Protein AF-0000000084740159 (afdb_homodimer)

Organism: Rhizopus delemar (strain RA 99-880 / ATCC MYA-4621 / FGSC 9543 / NRRL 43880) (NCBI:txid246409)

Secondary structure (DSSP, 8-state):
-----HHHHHHHHHHHHHHHHHHHHHHHHHHHHHHHHHHHHHHHHHHHHHHHHHHHHHHHHHHHHTTEEE-S--STTSGGGGS-HHHHHHH-------GGG----HHHHHHHTT--SHHHHHHHHHHHHH----HHHHHHHHHHHHHHHHHHHH-GGGGSHHHHHH--HHHHIIIIIHHHHHHHGGGSTTEEEEEEEE--HHHHTTT----EEEEEEEEETTEEEEEEEEEEEESS--HHHHHHHHHHHHHHHHHHHHHHHHT-TT--GGGGGG-EEEEEEEETTEEEEEEEEEEETTEEEEEEEEEEE---SHHHHHTTHHHHHHHHHHHHHHHHHHHHHHHHHTT--SGGGHHHHHHTTPPPPPPP-GGGT-------HHHHHHHHHHHHHTTGGGGSGGGGGGGGGG-/-----HHHHHHHHHHHHHHHHHHHHHHHHHHHHHHHHHHHHHHHHHHHHHHHHHHHHHHHHHHHHTTEEE-S--STTSGGGGS-HHHHHHH-------GGG----HHHHHHHTT--SHHHHHHHHHHHHH----HHHHHHHHHHHHHHHHHHHH-GGGGSHHHHHH--HHHHIIIIIHHHHHHHGGGSTTEEEEEEEE--HHHHTTT----EEEEEEEEETTEEEEEEEEEEEESS--HHHHHHHHHHHHHHHHHHHHHHHHT-TT--GGGGGG-EEEEEEEETTEEEEEEEEEEETTEEEEEEEEEEE---SHHHHHTTHHHHHHHHHHHHHHHHHHHHHHHHHTT--TTTTHHHHHHTTPPPPPPP-GGGT-------HHHHTTHHHHHHHTTGGGGSGGGGGGGGG--

pLDDT: mean 80.76, std 21.11, range [24.92, 98.69]

Sequence (822 aa):
MTRPKRTRGKVLEELQAVSDEKIILQAAVDRHRLQQLQREERATKKAKKSNGKAMKLKYFKYLADNNIVDISNSSADLHMQGFNNATKTRMSNPVLLSDEFDRNIEKIVKGFKKIKSIPNLKLTLNICEMHKARGEDEKVVHRIYLHILRLHAEKPWVFSGENLSRYSEFDLQIKFWGYVFETYLGRRKEVVLQWGDTMSNTCKKISLRFKLDLRLLILKDNDMIADGGTGEFARKVTKAKLYADTLKSVVTTKCHLNGFLMSTPYLSEKEVPNVKFPVIQIMGLQGRLSALRIKKKKVYVLESICSFRFPNTLPQIKSGDIEQLVNALTITENMIIELERLYNDGQSSNDENAMTRVLNELPRRKKLKLENWVTDVVWDKADEEDEGGEDAEDENDEDTDDESQKSEENDMTRPKRTRGKVLEELQAVSDEKIILQAAVDRHRLQQLQREERATKKAKKSNGKAMKLKYFKYLADNNIVDISNSSADLHMQGFNNATKTRMSNPVLLSDEFDRNIEKIVKGFKKIKSIPNLKLTLNICEMHKARGEDEKVVHRIYLHILRLHAEKPWVFSGENLSRYSEFDLQIKFWGYVFETYLGRRKEVVLQWGDTMSNTCKKISLRFKLDLRLLILKDNDMIADGGTGEFARKVTKAKLYADTLKSVVTTKCHLNGFLMSTPYLSEKEVPNVKFPVIQIMGLQGRLSALRIKKKKVYVLESICSFRFPNTLPQIKSGDIEQLVNALTITENMIIELERLYNDGQSSNDENAMTRVLNELPRRKKLKLENWVTDVVWDKADEEDEGGEDAEDENDEDTDDESQKSEEND

Foldseek 3Di:
DDDPPPPVVVVVVVVVVVVVVVVVVVVVVVVVVVVVLVVVVVVVVVVQVVLLVVLQVVLVVQCVVFQEQELADPPCDDRCVVPDPVVSVVQPPQPPPPPVQQLDDVVLLVLLLVQPDLVSLVVSLVVLVPDDADDLSRVLLSVLVNLLSCCCNPPLCCLDPVNLLVDAQVNLCVNFNVSNLCSQQVPDPQKDKDADQDDDPLCVVVPNRGTARIWIFGHDPNHTLFRQEGEHIASADGSNCVSNNVSSRQLSVLSRLLSLLVLQFLQDPVCQQVQWGWYWYYYNFKIWIWIWGFNDAAHIYIYTNDIAGSDSDSVCSSVCRSSRVSSSSSVNNVSSVVSVVSSVVRNDQVCVPVVVCVVVVPDGRDTDPSNRHHDDRDDDPVVVVVVVVVVVVVVPPSPSPPPPPPPPPPD/DDDPPPVVVVVVVVVVVVVVVVVVVVVVVVVVVVVVLVVCVVVVVVVQVVLLVVLQVVLVVQCVVFQEAELADPDCPDRCVVPDPVVSVVQPPQPPPPPVQQLDDVVLLVLLLVQPDLVSLVVSLVVLVPDDADDLSRVLLSVLVNLLSCCCNPPLCCLDPVNLLVDAQVNLCVNFNVSNLCSQQVPDPQKDKDADFDDDPLCVVVPNRGTARIWIFGHDPNHTLFRQEGEHTASADGSNCVSNNVSSRQLSVLSRLLSLLVLQFLQDPVCQQVQWGWYWYYYNFKIWIWIWGFNDFAHIYIYTNDIAGSDSDSVCSSVCRSSRVSSSSSVNNVSSVVSVVSSVVRNDFVCVPVVVCVVVVPDTRHTDPSNRHHDDRDDDPVVVVVVVVVVVVVVPPSPSDPPPPPPPPPD

Radius of gyration: 32.04 Å; Cα contacts (8 Å, |Δi|>4): 1121; chains: 2; bounding box: 56×90×140 Å

Structure (mmCIF, N/CA/C/O backbone):
data_AF-0000000084740159-model_v1
#
loop_
_entity.id
_entity.type
_entity.pdbx_description
1 polymer 'Uncharacterized protein'
#
loop_
_atom_site.group_PDB
_atom_site.id
_atom_site.type_symbol
_atom_site.label_atom_id
_atom_site.label_alt_id
_atom_site.label_comp_id
_atom_site.label_asym_id
_atom_site.label_entity_id
_atom_site.label_seq_id
_atom_site.pdbx_PDB_ins_code
_atom_site.Cartn_x
_atom_site.Cartn_y
_atom_site.Cartn_z
_atom_site.occupancy
_atom_site.B_iso_or_equiv
_atom_site.auth_seq_id
_atom_site.auth_comp_id
_atom_site.auth_asym_id
_atom_site.auth_atom_id
_atom_site.pdbx_PDB_model_num
ATOM 1 N N . MET A 1 1 ? -22.328 -43.219 -71.25 1 28.69 1 MET A N 1
ATOM 2 C CA . MET A 1 1 ? -22.562 -42.938 -69.812 1 28.69 1 MET A CA 1
ATOM 3 C C . MET A 1 1 ? -21.828 -41.656 -69.375 1 28.69 1 MET A C 1
ATOM 5 O O . MET A 1 1 ? -20.609 -41.562 -69.562 1 28.69 1 MET A O 1
ATOM 9 N N . THR A 1 2 ? -22.562 -40.469 -69.5 1 36.03 2 THR A N 1
ATOM 10 C CA . THR A 1 2 ? -22.266 -39.031 -69.312 1 36.03 2 THR A CA 1
ATOM 11 C C . THR A 1 2 ? -21.938 -38.719 -67.875 1 36.03 2 THR A C 1
ATOM 13 O O . THR A 1 2 ? -22.672 -39.125 -66.938 1 36.03 2 THR A O 1
ATOM 16 N N . ARG A 1 3 ? -20.656 -38.469 -67.562 1 40.81 3 ARG A N 1
ATOM 17 C CA . ARG A 1 3 ? -19.984 -38.25 -66.25 1 40.81 3 ARG A CA 1
ATOM 18 C C . ARG A 1 3 ? -20.531 -37 -65.562 1 40.81 3 ARG A C 1
ATOM 20 O O . ARG A 1 3 ? -20.625 -35.938 -66.188 1 40.81 3 ARG A O 1
ATOM 27 N N . PRO A 1 4 ? -21.359 -37.094 -64.375 1 43.78 4 PRO A N 1
ATOM 28 C CA . PRO A 1 4 ? -22.031 -36.062 -63.562 1 43.78 4 PRO A CA 1
ATOM 29 C C . PRO A 1 4 ? -21.047 -35.094 -62.938 1 43.78 4 PRO A C 1
ATOM 31 O O . PRO A 1 4 ? -20.5 -35.375 -61.875 1 43.78 4 PRO A O 1
ATOM 34 N N . LYS A 1 5 ? -20.203 -34.375 -63.625 1 42.09 5 LYS A N 1
ATOM 35 C CA . LYS A 1 5 ? -19.188 -33.406 -63.156 1 42.09 5 LYS A CA 1
ATOM 36 C C . LYS A 1 5 ? -19.844 -32.156 -62.594 1 42.09 5 LYS A C 1
ATOM 38 O O . LYS A 1 5 ? -19.172 -31.281 -62.062 1 42.09 5 LYS A O 1
ATOM 43 N N . ARG A 1 6 ? -21.172 -31.781 -62.875 1 49.84 6 ARG A N 1
ATOM 44 C CA . ARG A 1 6 ? -21.656 -30.422 -62.656 1 49.84 6 ARG A CA 1
ATOM 45 C C . ARG A 1 6 ? -22.016 -30.188 -61.219 1 49.84 6 ARG A C 1
ATOM 47 O O . ARG A 1 6 ? -22.188 -29.031 -60.781 1 49.84 6 ARG A O 1
ATOM 54 N N . THR A 1 7 ? -22.172 -31.297 -60.469 1 51.31 7 THR A N 1
ATOM 55 C CA . THR A 1 7 ? -22.766 -31.078 -59.156 1 51.31 7 THR A CA 1
ATOM 56 C C . THR A 1 7 ? -21.719 -30.562 -58.188 1 51.31 7 THR A C 1
ATOM 58 O O . THR A 1 7 ? -22.047 -29.797 -57.25 1 51.31 7 THR A O 1
ATOM 61 N N . ARG A 1 8 ? -20.406 -30.812 -58.5 1 53.31 8 ARG A N 1
ATOM 62 C CA . ARG A 1 8 ? -19.406 -30.406 -57.5 1 53.31 8 ARG A CA 1
ATOM 63 C C . ARG A 1 8 ? -19.141 -28.906 -57.594 1 53.31 8 ARG A C 1
ATOM 65 O O . ARG A 1 8 ? -18.938 -28.234 -56.562 1 53.31 8 ARG A O 1
ATOM 72 N N . GLY A 1 9 ? -19.266 -28.375 -58.844 1 54.06 9 GLY A N 1
ATOM 73 C CA . GLY A 1 9 ? -18.984 -26.953 -59 1 54.06 9 GLY A CA 1
ATOM 74 C C . GLY A 1 9 ? -20.016 -26.062 -58.375 1 54.06 9 GLY A C 1
ATOM 75 O O . GLY A 1 9 ? -19.688 -25.062 -57.719 1 54.06 9 GLY A O 1
ATOM 76 N N . LYS A 1 10 ? -21.297 -26.453 -58.438 1 58.56 10 LYS A N 1
ATOM 77 C CA . LYS A 1 10 ? -22.375 -25.656 -57.844 1 58.56 10 LYS A CA 1
ATOM 78 C C . LYS A 1 10 ? -22.312 -25.703 -56.344 1 58.56 10 LYS A C 1
ATOM 80 O O . LYS A 1 10 ? -22.547 -24.688 -55.688 1 58.56 10 LYS A O 1
ATOM 85 N N . VAL A 1 11 ? -21.906 -26.906 -55.812 1 57.34 11 VAL A N 1
ATOM 86 C CA . VAL A 1 11 ? -21.797 -27.031 -54.375 1 57.34 11 VAL A CA 1
ATOM 87 C C . VAL A 1 11 ? -20.656 -26.156 -53.844 1 57.34 11 VAL A C 1
ATOM 89 O O . VAL A 1 11 ? -20.781 -25.484 -52.844 1 57.34 11 VAL A O 1
ATOM 92 N N . LEU A 1 12 ? -19.562 -26.094 -54.688 1 57.97 12 LEU A N 1
ATOM 93 C CA . LEU A 1 12 ? -18.422 -25.266 -54.25 1 57.97 12 LEU A CA 1
ATOM 94 C C . LEU A 1 12 ? -18.781 -23.781 -54.375 1 57.97 12 LEU A C 1
ATOM 96 O O . LEU A 1 12 ? -18.391 -22.984 -53.5 1 57.97 12 LEU A O 1
ATOM 100 N N . GLU A 1 13 ? -19.547 -23.422 -55.344 1 58 13 GLU A N 1
ATOM 101 C CA . GLU A 1 13 ? -20 -22.031 -55.531 1 58 13 GLU A CA 1
ATOM 102 C C . GLU A 1 13 ? -20.969 -21.641 -54.438 1 58 13 GLU A C 1
ATOM 104 O O . GLU A 1 13 ? -20.906 -20.531 -53.875 1 58 13 GLU A O 1
ATOM 109 N N . GLU A 1 14 ? -21.828 -22.594 -54.031 1 55.94 14 GLU A N 1
ATOM 110 C CA . GLU A 1 14 ? -22.766 -22.328 -52.938 1 55.94 14 GLU A CA 1
ATOM 111 C C . GLU A 1 14 ? -22.047 -22.25 -51.594 1 55.94 14 GLU A C 1
ATOM 113 O O . GLU A 1 14 ? -22.375 -21.406 -50.75 1 55.94 14 GLU A O 1
ATOM 118 N N . LEU A 1 15 ? -21.016 -23.062 -51.438 1 55.41 15 LEU A N 1
ATOM 119 C CA . LEU A 1 15 ? -20.219 -23.016 -50.219 1 55.41 15 LEU A CA 1
ATOM 120 C C . LEU A 1 15 ? -19.406 -21.719 -50.156 1 55.41 15 LEU A C 1
ATOM 122 O O . LEU A 1 15 ? -19.266 -21.125 -49.062 1 55.41 15 LEU A O 1
ATOM 126 N N . GLN A 1 16 ? -18.953 -21.297 -51.344 1 55.59 16 GLN A N 1
ATOM 127 C CA . GLN A 1 16 ? -18.25 -20.016 -51.406 1 55.59 16 GLN A CA 1
ATOM 128 C C . GLN A 1 16 ? -19.188 -18.844 -51.125 1 55.59 16 GLN A C 1
ATOM 130 O O . GLN A 1 16 ? -18.844 -17.906 -50.406 1 55.59 16 GLN A O 1
ATOM 135 N N . ALA A 1 17 ? -20.359 -18.938 -51.656 1 57.56 17 ALA A N 1
ATOM 136 C CA . ALA A 1 17 ? -21.344 -17.875 -51.438 1 57.56 17 ALA A CA 1
ATOM 137 C C . ALA A 1 17 ? -21.766 -17.812 -49.969 1 57.56 17 ALA A C 1
ATOM 139 O O . ALA A 1 17 ? -21.875 -16.719 -49.406 1 57.56 17 ALA A O 1
ATOM 140 N N . VAL A 1 18 ? -21.922 -18.984 -49.375 1 56.97 18 VAL A N 1
ATOM 141 C CA . VAL A 1 18 ? -22.266 -19.016 -47.938 1 56.97 18 VAL A CA 1
ATOM 142 C C . VAL A 1 18 ? -21.078 -18.516 -47.125 1 56.97 18 VAL A C 1
ATOM 144 O O . VAL A 1 18 ? -21.25 -17.797 -46.156 1 56.97 18 VAL A O 1
ATOM 147 N N . SER A 1 19 ? -19.875 -18.891 -47.625 1 58.38 19 SER A N 1
ATOM 148 C CA . SER A 1 19 ? -18.688 -18.406 -46.938 1 58.38 19 SER A CA 1
ATOM 149 C C . SER A 1 19 ? -18.547 -16.891 -47.062 1 58.38 19 SER A C 1
ATOM 151 O O . SER A 1 19 ? -18.25 -16.203 -46.094 1 58.38 19 SER A O 1
ATOM 153 N N . ASP A 1 20 ? -18.844 -16.422 -48.25 1 56.06 20 ASP A N 1
ATOM 154 C CA . ASP A 1 20 ? -18.766 -14.992 -48.5 1 56.06 20 ASP A CA 1
ATOM 155 C C . ASP A 1 20 ? -19.875 -14.258 -47.719 1 56.06 20 ASP A C 1
ATOM 157 O O . ASP A 1 20 ? -19.625 -13.195 -47.156 1 56.06 20 ASP A O 1
ATOM 161 N N . GLU A 1 21 ? -21.016 -14.836 -47.75 1 53.19 21 GLU A N 1
ATOM 162 C CA . GLU A 1 21 ? -22.109 -14.242 -47 1 53.19 21 GLU A CA 1
ATOM 163 C C . GLU A 1 21 ? -21.812 -14.25 -45.5 1 53.19 21 GLU A C 1
ATOM 165 O O . GLU A 1 21 ? -22.109 -13.281 -44.781 1 53.19 21 GLU A O 1
ATOM 170 N N . LYS A 1 22 ? -21.203 -15.328 -45.062 1 51.94 22 LYS A N 1
ATOM 171 C CA . LYS A 1 22 ? -20.797 -15.391 -43.656 1 51.94 22 LYS A CA 1
ATOM 172 C C . LYS A 1 22 ? -19.734 -14.352 -43.344 1 51.94 22 LYS A C 1
ATOM 174 O O . LYS A 1 22 ? -19.766 -13.711 -42.281 1 51.94 22 LYS A O 1
ATOM 179 N N . ILE A 1 23 ? -18.828 -14.203 -44.281 1 57.34 23 ILE A N 1
ATOM 180 C CA . ILE A 1 23 ? -17.797 -13.18 -44.094 1 57.34 23 ILE A CA 1
ATOM 181 C C . ILE A 1 23 ? -18.438 -11.797 -44.125 1 57.34 23 ILE A C 1
ATOM 183 O O . ILE A 1 23 ? -18.094 -10.938 -43.312 1 57.34 23 ILE A O 1
ATOM 187 N N . ILE A 1 24 ? -19.391 -11.625 -45.031 1 55.22 24 ILE A N 1
ATOM 188 C CA . ILE A 1 24 ? -20.078 -10.344 -45.125 1 55.22 24 ILE A CA 1
ATOM 189 C C . ILE A 1 24 ? -20.922 -10.117 -43.875 1 55.22 24 ILE A C 1
ATOM 191 O O . ILE A 1 24 ? -20.938 -9.016 -43.312 1 55.22 24 ILE A O 1
ATOM 195 N N . LEU A 1 25 ? -21.594 -11.125 -43.438 1 52.72 25 LEU A N 1
ATOM 196 C CA . LEU A 1 25 ? -22.391 -11.008 -42.219 1 52.72 25 LEU A CA 1
ATOM 197 C C . LEU A 1 25 ? -21.5 -10.789 -41 1 52.72 25 LEU A C 1
ATOM 199 O O . LEU A 1 25 ? -21.812 -9.977 -40.125 1 52.72 25 LEU A O 1
ATOM 203 N N . GLN A 1 26 ? -20.422 -11.555 -40.938 1 56.66 26 GLN A N 1
ATOM 204 C CA . GLN A 1 26 ? -19.469 -11.328 -39.844 1 56.66 26 GLN A CA 1
ATOM 205 C C . GLN A 1 26 ? -18.875 -9.922 -39.906 1 56.66 26 GLN A C 1
ATOM 207 O O . GLN A 1 26 ? -18.766 -9.25 -38.875 1 56.66 26 GLN A O 1
ATOM 212 N N . ALA A 1 27 ? -18.594 -9.469 -41.062 1 55.84 27 ALA A N 1
ATOM 213 C CA . ALA A 1 27 ? -18.094 -8.102 -41.25 1 55.84 27 ALA A CA 1
ATOM 214 C C . ALA A 1 27 ? -19.156 -7.086 -40.844 1 55.84 27 ALA A C 1
ATOM 216 O O . ALA A 1 27 ? -18.844 -6.059 -40.219 1 55.84 27 ALA A O 1
ATOM 217 N N . ALA A 1 28 ? -20.391 -7.383 -41.219 1 56.06 28 ALA A N 1
ATOM 218 C CA . ALA A 1 28 ? -21.484 -6.5 -40.844 1 56.06 28 ALA A CA 1
ATOM 219 C C . ALA A 1 28 ? -21.703 -6.508 -39.312 1 56.06 28 ALA A C 1
ATOM 221 O O . ALA A 1 28 ? -21.938 -5.461 -38.719 1 56.06 28 ALA A O 1
ATOM 222 N N . VAL A 1 29 ? -21.641 -7.68 -38.719 1 54.38 29 VAL A N 1
ATOM 223 C CA . VAL A 1 29 ? -21.766 -7.816 -37.25 1 54.38 29 VAL A CA 1
ATOM 224 C C . VAL A 1 29 ? -20.578 -7.129 -36.562 1 54.38 29 VAL A C 1
ATOM 226 O O . VAL A 1 29 ? -20.766 -6.418 -35.594 1 54.38 29 VAL A O 1
ATOM 229 N N . ASP A 1 30 ? -19.469 -7.324 -37.188 1 56.66 30 ASP A N 1
ATOM 230 C CA . ASP A 1 30 ? -18.281 -6.668 -36.656 1 56.66 30 ASP A CA 1
ATOM 231 C C . ASP A 1 30 ? -18.375 -5.152 -36.781 1 56.66 30 ASP A C 1
ATOM 233 O O . ASP A 1 30 ? -18.031 -4.41 -35.875 1 56.66 30 ASP A O 1
ATOM 237 N N . ARG A 1 31 ? -18.906 -4.746 -38 1 54.97 31 ARG A N 1
ATOM 238 C CA . ARG A 1 31 ? -19.109 -3.318 -38.219 1 54.97 31 ARG A CA 1
ATOM 239 C C . ARG A 1 31 ? -20.141 -2.758 -37.25 1 54.97 31 ARG A C 1
ATOM 241 O O . ARG A 1 31 ? -19.969 -1.666 -36.688 1 54.97 31 ARG A O 1
ATOM 248 N N . HIS A 1 32 ? -21.188 -3.438 -37.094 1 57.88 32 HIS A N 1
ATOM 249 C CA . HIS A 1 32 ? -22.203 -3.004 -36.156 1 57.88 32 HIS A CA 1
ATOM 250 C C . HIS A 1 32 ? -21.688 -3 -34.719 1 57.88 32 HIS A C 1
ATOM 252 O O . HIS A 1 32 ? -21.969 -2.078 -33.938 1 57.88 32 HIS A O 1
ATOM 258 N N . ARG A 1 33 ? -20.984 -4.004 -34.344 1 57.16 33 ARG A N 1
ATOM 259 C CA . ARG A 1 33 ? -20.359 -4.062 -33.031 1 57.16 33 ARG A CA 1
ATOM 260 C C . ARG A 1 33 ? -19.344 -2.934 -32.844 1 57.16 33 ARG A C 1
ATOM 262 O O . ARG A 1 33 ? -19.281 -2.316 -31.797 1 57.16 33 ARG A O 1
ATOM 269 N N . LEU A 1 34 ? -18.656 -2.674 -33.969 1 58.5 34 LEU A N 1
ATOM 270 C CA . LEU A 1 34 ? -17.719 -1.56 -33.938 1 58.5 34 LEU A CA 1
ATOM 271 C C . LEU A 1 34 ? -18.453 -0.229 -33.812 1 58.5 34 LEU A C 1
ATOM 273 O O . LEU A 1 34 ? -18.031 0.659 -33.094 1 58.5 34 LEU A O 1
ATOM 277 N N . GLN A 1 35 ? -19.516 -0.145 -34.625 1 60.09 35 GLN A N 1
ATOM 278 C CA . GLN A 1 35 ? -20.328 1.068 -34.562 1 60.09 35 GLN A CA 1
ATOM 279 C C . GLN A 1 35 ? -20.953 1.225 -33.188 1 60.09 35 GLN A C 1
ATOM 281 O O . GLN A 1 35 ? -21 2.328 -32.625 1 60.09 35 GLN A O 1
ATOM 286 N N . GLN A 1 36 ? -21.438 0.153 -32.625 1 59.88 36 GLN A N 1
ATOM 287 C CA . GLN A 1 36 ? -21.984 0.175 -31.266 1 59.88 36 GLN A CA 1
ATOM 288 C C . GLN A 1 36 ? -20.906 0.519 -30.25 1 59.88 36 GLN A C 1
ATOM 290 O O . GLN A 1 36 ? -21.141 1.324 -29.344 1 59.88 36 GLN A O 1
ATOM 295 N N . LEU A 1 37 ? -19.781 -0.056 -30.484 1 57.91 37 LEU A N 1
ATOM 296 C CA . LEU A 1 37 ? -18.656 0.251 -29.609 1 57.91 37 LEU A CA 1
ATOM 297 C C . LEU A 1 37 ? -18.25 1.717 -29.734 1 57.91 37 LEU A C 1
ATOM 299 O O . LEU A 1 37 ? -17.953 2.371 -28.719 1 57.91 37 LEU A O 1
ATOM 303 N N . GLN A 1 38 ? -18.312 2.145 -30.984 1 58.78 38 GLN A N 1
ATOM 304 C CA . GLN A 1 38 ? -18 3.551 -31.219 1 58.78 38 GLN A CA 1
ATOM 305 C C . GLN A 1 38 ? -19.062 4.457 -30.594 1 58.78 38 GLN A C 1
ATOM 307 O O . GLN A 1 38 ? -18.734 5.512 -30.047 1 58.78 38 GLN A O 1
ATOM 312 N N . ARG A 1 39 ? -20.297 4.055 -30.797 1 56.81 39 ARG A N 1
ATOM 313 C CA . ARG A 1 39 ? -21.375 4.812 -30.188 1 56.81 39 ARG A CA 1
ATOM 314 C C . ARG A 1 39 ? -21.281 4.758 -28.656 1 56.81 39 ARG A C 1
ATOM 316 O O . ARG A 1 39 ? -21.484 5.77 -27.984 1 56.81 39 ARG A O 1
ATOM 323 N N . GLU A 1 40 ? -21.078 3.623 -28.125 1 55.44 40 GLU A N 1
ATOM 324 C CA . GLU A 1 40 ? -20.906 3.451 -26.688 1 55.44 40 GLU A CA 1
ATOM 325 C C . GLU A 1 40 ? -19.688 4.215 -26.172 1 55.44 40 GLU A C 1
ATOM 327 O O . GLU A 1 40 ? -19.75 4.852 -25.125 1 55.44 40 GLU A O 1
ATOM 332 N N . GLU A 1 41 ? -18.688 4.16 -27.031 1 55.16 41 GLU A N 1
ATOM 333 C CA . GLU A 1 41 ? -17.5 4.957 -26.719 1 55.16 41 GLU A CA 1
ATOM 334 C C . GLU A 1 41 ? -17.812 6.449 -26.734 1 55.16 41 GLU A C 1
ATOM 336 O O . GLU A 1 41 ? -17.375 7.191 -25.844 1 55.16 41 GLU A O 1
ATOM 341 N N . ARG A 1 42 ? -18.562 6.801 -27.906 1 53.22 42 ARG A N 1
ATOM 342 C CA . ARG A 1 42 ? -18.953 8.203 -28 1 53.22 42 ARG A CA 1
ATOM 343 C C . ARG A 1 42 ? -19.891 8.594 -26.859 1 53.22 42 ARG A C 1
ATOM 345 O O . ARG A 1 42 ? -19.781 9.695 -26.312 1 53.22 42 ARG A O 1
ATOM 352 N N . ALA A 1 43 ? -20.812 7.719 -26.609 1 55.12 43 ALA A N 1
ATOM 353 C CA . ALA A 1 43 ? -21.734 7.957 -25.5 1 55.12 43 ALA A CA 1
ATOM 354 C C . ALA A 1 43 ? -21 7.992 -24.172 1 55.12 43 ALA A C 1
ATOM 356 O O . ALA A 1 43 ? -21.266 8.844 -23.312 1 55.12 43 ALA A O 1
ATOM 357 N N . THR A 1 44 ? -20.172 7.074 -24.016 1 53.88 44 THR A N 1
ATOM 358 C CA . THR A 1 44 ? -19.344 7.035 -22.812 1 53.88 44 THR A CA 1
ATOM 359 C C . THR A 1 44 ? -18.453 8.273 -22.719 1 53.88 44 THR A C 1
ATOM 361 O O . THR A 1 44 ? -18.281 8.844 -21.625 1 53.88 44 THR A O 1
ATOM 364 N N . LYS A 1 45 ? -18 8.617 -23.953 1 52.06 45 LYS A N 1
ATOM 365 C CA . LYS A 1 45 ? -17.172 9.828 -24 1 52.06 45 LYS A CA 1
ATOM 366 C C . LYS A 1 45 ? -18.016 11.07 -23.719 1 52.06 45 LYS A C 1
ATOM 368 O O . LYS A 1 45 ? -17.562 11.984 -23.031 1 52.06 45 LYS A O 1
ATOM 373 N N . LYS A 1 46 ? -19.141 11.07 -24.469 1 52.56 46 LYS A N 1
ATOM 374 C CA . LYS A 1 46 ? -20.062 12.18 -24.188 1 52.56 46 LYS A CA 1
ATOM 375 C C . LYS A 1 46 ? -20.469 12.203 -22.734 1 52.56 46 LYS A C 1
ATOM 377 O O . LYS A 1 46 ? -20.531 13.266 -22.109 1 52.56 46 LYS A O 1
ATOM 382 N N . ALA A 1 47 ? -20.859 11.102 -22.266 1 55.94 47 ALA A N 1
ATOM 383 C CA . ALA A 1 47 ? -21.234 10.984 -20.859 1 55.94 47 ALA A CA 1
ATOM 384 C C . ALA A 1 47 ? -20.078 11.359 -19.953 1 55.94 47 ALA A C 1
ATOM 386 O O . ALA A 1 47 ? -20.266 12.062 -18.953 1 55.94 47 ALA A O 1
ATOM 387 N N . LYS A 1 48 ? -18.984 10.953 -20.375 1 57.22 48 LYS A N 1
ATOM 388 C CA . LYS A 1 48 ? -17.781 11.305 -19.609 1 57.22 48 LYS A CA 1
ATOM 389 C C . LYS A 1 48 ? -17.5 12.797 -19.703 1 57.22 48 LYS A C 1
ATOM 391 O O . LYS A 1 48 ? -17.109 13.43 -18.719 1 57.22 48 LYS A O 1
ATOM 396 N N . LYS A 1 49 ? -17.641 13.305 -20.984 1 57.62 49 LYS A N 1
ATOM 397 C CA . LYS A 1 49 ? -17.453 14.742 -21.156 1 57.62 49 LYS A CA 1
ATOM 398 C C . LYS A 1 49 ? -18.453 15.539 -20.344 1 57.62 49 LYS A C 1
ATOM 400 O O . LYS A 1 49 ? -18.109 16.562 -19.75 1 57.62 49 LYS A O 1
ATOM 405 N N . SER A 1 50 ? -19.578 14.992 -20.406 1 69.88 50 SER A N 1
ATOM 406 C CA . SER A 1 50 ? -20.641 15.656 -19.641 1 69.88 50 SER A CA 1
ATOM 407 C C . SER A 1 50 ? -20.375 15.547 -18.141 1 69.88 50 SER A C 1
ATOM 409 O O . SER A 1 50 ? -20.562 16.516 -17.406 1 69.88 50 SER A O 1
ATOM 411 N N . A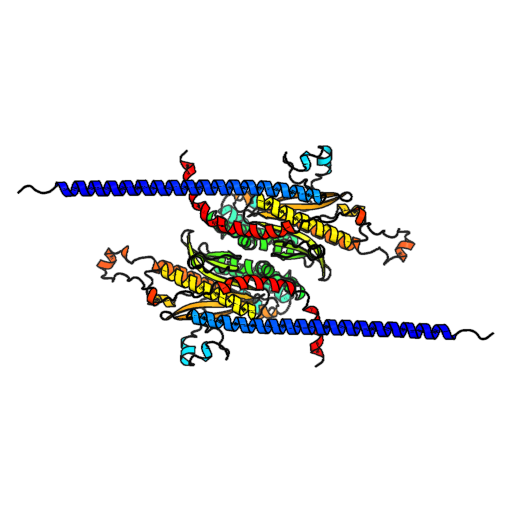SN A 1 51 ? -19.703 14.438 -17.812 1 75.38 51 ASN A N 1
ATOM 412 C CA . ASN A 1 51 ? -19.438 14.25 -16.391 1 75.38 51 ASN A CA 1
ATOM 413 C C . ASN A 1 51 ? -18.281 15.125 -15.922 1 75.38 51 ASN A C 1
ATOM 415 O O . ASN A 1 51 ? -18.328 15.68 -14.828 1 75.38 51 ASN A O 1
ATOM 419 N N . GLY A 1 52 ? -17.406 15.438 -16.844 1 79.44 52 GLY A N 1
ATOM 420 C CA . GLY A 1 52 ? -16.281 16.297 -16.516 1 79.44 52 GLY A CA 1
ATOM 421 C C . GLY A 1 52 ? -16.672 17.75 -16.328 1 79.44 52 GLY A C 1
ATOM 422 O O . GLY A 1 52 ? -16.219 18.406 -15.398 1 79.44 52 GLY A O 1
ATOM 423 N N . LYS A 1 53 ? -17.469 18.172 -17.219 1 80.69 53 LYS A N 1
ATOM 424 C CA . LYS A 1 53 ? -17.953 19.547 -17.141 1 80.69 53 LYS A CA 1
ATOM 425 C C . LYS A 1 53 ? -18.828 19.75 -15.898 1 80.69 53 LYS A C 1
ATOM 427 O O . LYS A 1 53 ? -18.719 20.766 -15.211 1 80.69 53 LYS A O 1
ATOM 432 N N . ALA A 1 54 ? -19.625 18.828 -15.672 1 83.44 54 ALA A N 1
ATOM 433 C CA . ALA A 1 54 ? -20.5 18.906 -14.508 1 83.44 54 ALA A CA 1
ATOM 434 C C . ALA A 1 54 ? -19.703 18.953 -13.211 1 83.44 54 ALA A C 1
ATOM 436 O O . ALA A 1 54 ? -20.016 19.734 -12.312 1 83.44 54 ALA A O 1
ATOM 437 N N . MET A 1 55 ? -18.688 18.188 -13.195 1 87.31 55 MET A N 1
ATOM 438 C CA . MET A 1 55 ? -17.875 18.141 -11.984 1 87.31 55 MET A CA 1
ATOM 439 C C . MET A 1 55 ? -17.062 19.438 -11.836 1 87.31 55 MET A C 1
ATOM 441 O O . MET A 1 55 ? -16.844 19.906 -10.719 1 87.31 55 MET A O 1
ATOM 445 N N . LYS A 1 56 ? -16.656 19.953 -12.914 1 86.88 56 LYS A N 1
ATOM 446 C CA . LYS A 1 56 ? -15.945 21.234 -12.883 1 86.88 56 LYS A CA 1
ATOM 447 C C . LYS A 1 56 ? -16.828 22.344 -12.336 1 86.88 56 LYS A C 1
ATOM 449 O O . LYS A 1 56 ? -16.406 23.141 -11.5 1 86.88 56 LYS A O 1
ATOM 454 N N . LEU A 1 57 ? -18.016 22.391 -12.758 1 87.06 57 LEU A N 1
ATOM 455 C CA . LEU A 1 57 ? -18.953 23.406 -12.289 1 87.06 57 LEU A CA 1
ATOM 456 C C . LEU A 1 57 ? -19.234 23.25 -10.805 1 87.06 57 LEU A C 1
ATOM 458 O O . LEU A 1 57 ? -19.281 24.234 -10.062 1 87.06 57 LEU A O 1
ATOM 462 N N . LYS A 1 58 ? -19.391 22.016 -10.453 1 88.69 58 LYS A N 1
ATOM 463 C CA . LYS A 1 58 ? -19.609 21.719 -9.039 1 88.69 58 LYS A CA 1
ATOM 464 C C . LYS A 1 58 ? -18.422 22.156 -8.195 1 88.69 58 LYS A C 1
ATOM 466 O O . LYS A 1 58 ? -18.594 22.688 -7.098 1 88.69 58 LYS A O 1
ATOM 471 N N . TYR A 1 59 ? -17.312 21.938 -8.742 1 91.44 59 TYR A N 1
ATOM 472 C CA . TYR A 1 59 ? -16.062 22.312 -8.086 1 91.44 59 TYR A CA 1
ATOM 473 C C . TYR A 1 59 ? -16.016 23.812 -7.809 1 91.44 59 TYR A C 1
ATOM 475 O O . TYR A 1 59 ? -15.836 24.234 -6.664 1 91.44 59 TYR A O 1
ATOM 483 N N . PHE A 1 60 ? -16.281 24.562 -8.766 1 89.38 60 PHE A N 1
ATOM 484 C CA . PHE A 1 60 ? -16.172 26.016 -8.617 1 89.38 60 PHE A CA 1
ATOM 485 C C . PHE A 1 60 ? -17.312 26.562 -7.781 1 89.38 60 PHE A C 1
ATOM 487 O O . PHE A 1 60 ? -17.141 27.531 -7.027 1 89.38 60 PHE A O 1
ATOM 494 N N . LYS A 1 61 ? -18.406 26 -7.883 1 88.94 61 LYS A N 1
ATOM 495 C CA . LYS A 1 61 ? -19.547 26.406 -7.051 1 88.94 61 LYS A CA 1
ATOM 496 C C . LYS A 1 61 ? -19.234 26.234 -5.57 1 88.94 61 LYS A C 1
ATOM 498 O O . LYS A 1 61 ? -19.391 27.172 -4.785 1 88.94 61 LYS A O 1
ATOM 503 N N . TYR A 1 62 ? -18.734 25.031 -5.289 1 92.5 62 TYR A N 1
ATOM 504 C CA . TYR A 1 62 ? -18.484 24.75 -3.881 1 92.5 62 TYR A CA 1
ATOM 505 C C . TYR A 1 62 ? -17.281 25.531 -3.373 1 92.5 62 TYR A C 1
ATOM 507 O O . TYR A 1 62 ? -17.219 25.906 -2.197 1 92.5 62 TYR A O 1
ATOM 515 N N . LEU A 1 63 ? -16.312 25.812 -4.215 1 92.62 63 LEU A N 1
ATOM 516 C CA . LEU A 1 63 ? -15.203 26.672 -3.789 1 92.62 63 LEU A CA 1
ATOM 517 C C . LEU A 1 63 ? -15.711 28.078 -3.449 1 92.62 63 LEU A C 1
ATOM 519 O O . LEU A 1 63 ? -15.336 28.641 -2.42 1 92.62 63 LEU A O 1
ATOM 523 N N . ALA A 1 64 ? -16.562 28.547 -4.25 1 90.81 64 ALA A N 1
ATOM 524 C CA . ALA A 1 64 ? -17.141 29.859 -4.016 1 90.81 64 ALA A CA 1
ATOM 525 C C . ALA A 1 64 ? -17.953 29.891 -2.73 1 90.81 64 ALA A C 1
ATOM 527 O O . ALA A 1 64 ? -17.828 30.797 -1.915 1 90.81 64 ALA A O 1
ATOM 528 N N . ASP A 1 65 ? -18.781 28.891 -2.594 1 91.75 65 ASP A N 1
ATOM 529 C CA . ASP A 1 65 ? -19.609 28.781 -1.401 1 91.75 65 ASP A CA 1
ATOM 530 C C . ASP A 1 65 ? -18.766 28.719 -0.136 1 91.75 65 ASP A C 1
ATOM 532 O O . ASP A 1 65 ? -19.203 29.109 0.943 1 91.75 65 ASP A O 1
ATOM 536 N N . ASN A 1 66 ? -17.547 28.203 -0.301 1 94.88 66 ASN A N 1
ATOM 537 C CA . ASN A 1 66 ? -16.656 28.016 0.839 1 94.88 66 ASN A CA 1
ATOM 538 C C . ASN A 1 66 ? -15.609 29.125 0.922 1 94.88 66 ASN A C 1
ATOM 540 O O . ASN A 1 66 ? -14.648 29.016 1.682 1 94.88 66 ASN A O 1
ATOM 544 N N . ASN A 1 67 ? -15.766 30.188 0.14 1 92.94 67 ASN A N 1
ATOM 545 C CA . ASN A 1 67 ? -14.875 31.328 0.122 1 92.94 67 ASN A CA 1
ATOM 546 C C . ASN A 1 67 ? -13.438 30.922 -0.201 1 92.94 67 ASN A C 1
ATOM 548 O O . ASN A 1 67 ? -12.492 31.406 0.426 1 92.94 67 ASN A O 1
ATOM 552 N N . ILE A 1 68 ? -13.289 29.953 -1.033 1 93.38 68 ILE A N 1
ATOM 553 C CA . ILE A 1 68 ? -11.969 29.5 -1.454 1 93.38 68 ILE A CA 1
ATOM 554 C C . ILE A 1 68 ? -11.68 29.984 -2.871 1 93.38 68 ILE A C 1
ATOM 556 O O . ILE A 1 68 ? -12.461 29.75 -3.793 1 93.38 68 ILE A O 1
ATOM 560 N N . VAL A 1 69 ? -10.586 30.656 -3.029 1 89.75 69 VAL A N 1
ATOM 561 C CA . VAL A 1 69 ? -10.125 31.094 -4.34 1 89.75 69 VAL A CA 1
ATOM 562 C C . VAL A 1 69 ? -9.023 30.172 -4.84 1 89.75 69 VAL A C 1
ATOM 564 O O . VAL A 1 69 ? -7.992 30.016 -4.18 1 89.75 69 VAL A O 1
ATOM 567 N N . ASP A 1 70 ? -9.266 29.516 -5.934 1 88.88 70 ASP A N 1
ATOM 568 C CA . ASP A 1 70 ? -8.266 28.656 -6.555 1 88.88 70 ASP A CA 1
ATOM 569 C C . ASP A 1 70 ? -7.352 29.453 -7.48 1 88.88 70 ASP A C 1
ATOM 571 O O . ASP A 1 70 ? -7.754 29.844 -8.578 1 88.88 70 ASP A O 1
ATOM 575 N N . ILE A 1 71 ? -6.141 29.672 -7.082 1 78.12 71 ILE A N 1
ATOM 576 C CA . ILE A 1 71 ? -5.215 30.453 -7.895 1 78.12 71 ILE A CA 1
ATOM 577 C C . ILE A 1 71 ? -4.188 29.531 -8.547 1 78.12 71 ILE A C 1
ATOM 579 O O . ILE A 1 71 ? -3.096 29.969 -8.914 1 78.12 71 ILE A O 1
ATOM 583 N N . SER A 1 72 ? -4.434 28.203 -8.508 1 65.38 72 SER A N 1
ATOM 584 C CA . SER A 1 72 ? -3.494 27.219 -9.039 1 65.38 72 SER A CA 1
ATOM 585 C C . SER A 1 72 ? -3.363 27.344 -10.555 1 65.38 72 SER A C 1
ATOM 587 O O . SER A 1 72 ? -2.311 27.031 -11.117 1 65.38 72 SER A O 1
ATOM 589 N N . ASN A 1 73 ? -4.434 27.312 -11.453 1 55.41 73 ASN A N 1
ATOM 590 C CA . ASN A 1 73 ? -4.395 27.25 -12.914 1 55.41 73 ASN A CA 1
ATOM 591 C C . ASN A 1 73 ? -4.359 28.641 -13.531 1 55.41 73 ASN A C 1
ATOM 593 O O . ASN A 1 73 ? -5.297 29.422 -13.367 1 55.41 73 ASN A O 1
ATOM 597 N N . SER A 1 74 ? -3.096 29.125 -13.875 1 45.47 74 SER A N 1
ATOM 598 C CA . SER A 1 74 ? -3.023 30.328 -14.688 1 45.47 74 SER A CA 1
ATOM 599 C C . SER A 1 74 ? -3.756 30.156 -16.016 1 45.47 74 SER A C 1
ATOM 601 O O . SER A 1 74 ? -3.666 31 -16.891 1 45.47 74 SER A O 1
ATOM 603 N N . SER A 1 75 ? -4.129 29.016 -16.344 1 43.16 75 SER A N 1
ATOM 604 C CA . SER A 1 75 ? -4.699 29.016 -17.688 1 43.16 75 SER A CA 1
ATOM 605 C C . SER A 1 75 ? -5.91 29.938 -17.781 1 43.16 75 SER A C 1
ATOM 607 O O . SER A 1 75 ? -6.543 30.234 -16.766 1 43.16 75 SER A O 1
ATOM 609 N N . ALA A 1 76 ? -6.176 30.516 -18.859 1 38.94 76 ALA A N 1
ATOM 610 C CA . ALA A 1 76 ? -7.164 31.516 -19.266 1 38.94 76 ALA A CA 1
ATOM 611 C C . ALA A 1 76 ? -8.492 31.281 -18.531 1 38.94 76 ALA A C 1
ATOM 613 O O . ALA A 1 76 ? -9.25 32.219 -18.312 1 38.94 76 ALA A O 1
ATOM 614 N N . ASP A 1 77 ? -9 30.219 -18.5 1 37.5 77 ASP A N 1
ATOM 615 C CA . ASP A 1 77 ? -10.43 30.078 -18.25 1 37.5 77 ASP A CA 1
ATOM 616 C C . ASP A 1 77 ? -10.734 30.188 -16.75 1 37.5 77 ASP A C 1
ATOM 618 O O . ASP A 1 77 ? -11.898 30.188 -16.344 1 37.5 77 ASP A O 1
ATOM 622 N N . LEU A 1 78 ? -9.891 29.906 -15.781 1 44.56 78 LEU A N 1
ATOM 623 C CA . LEU A 1 78 ? -10.602 29.547 -14.562 1 44.56 78 LEU A CA 1
ATOM 624 C C . LEU A 1 78 ? -10.758 30.75 -13.648 1 44.56 78 LEU A C 1
ATOM 626 O O . LEU A 1 78 ? -10.422 31.875 -14.031 1 44.56 78 LEU A O 1
ATOM 630 N N . HIS A 1 79 ? -10.555 30.547 -12.117 1 45.22 79 HIS A N 1
ATOM 631 C CA . HIS A 1 79 ? -11.07 31.469 -11.117 1 45.22 79 HIS A CA 1
ATOM 632 C C . HIS A 1 79 ? -10.375 32.812 -11.203 1 45.22 79 HIS A C 1
ATOM 634 O O . HIS A 1 79 ? -10.992 33.844 -10.961 1 45.22 79 HIS A O 1
ATOM 640 N N . MET A 1 80 ? -9.195 32.781 -11.648 1 44.28 80 MET A N 1
ATOM 641 C CA . MET A 1 80 ? -8.391 34 -11.617 1 44.28 80 MET A CA 1
ATOM 642 C C . MET A 1 80 ? -8.781 34.938 -12.758 1 44.28 80 MET A C 1
ATOM 644 O O . MET A 1 80 ? -8.367 36.094 -12.773 1 44.28 80 MET A O 1
ATOM 648 N N . GLN A 1 81 ? -9.289 34.406 -13.812 1 44.69 81 GLN A N 1
ATOM 649 C CA . GLN A 1 81 ? -9.633 35.312 -14.883 1 44.69 81 GLN A CA 1
ATOM 650 C C . GLN A 1 81 ? -10.531 36.438 -14.367 1 44.69 81 GLN A C 1
ATOM 652 O O . GLN A 1 81 ? -10.617 37.5 -14.977 1 44.69 81 GLN A O 1
ATOM 657 N N . GLY A 1 82 ? -11.211 36.062 -13.398 1 43.97 82 GLY A N 1
ATOM 658 C CA . GLY A 1 82 ? -12.094 37.125 -12.945 1 43.97 82 GLY A CA 1
ATOM 659 C C . GLY A 1 82 ? -11.375 38.188 -12.117 1 43.97 82 GLY A C 1
ATOM 660 O O . GLY A 1 82 ? -11.961 39.219 -11.781 1 43.97 82 GLY A O 1
ATOM 661 N N . PHE A 1 83 ? -10.164 37.781 -11.75 1 46.62 83 PHE A N 1
ATOM 662 C CA . PHE A 1 83 ? -9.477 38.781 -10.938 1 46.62 83 PHE A CA 1
ATOM 663 C C . PHE A 1 83 ? -8.555 39.656 -11.797 1 46.62 83 PHE A C 1
ATOM 665 O O . PHE A 1 83 ? -8.102 39.219 -12.852 1 46.62 83 PHE A O 1
ATOM 672 N N . ASN A 1 84 ? -8.461 40.875 -11.508 1 46.84 84 ASN A N 1
ATOM 673 C CA . ASN A 1 84 ? -7.535 41.781 -12.195 1 46.84 84 ASN A CA 1
ATOM 674 C C . ASN A 1 84 ? -6.086 41.344 -12 1 46.84 84 ASN A C 1
ATOM 676 O O . ASN A 1 84 ? -5.781 40.594 -11.07 1 46.84 84 ASN A O 1
ATOM 680 N N . ASN A 1 85 ? -5.199 41.5 -12.969 1 49.09 85 ASN A N 1
ATOM 681 C CA . ASN A 1 85 ? -3.797 41.094 -13.016 1 49.09 85 ASN A CA 1
ATOM 682 C C . ASN A 1 85 ? -3.08 41.406 -11.703 1 49.09 85 ASN A C 1
ATOM 684 O O . ASN A 1 85 ? -2.246 40.625 -11.25 1 49.09 85 ASN A O 1
ATOM 688 N N . ALA A 1 86 ? -3.381 42.531 -11.148 1 49.03 86 ALA A N 1
ATOM 689 C CA . ALA A 1 86 ? -2.738 42.938 -9.898 1 49.03 86 ALA A CA 1
ATOM 690 C C . ALA A 1 86 ? -3.066 41.969 -8.766 1 49.03 86 ALA A C 1
ATOM 692 O O . ALA A 1 86 ? -2.191 41.594 -7.977 1 49.03 86 ALA A O 1
ATOM 693 N N . THR A 1 87 ? -4.223 41.594 -8.727 1 50.16 87 THR A N 1
ATOM 694 C CA . THR A 1 87 ? -4.684 40.656 -7.703 1 50.16 87 THR A CA 1
ATOM 695 C C . THR A 1 87 ? -4.074 39.281 -7.902 1 50.16 87 THR A C 1
ATOM 697 O O . THR A 1 87 ? -3.703 38.594 -6.938 1 50.16 87 THR A O 1
ATOM 700 N N . LYS A 1 88 ? -3.967 39.031 -9.133 1 51.41 88 LYS A N 1
ATOM 701 C CA . LYS A 1 88 ? -3.342 37.781 -9.469 1 51.41 88 LYS A CA 1
ATOM 702 C C . LYS A 1 88 ? -1.904 37.719 -8.953 1 51.41 88 LYS A C 1
ATOM 704 O O . LYS A 1 88 ? -1.484 36.688 -8.383 1 51.41 88 LYS A O 1
ATOM 709 N N . THR A 1 89 ? -1.229 38.688 -9.242 1 49.38 89 THR A N 1
ATOM 710 C CA . THR A 1 89 ? 0.167 38.781 -8.828 1 49.38 89 THR A CA 1
ATOM 711 C C . THR A 1 89 ? 0.281 38.75 -7.305 1 49.38 89 THR A C 1
ATOM 713 O O . THR A 1 89 ? 1.192 38.125 -6.758 1 49.38 89 THR A O 1
ATOM 716 N N . ARG A 1 90 ? -0.539 39.438 -6.711 1 46.97 90 ARG A N 1
ATOM 717 C CA . ARG A 1 90 ? -0.517 39.531 -5.25 1 46.97 90 ARG A CA 1
ATOM 718 C C . ARG A 1 90 ? -0.819 38.156 -4.637 1 46.97 90 ARG A C 1
ATOM 720 O O . ARG A 1 90 ? -0.331 37.844 -3.551 1 46.97 90 ARG A O 1
ATOM 727 N N . MET A 1 91 ? -1.612 37.562 -5.355 1 47.88 91 MET A N 1
ATOM 728 C CA . MET A 1 91 ? -2.098 36.281 -4.816 1 47.88 91 MET A CA 1
ATOM 729 C C . MET A 1 91 ? -1.131 35.156 -5.137 1 47.88 91 MET A C 1
ATOM 731 O O . MET A 1 91 ? -1.047 34.188 -4.391 1 47.88 91 MET A O 1
ATOM 735 N N . SER A 1 92 ? -0.517 35.312 -6.273 1 47.97 92 SER A N 1
ATOM 736 C CA . SER A 1 92 ? 0.348 34.219 -6.746 1 47.97 92 SER A CA 1
ATOM 737 C C . SER A 1 92 ? 1.725 34.312 -6.094 1 47.97 92 SER A C 1
ATOM 739 O O . SER A 1 92 ? 2.668 34.844 -6.68 1 47.97 92 SER A O 1
ATOM 741 N N . ASN A 1 93 ? 1.936 34.875 -5.023 1 43.38 93 ASN A N 1
ATOM 742 C CA . ASN A 1 93 ? 3.309 34.688 -4.57 1 43.38 93 ASN A CA 1
ATOM 743 C C . ASN A 1 93 ? 3.678 33.219 -4.52 1 43.38 93 ASN A C 1
ATOM 745 O O . ASN A 1 93 ? 3.182 32.469 -3.672 1 43.38 93 ASN A O 1
ATOM 749 N N . PRO A 1 94 ? 4.094 32.781 -5.66 1 43.16 94 PRO A N 1
ATOM 750 C CA . PRO A 1 94 ? 4.5 31.375 -5.59 1 43.16 94 PRO A CA 1
ATOM 751 C C . PRO A 1 94 ? 5.305 31.047 -4.336 1 43.16 94 PRO A C 1
ATOM 753 O O . PRO A 1 94 ? 6.098 31.875 -3.875 1 43.16 94 PRO A O 1
ATOM 756 N N . VAL A 1 95 ? 4.812 30.391 -3.451 1 42.66 95 VAL A N 1
ATOM 757 C CA . VAL A 1 95 ? 5.734 29.859 -2.457 1 42.66 95 VAL A CA 1
ATOM 758 C C . VAL A 1 95 ? 7.062 29.5 -3.121 1 42.66 95 VAL A C 1
ATOM 760 O O . VAL A 1 95 ? 7.125 28.594 -3.951 1 42.66 95 VAL A O 1
ATOM 763 N N . LEU A 1 96 ? 7.793 30.516 -3.471 1 40.25 96 LEU A N 1
ATOM 764 C CA . LEU A 1 96 ? 9.148 30.25 -3.939 1 40.25 96 LEU A CA 1
ATOM 765 C C . LEU A 1 96 ? 9.797 29.141 -3.111 1 40.25 96 LEU A C 1
ATOM 767 O O . LEU A 1 96 ? 9.859 29.234 -1.884 1 40.25 96 LEU A O 1
ATOM 771 N N . LEU A 1 97 ? 9.734 27.938 -3.615 1 45.12 97 LEU A N 1
ATOM 772 C CA . LEU A 1 97 ? 10.656 26.922 -3.133 1 45.12 97 LEU A CA 1
ATOM 773 C C . LEU A 1 97 ? 12.047 27.516 -2.895 1 45.12 97 LEU A C 1
ATOM 775 O O . LEU A 1 97 ? 12.75 27.844 -3.846 1 45.12 97 LEU A O 1
ATOM 779 N N . SER A 1 98 ? 12.195 28.344 -2.031 1 43.53 98 SER A N 1
ATOM 780 C CA . SER A 1 98 ? 13.57 28.766 -1.788 1 43.53 98 SER A CA 1
ATOM 781 C C . SER A 1 98 ? 14.531 27.578 -1.858 1 43.53 98 SER A C 1
ATOM 783 O O . SER A 1 98 ? 14.133 26.438 -1.603 1 43.53 98 SER A O 1
ATOM 785 N N . ASP A 1 99 ? 15.617 27.672 -2.719 1 48.69 99 ASP A N 1
ATOM 786 C CA . ASP A 1 99 ? 16.766 26.781 -2.791 1 48.69 99 ASP A CA 1
ATOM 787 C C . ASP A 1 99 ? 17.031 26.109 -1.445 1 48.69 99 ASP A C 1
ATOM 789 O O . ASP A 1 99 ? 17.719 25.094 -1.377 1 48.69 99 ASP A O 1
ATOM 793 N N . GLU A 1 100 ? 16.375 26.578 -0.403 1 56.59 100 GLU A N 1
ATOM 794 C CA . GLU A 1 100 ? 16.641 26.141 0.962 1 56.59 100 GLU A CA 1
ATOM 795 C C . GLU A 1 100 ? 16.047 24.766 1.231 1 56.59 100 GLU A C 1
ATOM 797 O O . GLU A 1 100 ? 16.453 24.078 2.172 1 56.59 100 GLU A O 1
ATOM 802 N N . PHE A 1 101 ? 15.297 24.188 0.2 1 66.38 101 PHE A N 1
ATOM 803 C CA . PHE A 1 101 ? 14.617 22.953 0.584 1 66.38 101 PHE A CA 1
ATOM 804 C C . PHE A 1 101 ? 15.039 21.797 -0.309 1 66.38 101 PHE A C 1
ATOM 806 O O . PHE A 1 101 ? 14.367 20.766 -0.361 1 66.38 101 PHE A O 1
ATOM 813 N N . ASP A 1 102 ? 16.156 22.078 -0.934 1 83.94 102 ASP A N 1
ATOM 814 C CA . ASP A 1 102 ? 16.578 20.969 -1.795 1 83.94 102 ASP A CA 1
ATOM 815 C C . ASP A 1 102 ? 17.359 19.922 -1.003 1 83.94 102 ASP A C 1
ATOM 817 O O . ASP A 1 102 ? 18.469 20.188 -0.529 1 83.94 102 ASP A O 1
ATOM 821 N N . ARG A 1 103 ? 16.812 18.781 -0.881 1 92.81 103 ARG A N 1
ATOM 822 C CA . ARG A 1 103 ? 17.438 17.703 -0.122 1 92.81 103 ARG A CA 1
ATOM 823 C C . ARG A 1 103 ? 18.016 16.641 -1.053 1 92.81 103 ARG A C 1
ATOM 825 O O . ARG A 1 103 ? 18.438 15.57 -0.601 1 92.81 103 ARG A O 1
ATOM 832 N N . ASN A 1 104 ? 18.062 16.984 -2.314 1 95.94 104 ASN A N 1
ATOM 833 C CA . ASN A 1 104 ? 18.609 16.031 -3.275 1 95.94 104 ASN A CA 1
ATOM 834 C C . ASN A 1 104 ? 20.125 15.875 -3.104 1 95.94 104 ASN A C 1
ATOM 836 O O . ASN A 1 104 ? 20.812 16.812 -2.689 1 95.94 104 ASN A O 1
ATOM 840 N N . ILE A 1 105 ? 20.578 14.633 -3.363 1 96.56 105 ILE A N 1
ATOM 841 C CA . ILE A 1 105 ? 22 14.32 -3.271 1 96.56 105 ILE A CA 1
ATOM 842 C C . ILE A 1 105 ? 22.672 14.641 -4.602 1 96.56 105 ILE A C 1
ATOM 844 O O . ILE A 1 105 ? 22.641 13.836 -5.535 1 96.56 105 ILE A O 1
ATOM 848 N N . GLU A 1 106 ? 23.422 15.703 -4.629 1 94 106 GLU A N 1
ATOM 849 C CA . GLU A 1 106 ? 23.953 16.281 -5.859 1 94 106 GLU A CA 1
ATOM 850 C C . GLU A 1 106 ? 24.781 15.258 -6.629 1 94 106 GLU A C 1
ATOM 852 O O . GLU A 1 106 ? 24.656 15.141 -7.852 1 94 106 GLU A O 1
ATOM 857 N N . LYS A 1 107 ? 25.594 14.539 -5.945 1 93.5 107 LYS A N 1
ATOM 858 C CA . LYS A 1 107 ? 26.484 13.57 -6.582 1 93.5 107 LYS A CA 1
ATOM 859 C C . LYS A 1 107 ? 25.688 12.531 -7.367 1 93.5 107 LYS A C 1
ATOM 861 O O . LYS A 1 107 ? 26.109 12.117 -8.453 1 93.5 107 LYS A O 1
ATOM 866 N N . ILE A 1 108 ? 24.625 12.094 -6.844 1 96.38 108 ILE A N 1
ATOM 867 C CA . ILE A 1 108 ? 23.828 11.062 -7.488 1 96.38 108 ILE A CA 1
ATOM 868 C C . ILE A 1 108 ? 22.969 11.68 -8.594 1 96.38 108 ILE A C 1
ATOM 870 O O . ILE A 1 108 ? 22.797 11.086 -9.664 1 96.38 108 ILE A O 1
ATOM 874 N N . VAL A 1 109 ? 22.531 12.906 -8.375 1 96.75 109 VAL A N 1
ATOM 875 C CA . VAL A 1 109 ? 21.703 13.625 -9.352 1 96.75 109 VAL A CA 1
ATOM 876 C C . VAL A 1 109 ? 22.5 13.805 -10.648 1 96.75 109 VAL A C 1
ATOM 878 O O . VAL A 1 109 ? 21.922 13.711 -11.742 1 96.75 109 VAL A O 1
ATOM 881 N N . LYS A 1 110 ? 23.75 14.047 -10.523 1 95.75 110 LYS A N 1
ATOM 882 C CA . LYS A 1 110 ? 24.594 14.164 -11.711 1 95.75 110 LYS A CA 1
ATOM 883 C C . LYS A 1 110 ? 24.562 12.875 -12.531 1 95.75 110 LYS A C 1
ATOM 885 O O . LYS A 1 110 ? 24.609 12.914 -13.758 1 95.75 110 LYS A O 1
ATOM 890 N N . GLY A 1 111 ? 24.484 11.758 -11.812 1 96.44 111 GLY A N 1
ATOM 891 C CA . GLY A 1 111 ? 24.359 10.484 -12.492 1 96.44 111 GLY A CA 1
ATOM 892 C C . GLY A 1 111 ? 23.047 10.32 -13.219 1 96.44 111 GLY A C 1
ATOM 893 O O . GLY A 1 111 ? 23 9.75 -14.312 1 96.44 111 GLY A O 1
ATOM 894 N N . PHE A 1 112 ? 21.969 10.844 -12.656 1 97.62 112 PHE A N 1
ATOM 895 C CA . PHE A 1 112 ? 20.672 10.773 -13.289 1 97.62 112 PHE A CA 1
ATOM 896 C C . PHE A 1 112 ? 20.703 11.438 -14.664 1 97.62 112 PHE A C 1
ATOM 898 O O . PHE A 1 112 ? 20.141 10.906 -15.625 1 97.62 112 PHE A O 1
ATOM 905 N N . LYS A 1 113 ? 21.391 12.531 -14.75 1 96.38 113 LYS A N 1
ATOM 906 C CA . LYS A 1 113 ? 21.438 13.336 -15.961 1 96.38 113 LYS A CA 1
ATOM 907 C C . LYS A 1 113 ? 22.141 12.602 -17.094 1 96.38 113 LYS A C 1
ATOM 909 O O . LYS A 1 113 ? 22 12.961 -18.266 1 96.38 113 LYS A O 1
ATOM 914 N N . LYS A 1 114 ? 22.797 11.562 -16.781 1 96.19 114 LYS A N 1
ATOM 915 C CA . LYS A 1 114 ? 23.562 10.812 -17.766 1 96.19 114 LYS A CA 1
ATOM 916 C C . LYS A 1 114 ? 22.828 9.555 -18.219 1 96.19 114 LYS A C 1
ATOM 918 O O . LYS A 1 114 ? 23.281 8.828 -19.094 1 96.19 114 LYS A O 1
ATOM 923 N N . ILE A 1 115 ? 21.688 9.273 -17.641 1 97.31 115 ILE A N 1
ATOM 924 C CA . ILE A 1 115 ? 20.953 8.047 -17.938 1 97.31 115 ILE A CA 1
ATOM 925 C C . ILE A 1 115 ? 20.25 8.172 -19.281 1 97.31 115 ILE A C 1
ATOM 927 O O . ILE A 1 115 ? 19.234 8.859 -19.391 1 97.31 115 ILE A O 1
ATOM 931 N N . LYS A 1 116 ? 20.812 7.48 -20.266 1 94.5 116 LYS A N 1
ATOM 932 C CA . LYS A 1 116 ? 20.234 7.461 -21.609 1 94.5 116 LYS A CA 1
ATOM 933 C C . LYS A 1 116 ? 19.891 6.035 -22.047 1 94.5 116 LYS A C 1
ATOM 935 O O . LYS A 1 116 ? 19.125 5.832 -22.984 1 94.5 116 LYS A O 1
ATOM 940 N N . SER A 1 117 ? 20.531 5.152 -21.344 1 95.06 117 SER A N 1
ATOM 941 C CA . SER A 1 117 ? 20.391 3.738 -21.672 1 95.06 117 SER A CA 1
ATOM 942 C C . SER A 1 117 ? 20.469 2.861 -20.438 1 95.06 117 SER A C 1
ATOM 944 O O . SER A 1 117 ? 20.766 3.348 -19.344 1 95.06 117 SER A O 1
ATOM 946 N N . ILE A 1 118 ? 20.141 1.613 -20.609 1 93.75 118 ILE A N 1
ATOM 947 C CA . ILE A 1 118 ? 20.109 0.656 -19.516 1 93.75 118 ILE A CA 1
ATOM 948 C C . ILE A 1 118 ? 21.5 0.542 -18.891 1 93.75 118 ILE A C 1
ATOM 950 O O . ILE A 1 118 ? 21.641 0.524 -17.656 1 93.75 118 ILE A O 1
ATOM 954 N N . PRO A 1 119 ? 22.531 0.526 -19.734 1 95.25 119 PRO A N 1
ATOM 955 C CA . PRO A 1 119 ? 23.859 0.475 -19.125 1 95.25 119 PRO A CA 1
ATOM 956 C C . PRO A 1 119 ? 24.156 1.689 -18.25 1 95.25 119 PRO A C 1
ATOM 958 O O . PRO A 1 119 ? 24.719 1.546 -17.156 1 95.25 119 PRO A O 1
ATOM 961 N N . ASN A 1 120 ? 23.766 2.857 -18.688 1 96.38 120 ASN A N 1
ATOM 962 C CA . ASN A 1 120 ? 23.938 4.059 -17.875 1 96.38 120 ASN A CA 1
ATOM 963 C C . ASN A 1 120 ? 23.141 3.979 -16.578 1 96.38 120 ASN A C 1
ATOM 965 O O . ASN A 1 120 ? 23.609 4.441 -15.531 1 96.38 120 ASN A O 1
ATOM 969 N N . LEU A 1 121 ? 21.953 3.434 -16.719 1 97.88 121 LEU A N 1
ATOM 970 C CA . LEU A 1 121 ? 21.109 3.244 -15.555 1 97.88 121 LEU A CA 1
ATOM 971 C C . LEU A 1 121 ? 21.781 2.332 -14.531 1 97.88 121 LEU A C 1
ATOM 973 O O . LEU A 1 121 ? 21.812 2.646 -13.336 1 97.88 121 LEU A O 1
ATOM 977 N N . LYS A 1 122 ? 22.312 1.256 -14.992 1 96.19 122 LYS A N 1
ATOM 978 C CA . LYS A 1 122 ? 22.969 0.292 -14.109 1 96.19 122 LYS A CA 1
ATOM 979 C C . LYS A 1 122 ? 24.203 0.896 -13.461 1 96.19 122 LYS A C 1
ATOM 981 O O . LYS A 1 122 ? 24.5 0.627 -12.289 1 96.19 122 LYS A O 1
ATOM 986 N N . LEU A 1 123 ? 24.922 1.707 -14.242 1 96.38 123 LEU A N 1
ATOM 987 C CA . LEU A 1 123 ? 26.078 2.408 -13.688 1 96.38 123 LEU A CA 1
ATOM 988 C C . LEU A 1 123 ? 25.656 3.363 -12.578 1 96.38 123 LEU A C 1
ATOM 990 O O . LEU A 1 123 ? 26.281 3.41 -11.516 1 96.38 123 LEU A O 1
ATOM 994 N N . THR A 1 124 ? 24.656 4.086 -12.836 1 97.44 124 THR A N 1
ATOM 995 C CA . THR A 1 124 ? 24.141 5.027 -11.844 1 97.44 124 THR A CA 1
ATOM 996 C C . THR A 1 124 ? 23.641 4.285 -10.609 1 97.44 124 THR A C 1
ATOM 998 O O . THR A 1 124 ? 23.828 4.742 -9.477 1 97.44 124 THR A O 1
ATOM 1001 N N . LEU A 1 125 ? 22.938 3.176 -10.82 1 97.25 125 LEU A N 1
ATOM 1002 C CA . LEU A 1 125 ? 22.469 2.348 -9.711 1 97.25 125 LEU A CA 1
ATOM 1003 C C . LEU A 1 125 ? 23.656 1.874 -8.867 1 97.25 125 LEU A C 1
ATOM 1005 O O . LEU A 1 125 ? 23.578 1.903 -7.637 1 97.25 125 LEU A O 1
ATOM 1009 N N . ASN A 1 126 ? 24.719 1.504 -9.516 1 95 126 ASN A N 1
ATOM 1010 C CA . ASN A 1 126 ? 25.922 1.076 -8.805 1 95 126 ASN A CA 1
ATOM 1011 C C . ASN A 1 126 ? 26.516 2.213 -7.977 1 95 126 ASN A C 1
ATOM 1013 O O . ASN A 1 126 ? 26.922 2.008 -6.836 1 95 126 ASN A O 1
ATOM 1017 N N . ILE A 1 127 ? 26.562 3.336 -8.523 1 94.81 127 ILE A N 1
ATOM 1018 C CA . ILE A 1 127 ? 27.047 4.516 -7.824 1 94.81 127 ILE A CA 1
ATOM 1019 C C . ILE A 1 127 ? 26.172 4.797 -6.605 1 94.81 127 ILE A C 1
ATOM 1021 O O . ILE A 1 127 ? 26.688 5.09 -5.52 1 94.81 127 ILE A O 1
ATOM 1025 N N . CYS A 1 128 ? 24.891 4.711 -6.809 1 96.44 128 CYS A N 1
ATOM 1026 C CA . CYS A 1 128 ? 23.938 4.934 -5.723 1 96.44 128 CYS A CA 1
ATOM 1027 C C . CYS A 1 128 ? 24.125 3.891 -4.625 1 96.44 128 CYS A C 1
ATOM 1029 O O . CYS A 1 128 ? 24.094 4.223 -3.438 1 96.44 128 CYS A O 1
ATOM 1031 N N . GLU A 1 129 ? 24.312 2.631 -4.977 1 93.88 129 GLU A N 1
ATOM 1032 C CA . GLU A 1 129 ? 24.484 1.545 -4.02 1 93.88 129 GLU A CA 1
ATOM 1033 C C . GLU A 1 129 ? 25.75 1.737 -3.195 1 93.88 129 GLU A C 1
ATOM 1035 O O . GLU A 1 129 ? 25.797 1.385 -2.014 1 93.88 129 GLU A O 1
ATOM 1040 N N . MET A 1 130 ? 26.734 2.373 -3.773 1 92.94 130 MET A N 1
ATOM 1041 C CA . MET A 1 130 ? 28.016 2.545 -3.115 1 92.94 130 MET A CA 1
ATOM 1042 C C . MET A 1 130 ? 28.047 3.824 -2.287 1 92.94 130 MET A C 1
ATOM 1044 O O . MET A 1 130 ? 28.922 4.008 -1.447 1 92.94 130 MET A O 1
ATOM 1048 N N . HIS A 1 131 ? 27.062 4.645 -2.494 1 94.75 131 HIS A N 1
ATOM 1049 C CA . HIS A 1 131 ? 27.016 5.914 -1.777 1 94.75 131 HIS A CA 1
ATOM 1050 C C . HIS A 1 131 ? 26.719 5.699 -0.296 1 94.75 131 HIS A C 1
ATOM 1052 O O . HIS A 1 131 ? 25.797 4.977 0.059 1 94.75 131 HIS A O 1
ATOM 1058 N N . LYS A 1 132 ? 27.578 6.262 0.506 1 91.5 132 LYS A N 1
ATOM 1059 C CA . LYS A 1 132 ? 27.344 6.23 1.946 1 91.5 132 LYS A CA 1
ATOM 1060 C C . LYS A 1 132 ? 26.578 7.469 2.402 1 91.5 132 LYS A C 1
ATOM 1062 O O . LYS A 1 132 ? 27.172 8.508 2.689 1 91.5 132 LYS A O 1
ATOM 1067 N N . ALA A 1 133 ? 25.344 7.32 2.559 1 92.19 133 ALA A N 1
ATOM 1068 C CA . ALA A 1 133 ? 24.484 8.438 2.941 1 92.19 133 ALA A CA 1
ATOM 1069 C C . ALA A 1 133 ? 24.766 8.875 4.379 1 92.19 133 ALA A C 1
ATOM 1071 O O . ALA A 1 133 ? 24.891 8.039 5.273 1 92.19 133 ALA A O 1
ATOM 1072 N N . ARG A 1 134 ? 24.922 10.188 4.52 1 90 134 ARG A N 1
ATOM 1073 C CA . ARG A 1 134 ? 25.188 10.781 5.832 1 90 134 ARG A CA 1
ATOM 1074 C C . ARG A 1 134 ? 23.969 11.57 6.324 1 90 134 ARG A C 1
ATOM 1076 O O . ARG A 1 134 ? 23.359 12.32 5.562 1 90 134 ARG A O 1
ATOM 1083 N N . GLY A 1 135 ? 23.656 11.383 7.543 1 90.81 135 GLY A N 1
ATOM 1084 C CA . GLY A 1 135 ? 22.531 12.094 8.109 1 90.81 135 GLY A CA 1
ATOM 1085 C C . GLY A 1 135 ? 21.188 11.477 7.734 1 90.81 135 GLY A C 1
ATOM 1086 O O . GLY A 1 135 ? 21.109 10.719 6.77 1 90.81 135 GLY A O 1
ATOM 1087 N N . GLU A 1 136 ? 20.172 11.758 8.453 1 91.69 136 GLU A N 1
ATOM 1088 C CA . GLU A 1 136 ? 18.859 11.141 8.281 1 91.69 136 GLU A CA 1
ATOM 1089 C C . GLU A 1 136 ? 18.219 11.578 6.965 1 91.69 136 GLU A C 1
ATOM 1091 O O . GLU A 1 136 ? 17.625 10.766 6.25 1 91.69 136 GLU A O 1
ATOM 1096 N N . ASP A 1 137 ? 18.344 12.859 6.645 1 92.5 137 ASP A N 1
ATOM 1097 C CA . ASP A 1 137 ? 17.75 13.383 5.422 1 92.5 137 ASP A CA 1
ATOM 1098 C C . ASP A 1 137 ? 18.328 12.703 4.188 1 92.5 137 ASP A C 1
ATOM 1100 O O . ASP A 1 137 ? 17.578 12.266 3.305 1 92.5 137 ASP A O 1
ATOM 1104 N N . GLU A 1 138 ? 19.594 12.609 4.184 1 95.75 138 GLU A N 1
ATOM 1105 C CA . GLU A 1 138 ? 20.25 11.992 3.037 1 95.75 138 GLU A CA 1
ATOM 1106 C C . GLU A 1 138 ? 19.922 10.508 2.941 1 95.75 138 GLU A C 1
ATOM 1108 O O . GLU A 1 138 ? 19.75 9.969 1.844 1 95.75 138 GLU A O 1
ATOM 1113 N N . LYS A 1 139 ? 19.828 9.828 4.066 1 96 139 LYS A N 1
ATOM 1114 C CA . LYS A 1 139 ? 19.531 8.406 4.094 1 96 139 LYS A CA 1
ATOM 1115 C C . LYS A 1 139 ? 18.172 8.109 3.469 1 96 139 LYS A C 1
ATOM 1117 O O . LYS A 1 139 ? 18.031 7.176 2.676 1 96 139 LYS A O 1
ATOM 1122 N N . VAL A 1 140 ? 17.234 8.922 3.828 1 96.94 140 VAL A N 1
ATOM 1123 C CA . VAL A 1 140 ? 15.883 8.695 3.34 1 96.94 140 VAL A CA 1
ATOM 1124 C C . VAL A 1 140 ? 15.82 8.969 1.839 1 96.94 140 VAL A C 1
ATOM 1126 O O . VAL A 1 140 ? 15.203 8.203 1.089 1 96.94 140 VAL A O 1
ATOM 1129 N N . VAL A 1 141 ? 16.453 9.992 1.383 1 98 141 VAL A N 1
ATOM 1130 C CA . VAL A 1 141 ? 16.484 10.328 -0.037 1 98 141 VAL A CA 1
ATOM 1131 C C . VAL A 1 141 ? 17.219 9.242 -0.812 1 98 141 VAL A C 1
ATOM 1133 O O . VAL A 1 141 ? 16.766 8.812 -1.877 1 98 141 VAL A O 1
ATOM 1136 N N . HIS A 1 142 ? 18.297 8.789 -0.245 1 98.12 142 HIS A N 1
ATOM 1137 C CA . HIS A 1 142 ? 19.094 7.719 -0.832 1 98.12 142 HIS A CA 1
ATOM 1138 C C . HIS A 1 142 ? 18.266 6.457 -1.032 1 98.12 142 HIS A C 1
ATOM 1140 O O . HIS A 1 142 ? 18.359 5.805 -2.074 1 98.12 142 HIS A O 1
ATOM 1146 N N . ARG A 1 143 ? 17.469 6.09 -0.08 1 97.5 143 ARG A N 1
ATOM 1147 C CA . ARG A 1 143 ? 16.609 4.91 -0.163 1 97.5 143 ARG A CA 1
ATOM 1148 C C . ARG A 1 143 ? 15.578 5.062 -1.278 1 97.5 143 ARG A C 1
ATOM 1150 O O . ARG A 1 143 ? 15.258 4.094 -1.973 1 97.5 143 ARG A O 1
ATOM 1157 N N . ILE A 1 144 ? 15.023 6.254 -1.418 1 98.31 144 ILE A N 1
ATOM 1158 C CA . ILE A 1 144 ? 14.055 6.523 -2.469 1 98.31 144 ILE A CA 1
ATOM 1159 C C . ILE A 1 144 ? 14.719 6.387 -3.836 1 98.31 144 ILE A C 1
ATOM 1161 O O . ILE A 1 144 ? 14.164 5.762 -4.746 1 98.31 144 ILE A O 1
ATOM 1165 N N . TYR A 1 145 ? 15.969 6.949 -3.98 1 98.56 145 TYR A N 1
ATOM 1166 C CA . TYR A 1 145 ? 16.719 6.793 -5.223 1 98.56 145 TYR A CA 1
ATOM 1167 C C . TYR A 1 145 ? 16.891 5.32 -5.57 1 98.56 145 TYR A C 1
ATOM 1169 O O . TYR A 1 145 ? 16.578 4.898 -6.691 1 98.56 145 TYR A O 1
ATOM 1177 N N . LEU A 1 146 ? 17.328 4.543 -4.578 1 97.88 146 LEU A N 1
ATOM 1178 C CA . LEU A 1 146 ? 17.594 3.127 -4.793 1 97.88 146 LEU A CA 1
ATOM 1179 C C . LEU A 1 146 ? 16.328 2.391 -5.215 1 97.88 146 LEU A C 1
ATOM 1181 O O . LEU A 1 146 ? 16.359 1.561 -6.125 1 97.88 146 LEU A O 1
ATOM 1185 N N . HIS A 1 147 ? 15.266 2.711 -4.559 1 98.12 147 HIS A N 1
ATOM 1186 C CA . HIS A 1 147 ? 13.992 2.07 -4.859 1 98.12 147 HIS A CA 1
ATOM 1187 C C . HIS A 1 147 ? 13.594 2.307 -6.312 1 98.12 147 HIS A C 1
ATOM 1189 O O . HIS A 1 147 ? 13.289 1.357 -7.039 1 98.12 147 HIS A O 1
ATOM 1195 N N . ILE A 1 148 ? 13.664 3.557 -6.73 1 98.5 148 ILE A N 1
ATOM 1196 C CA . ILE A 1 148 ? 13.203 3.93 -8.062 1 98.5 148 ILE A CA 1
ATOM 1197 C C . ILE A 1 148 ? 14.164 3.369 -9.109 1 98.5 148 ILE A C 1
ATOM 1199 O O . ILE A 1 148 ? 13.734 2.777 -10.102 1 98.5 148 ILE A O 1
ATOM 1203 N N . LEU A 1 149 ? 15.445 3.488 -8.898 1 98.44 149 LEU A N 1
ATOM 1204 C CA . LEU A 1 149 ? 16.438 2.988 -9.852 1 98.44 149 LEU A CA 1
ATOM 1205 C C . LEU A 1 149 ? 16.344 1.474 -9.992 1 98.44 149 LEU A C 1
ATOM 1207 O O . LEU A 1 149 ? 16.438 0.942 -11.102 1 98.44 149 LEU A O 1
ATOM 1211 N N . ARG A 1 150 ? 16.125 0.793 -8.93 1 97.25 150 ARG A N 1
ATOM 1212 C CA . ARG A 1 150 ? 16.016 -0.662 -8.961 1 97.25 150 ARG A CA 1
ATOM 1213 C C . ARG A 1 150 ? 14.789 -1.101 -9.742 1 97.25 150 ARG A C 1
ATOM 1215 O O . ARG A 1 150 ? 14.828 -2.092 -10.477 1 97.25 150 ARG A O 1
ATOM 1222 N N . LEU A 1 151 ? 13.68 -0.419 -9.555 1 97.56 151 LEU A N 1
ATOM 1223 C CA . LEU A 1 151 ? 12.484 -0.755 -10.32 1 97.56 151 LEU A CA 1
ATOM 1224 C C . LEU A 1 151 ? 12.766 -0.695 -11.812 1 97.56 151 LEU A C 1
ATOM 1226 O O . LEU A 1 151 ? 12.367 -1.59 -12.562 1 97.56 151 LEU A O 1
ATOM 1230 N N . HIS A 1 152 ? 13.492 0.306 -12.234 1 97.94 152 HIS A N 1
ATOM 1231 C CA . HIS A 1 152 ? 13.797 0.491 -13.648 1 97.94 152 HIS A CA 1
ATOM 1232 C C . HIS A 1 152 ? 14.82 -0.533 -14.125 1 97.94 152 HIS A C 1
ATOM 1234 O O . HIS A 1 152 ? 14.75 -0.999 -15.266 1 97.94 152 HIS A O 1
ATOM 1240 N N . ALA A 1 153 ? 15.742 -0.876 -13.297 1 96.62 153 ALA A N 1
ATOM 1241 C CA . ALA A 1 153 ? 16.844 -1.74 -13.703 1 96.62 153 ALA A CA 1
ATOM 1242 C C . ALA A 1 153 ? 16.453 -3.211 -13.625 1 96.62 153 ALA A C 1
ATOM 1244 O O . ALA A 1 153 ? 16.859 -4.012 -14.469 1 96.62 153 ALA A O 1
ATOM 1245 N N . GLU A 1 154 ? 15.648 -3.531 -12.617 1 94.62 154 GLU A N 1
ATOM 1246 C CA . GLU A 1 154 ? 15.438 -4.941 -12.305 1 94.62 154 GLU A CA 1
ATOM 1247 C C . GLU A 1 154 ? 14.031 -5.391 -12.688 1 94.62 154 GLU A C 1
ATOM 1249 O O . GLU A 1 154 ? 13.797 -6.578 -12.914 1 94.62 154 GLU A O 1
ATOM 1254 N N . LYS A 1 155 ? 13.086 -4.48 -12.68 1 95.81 155 LYS A N 1
ATOM 1255 C CA . LYS A 1 155 ? 11.695 -4.809 -12.992 1 95.81 155 LYS A CA 1
ATOM 1256 C C . LYS A 1 155 ? 11.102 -3.807 -13.977 1 95.81 155 LYS A C 1
ATOM 1258 O O . LYS A 1 155 ? 10.039 -3.24 -13.727 1 95.81 155 LYS A O 1
ATOM 1263 N N . PRO A 1 156 ? 11.727 -3.641 -15.109 1 94.62 156 PRO A N 1
ATOM 1264 C CA . PRO A 1 156 ? 11.234 -2.604 -16.016 1 94.62 156 PRO A CA 1
ATOM 1265 C C . PRO A 1 156 ? 9.82 -2.883 -16.516 1 94.62 156 PRO A C 1
ATOM 1267 O O . PRO A 1 156 ? 9.094 -1.954 -16.891 1 94.62 156 PRO A O 1
ATOM 1270 N N . TRP A 1 157 ? 9.359 -4.109 -16.484 1 95.12 157 TRP A N 1
ATOM 1271 C CA . TRP A 1 157 ? 8.047 -4.496 -17 1 95.12 157 TRP A CA 1
ATOM 1272 C C . TRP A 1 157 ? 6.934 -3.879 -16.172 1 95.12 157 TRP A C 1
ATOM 1274 O O . TRP A 1 157 ? 5.793 -3.773 -16.625 1 95.12 157 TRP A O 1
ATOM 1284 N N . VAL A 1 158 ? 7.254 -3.486 -14.961 1 97 158 VAL A N 1
ATOM 1285 C CA . VAL A 1 158 ? 6.227 -2.906 -14.109 1 97 158 VAL A CA 1
ATOM 1286 C C . VAL A 1 158 ? 5.723 -1.6 -14.711 1 97 158 VAL A C 1
ATOM 1288 O O . VAL A 1 158 ? 4.629 -1.134 -14.375 1 97 158 VAL A O 1
ATOM 1291 N N . PHE A 1 159 ? 6.523 -1.036 -15.633 1 96.88 159 PHE A N 1
ATOM 1292 C CA . PHE A 1 159 ? 6.176 0.243 -16.234 1 96.88 159 PHE A CA 1
ATOM 1293 C C . PHE A 1 159 ? 5.625 0.044 -17.641 1 96.88 159 PHE A C 1
ATOM 1295 O O . PHE A 1 159 ? 5.324 1.015 -18.344 1 96.88 159 PHE A O 1
ATOM 1302 N N . SER A 1 160 ? 5.488 -1.181 -18.078 1 94.88 160 SER A N 1
ATOM 1303 C CA . SER A 1 160 ? 4.965 -1.422 -19.406 1 94.88 160 SER A CA 1
ATOM 1304 C C . SER A 1 160 ? 3.523 -0.935 -19.531 1 94.88 160 SER A C 1
ATOM 1306 O O . SER A 1 160 ? 2.77 -0.954 -18.562 1 94.88 160 SER A O 1
ATOM 1308 N N . GLY A 1 161 ? 3.205 -0.535 -20.766 1 92.31 161 GLY A N 1
ATOM 1309 C CA . GLY A 1 161 ? 1.84 -0.097 -21 1 92.31 161 GLY A CA 1
ATOM 1310 C C . GLY A 1 161 ? 0.802 -1.132 -20.609 1 92.31 161 GLY A C 1
ATOM 1311 O O . GLY A 1 161 ? -0.242 -0.792 -20.062 1 92.31 161 GLY A O 1
ATOM 1312 N N . GLU A 1 162 ? 1.072 -2.326 -20.828 1 91.44 162 GLU A N 1
ATOM 1313 C CA . GLU A 1 162 ? 0.172 -3.428 -20.5 1 91.44 162 GLU A CA 1
ATOM 1314 C C . GLU A 1 162 ? -0.056 -3.523 -19 1 91.44 162 GLU A C 1
ATOM 1316 O O . GLU A 1 162 ? -1.197 -3.631 -18.531 1 91.44 162 GLU A O 1
ATOM 1321 N N . ASN A 1 163 ? 1.013 -3.457 -18.281 1 93.5 163 ASN A N 1
ATOM 1322 C CA . ASN A 1 163 ? 0.885 -3.57 -16.828 1 93.5 163 ASN A CA 1
ATOM 1323 C C . ASN A 1 163 ? 0.234 -2.33 -16.234 1 93.5 163 ASN A C 1
ATOM 1325 O O . ASN A 1 163 ? -0.627 -2.439 -15.359 1 93.5 163 ASN A O 1
ATOM 1329 N N . LEU A 1 164 ? 0.586 -1.213 -16.672 1 94.44 164 LEU A N 1
ATOM 1330 C CA . LEU A 1 164 ? 0.002 0.019 -16.156 1 94.44 164 LEU A CA 1
ATOM 1331 C C . LEU A 1 164 ? -1.504 0.05 -16.391 1 94.44 164 LEU A C 1
ATOM 1333 O O . LEU A 1 164 ? -2.256 0.585 -15.578 1 94.44 164 LEU A O 1
ATOM 1337 N N . SER A 1 165 ? -1.876 -0.525 -17.484 1 91.38 165 SER A N 1
ATOM 1338 C CA . SER A 1 165 ? -3.303 -0.57 -17.781 1 91.38 165 SER A CA 1
ATOM 1339 C C . SER A 1 165 ? -4.031 -1.555 -16.875 1 91.38 165 SER A C 1
ATOM 1341 O O . SER A 1 165 ? -5.227 -1.396 -16.609 1 91.38 165 SER A O 1
ATOM 1343 N N . ARG A 1 166 ? -3.352 -2.492 -16.359 1 91 166 ARG A N 1
ATOM 1344 C CA . ARG A 1 166 ? -3.924 -3.537 -15.508 1 91 166 ARG A CA 1
ATOM 1345 C C . ARG A 1 166 ? -3.988 -3.088 -14.055 1 91 166 ARG A C 1
ATOM 1347 O O . ARG A 1 166 ? -4.828 -3.566 -13.289 1 91 166 ARG A O 1
ATOM 1354 N N . TYR A 1 167 ? -3.146 -2.197 -13.664 1 94.62 167 TYR A N 1
ATOM 1355 C CA . TYR A 1 167 ? -3.014 -1.814 -12.266 1 94.62 167 TYR A CA 1
ATOM 1356 C C . TYR A 1 167 ? -4.27 -1.111 -11.766 1 94.62 167 TYR A C 1
ATOM 1358 O O . TYR A 1 167 ? -4.832 -0.263 -12.461 1 94.62 167 TYR A O 1
ATOM 1366 N N . SER A 1 168 ? -4.738 -1.606 -10.609 1 93.88 168 SER A N 1
ATOM 1367 C CA . SER A 1 168 ? -5.77 -0.872 -9.883 1 93.88 168 SER A CA 1
ATOM 1368 C C . SER A 1 168 ? -5.195 0.376 -9.219 1 93.88 168 SER A C 1
ATOM 1370 O O . SER A 1 168 ? -3.982 0.591 -9.234 1 93.88 168 SER A O 1
ATOM 1372 N N . GLU A 1 169 ? -6.09 1.213 -8.688 1 94.81 169 GLU A N 1
ATOM 1373 C CA . GLU A 1 169 ? -5.668 2.354 -7.883 1 94.81 169 GLU A CA 1
ATOM 1374 C C . GLU A 1 169 ? -4.797 1.91 -6.711 1 94.81 169 GLU A C 1
ATOM 1376 O O . GLU A 1 169 ? -3.76 2.518 -6.438 1 94.81 169 GLU A O 1
ATOM 1381 N N . PHE A 1 170 ? -5.141 0.833 -6.129 1 95.12 170 PHE A N 1
ATOM 1382 C CA . PHE A 1 170 ? -4.41 0.319 -4.977 1 95.12 170 PHE A CA 1
ATOM 1383 C C . PHE A 1 170 ? -3.064 -0.257 -5.395 1 95.12 170 PHE A C 1
ATOM 1385 O O . PHE A 1 170 ? -2.092 -0.186 -4.645 1 95.12 170 PHE A O 1
ATOM 1392 N N . ASP A 1 171 ? -2.986 -0.792 -6.566 1 97.06 171 ASP A N 1
ATOM 1393 C CA . ASP A 1 171 ? -1.701 -1.218 -7.113 1 97.06 171 ASP A CA 1
ATOM 1394 C C . ASP A 1 171 ? -0.706 -0.06 -7.141 1 97.06 171 ASP A C 1
ATOM 1396 O O . ASP A 1 171 ? 0.447 -0.215 -6.73 1 97.06 171 ASP A O 1
ATOM 1400 N N . LEU A 1 172 ? -1.231 1.023 -7.598 1 97.38 172 LEU A N 1
ATOM 1401 C CA . LEU A 1 172 ? -0.354 2.18 -7.75 1 97.38 172 LEU A CA 1
ATOM 1402 C C . LEU A 1 172 ? 0.131 2.674 -6.391 1 97.38 172 LEU A C 1
ATOM 1404 O O . LEU A 1 172 ? 1.296 3.049 -6.242 1 97.38 172 LEU A O 1
ATOM 1408 N N . GLN A 1 173 ? -0.726 2.617 -5.438 1 97.88 173 GLN A N 1
ATOM 1409 C CA . GLN A 1 173 ? -0.36 3.035 -4.09 1 97.88 173 GLN A CA 1
ATOM 1410 C C . GLN A 1 173 ? 0.706 2.117 -3.5 1 97.88 173 GLN A C 1
ATOM 1412 O O . GLN A 1 173 ? 1.688 2.588 -2.922 1 97.88 173 GLN A O 1
ATOM 1417 N N . ILE A 1 174 ? 0.536 0.848 -3.713 1 97.75 174 ILE A N 1
ATOM 1418 C CA . ILE A 1 174 ? 1.42 -0.121 -3.074 1 97.75 174 ILE A CA 1
ATOM 1419 C C . ILE A 1 174 ? 2.715 -0.245 -3.875 1 97.75 174 ILE A C 1
ATOM 1421 O O . ILE A 1 174 ? 3.807 -0.265 -3.301 1 97.75 174 ILE A O 1
ATOM 1425 N N . LYS A 1 175 ? 2.648 -0.279 -5.133 1 97.69 175 LYS A N 1
ATOM 1426 C CA . LYS A 1 175 ? 3.791 -0.579 -5.992 1 97.69 175 LYS A CA 1
ATOM 1427 C C . LYS A 1 175 ? 4.723 0.625 -6.109 1 97.69 175 LYS A C 1
ATOM 1429 O O . LYS A 1 175 ? 5.938 0.467 -6.246 1 97.69 175 LYS A O 1
ATOM 1434 N N . PHE A 1 176 ? 4.125 1.817 -6.059 1 98.19 176 PHE A N 1
ATOM 1435 C CA . PHE A 1 176 ? 4.938 2.965 -6.445 1 98.19 176 PHE A CA 1
ATOM 1436 C C . PHE A 1 176 ? 4.961 4.008 -5.332 1 98.19 176 PHE A C 1
ATOM 1438 O O . PHE A 1 176 ? 6.035 4.422 -4.887 1 98.19 176 PHE A O 1
ATOM 1445 N N . TRP A 1 177 ? 3.869 4.332 -4.723 1 98.56 177 TRP A N 1
ATOM 1446 C CA . TRP A 1 177 ? 3.793 5.566 -3.943 1 98.56 177 TRP A CA 1
ATOM 1447 C C . TRP A 1 177 ? 3.979 5.281 -2.457 1 98.56 177 TRP A C 1
ATOM 1449 O O . TRP A 1 177 ? 4.664 6.027 -1.756 1 98.56 177 TRP A O 1
ATOM 1459 N N . GLY A 1 178 ? 3.381 4.203 -1.961 1 98.19 178 GLY A N 1
ATOM 1460 C CA . GLY A 1 178 ? 3.35 3.914 -0.536 1 98.19 178 GLY A CA 1
ATOM 1461 C C . GLY A 1 178 ? 4.727 3.908 0.102 1 98.19 178 GLY A C 1
ATOM 1462 O O . GLY A 1 178 ? 4.957 4.594 1.1 1 98.19 178 GLY A O 1
ATOM 1463 N N . TYR A 1 179 ? 5.648 3.195 -0.503 1 98 179 TYR A N 1
ATOM 1464 C CA . TYR A 1 179 ? 7.004 3.104 0.031 1 98 179 TYR A CA 1
ATOM 1465 C C . TYR A 1 179 ? 7.664 4.477 0.082 1 98 179 TYR A C 1
ATOM 1467 O O . TYR A 1 179 ? 8.328 4.812 1.063 1 98 179 TYR A O 1
ATOM 1475 N N . VAL A 1 180 ? 7.488 5.242 -0.953 1 98.62 180 VAL A N 1
ATOM 1476 C CA . VAL A 1 180 ? 8.141 6.543 -1.076 1 98.62 180 VAL A CA 1
ATOM 1477 C C . VAL A 1 180 ? 7.602 7.492 -0.011 1 98.62 180 VAL A C 1
ATOM 1479 O O . VAL A 1 180 ? 8.375 8.117 0.719 1 98.62 180 VAL A O 1
ATOM 1482 N N . PHE A 1 181 ? 6.305 7.574 0.133 1 98.69 181 PHE A N 1
ATOM 1483 C CA . PHE A 1 181 ? 5.676 8.477 1.09 1 98.69 181 PHE A CA 1
ATOM 1484 C C . PHE A 1 181 ? 6.02 8.078 2.52 1 98.69 181 PHE A C 1
ATOM 1486 O O . PHE A 1 181 ? 6.375 8.922 3.342 1 98.69 181 PHE A O 1
ATOM 1493 N N . GLU A 1 182 ? 5.957 6.77 2.805 1 98.5 182 GLU A N 1
ATOM 1494 C CA . GLU A 1 182 ? 6.25 6.289 4.148 1 98.5 182 GLU A CA 1
ATOM 1495 C C . GLU A 1 182 ? 7.719 6.504 4.504 1 98.5 182 GLU A C 1
ATOM 1497 O O . GLU A 1 182 ? 8.055 6.777 5.66 1 98.5 182 GLU A O 1
ATOM 1502 N N . THR A 1 183 ? 8.57 6.32 3.5 1 98.12 183 THR A N 1
ATOM 1503 C CA . THR A 1 183 ? 10 6.473 3.723 1 98.12 183 THR A CA 1
ATOM 1504 C C . THR A 1 183 ? 10.352 7.926 4.031 1 98.12 183 THR A C 1
ATOM 1506 O O . THR A 1 183 ? 11.156 8.203 4.922 1 98.12 183 THR A O 1
ATOM 1509 N N . TYR A 1 184 ? 9.719 8.844 3.383 1 98.06 184 TYR A N 1
ATOM 1510 C CA . TYR A 1 184 ? 10.102 10.242 3.52 1 98.06 184 TYR A CA 1
ATOM 1511 C C . TYR A 1 184 ? 9.281 10.938 4.598 1 98.06 184 TYR A C 1
ATOM 1513 O O . TYR A 1 184 ? 9.828 11.508 5.543 1 98.06 184 TYR A O 1
ATOM 1521 N N . LEU A 1 185 ? 7.977 10.844 4.469 1 97.56 185 LEU A N 1
ATOM 1522 C CA . LEU A 1 185 ? 7.09 11.617 5.332 1 97.56 185 LEU A CA 1
ATOM 1523 C C . LEU A 1 185 ? 6.852 10.891 6.652 1 97.56 185 LEU A C 1
ATOM 1525 O O . LEU A 1 185 ? 6.547 11.516 7.668 1 97.56 185 LEU A O 1
ATOM 1529 N N . GLY A 1 186 ? 6.938 9.586 6.629 1 96.31 186 GLY A N 1
ATOM 1530 C CA . GLY A 1 186 ? 6.699 8.797 7.828 1 96.31 186 GLY A CA 1
ATOM 1531 C C . GLY A 1 186 ? 7.941 8.602 8.672 1 96.31 186 GLY A C 1
ATOM 1532 O O . GLY A 1 186 ? 7.977 7.738 9.555 1 96.31 186 GLY A O 1
ATOM 1533 N N . ARG A 1 187 ? 8.961 9.391 8.461 1 95.25 187 ARG A N 1
ATOM 1534 C CA . ARG A 1 187 ? 10.242 9.172 9.125 1 95.25 187 ARG A CA 1
ATOM 1535 C C . ARG A 1 187 ? 10.242 9.789 10.523 1 95.25 187 ARG A C 1
ATOM 1537 O O . ARG A 1 187 ? 11.109 9.477 11.344 1 95.25 187 ARG A O 1
ATOM 1544 N N . ARG A 1 188 ? 9.25 10.648 10.758 1 94 188 ARG A N 1
ATOM 1545 C CA . ARG A 1 188 ? 9.156 11.297 12.062 1 94 188 ARG A CA 1
ATOM 1546 C C . ARG A 1 188 ? 8.047 10.672 12.906 1 94 188 ARG A C 1
ATOM 1548 O O . ARG A 1 188 ? 6.969 10.375 12.398 1 94 188 ARG A O 1
ATOM 1555 N N . LYS A 1 189 ? 8.312 10.586 14.18 1 93.88 189 LYS A N 1
ATOM 1556 C CA . LYS A 1 189 ? 7.336 9.984 15.086 1 93.88 189 LYS A CA 1
ATOM 1557 C C . LYS A 1 189 ? 6.094 10.859 15.219 1 93.88 189 LYS A C 1
ATOM 1559 O O . LYS A 1 189 ? 5.016 10.375 15.562 1 93.88 189 LYS A O 1
ATOM 1564 N N . GLU A 1 190 ? 6.281 12.086 14.969 1 94.94 190 GLU A N 1
ATOM 1565 C CA . GLU A 1 190 ? 5.203 13.062 15.125 1 94.94 190 GLU A CA 1
ATOM 1566 C C . GLU A 1 190 ? 4.258 13.023 13.922 1 94.94 190 GLU A C 1
ATOM 1568 O O . GLU A 1 190 ? 3.184 13.625 13.961 1 94.94 190 GLU A O 1
ATOM 1573 N N . VAL A 1 191 ? 4.668 12.32 12.898 1 96.44 191 VAL A N 1
ATOM 1574 C CA . VAL A 1 191 ? 3.867 12.305 11.68 1 96.44 191 VAL A CA 1
ATOM 1575 C C . VAL A 1 191 ? 3.416 10.875 11.375 1 96.44 191 VAL A C 1
ATOM 1577 O O . VAL A 1 191 ? 4.242 9.969 11.266 1 96.44 191 VAL A O 1
ATOM 1580 N N . VAL A 1 192 ? 2.117 10.711 11.25 1 97 192 VAL A N 1
ATOM 1581 C CA . VAL A 1 192 ? 1.558 9.414 10.883 1 97 192 VAL A CA 1
ATOM 1582 C C . VAL A 1 192 ? 0.785 9.547 9.57 1 97 192 VAL A C 1
ATOM 1584 O O . VAL A 1 192 ? -0.108 10.383 9.445 1 97 192 VAL A O 1
ATOM 1587 N N . LEU A 1 193 ? 1.219 8.773 8.57 1 98.19 193 LEU A N 1
ATOM 1588 C CA . LEU A 1 193 ? 0.424 8.648 7.355 1 98.19 193 LEU A CA 1
ATOM 1589 C C . LEU A 1 193 ? -0.706 7.645 7.547 1 98.19 193 LEU A C 1
ATOM 1591 O O . LEU A 1 193 ? -0.456 6.453 7.73 1 98.19 193 LEU A O 1
ATOM 1595 N N . GLN A 1 194 ? -1.886 8.125 7.527 1 97.19 194 GLN A N 1
ATOM 1596 C CA . GLN A 1 194 ? -3.062 7.266 7.621 1 97.19 194 GLN A CA 1
ATOM 1597 C C . GLN A 1 194 ? -3.619 6.945 6.238 1 97.19 194 GLN A C 1
ATOM 1599 O O . GLN A 1 194 ? -4.188 7.812 5.574 1 97.19 194 GLN A O 1
ATOM 1604 N N . TRP A 1 195 ? -3.461 5.691 5.895 1 97 195 TRP A N 1
ATOM 1605 C CA . TRP A 1 195 ? -3.857 5.25 4.562 1 97 195 TRP A CA 1
ATOM 1606 C C . TRP A 1 195 ? -5.258 4.648 4.582 1 97 195 TRP A C 1
ATOM 1608 O O . TRP A 1 195 ? -5.711 4.145 5.613 1 97 195 TRP A O 1
ATOM 1618 N N . GLY A 1 196 ? -5.879 4.672 3.367 1 89.44 196 GLY A N 1
ATOM 1619 C CA . GLY A 1 196 ? -7.176 4.039 3.197 1 89.44 196 GLY A CA 1
ATOM 1620 C C . GLY A 1 196 ? -8.336 5.008 3.33 1 89.44 196 GLY A C 1
ATOM 1621 O O . GLY A 1 196 ? -8.133 6.199 3.57 1 89.44 196 GLY A O 1
ATOM 1622 N N . ASP A 1 197 ? -9.516 4.586 3.156 1 83.5 197 ASP A N 1
ATOM 1623 C CA . ASP A 1 197 ? -10.742 5.375 3.207 1 83.5 197 ASP A CA 1
ATOM 1624 C C . ASP A 1 197 ? -11.117 5.715 4.648 1 83.5 197 ASP A C 1
ATOM 1626 O O . ASP A 1 197 ? -12.008 5.09 5.227 1 83.5 197 ASP A O 1
ATOM 1630 N N . THR A 1 198 ? -10.398 6.793 5.086 1 84.06 198 THR A N 1
ATOM 1631 C CA . THR A 1 198 ? -10.625 7.164 6.477 1 84.06 198 THR A CA 1
ATOM 1632 C C . THR A 1 198 ? -11.203 8.57 6.574 1 84.06 198 THR A C 1
ATOM 1634 O O . THR A 1 198 ? -10.984 9.398 5.691 1 84.06 198 THR A O 1
ATOM 1637 N N . MET A 1 199 ? -11.914 8.781 7.664 1 91.19 199 MET A N 1
ATOM 1638 C CA . MET A 1 199 ? -12.539 10.07 7.914 1 91.19 199 MET A CA 1
ATOM 1639 C C . MET A 1 199 ? -11.883 10.781 9.094 1 91.19 199 MET A C 1
ATOM 1641 O O . MET A 1 199 ? -11.484 10.133 10.07 1 91.19 199 MET A O 1
ATOM 1645 N N . SER A 1 200 ? -11.797 12.039 8.922 1 91.75 200 SER A N 1
ATOM 1646 C CA . SER A 1 200 ? -11.234 12.812 10.023 1 91.75 200 SER A CA 1
ATOM 1647 C C . SER A 1 200 ? -12.281 13.117 11.086 1 91.75 200 SER A C 1
ATOM 1649 O O . SER A 1 200 ? -13.453 13.336 10.758 1 91.75 200 SER A O 1
ATOM 1651 N N . ASN A 1 201 ? -11.797 13.172 12.273 1 88.06 201 ASN A N 1
ATOM 1652 C CA . ASN A 1 201 ? -12.695 13.5 13.375 1 88.06 201 ASN A CA 1
ATOM 1653 C C . ASN A 1 201 ? -13.242 14.922 13.258 1 88.06 201 ASN A C 1
ATOM 1655 O O . ASN A 1 201 ? -14.398 15.172 13.602 1 88.06 201 ASN A O 1
ATOM 1659 N N . THR A 1 202 ? -12.406 15.789 12.828 1 91.12 202 THR A N 1
ATOM 1660 C CA . THR A 1 202 ? -12.805 17.188 12.672 1 91.12 202 THR A CA 1
ATOM 1661 C C . THR A 1 202 ? -13.953 17.312 11.68 1 91.12 202 THR A C 1
ATOM 1663 O O . THR A 1 202 ? -14.867 18.109 11.883 1 91.12 202 THR A O 1
ATOM 1666 N N . CYS A 1 203 ? -13.914 16.547 10.664 1 92.88 203 CYS A N 1
ATOM 1667 C CA . CYS A 1 203 ? -14.977 16.562 9.664 1 92.88 203 CYS A CA 1
ATOM 1668 C C . CYS A 1 203 ? -16.234 15.883 10.18 1 92.88 203 CYS A C 1
ATOM 1670 O O . CYS A 1 203 ? -17.344 16.344 9.914 1 92.88 203 CYS A O 1
ATOM 1672 N N . LYS A 1 204 ? -16.078 14.852 10.93 1 89 204 LYS A N 1
ATOM 1673 C CA . LYS A 1 204 ? -17.203 14.141 11.516 1 89 204 LYS A CA 1
ATOM 1674 C C . LYS A 1 204 ? -18.047 15.07 12.391 1 89 204 LYS A C 1
ATOM 1676 O O . LYS A 1 204 ? -19.266 14.977 12.414 1 89 204 LYS A O 1
ATOM 1681 N N . LYS A 1 205 ? -17.438 15.867 13.039 1 87.06 205 LYS A N 1
ATOM 1682 C CA . LYS A 1 205 ? -18.094 16.781 13.977 1 87.06 205 LYS A CA 1
ATOM 1683 C C . LYS A 1 205 ? -19.078 17.703 13.25 1 87.06 205 LYS A C 1
ATOM 1685 O O . LYS A 1 205 ? -20.062 18.156 13.836 1 87.06 205 LYS A O 1
ATOM 1690 N N . ILE A 1 206 ? -18.844 18 12.047 1 88.44 206 ILE A N 1
ATOM 1691 C CA . ILE A 1 206 ? -19.734 18.891 11.312 1 88.44 206 ILE A CA 1
ATOM 1692 C C . ILE A 1 206 ? -20.531 18.078 10.297 1 88.44 206 ILE A C 1
ATOM 1694 O O . ILE A 1 206 ? -21.031 18.641 9.312 1 88.44 206 ILE A O 1
ATOM 1698 N N . SER A 1 207 ? -20.469 16.734 10.32 1 85.69 207 SER A N 1
ATOM 1699 C CA . SER A 1 207 ? -21.266 15.797 9.539 1 85.69 207 SER A CA 1
ATOM 1700 C C . SER A 1 207 ? -20.781 15.719 8.094 1 85.69 207 SER A C 1
ATOM 1702 O O . SER A 1 207 ? -21.578 15.516 7.176 1 85.69 207 SER A O 1
ATOM 1704 N N . LEU A 1 208 ? -19.594 16.141 7.953 1 89.06 208 LEU A N 1
ATOM 1705 C CA . LEU A 1 208 ? -18.938 15.898 6.672 1 89.06 208 LEU A CA 1
ATOM 1706 C C . LEU A 1 208 ? -18.312 14.5 6.633 1 89.06 208 LEU A C 1
ATOM 1708 O O . LEU A 1 208 ? -17.359 14.227 7.359 1 89.06 208 LEU A O 1
ATOM 1712 N N . ARG A 1 209 ? -18.734 13.648 5.828 1 87.69 209 ARG A N 1
ATOM 1713 C CA . ARG A 1 209 ? -18.375 12.234 5.895 1 87.69 209 ARG A CA 1
ATOM 1714 C C . ARG A 1 209 ? -17.453 11.844 4.734 1 87.69 209 ARG A C 1
ATOM 1716 O O . ARG A 1 209 ? -17.594 10.766 4.164 1 87.69 209 ARG A O 1
ATOM 1723 N N . PHE A 1 210 ? -16.594 12.781 4.387 1 91.31 210 PHE A N 1
ATOM 1724 C CA . PHE A 1 210 ? -15.641 12.477 3.326 1 91.31 210 PHE A CA 1
ATOM 1725 C C . PHE A 1 210 ? -14.562 11.523 3.828 1 91.31 210 PHE A C 1
ATOM 1727 O O . PHE A 1 210 ? -14.008 11.719 4.914 1 91.31 210 PHE A O 1
ATOM 1734 N N . LYS A 1 211 ? -14.391 10.469 3.059 1 92.5 211 LYS A N 1
ATOM 1735 C CA . LYS A 1 211 ? -13.258 9.578 3.301 1 92.5 211 LYS A CA 1
ATOM 1736 C C . LYS A 1 211 ? -12.102 9.891 2.357 1 92.5 211 LYS A C 1
ATOM 1738 O O . LYS A 1 211 ? -12.312 10.125 1.167 1 92.5 211 LYS A O 1
ATOM 1743 N N . LEU A 1 212 ? -10.938 9.977 2.926 1 95.69 212 LEU A N 1
ATOM 1744 C CA . LEU A 1 212 ? -9.758 10.289 2.133 1 95.69 212 LEU A CA 1
ATOM 1745 C C . LEU A 1 212 ? -8.852 9.07 2.002 1 95.69 212 LEU A C 1
ATOM 1747 O O . LEU A 1 212 ? -8.766 8.25 2.92 1 95.69 212 LEU A O 1
ATOM 1751 N N . ASP A 1 213 ? -8.133 8.992 0.913 1 96.19 213 ASP A N 1
ATOM 1752 C CA . ASP A 1 213 ? -7.207 7.895 0.665 1 96.19 213 ASP A CA 1
ATOM 1753 C C . ASP A 1 213 ? -5.969 8.008 1.547 1 96.19 213 ASP A C 1
ATOM 1755 O O . ASP A 1 213 ? -5.328 7.004 1.865 1 96.19 213 ASP A O 1
ATOM 1759 N N . LEU A 1 214 ? -5.613 9.242 1.857 1 98.19 214 LEU A N 1
ATOM 1760 C CA . LEU A 1 214 ? -4.441 9.523 2.682 1 98.19 214 LEU A CA 1
ATOM 1761 C C . LEU A 1 214 ? -4.672 10.742 3.566 1 98.19 214 LEU A C 1
ATOM 1763 O O . LEU A 1 214 ? -5.191 11.758 3.104 1 98.19 214 LEU A O 1
ATOM 1767 N N . ARG A 1 215 ? -4.383 10.602 4.816 1 97.81 215 ARG A N 1
ATOM 1768 C CA . ARG A 1 215 ? -4.336 11.711 5.762 1 97.81 215 ARG A CA 1
ATOM 1769 C C . ARG A 1 215 ? -2.979 11.789 6.449 1 97.81 215 ARG A C 1
ATOM 1771 O O . ARG A 1 215 ? -2.416 10.766 6.84 1 97.81 215 ARG A O 1
ATOM 1778 N N . LEU A 1 216 ? -2.422 12.945 6.426 1 98 216 LEU A N 1
ATOM 1779 C CA . LEU A 1 216 ? -1.196 13.18 7.18 1 98 216 LEU A CA 1
ATOM 1780 C C . LEU A 1 216 ? -1.512 13.703 8.578 1 98 216 LEU A C 1
ATOM 1782 O O . LEU A 1 216 ? -1.827 14.883 8.75 1 98 216 LEU A O 1
ATOM 1786 N N . LEU A 1 217 ? -1.311 12.867 9.555 1 97.56 217 LEU A N 1
ATOM 1787 C CA . LEU A 1 217 ? -1.645 13.219 10.938 1 97.56 217 LEU A CA 1
ATOM 1788 C C . LEU A 1 217 ? -0.429 13.789 11.656 1 97.56 217 LEU A C 1
ATOM 1790 O O . LEU A 1 217 ? 0.688 13.297 11.484 1 97.56 217 LEU A O 1
ATOM 1794 N N . ILE A 1 218 ? -0.646 14.781 12.375 1 97.12 218 ILE A N 1
ATOM 1795 C CA . ILE A 1 218 ? 0.384 15.336 13.242 1 97.12 218 ILE A CA 1
ATOM 1796 C C . ILE A 1 218 ? 0.1 14.953 14.695 1 97.12 218 ILE A C 1
ATOM 1798 O O . ILE A 1 218 ? -0.991 15.211 15.211 1 97.12 218 ILE A O 1
ATOM 1802 N N . LEU A 1 219 ? 1.106 14.406 15.289 1 95.56 219 LEU A N 1
ATOM 1803 C CA . LEU A 1 219 ? 0.961 13.945 16.656 1 95.56 219 LEU A CA 1
ATOM 1804 C C . LEU A 1 219 ? 1.843 14.758 17.609 1 95.56 219 LEU A C 1
ATOM 1806 O O . LEU A 1 219 ? 2.887 15.273 17.203 1 95.56 219 LEU A O 1
ATOM 1810 N N . LYS A 1 220 ? 1.366 14.898 18.828 1 92.06 220 LYS A N 1
ATOM 1811 C CA . LYS A 1 220 ? 2.139 15.398 19.953 1 92.06 220 LYS A CA 1
ATOM 1812 C C . LYS A 1 220 ? 1.914 14.539 21.203 1 92.06 220 LYS A C 1
ATOM 1814 O O . LYS A 1 220 ? 0.782 14.398 21.672 1 92.06 220 LYS A O 1
ATOM 1819 N N . ASP A 1 221 ? 2.951 13.977 21.734 1 88.38 221 ASP A N 1
ATOM 1820 C CA . ASP A 1 221 ? 2.879 13.086 22.891 1 88.38 221 ASP A CA 1
ATOM 1821 C C . ASP A 1 221 ? 1.843 11.984 22.672 1 88.38 221 ASP A C 1
ATOM 1823 O O . ASP A 1 221 ? 0.98 11.758 23.516 1 88.38 221 ASP A O 1
ATOM 1827 N N . ASN A 1 222 ? 1.718 11.461 21.453 1 84.69 222 ASN A N 1
ATOM 1828 C CA . ASN A 1 222 ? 0.9 10.328 21.031 1 84.69 222 ASN A CA 1
ATOM 1829 C C . ASN A 1 222 ? -0.549 10.742 20.797 1 84.69 222 ASN A C 1
ATOM 1831 O O . ASN A 1 222 ? -1.371 9.922 20.375 1 84.69 222 ASN A O 1
ATOM 1835 N N . ASP A 1 223 ? -0.792 11.969 21.016 1 90.06 223 ASP A N 1
ATOM 1836 C CA . ASP A 1 223 ? -2.127 12.477 20.703 1 90.06 223 ASP A CA 1
ATOM 1837 C C . ASP A 1 223 ? -2.154 13.188 19.359 1 90.06 223 ASP A C 1
ATOM 1839 O O . ASP A 1 223 ? -1.215 13.906 19.016 1 90.06 223 ASP A O 1
ATOM 1843 N N . MET A 1 224 ? -3.17 13.008 18.719 1 91.62 224 MET A N 1
ATOM 1844 C CA . MET A 1 224 ? -3.34 13.695 17.453 1 91.62 224 MET A CA 1
ATOM 1845 C C . MET A 1 224 ? -3.713 15.164 17.672 1 91.62 224 MET A C 1
ATOM 1847 O O . MET A 1 224 ? -4.711 15.461 18.328 1 91.62 224 MET A O 1
ATOM 1851 N N . ILE A 1 225 ? -2.969 16.016 17.094 1 91.25 225 ILE A N 1
ATOM 1852 C CA . ILE A 1 225 ? -3.258 17.422 17.328 1 91.25 225 ILE A CA 1
ATOM 1853 C C . ILE A 1 225 ? -3.898 18.031 16.078 1 91.25 225 ILE A C 1
ATOM 1855 O O . ILE A 1 225 ? -4.594 19.047 16.156 1 91.25 225 ILE A O 1
ATOM 1859 N N . ALA A 1 226 ? -3.627 17.375 14.922 1 94.38 226 ALA A N 1
ATOM 1860 C CA . ALA A 1 226 ? -4.211 17.906 13.695 1 94.38 226 ALA A CA 1
ATOM 1861 C C . ALA A 1 226 ? -4.125 16.906 12.555 1 94.38 226 ALA A C 1
ATOM 1863 O O . ALA A 1 226 ? -3.234 16.047 12.539 1 94.38 226 ALA A O 1
ATOM 1864 N N . ASP A 1 227 ? -5.102 16.953 11.68 1 96.69 227 ASP A N 1
ATOM 1865 C CA . ASP A 1 227 ? -4.914 16.453 10.32 1 96.69 227 ASP A CA 1
ATOM 1866 C C . ASP A 1 227 ? -4.129 17.438 9.469 1 96.69 227 ASP A C 1
ATOM 1868 O O . ASP A 1 227 ? -4.691 18.422 8.969 1 96.69 227 ASP A O 1
ATOM 1872 N N . GLY A 1 228 ? -2.875 17.125 9.305 1 96.56 228 GLY A N 1
ATOM 1873 C CA . GLY A 1 228 ? -1.952 18.109 8.773 1 96.56 228 GLY A CA 1
ATOM 1874 C C . GLY A 1 228 ? -1.911 18.125 7.254 1 96.56 228 GLY A C 1
ATOM 1875 O O . GLY A 1 228 ? -1.273 19 6.656 1 96.56 228 GLY A O 1
ATOM 1876 N N . GLY A 1 229 ? -2.547 17.203 6.621 1 97.5 229 GLY A N 1
ATOM 1877 C CA . GLY A 1 229 ? -2.566 17.156 5.168 1 97.5 229 GLY A CA 1
ATOM 1878 C C . GLY A 1 229 ? -3.502 16.094 4.621 1 97.5 229 GLY A C 1
ATOM 1879 O O . GLY A 1 229 ? -3.912 15.188 5.352 1 97.5 229 GLY A O 1
ATOM 1880 N N . THR A 1 230 ? -3.883 16.266 3.363 1 97.81 230 THR A N 1
ATOM 1881 C CA . THR A 1 230 ? -4.793 15.336 2.705 1 97.81 230 THR A CA 1
ATOM 1882 C C . THR A 1 230 ? -4.188 14.812 1.406 1 97.81 230 THR A C 1
ATOM 1884 O O . THR A 1 230 ? -3.354 15.484 0.791 1 97.81 230 THR A O 1
ATOM 1887 N N . GLY A 1 231 ? -4.59 13.602 1.052 1 97.44 231 GLY A N 1
ATOM 1888 C CA . GLY A 1 231 ? -4.188 13 -0.206 1 97.44 231 GLY A CA 1
ATOM 1889 C C . GLY A 1 231 ? -5.277 12.164 -0.843 1 97.44 231 GLY A C 1
ATOM 1890 O O . GLY A 1 231 ? -6.012 11.453 -0.148 1 97.44 231 GLY A O 1
ATOM 1891 N N . GLU A 1 232 ? -5.453 12.32 -2.137 1 97.56 232 GLU A N 1
ATOM 1892 C CA . GLU A 1 232 ? -6.355 11.5 -2.939 1 97.56 232 GLU A CA 1
ATOM 1893 C C . GLU A 1 232 ? -5.613 10.82 -4.086 1 97.56 232 GLU A C 1
ATOM 1895 O O . GLU A 1 232 ? -4.691 11.398 -4.664 1 97.56 232 GLU A O 1
ATOM 1900 N N . PHE A 1 233 ? -6.012 9.625 -4.316 1 96.81 233 PHE A N 1
ATOM 1901 C CA . PHE A 1 233 ? -5.402 8.82 -5.363 1 96.81 233 PHE A CA 1
ATOM 1902 C C . PHE A 1 233 ? -6.438 8.391 -6.395 1 96.81 233 PHE A C 1
ATOM 1904 O O . PHE A 1 233 ? -7.582 8.094 -6.043 1 96.81 233 PHE A O 1
ATOM 1911 N N . ALA A 1 234 ? -6.059 8.406 -7.676 1 95.12 234 ALA A N 1
ATOM 1912 C CA . ALA A 1 234 ? -6.875 7.883 -8.766 1 95.12 234 ALA A CA 1
ATOM 1913 C C . ALA A 1 234 ? -6.031 7.062 -9.734 1 95.12 234 ALA A C 1
ATOM 1915 O O . ALA A 1 234 ? -4.832 7.305 -9.883 1 95.12 234 ALA A O 1
ATOM 1916 N N . ARG A 1 235 ? -6.699 6.176 -10.359 1 93.31 235 ARG A N 1
ATOM 1917 C CA . ARG A 1 235 ? -6.012 5.27 -11.273 1 93.31 235 ARG A CA 1
ATOM 1918 C C . ARG A 1 235 ? -5.57 5.996 -12.539 1 93.31 235 ARG A C 1
ATOM 1920 O O . ARG A 1 235 ? -4.48 5.742 -13.062 1 93.31 235 ARG A O 1
ATOM 1927 N N . LYS A 1 236 ? -6.488 6.844 -13.023 1 89.31 236 LYS A N 1
ATOM 1928 C CA . LYS A 1 236 ? -6.238 7.547 -14.281 1 89.31 236 LYS A CA 1
ATOM 1929 C C . LYS A 1 236 ? -6.57 9.031 -14.156 1 89.31 236 LYS A C 1
ATOM 1931 O O . LYS A 1 236 ? -7.363 9.422 -13.297 1 89.31 236 LYS A O 1
ATOM 1936 N N . VAL A 1 237 ? -5.941 9.719 -15.102 1 87 237 VAL A N 1
ATOM 1937 C CA . VAL A 1 237 ? -6.215 11.148 -15.148 1 87 237 VAL A CA 1
ATOM 1938 C C . VAL A 1 237 ? -7.492 11.406 -15.945 1 87 237 VAL A C 1
ATOM 1940 O O . VAL A 1 237 ? -7.535 11.164 -17.156 1 87 237 VAL A O 1
ATOM 1943 N N . THR A 1 238 ? -8.516 11.805 -15.281 1 88.38 238 THR A N 1
ATOM 1944 C CA . THR A 1 238 ? -9.742 12.258 -15.922 1 88.38 238 THR A CA 1
ATOM 1945 C C . THR A 1 238 ? -10.203 13.586 -15.32 1 88.38 238 THR A C 1
ATOM 1947 O O . THR A 1 238 ? -9.945 13.867 -14.148 1 88.38 238 THR A O 1
ATOM 1950 N N . LYS A 1 239 ? -10.852 14.312 -16.141 1 87.19 239 LYS A N 1
ATOM 1951 C CA . LYS A 1 239 ? -11.352 15.602 -15.664 1 87.19 239 LYS A CA 1
ATOM 1952 C C . LYS A 1 239 ? -12.312 15.422 -14.492 1 87.19 239 LYS A C 1
ATOM 1954 O O . LYS A 1 239 ? -12.25 16.156 -13.508 1 87.19 239 LYS A O 1
ATOM 1959 N N . ALA A 1 240 ? -13.148 14.516 -14.625 1 88.12 240 ALA A N 1
ATOM 1960 C CA . ALA A 1 240 ? -14.148 14.273 -13.586 1 88.12 240 ALA A CA 1
ATOM 1961 C C . ALA A 1 240 ? -13.477 13.945 -12.258 1 88.12 240 ALA A C 1
ATOM 1963 O O . ALA A 1 240 ? -13.797 14.555 -11.227 1 88.12 240 ALA A O 1
ATOM 1964 N N . LYS A 1 241 ? -12.57 13.062 -12.289 1 90.75 241 LYS A N 1
ATOM 1965 C CA . LYS A 1 241 ? -11.883 12.648 -11.062 1 90.75 241 LYS A CA 1
ATOM 1966 C C . LYS A 1 241 ? -11 13.766 -10.523 1 90.75 241 LYS A C 1
ATOM 1968 O O . LYS A 1 241 ? -10.883 13.93 -9.305 1 90.75 241 LYS A O 1
ATOM 1973 N N . LEU A 1 242 ? -10.391 14.484 -11.422 1 91.62 242 LEU A N 1
ATOM 1974 C CA . LEU A 1 242 ? -9.539 15.586 -11.008 1 91.62 242 LEU A CA 1
ATOM 1975 C C . LEU A 1 242 ? -10.305 16.578 -10.141 1 91.62 242 LEU A C 1
ATOM 1977 O O . LEU A 1 242 ? -9.898 16.875 -9.023 1 91.62 242 LEU A O 1
ATOM 1981 N N . TYR A 1 243 ? -11.398 17.016 -10.656 1 90.88 243 TYR A N 1
ATOM 1982 C CA . TYR A 1 243 ? -12.164 18.047 -9.961 1 90.88 243 TYR A CA 1
ATOM 1983 C C . TYR A 1 243 ? -12.875 17.469 -8.742 1 90.88 243 TYR A C 1
ATOM 1985 O O . TYR A 1 243 ? -12.945 18.125 -7.695 1 90.88 243 TYR A O 1
ATOM 1993 N N . ALA A 1 244 ? -13.375 16.297 -8.859 1 92.19 244 ALA A N 1
ATOM 1994 C CA . ALA A 1 244 ? -14.086 15.68 -7.742 1 92.19 244 ALA A CA 1
ATOM 1995 C C . ALA A 1 244 ? -13.148 15.438 -6.562 1 92.19 244 ALA A C 1
ATOM 1997 O O . ALA A 1 244 ? -13.477 15.766 -5.422 1 92.19 244 ALA A O 1
ATOM 1998 N N . ASP A 1 245 ? -12.008 14.898 -6.859 1 93.69 245 ASP A N 1
ATOM 1999 C CA . ASP A 1 245 ? -11.055 14.562 -5.805 1 93.69 245 ASP A CA 1
ATOM 2000 C C . ASP A 1 245 ? -10.438 15.828 -5.199 1 93.69 245 ASP A C 1
ATOM 2002 O O . ASP A 1 245 ? -10.219 15.891 -3.988 1 93.69 245 ASP A O 1
ATOM 2006 N N . THR A 1 246 ? -10.219 16.766 -6.055 1 93.56 246 THR A N 1
ATOM 2007 C CA . THR A 1 246 ? -9.703 18.016 -5.543 1 93.56 246 THR A CA 1
ATOM 2008 C C . THR A 1 246 ? -10.719 18.703 -4.633 1 93.56 246 THR A C 1
ATOM 2010 O O . THR A 1 246 ? -10.367 19.203 -3.566 1 93.56 246 THR A O 1
ATOM 2013 N N . LEU A 1 247 ? -11.906 18.734 -5.094 1 94.31 247 LEU A N 1
ATOM 2014 C CA . LEU A 1 247 ? -12.969 19.359 -4.309 1 94.31 247 LEU A CA 1
ATOM 2015 C C . LEU A 1 247 ? -13.094 18.688 -2.939 1 94.31 247 LEU A C 1
ATOM 2017 O O . LEU A 1 247 ? -13.109 19.375 -1.912 1 94.31 247 LEU A O 1
ATOM 2021 N N . LYS A 1 248 ? -13.125 17.406 -2.973 1 95 248 LYS A N 1
ATOM 2022 C CA . LYS A 1 248 ? -13.211 16.641 -1.739 1 95 248 LYS A CA 1
ATOM 2023 C C . LYS A 1 248 ? -12.062 16.969 -0.796 1 95 248 LYS A C 1
ATOM 2025 O O . LYS A 1 248 ? -12.281 17.25 0.382 1 95 248 LYS A O 1
ATOM 2030 N N . SER A 1 249 ? -10.898 17 -1.309 1 96.75 249 SER A N 1
ATOM 2031 C CA . SER A 1 249 ? -9.695 17.25 -0.52 1 96.75 249 SER A CA 1
ATOM 2032 C C . SER A 1 249 ? -9.664 18.672 0.011 1 96.75 249 SER A C 1
ATOM 2034 O O . SER A 1 249 ? -9.297 18.906 1.166 1 96.75 249 SER A O 1
ATOM 2036 N N . VAL A 1 250 ? -10.078 19.562 -0.787 1 96.69 250 VAL A N 1
ATOM 2037 C CA . VAL A 1 250 ? -9.984 20.969 -0.433 1 96.69 250 VAL A CA 1
ATOM 2038 C C . VAL A 1 250 ? -11.016 21.312 0.636 1 96.69 250 VAL A C 1
ATOM 2040 O O . VAL A 1 250 ? -10.711 22.016 1.607 1 96.69 250 VAL A O 1
ATOM 2043 N N . VAL A 1 251 ? -12.203 20.844 0.463 1 96.62 251 VAL A N 1
ATOM 2044 C CA . VAL A 1 251 ? -13.25 21.094 1.446 1 96.62 251 VAL A CA 1
ATOM 2045 C C . VAL A 1 251 ? -12.867 20.453 2.781 1 96.62 251 VAL A C 1
ATOM 2047 O O . VAL A 1 251 ? -13.008 21.078 3.836 1 96.62 251 VAL A O 1
ATOM 2050 N N . THR A 1 252 ? -12.359 19.266 2.691 1 97.38 252 THR A N 1
ATOM 2051 C CA . THR A 1 252 ? -11.891 18.594 3.9 1 97.38 252 THR A CA 1
ATOM 2052 C C . THR A 1 252 ? -10.758 19.391 4.551 1 97.38 252 THR A C 1
ATOM 2054 O O . THR A 1 252 ? -10.719 19.531 5.773 1 97.38 252 THR A O 1
ATOM 2057 N N . THR A 1 253 ? -9.867 19.875 3.75 1 98.06 253 THR A N 1
ATOM 2058 C CA . THR A 1 253 ? -8.719 20.625 4.254 1 98.06 253 THR A CA 1
ATOM 2059 C C . THR A 1 253 ? -9.172 21.922 4.922 1 98.06 253 THR A C 1
ATOM 2061 O O . THR A 1 253 ? -8.578 22.344 5.914 1 98.06 253 THR A O 1
ATOM 2064 N N . LYS A 1 254 ? -10.18 22.531 4.383 1 97.38 254 LYS A N 1
ATOM 2065 C CA . LYS A 1 254 ? -10.734 23.703 5.051 1 97.38 254 LYS A CA 1
ATOM 2066 C C . LYS A 1 254 ? -11.211 23.359 6.461 1 97.38 254 LYS A C 1
ATOM 2068 O O . LYS A 1 254 ? -10.969 24.125 7.402 1 97.38 254 LYS A O 1
ATOM 2073 N N . CYS A 1 255 ? -11.859 22.25 6.547 1 97.12 255 CYS A N 1
ATOM 2074 C CA . CYS A 1 255 ? -12.305 21.781 7.855 1 97.12 255 CYS A CA 1
ATOM 2075 C C . CYS A 1 255 ? -11.125 21.609 8.805 1 97.12 255 CYS A C 1
ATOM 2077 O O . CYS A 1 255 ? -11.188 22.031 9.961 1 97.12 255 CYS A O 1
ATOM 2079 N N . HIS A 1 256 ? -10.086 21.031 8.336 1 98 256 HIS A N 1
ATOM 2080 C CA . HIS A 1 256 ? -8.891 20.812 9.141 1 98 256 HIS A CA 1
ATOM 2081 C C . HIS A 1 256 ? -8.242 22.125 9.539 1 98 256 HIS A C 1
ATOM 2083 O O . HIS A 1 256 ? -7.82 22.297 10.688 1 98 256 HIS A O 1
ATOM 2089 N N . LEU A 1 257 ? -8.164 23 8.57 1 97.88 257 LEU A N 1
ATOM 2090 C CA . LEU A 1 257 ? -7.57 24.312 8.805 1 97.88 257 LEU A CA 1
ATOM 2091 C C . LEU A 1 257 ? -8.352 25.078 9.867 1 97.88 257 LEU A C 1
ATOM 2093 O O . LEU A 1 257 ? -7.766 25.609 10.812 1 97.88 257 LEU A O 1
ATOM 2097 N N . ASN A 1 258 ? -9.664 25.094 9.766 1 96.75 258 ASN A N 1
ATOM 2098 C CA . ASN A 1 258 ? -10.508 25.719 10.773 1 96.75 258 ASN A CA 1
ATOM 2099 C C . ASN A 1 258 ? -10.305 25.078 12.148 1 96.75 258 ASN A C 1
ATOM 2101 O O . ASN A 1 258 ? -10.156 25.797 13.148 1 96.75 258 ASN A O 1
ATOM 2105 N N . GLY A 1 259 ? -10.289 23.734 12.117 1 95.69 259 GLY A N 1
ATOM 2106 C CA . GLY A 1 259 ? -10.078 23.016 13.367 1 95.69 259 GLY A CA 1
ATOM 2107 C C . GLY A 1 259 ? -8.734 23.312 14 1 95.69 259 GLY A C 1
ATOM 2108 O O . GLY A 1 259 ? -8.633 23.438 15.227 1 95.69 259 GLY A O 1
ATOM 2109 N N . PHE A 1 260 ? -7.777 23.5 13.211 1 97.06 260 PHE A N 1
ATOM 2110 C CA . PHE A 1 260 ? -6.43 23.812 13.688 1 97.06 260 PHE A CA 1
ATOM 2111 C C . PHE A 1 260 ? -6.395 25.188 14.359 1 97.06 260 PHE A C 1
ATOM 2113 O O . PHE A 1 260 ? -5.848 25.328 15.453 1 97.06 260 PHE A O 1
ATOM 2120 N N . LEU A 1 261 ? -6.961 26.125 13.781 1 96.5 261 LEU A N 1
ATOM 2121 C CA . LEU A 1 261 ? -6.98 27.484 14.336 1 96.5 261 LEU A CA 1
ATOM 2122 C C . LEU A 1 261 ? -7.793 27.516 15.625 1 96.5 261 LEU A C 1
ATOM 2124 O O . LEU A 1 261 ? -7.461 28.266 16.547 1 96.5 261 LEU A O 1
ATOM 2128 N N . MET A 1 262 ? -8.766 26.703 15.625 1 94.38 262 MET A N 1
ATOM 2129 C CA . MET A 1 262 ? -9.562 26.609 16.844 1 94.38 262 MET A CA 1
ATOM 2130 C C . MET A 1 262 ? -8.727 26.047 18 1 94.38 262 MET A C 1
ATOM 2132 O O . MET A 1 262 ? -8.906 26.453 19.141 1 94.38 262 MET A O 1
ATOM 2136 N N . SER A 1 263 ? -7.84 25.188 17.641 1 93.06 263 SER A N 1
ATOM 2137 C CA . SER A 1 263 ? -7.027 24.516 18.641 1 93.06 263 SER A CA 1
ATOM 2138 C C . SER A 1 263 ? -5.789 25.328 19 1 93.06 263 SER A C 1
ATOM 2140 O O . SER A 1 263 ? -4.984 24.922 19.828 1 93.06 263 SER A O 1
ATOM 2142 N N . THR A 1 264 ? -5.59 26.453 18.359 1 94.06 264 THR A N 1
ATOM 2143 C CA . THR A 1 264 ? -4.453 27.328 18.609 1 94.06 264 THR A CA 1
ATOM 2144 C C . THR A 1 264 ? -4.926 28.734 18.953 1 94.06 264 THR A C 1
ATOM 2146 O O . THR A 1 264 ? -4.625 29.688 18.219 1 94.06 264 THR A O 1
ATOM 2149 N N . PRO A 1 265 ? -5.52 28.922 20.094 1 92.12 265 PRO A N 1
ATOM 2150 C CA . PRO A 1 265 ? -6.219 30.188 20.406 1 92.12 265 PRO A CA 1
ATOM 2151 C C . PRO A 1 265 ? -5.262 31.359 20.594 1 92.12 265 PRO A C 1
ATOM 2153 O O . PRO A 1 265 ? -5.668 32.5 20.469 1 92.12 265 PRO A O 1
ATOM 2156 N N . TYR A 1 266 ? -4.016 31.141 20.875 1 92.12 266 TYR A N 1
ATOM 2157 C CA . TYR A 1 266 ? -3.113 32.25 21.172 1 92.12 266 TYR A CA 1
ATOM 2158 C C . TYR A 1 266 ? -2.168 32.5 20.016 1 92.12 266 TYR A C 1
ATOM 2160 O O . TYR A 1 266 ? -1.153 33.188 20.172 1 92.12 266 TYR A O 1
ATOM 2168 N N . LEU A 1 267 ? -2.461 31.891 18.891 1 94 267 LEU A N 1
ATOM 2169 C CA . LEU A 1 267 ? -1.708 32.219 17.688 1 94 267 LEU A CA 1
ATOM 2170 C C . LEU A 1 267 ? -1.863 33.688 17.328 1 94 267 LEU A C 1
ATOM 2172 O O . LEU A 1 267 ? -2.967 34.25 17.391 1 94 267 LEU A O 1
ATOM 2176 N N . SER A 1 268 ? -0.726 34.344 17.016 1 90.56 268 SER A N 1
ATOM 2177 C CA . SER A 1 268 ? -0.792 35.75 16.641 1 90.56 268 SER A CA 1
ATOM 2178 C C . SER A 1 268 ? -1.503 35.938 15.305 1 90.56 268 SER A C 1
ATOM 2180 O O . SER A 1 268 ? -1.359 35.094 14.406 1 90.56 268 SER A O 1
ATOM 2182 N N . GLU A 1 269 ? -2.211 36.969 15.125 1 92 269 GLU A N 1
ATOM 2183 C CA . GLU A 1 269 ? -2.908 37.281 13.883 1 92 269 GLU A CA 1
ATOM 2184 C C . GLU A 1 269 ? -1.938 37.344 12.703 1 92 269 GLU A C 1
ATOM 2186 O O . GLU A 1 269 ? -2.287 36.969 11.586 1 92 269 GLU A O 1
ATOM 2191 N N . LYS A 1 270 ? -0.71 37.75 12.984 1 90.19 270 LYS A N 1
ATOM 2192 C CA . LYS A 1 270 ? 0.305 37.875 11.938 1 90.19 270 LYS A CA 1
ATOM 2193 C C . LYS A 1 270 ? 0.745 36.5 11.422 1 90.19 270 LYS A C 1
ATOM 2195 O O . LYS A 1 270 ? 1.249 36.406 10.305 1 90.19 270 LYS A O 1
ATOM 2200 N N . GLU A 1 271 ? 0.449 35.5 12.18 1 93 271 GLU A N 1
ATOM 2201 C CA . GLU A 1 271 ? 0.923 34.156 11.836 1 93 271 GLU A CA 1
ATOM 2202 C C . GLU A 1 271 ? -0.165 33.344 11.141 1 93 271 GLU A C 1
ATOM 2204 O O . GLU A 1 271 ? 0.118 32.312 10.523 1 93 271 GLU A O 1
ATOM 2209 N N . VAL A 1 272 ? -1.364 33.75 11.172 1 95.25 272 VAL A N 1
ATOM 2210 C CA . VAL A 1 272 ? -2.498 33 10.633 1 95.25 272 VAL A CA 1
ATOM 2211 C C . VAL A 1 272 ? -2.275 32.719 9.148 1 95.25 272 VAL A C 1
ATOM 2213 O O . VAL A 1 272 ? -2.461 31.594 8.695 1 95.25 272 VAL A O 1
ATOM 2216 N N . PRO A 1 273 ? -1.733 33.688 8.375 1 93.31 273 PRO A N 1
ATOM 2217 C CA . PRO A 1 273 ? -1.518 33.438 6.949 1 93.31 273 PRO A CA 1
ATOM 2218 C C . PRO A 1 273 ? -0.405 32.406 6.695 1 93.31 273 PRO A C 1
ATOM 2220 O O . PRO A 1 273 ? -0.258 31.922 5.578 1 93.31 273 PRO A O 1
ATOM 2223 N N . ASN A 1 274 ? 0.379 32.094 7.711 1 92.19 274 ASN A N 1
ATOM 2224 C CA . ASN A 1 274 ? 1.46 31.125 7.582 1 92.19 274 ASN A CA 1
ATOM 2225 C C . ASN A 1 274 ? 0.955 29.703 7.766 1 92.19 274 ASN A C 1
ATOM 2227 O O . ASN A 1 274 ? 1.68 28.734 7.492 1 92.19 274 ASN A O 1
ATOM 2231 N N . VAL A 1 275 ? -0.267 29.578 8.172 1 96.19 275 VAL A N 1
ATOM 2232 C CA . VAL A 1 275 ? -0.871 28.266 8.312 1 96.19 275 VAL A CA 1
ATOM 2233 C C . VAL A 1 275 ? -1.205 27.703 6.934 1 96.19 275 VAL A C 1
ATOM 2235 O O . VAL A 1 275 ? -2.172 28.125 6.297 1 96.19 275 VAL A O 1
ATOM 2238 N N . LYS A 1 276 ? -0.426 26.75 6.508 1 96.44 276 LYS A N 1
ATOM 2239 C CA . LYS A 1 276 ? -0.579 26.141 5.195 1 96.44 276 LYS A CA 1
ATOM 2240 C C . LYS A 1 276 ? -0.765 24.625 5.312 1 96.44 276 LYS A C 1
ATOM 2242 O O . LYS A 1 276 ? 0.05 23.953 5.938 1 96.44 276 LYS A O 1
ATOM 2247 N N . PHE A 1 277 ? -1.843 24.203 4.691 1 98.19 277 PHE A N 1
ATOM 2248 C CA . PHE A 1 277 ? -2.109 22.766 4.688 1 98.19 277 PHE A CA 1
ATOM 2249 C C . PHE A 1 277 ? -1.845 22.172 3.311 1 98.19 277 PHE A C 1
ATOM 2251 O O . PHE A 1 277 ? -2.418 22.609 2.316 1 98.19 277 PHE A O 1
ATOM 2258 N N . PRO A 1 278 ? -0.993 21.172 3.262 1 98 278 PRO A N 1
ATOM 2259 C CA . PRO A 1 278 ? -0.74 20.531 1.968 1 98 278 PRO A CA 1
ATOM 2260 C C . PRO A 1 278 ? -1.918 19.688 1.485 1 98 278 PRO A C 1
ATOM 2262 O O . PRO A 1 278 ? -2.578 19.016 2.289 1 98 278 PRO A O 1
ATOM 2265 N N . VAL A 1 279 ? -2.219 19.734 0.237 1 97.94 279 VAL A N 1
ATOM 2266 C CA . VAL A 1 279 ? -3.193 18.922 -0.489 1 97.94 279 VAL A CA 1
ATOM 2267 C C . VAL A 1 279 ? -2.5 18.172 -1.621 1 97.94 279 VAL A C 1
ATOM 2269 O O . VAL A 1 279 ? -2.049 18.781 -2.596 1 97.94 279 VAL A O 1
ATOM 2272 N N . ILE A 1 280 ? -2.471 16.859 -1.462 1 98.06 280 ILE A N 1
ATOM 2273 C CA . ILE A 1 280 ? -1.767 16.031 -2.438 1 98.06 280 ILE A CA 1
ATOM 2274 C C . ILE A 1 280 ? -2.775 15.297 -3.32 1 98.06 280 ILE A C 1
ATOM 2276 O O . ILE A 1 280 ? -3.682 14.633 -2.818 1 98.06 280 ILE A O 1
ATOM 2280 N N . GLN A 1 281 ? -2.656 15.461 -4.582 1 97.44 281 GLN A N 1
ATOM 2281 C CA . GLN A 1 281 ? -3.469 14.719 -5.539 1 97.44 281 GLN A CA 1
ATOM 2282 C C . GLN A 1 281 ? -2.594 13.875 -6.465 1 97.44 281 GLN A C 1
ATOM 2284 O O . GLN A 1 281 ? -1.695 14.398 -7.125 1 97.44 281 GLN A O 1
ATOM 2289 N N . ILE A 1 282 ? -2.857 12.57 -6.41 1 97.75 282 ILE A N 1
ATOM 2290 C CA . ILE A 1 282 ? -2.119 11.641 -7.262 1 97.75 282 ILE A CA 1
ATOM 2291 C C . ILE A 1 282 ? -3.072 10.977 -8.25 1 97.75 282 ILE A C 1
ATOM 2293 O O . ILE A 1 282 ? -4.102 10.422 -7.855 1 97.75 282 ILE A O 1
ATOM 2297 N N . MET A 1 283 ? -2.803 11.023 -9.5 1 96.69 283 MET A N 1
ATOM 2298 C CA . MET A 1 283 ? -3.518 10.32 -10.562 1 96.69 283 MET A CA 1
ATOM 2299 C C . MET A 1 283 ? -2.555 9.508 -11.414 1 96.69 283 MET A C 1
ATOM 2301 O O . MET A 1 283 ? -1.802 10.062 -12.219 1 96.69 283 MET A O 1
ATOM 2305 N N . GLY A 1 284 ? -2.697 8.195 -11.289 1 96.5 284 GLY A N 1
ATOM 2306 C CA . GLY A 1 284 ? -1.682 7.352 -11.898 1 96.5 284 GLY A CA 1
ATOM 2307 C C . GLY A 1 284 ? -0.3 7.562 -11.305 1 96.5 284 GLY A C 1
ATOM 2308 O O . GLY A 1 284 ? -0.108 7.43 -10.094 1 96.5 284 GLY A O 1
ATOM 2309 N N . LEU A 1 285 ? 0.624 7.949 -12.219 1 97.75 285 LEU A N 1
ATOM 2310 C CA . LEU A 1 285 ? 1.998 8.164 -11.773 1 97.75 285 LEU A CA 1
ATOM 2311 C C . LEU A 1 285 ? 2.322 9.648 -11.711 1 97.75 285 LEU A C 1
ATOM 2313 O O . LEU A 1 285 ? 3.49 10.031 -11.609 1 97.75 285 LEU A O 1
ATOM 2317 N N . GLN A 1 286 ? 1.233 10.477 -11.719 1 96.25 286 GLN A N 1
ATOM 2318 C CA . GLN A 1 286 ? 1.382 11.93 -11.656 1 96.25 286 GLN A CA 1
ATOM 2319 C C . GLN A 1 286 ? 0.791 12.484 -10.367 1 96.25 286 GLN A C 1
ATOM 2321 O O . GLN A 1 286 ? -0.244 12.008 -9.891 1 96.25 286 GLN A O 1
ATOM 2326 N N . GLY A 1 287 ? 1.53 13.445 -9.836 1 96.06 287 GLY A N 1
ATOM 2327 C CA . GLY A 1 287 ? 1.073 14.078 -8.609 1 96.06 287 GLY A CA 1
ATOM 2328 C C . GLY A 1 287 ? 1.105 15.594 -8.672 1 96.06 287 GLY A C 1
ATOM 2329 O O . GLY A 1 287 ? 1.856 16.172 -9.453 1 96.06 287 GLY A O 1
ATOM 2330 N N . ARG A 1 288 ? 0.255 16.188 -7.926 1 94.75 288 ARG A N 1
ATOM 2331 C CA . ARG A 1 288 ? 0.217 17.641 -7.727 1 94.75 288 ARG A CA 1
ATOM 2332 C C . ARG A 1 288 ? 0.147 17.984 -6.246 1 94.75 288 ARG A C 1
ATOM 2334 O O . ARG A 1 288 ? -0.607 17.375 -5.492 1 94.75 288 ARG A O 1
ATOM 2341 N N . LEU A 1 289 ? 1.022 18.875 -5.898 1 95.75 289 LEU A N 1
ATOM 2342 C CA . LEU A 1 289 ? 1.006 19.406 -4.543 1 95.75 289 LEU A CA 1
ATOM 2343 C C . LEU A 1 289 ? 0.424 20.812 -4.523 1 95.75 289 LEU A C 1
ATOM 2345 O O . LEU A 1 289 ? 0.893 21.703 -5.246 1 95.75 289 LEU A O 1
ATOM 2349 N N . SER A 1 290 ? -0.603 21 -3.758 1 95.06 290 SER A N 1
ATOM 2350 C CA . SER A 1 290 ? -1.192 22.312 -3.498 1 95.06 290 SER A CA 1
ATOM 2351 C C . SER A 1 290 ? -1.219 22.625 -2.006 1 95.06 290 SER A C 1
ATOM 2353 O O . SER A 1 290 ? -0.873 21.766 -1.184 1 95.06 290 SER A O 1
ATOM 2355 N N . ALA A 1 291 ? -1.512 23.844 -1.732 1 95.25 291 ALA A N 1
ATOM 2356 C CA . ALA A 1 291 ? -1.658 24.25 -0.339 1 95.25 291 ALA A CA 1
ATOM 2357 C C . ALA A 1 291 ? -2.902 25.125 -0.15 1 95.25 291 ALA A C 1
ATOM 2359 O O . ALA A 1 291 ? -3.203 25.984 -0.983 1 95.25 291 ALA A O 1
ATOM 2360 N N . LEU A 1 292 ? -3.629 24.781 0.856 1 97.12 292 LEU A N 1
ATOM 2361 C CA . LEU A 1 292 ? -4.723 25.656 1.276 1 97.12 292 LEU A CA 1
ATOM 2362 C C . LEU A 1 292 ? -4.309 26.516 2.465 1 97.12 292 LEU A C 1
ATOM 2364 O O . LEU A 1 292 ? -3.719 26.016 3.424 1 97.12 292 LEU A O 1
ATOM 2368 N N . ARG A 1 293 ? -4.582 27.766 2.391 1 95.75 293 ARG A N 1
ATOM 2369 C CA . ARG A 1 293 ? -4.266 28.672 3.486 1 95.75 293 ARG A CA 1
ATOM 2370 C C . ARG A 1 293 ? -5.277 29.812 3.564 1 95.75 293 ARG A C 1
ATOM 2372 O O . ARG A 1 293 ? -6.102 29.984 2.664 1 95.75 293 ARG A O 1
ATOM 2379 N N . ILE A 1 294 ? -5.258 30.484 4.656 1 95.25 294 ILE A N 1
ATOM 2380 C CA . ILE A 1 294 ? -5.992 31.734 4.789 1 95.25 294 ILE A CA 1
ATOM 2381 C C . ILE A 1 294 ? -5.059 32.906 4.52 1 95.25 294 ILE A C 1
ATOM 2383 O O . ILE A 1 294 ? -4.082 33.125 5.242 1 95.25 294 ILE A O 1
ATOM 2387 N N . LYS A 1 295 ? -5.352 33.594 3.508 1 89.81 295 LYS A N 1
ATOM 2388 C CA . LYS A 1 295 ? -4.484 34.719 3.131 1 89.81 295 LYS A CA 1
ATOM 2389 C C . LYS A 1 295 ? -4.887 36 3.854 1 89.81 295 LYS A C 1
ATOM 2391 O O . LYS A 1 295 ? -4.027 36.781 4.266 1 89.81 295 LYS A O 1
ATOM 2396 N N . LYS A 1 296 ? -6.16 36.25 3.879 1 88.94 296 LYS A N 1
ATOM 2397 C CA . LYS A 1 296 ? -6.797 37.344 4.59 1 88.94 296 LYS A CA 1
ATOM 2398 C C . LYS A 1 296 ? -8.031 36.875 5.348 1 88.94 296 LYS A C 1
ATOM 2400 O O . LYS A 1 296 ? -8.469 35.719 5.184 1 88.94 296 LYS A O 1
ATOM 2405 N N . LYS A 1 297 ? -8.469 37.75 6.148 1 92.75 297 LYS A N 1
ATOM 2406 C CA . LYS A 1 297 ? -9.648 37.406 6.938 1 92.75 297 LYS A CA 1
ATOM 2407 C C . LYS A 1 297 ? -10.75 36.812 6.055 1 92.75 297 LYS A C 1
ATOM 2409 O O . LYS A 1 297 ? -11.18 37.438 5.09 1 92.75 297 LYS A O 1
ATOM 2414 N N . LYS A 1 298 ? -11.164 35.594 6.281 1 92.75 298 LYS A N 1
ATOM 2415 C CA . LYS A 1 298 ? -12.281 34.844 5.703 1 92.75 298 LYS A CA 1
ATOM 2416 C C . LYS A 1 298 ? -12.031 34.562 4.227 1 92.75 298 LYS A C 1
ATOM 2418 O O . LYS A 1 298 ? -12.969 34.312 3.473 1 92.75 298 LYS A O 1
ATOM 2423 N N . VAL A 1 299 ? -10.781 34.688 3.811 1 92.19 299 VAL A N 1
ATOM 2424 C CA . VAL A 1 299 ? -10.43 34.406 2.426 1 92.19 299 VAL A CA 1
ATOM 2425 C C . VAL A 1 299 ? -9.438 33.25 2.383 1 92.19 299 VAL A C 1
ATOM 2427 O O . VAL A 1 299 ? -8.273 33.406 2.754 1 92.19 299 VAL A O 1
ATOM 2430 N N . TYR A 1 300 ? -9.969 32.188 1.891 1 94.88 300 TYR A N 1
ATOM 2431 C CA . TYR A 1 300 ? -9.125 31.016 1.69 1 94.88 300 TYR A CA 1
ATOM 2432 C C . TYR A 1 300 ? -8.562 30.984 0.275 1 94.88 300 TYR A C 1
ATOM 2434 O O . TYR A 1 300 ? -9.234 31.375 -0.678 1 94.88 300 TYR A O 1
ATOM 2442 N N . VAL A 1 301 ? -7.312 30.5 0.177 1 92.75 301 VAL A N 1
ATOM 2443 C CA . VAL A 1 301 ? -6.676 30.422 -1.133 1 92.75 301 VAL A CA 1
ATOM 2444 C C . VAL A 1 301 ? -6.074 29.047 -1.337 1 92.75 301 VAL A C 1
ATOM 2446 O O . VAL A 1 301 ? -5.379 28.531 -0.459 1 92.75 301 VAL A O 1
ATOM 2449 N N . LEU A 1 302 ? -6.457 28.453 -2.42 1 93.44 302 LEU A N 1
ATOM 2450 C CA . LEU A 1 302 ? -5.793 27.234 -2.881 1 93.44 302 LEU A CA 1
ATOM 2451 C C . LEU A 1 302 ? -4.688 27.562 -3.879 1 93.44 302 LEU A C 1
ATOM 2453 O O . LEU A 1 302 ? -4.957 28.109 -4.949 1 93.44 302 LEU A O 1
ATOM 2457 N N . GLU A 1 303 ? -3.449 27.188 -3.496 1 90.69 303 GLU A N 1
ATOM 2458 C CA . GLU A 1 303 ? -2.299 27.5 -4.34 1 90.69 303 GLU A CA 1
ATOM 2459 C C . GLU A 1 303 ? -1.631 26.219 -4.855 1 90.69 303 GLU A C 1
ATOM 2461 O O . GLU A 1 303 ? -1.466 25.266 -4.109 1 90.69 303 GLU A O 1
ATOM 2466 N N . SER A 1 304 ? -1.348 26.25 -6.062 1 89.5 304 SER A N 1
ATOM 2467 C CA . SER A 1 304 ? -0.543 25.172 -6.613 1 89.5 304 SER A CA 1
ATOM 2468 C C . SER A 1 304 ? 0.933 25.344 -6.277 1 89.5 304 SER A C 1
ATOM 2470 O O . SER A 1 304 ? 1.507 26.406 -6.523 1 89.5 304 SER A O 1
ATOM 2472 N N . ILE A 1 305 ? 1.492 24.406 -5.766 1 90.62 305 ILE A N 1
ATOM 2473 C CA . ILE A 1 305 ? 2.889 24.5 -5.355 1 90.62 305 ILE A CA 1
ATOM 2474 C C . ILE A 1 305 ? 3.787 23.891 -6.434 1 90.62 305 ILE A C 1
ATOM 2476 O O . ILE A 1 305 ? 4.656 24.578 -6.98 1 90.62 305 ILE A O 1
ATOM 2480 N N . CYS A 1 306 ? 3.525 22.625 -6.73 1 90.06 306 CYS A N 1
ATOM 2481 C CA . CYS A 1 306 ? 4.324 22 -7.773 1 90.06 306 CYS A CA 1
ATOM 2482 C C . CYS A 1 306 ? 3.658 20.719 -8.266 1 90.06 306 CYS A C 1
ATOM 2484 O O . CYS A 1 306 ? 2.734 20.203 -7.633 1 90.06 306 CYS A O 1
ATOM 2486 N N . SER A 1 307 ? 4.125 20.375 -9.398 1 93.31 307 SER A N 1
ATOM 2487 C CA . SER A 1 307 ? 3.795 19.062 -9.938 1 93.31 307 SER A CA 1
ATOM 2488 C C . SER A 1 307 ? 4.988 18.109 -9.852 1 93.31 307 SER A C 1
ATOM 2490 O O . SER A 1 307 ? 6.141 18.547 -9.906 1 93.31 307 SER A O 1
ATOM 2492 N N . PHE A 1 308 ? 4.668 16.859 -9.68 1 94.62 308 PHE A N 1
ATOM 2493 C CA . PHE A 1 308 ? 5.711 15.836 -9.633 1 94.62 308 PHE A CA 1
ATOM 2494 C C . PHE A 1 308 ? 5.211 14.523 -10.219 1 94.62 308 PHE A C 1
ATOM 2496 O O . PHE A 1 308 ? 4.016 14.375 -10.5 1 94.62 308 PHE A O 1
ATOM 2503 N N . ARG A 1 309 ? 6.145 13.68 -10.469 1 96.75 309 ARG A N 1
ATOM 2504 C CA . ARG A 1 309 ? 5.793 12.406 -11.086 1 96.75 309 ARG A CA 1
ATOM 2505 C C . ARG A 1 309 ? 6.707 11.281 -10.602 1 96.75 309 ARG A C 1
ATOM 2507 O O . ARG A 1 309 ? 7.855 11.531 -10.227 1 96.75 309 ARG A O 1
ATOM 2514 N N . PHE A 1 310 ? 6.098 10.094 -10.469 1 98.31 310 PHE A N 1
ATOM 2515 C CA . PHE A 1 310 ? 6.91 8.883 -10.398 1 98.31 310 PHE A CA 1
ATOM 2516 C C . PHE A 1 310 ? 7.445 8.508 -11.773 1 98.31 310 PHE A C 1
ATOM 2518 O O . PHE A 1 310 ? 6.676 8.141 -12.664 1 98.31 310 PHE A O 1
ATOM 2525 N N . PRO A 1 311 ? 8.75 8.617 -11.953 1 98.25 311 PRO A N 1
ATOM 2526 C CA . PRO A 1 311 ? 9.242 8.367 -13.312 1 98.25 311 PRO A CA 1
ATOM 2527 C C . PRO A 1 311 ? 9.016 6.93 -13.773 1 98.25 311 PRO A C 1
ATOM 2529 O O . PRO A 1 311 ? 9.328 5.988 -13.039 1 98.25 311 PRO A O 1
ATOM 2532 N N . ASN A 1 312 ? 8.461 6.762 -14.961 1 96.94 312 ASN A N 1
ATOM 2533 C CA . ASN A 1 312 ? 8.25 5.418 -15.5 1 96.94 312 ASN A CA 1
ATOM 2534 C C . ASN A 1 312 ? 9.07 5.184 -16.766 1 96.94 312 ASN A C 1
ATOM 2536 O O . ASN A 1 312 ? 8.945 4.141 -17.406 1 96.94 312 ASN A O 1
ATOM 2540 N N . THR A 1 313 ? 9.891 6.219 -17.188 1 97 313 THR A N 1
ATOM 2541 C CA . THR A 1 313 ? 10.797 6.074 -18.328 1 97 313 THR A CA 1
ATOM 2542 C C . THR A 1 313 ? 12.18 6.637 -17.984 1 97 313 THR A C 1
ATOM 2544 O O . THR A 1 313 ? 12.312 7.441 -17.062 1 97 313 THR A O 1
ATOM 2547 N N . LEU A 1 314 ? 13.148 6.246 -18.734 1 97.5 314 LEU A N 1
ATOM 2548 C CA . LEU A 1 314 ? 14.516 6.711 -18.5 1 97.5 314 LEU A CA 1
ATOM 2549 C C . LEU A 1 314 ? 14.633 8.203 -18.766 1 97.5 314 LEU A C 1
ATOM 2551 O O . LEU A 1 314 ? 15.273 8.93 -18 1 97.5 314 LEU A O 1
ATOM 2555 N N . PRO A 1 315 ? 13.977 8.727 -19.844 1 97.06 315 PRO A N 1
ATOM 2556 C CA . PRO A 1 315 ? 14.039 10.172 -20.078 1 97.06 315 PRO A CA 1
ATOM 2557 C C . PRO A 1 315 ? 13.477 10.984 -18.906 1 97.06 315 PRO A C 1
ATOM 2559 O O . PRO A 1 315 ? 13.977 12.07 -18.609 1 97.06 315 PRO A O 1
ATOM 2562 N N . GLN A 1 316 ? 12.516 10.461 -18.25 1 97.56 316 GLN A N 1
ATOM 2563 C CA . GLN A 1 316 ? 11.93 11.156 -17.109 1 97.56 316 GLN A CA 1
ATOM 2564 C C . GLN A 1 316 ? 12.914 11.211 -15.938 1 97.56 316 GLN A C 1
ATOM 2566 O O . GLN A 1 316 ? 12.953 12.203 -15.211 1 97.56 316 GLN A O 1
ATOM 2571 N N . ILE A 1 317 ? 13.672 10.156 -15.75 1 97.94 317 ILE A N 1
ATOM 2572 C CA . ILE A 1 317 ? 14.719 10.18 -14.734 1 97.94 317 ILE A CA 1
ATOM 2573 C C . ILE A 1 317 ? 15.773 11.219 -15.094 1 97.94 317 ILE A C 1
ATOM 2575 O O . ILE A 1 317 ? 16.156 12.031 -14.25 1 97.94 317 ILE A O 1
ATOM 2579 N N . LYS A 1 318 ? 16.125 11.234 -16.344 1 97.38 318 LYS A N 1
ATOM 2580 C CA . LYS A 1 318 ? 17.141 12.156 -16.844 1 97.38 318 LYS A CA 1
ATOM 2581 C C . LYS A 1 318 ? 16.672 13.602 -16.703 1 97.38 318 LYS A C 1
ATOM 2583 O O . LYS A 1 318 ? 17.484 14.492 -16.422 1 97.38 318 LYS A O 1
ATOM 2588 N N . SER A 1 319 ? 15.414 13.844 -16.891 1 96.31 319 SER A N 1
ATOM 2589 C CA . SER A 1 319 ? 14.875 15.203 -16.922 1 96.31 319 SER A CA 1
ATOM 2590 C C . SER A 1 319 ? 14.695 15.75 -15.516 1 96.31 319 SER A C 1
ATOM 2592 O O . SER A 1 319 ? 14.367 16.922 -15.344 1 96.31 319 SER A O 1
ATOM 2594 N N . GLY A 1 320 ? 14.828 14.914 -14.531 1 96.56 320 GLY A N 1
ATOM 2595 C CA . GLY A 1 320 ? 14.82 15.422 -13.164 1 96.56 320 GLY A CA 1
ATOM 2596 C C . GLY A 1 320 ? 13.547 15.086 -12.414 1 96.56 320 GLY A C 1
ATOM 2597 O O . GLY A 1 320 ? 13.234 15.719 -11.398 1 96.56 320 GLY A O 1
ATOM 2598 N N . ASP A 1 321 ? 12.844 14.094 -12.844 1 97.44 321 ASP A N 1
ATOM 2599 C CA . ASP A 1 321 ? 11.57 13.758 -12.211 1 97.44 321 ASP A CA 1
ATOM 2600 C C . ASP A 1 321 ? 11.781 13.211 -10.797 1 97.44 321 ASP A C 1
ATOM 2602 O O . ASP A 1 321 ? 10.961 13.43 -9.914 1 97.44 321 ASP A O 1
ATOM 2606 N N . ILE A 1 322 ? 12.859 12.523 -10.578 1 98.31 322 ILE A N 1
ATOM 2607 C CA . ILE A 1 322 ? 13.141 12.031 -9.234 1 98.31 322 ILE A CA 1
ATOM 2608 C C . ILE A 1 322 ? 13.414 13.203 -8.297 1 98.31 322 ILE A C 1
ATOM 2610 O O . ILE A 1 322 ? 12.922 13.234 -7.168 1 98.31 322 ILE A O 1
ATOM 2614 N N . GLU A 1 323 ? 14.156 14.164 -8.742 1 96.38 323 GLU A N 1
ATOM 2615 C CA . GLU A 1 323 ? 14.453 15.352 -7.953 1 96.38 323 GLU A CA 1
ATOM 2616 C C . GLU A 1 323 ? 13.18 16.125 -7.605 1 96.38 323 GLU A C 1
ATOM 2618 O O . GLU A 1 323 ? 13.008 16.562 -6.465 1 96.38 323 GLU A O 1
ATOM 2623 N N . GLN A 1 324 ? 12.383 16.234 -8.594 1 95.62 324 GLN A N 1
ATOM 2624 C CA . GLN A 1 324 ? 11.125 16.953 -8.383 1 95.62 324 GLN A CA 1
ATOM 2625 C C . GLN A 1 324 ? 10.25 16.234 -7.363 1 95.62 324 GLN A C 1
ATOM 2627 O O . GLN A 1 324 ? 9.57 16.891 -6.559 1 95.62 324 GLN A O 1
ATOM 2632 N N . LEU A 1 325 ? 10.273 14.961 -7.438 1 97.56 325 LEU A N 1
ATOM 2633 C CA . LEU A 1 325 ? 9.531 14.164 -6.465 1 97.56 325 LEU A CA 1
ATOM 2634 C C . LEU A 1 325 ? 10.047 14.406 -5.055 1 97.56 325 LEU A C 1
ATOM 2636 O O . LEU A 1 325 ? 9.273 14.648 -4.133 1 97.56 325 LEU A O 1
ATOM 2640 N N . VAL A 1 326 ? 11.328 14.383 -4.863 1 97.62 326 VAL A N 1
ATOM 2641 C CA . VAL A 1 326 ? 11.945 14.609 -3.562 1 97.62 326 VAL A CA 1
ATOM 2642 C C . VAL A 1 326 ? 11.633 16.031 -3.082 1 97.62 326 VAL A C 1
ATOM 2644 O O . VAL A 1 326 ? 11.32 16.234 -1.907 1 97.62 326 VAL A O 1
ATOM 2647 N N . ASN A 1 327 ? 11.672 16.938 -4.004 1 95.5 327 ASN A N 1
ATOM 2648 C CA . ASN A 1 327 ? 11.352 18.312 -3.648 1 95.5 327 ASN A CA 1
ATOM 2649 C C . ASN A 1 327 ? 9.906 18.453 -3.166 1 95.5 327 ASN A C 1
ATOM 2651 O O . ASN A 1 327 ? 9.641 19.141 -2.178 1 95.5 327 ASN A O 1
ATOM 2655 N N . ALA A 1 328 ? 9.031 17.828 -3.854 1 95.75 328 ALA A N 1
ATOM 2656 C CA . ALA A 1 328 ? 7.625 17.875 -3.451 1 95.75 328 ALA A CA 1
ATOM 2657 C C . ALA A 1 328 ? 7.441 17.312 -2.045 1 95.75 328 ALA A C 1
ATOM 2659 O O . ALA A 1 328 ? 6.699 17.875 -1.237 1 95.75 328 ALA A O 1
ATOM 2660 N N . LEU A 1 329 ? 8.133 16.234 -1.751 1 97.44 329 LEU A N 1
ATOM 2661 C CA . LEU A 1 329 ? 8.062 15.617 -0.43 1 97.44 329 LEU A CA 1
ATOM 2662 C C . LEU A 1 329 ? 8.664 16.531 0.629 1 97.44 329 LEU A C 1
ATOM 2664 O O . LEU A 1 329 ? 8.125 16.656 1.729 1 97.44 329 LEU A O 1
ATOM 2668 N N . THR A 1 330 ? 9.711 17.156 0.276 1 96.25 330 THR A N 1
ATOM 2669 C CA . THR A 1 330 ? 10.391 18.062 1.19 1 96.25 330 THR A CA 1
ATOM 2670 C C . THR A 1 330 ? 9.492 19.25 1.539 1 96.25 330 THR A C 1
ATOM 2672 O O . THR A 1 330 ? 9.391 19.641 2.705 1 96.25 330 THR A O 1
ATOM 2675 N N . ILE A 1 331 ? 8.898 19.75 0.542 1 95.31 331 ILE A N 1
ATOM 2676 C CA . ILE A 1 331 ? 8 20.891 0.751 1 95.31 331 ILE A CA 1
ATOM 2677 C C . ILE A 1 331 ? 6.832 20.469 1.634 1 95.31 331 ILE A C 1
ATOM 2679 O O . ILE A 1 331 ? 6.449 21.188 2.559 1 95.31 331 ILE A O 1
ATOM 2683 N N . THR A 1 332 ? 6.289 19.344 1.36 1 96.56 332 THR A N 1
ATOM 2684 C CA . THR A 1 332 ? 5.195 18.812 2.166 1 96.56 332 THR A CA 1
ATOM 2685 C C . THR A 1 332 ? 5.613 18.672 3.627 1 96.56 332 THR A C 1
ATOM 2687 O O . THR A 1 332 ? 4.895 19.109 4.527 1 96.56 332 THR A O 1
ATOM 2690 N N . GLU A 1 333 ? 6.746 18.109 3.801 1 96.12 333 GLU A N 1
ATOM 2691 C CA . GLU A 1 333 ? 7.258 17.922 5.156 1 96.12 333 GLU A CA 1
ATOM 2692 C C . GLU A 1 333 ? 7.449 19.266 5.855 1 96.12 333 GLU A C 1
ATOM 2694 O O . GLU A 1 333 ? 7.113 19.406 7.035 1 96.12 333 GLU A O 1
ATOM 2699 N N . ASN A 1 334 ? 7.961 20.188 5.16 1 94.06 334 ASN A N 1
ATOM 2700 C CA . ASN A 1 334 ? 8.188 21.5 5.742 1 94.06 334 ASN A CA 1
ATOM 2701 C C . ASN A 1 334 ? 6.879 22.172 6.16 1 94.06 334 ASN A C 1
ATOM 2703 O O . ASN A 1 334 ? 6.82 22.844 7.191 1 94.06 334 ASN A O 1
ATOM 2707 N N . MET A 1 335 ? 5.914 22.016 5.387 1 95 335 MET A N 1
ATOM 2708 C CA . MET A 1 335 ? 4.609 22.547 5.762 1 95 335 MET A CA 1
ATOM 2709 C C . MET A 1 335 ? 4.109 21.906 7.055 1 95 335 MET A C 1
ATOM 2711 O O . MET A 1 335 ? 3.572 22.594 7.926 1 95 335 MET A O 1
ATOM 2715 N N . ILE A 1 336 ? 4.301 20.625 7.172 1 96.44 336 ILE A N 1
ATOM 2716 C CA . ILE A 1 336 ? 3.861 19.891 8.352 1 96.44 336 ILE A CA 1
ATOM 2717 C C . ILE A 1 336 ? 4.648 20.359 9.57 1 96.44 336 ILE A C 1
ATOM 2719 O O . ILE A 1 336 ? 4.07 20.594 10.641 1 96.44 336 ILE A O 1
ATOM 2723 N N . ILE A 1 337 ? 5.938 20.516 9.391 1 94.44 337 ILE A N 1
ATOM 2724 C CA . ILE A 1 337 ? 6.797 20.984 10.477 1 94.44 337 ILE A CA 1
ATOM 2725 C C . ILE A 1 337 ? 6.363 22.375 10.914 1 94.44 337 ILE A C 1
ATOM 2727 O O . ILE A 1 337 ? 6.32 22.672 12.109 1 94.44 337 ILE A O 1
ATOM 2731 N N . GLU A 1 338 ? 6.043 23.172 9.977 1 94.69 338 GLU A N 1
ATOM 2732 C CA . GLU A 1 338 ? 5.578 24.516 10.281 1 94.69 338 GLU A CA 1
ATOM 2733 C C . GLU A 1 338 ? 4.262 24.484 11.055 1 94.69 338 GLU A C 1
ATOM 2735 O O . GLU A 1 338 ? 4.055 25.281 11.977 1 94.69 338 GLU A O 1
ATOM 2740 N N . LEU A 1 339 ? 3.408 23.641 10.695 1 96.88 339 LEU A N 1
ATOM 2741 C CA . LEU A 1 339 ? 2.15 23.5 11.422 1 96.88 339 LEU A CA 1
ATOM 2742 C C . LEU A 1 339 ? 2.402 23.094 12.867 1 96.88 339 LEU A C 1
ATOM 2744 O O . LEU A 1 339 ? 1.747 23.594 13.789 1 96.88 339 LEU A O 1
ATOM 2748 N N . GLU A 1 340 ? 3.312 22.188 13.047 1 95.12 340 GLU A N 1
ATOM 2749 C CA . GLU A 1 340 ? 3.682 21.781 14.398 1 95.12 340 GLU A CA 1
ATOM 2750 C C . GLU A 1 340 ? 4.207 22.969 15.203 1 95.12 340 GLU A C 1
ATOM 2752 O O . GLU A 1 340 ? 3.826 23.141 16.359 1 95.12 340 GLU A O 1
ATOM 2757 N N . ARG A 1 341 ? 5.047 23.688 14.617 1 93.88 341 ARG A N 1
ATOM 2758 C CA . ARG A 1 341 ? 5.605 24.875 15.273 1 93.88 341 ARG A CA 1
ATOM 2759 C C . ARG A 1 341 ? 4.508 25.859 15.648 1 93.88 341 ARG A C 1
ATOM 2761 O O . ARG A 1 341 ? 4.457 26.344 16.781 1 93.88 341 ARG A O 1
ATOM 2768 N N . LEU A 1 342 ? 3.672 26.141 14.734 1 94.75 342 LEU A N 1
ATOM 2769 C CA . LEU A 1 342 ? 2.584 27.078 14.945 1 94.75 342 LEU A CA 1
ATOM 2770 C C . LEU A 1 342 ? 1.636 26.594 16.031 1 94.75 342 LEU A C 1
ATOM 2772 O O . LEU A 1 342 ? 1.106 27.391 16.812 1 94.75 342 LEU A O 1
ATOM 2776 N N . TYR A 1 343 ? 1.426 25.312 16.016 1 95.25 343 TYR A N 1
ATOM 2777 C CA . TYR A 1 343 ? 0.598 24.734 17.062 1 95.25 343 TYR A CA 1
ATOM 2778 C C . TYR A 1 343 ? 1.195 25 18.438 1 95.25 343 TYR A C 1
ATOM 2780 O O . TYR A 1 343 ? 0.49 25.422 19.359 1 95.25 343 TYR A O 1
ATOM 2788 N N . ASN A 1 344 ? 2.432 24.75 18.562 1 92 344 ASN A N 1
ATOM 2789 C CA . ASN A 1 344 ? 3.119 24.953 19.828 1 92 344 ASN A CA 1
ATOM 2790 C C . ASN A 1 344 ? 3.1 26.422 20.234 1 92 344 ASN A C 1
ATOM 2792 O O . ASN A 1 344 ? 2.879 26.75 21.406 1 92 344 ASN A O 1
ATOM 2796 N N . ASP A 1 345 ? 3.23 27.25 19.297 1 89.31 345 ASP A N 1
ATOM 2797 C CA . ASP A 1 345 ? 3.215 28.688 19.547 1 89.31 345 ASP A CA 1
ATOM 2798 C C . ASP A 1 345 ? 1.83 29.156 20 1 89.31 345 ASP A C 1
ATOM 2800 O O . ASP A 1 345 ? 1.709 30.094 20.797 1 89.31 345 ASP A O 1
ATOM 2804 N N . GLY A 1 346 ? 0.891 28.5 19.453 1 91.19 346 GLY A N 1
ATOM 2805 C CA . GLY A 1 346 ? -0.477 28.938 19.703 1 91.19 346 GLY A CA 1
ATOM 2806 C C . GLY A 1 346 ? -1.071 28.359 20.969 1 91.19 346 GLY A C 1
ATOM 2807 O O . GLY A 1 346 ? -2.219 28.641 21.312 1 91.19 346 GLY A O 1
ATOM 2808 N N . GLN A 1 347 ? -0.338 27.531 21.719 1 87.25 347 GLN A N 1
ATOM 2809 C CA . GLN A 1 347 ? -0.872 26.859 22.906 1 87.25 347 GLN A CA 1
ATOM 2810 C C . GLN A 1 347 ? -0.746 27.75 24.141 1 87.25 347 GLN A C 1
ATOM 2812 O O . GLN A 1 347 ? -1.552 27.656 25.062 1 87.25 347 GLN A O 1
ATOM 2817 N N . SER A 1 348 ? 0.334 28.469 24.359 1 77.69 348 SER A N 1
ATOM 2818 C CA . SER A 1 348 ? 0.582 29.125 25.641 1 77.69 348 SER A CA 1
ATOM 2819 C C . SER A 1 348 ? 0.292 30.625 25.562 1 77.69 348 SER A C 1
ATOM 2821 O O . SER A 1 348 ? 0.676 31.281 24.594 1 77.69 348 SER A O 1
ATOM 2823 N N . SER A 1 349 ? -0.684 31.078 26.594 1 67.25 349 SER A N 1
ATOM 2824 C CA . SER A 1 349 ? -0.975 32.5 26.75 1 67.25 349 SER A CA 1
ATOM 2825 C C . SER A 1 349 ? 0.246 33.25 27.25 1 67.25 349 SER A C 1
ATOM 2827 O O . SER A 1 349 ? 0.284 34.5 27.188 1 67.25 349 SER A O 1
ATOM 2829 N N . ASN A 1 350 ? 1.457 32.625 27.109 1 60.12 350 ASN A N 1
ATOM 2830 C CA . ASN A 1 350 ? 2.645 33.156 27.766 1 60.12 350 ASN A CA 1
ATOM 2831 C C . ASN A 1 350 ? 2.4 33.406 29.25 1 60.12 350 ASN A C 1
ATOM 2833 O O . ASN A 1 350 ? 3.107 34.219 29.859 1 60.12 350 ASN A O 1
ATOM 2837 N N . ASP A 1 351 ? 1.302 32.938 29.828 1 59.75 351 ASP A N 1
ATOM 2838 C CA . ASP A 1 351 ? 1.033 33.25 31.219 1 59.75 351 ASP A CA 1
ATOM 2839 C C . ASP A 1 351 ? 1.974 32.469 32.156 1 59.75 351 ASP A C 1
ATOM 2841 O O . ASP A 1 351 ? 2.061 32.75 33.344 1 59.75 351 ASP A O 1
ATOM 2845 N N . GLU A 1 352 ? 2.539 31.297 31.75 1 58.31 352 GLU A N 1
ATOM 2846 C CA . GLU A 1 352 ? 3.408 30.578 32.656 1 58.31 352 GLU A CA 1
ATOM 2847 C C . GLU A 1 352 ? 4.52 31.469 33.188 1 58.31 352 GLU A C 1
ATOM 2849 O O . GLU A 1 352 ? 4.988 31.281 34.312 1 58.31 352 GLU A O 1
ATOM 2854 N N . ASN A 1 353 ? 4.844 32.438 32.406 1 62.5 353 ASN A N 1
ATOM 2855 C CA . ASN A 1 353 ? 5.863 33.344 32.938 1 62.5 353 ASN A CA 1
ATOM 2856 C C . ASN A 1 353 ? 5.301 34.75 33.156 1 62.5 353 ASN A C 1
ATOM 2858 O O . ASN A 1 353 ? 5.797 35.719 32.594 1 62.5 353 ASN A O 1
ATOM 2862 N N . ALA A 1 354 ? 4.156 34.656 33.812 1 65.56 354 ALA A N 1
ATOM 2863 C CA . ALA A 1 354 ? 3.432 35.906 34.031 1 65.56 354 ALA A CA 1
ATOM 2864 C C . ALA A 1 354 ? 4.312 36.938 34.75 1 65.56 354 ALA A C 1
ATOM 2866 O O . ALA A 1 354 ? 4.297 38.125 34.406 1 65.56 354 ALA A O 1
ATOM 2867 N N . MET A 1 355 ? 5.051 36.344 35.656 1 71.38 355 MET A N 1
ATOM 2868 C CA . MET A 1 355 ? 5.934 37.25 36.375 1 71.38 355 MET A CA 1
ATOM 2869 C C . MET A 1 355 ? 6.957 37.875 35.438 1 71.38 355 MET A C 1
ATOM 2871 O O . MET A 1 355 ? 7.172 39.094 35.5 1 71.38 355 MET A O 1
ATOM 2875 N N . THR A 1 356 ? 7.539 37.094 34.719 1 70.44 356 THR A N 1
ATOM 2876 C CA . THR A 1 356 ? 8.539 37.594 33.781 1 70.44 356 THR A CA 1
ATOM 2877 C C . THR A 1 356 ? 7.906 38.531 32.781 1 70.44 356 THR A C 1
ATOM 2879 O O . THR A 1 356 ? 8.508 39.531 32.406 1 70.44 356 THR A O 1
ATOM 2882 N N . ARG A 1 357 ? 6.73 38.188 32.469 1 73.44 357 ARG A N 1
ATOM 2883 C CA . ARG A 1 357 ? 6.008 39.031 31.547 1 73.44 357 ARG A CA 1
ATOM 2884 C C . ARG A 1 357 ? 5.762 40.438 32.125 1 73.44 357 ARG A C 1
ATOM 2886 O O . ARG A 1 357 ? 6.004 41.438 31.469 1 73.44 357 ARG A O 1
ATOM 2893 N N . VAL A 1 358 ? 5.309 40.344 33.312 1 72.81 358 VAL A N 1
ATOM 2894 C CA . VAL A 1 358 ? 5.016 41.594 34 1 72.81 358 VAL A CA 1
ATOM 2895 C C . VAL A 1 358 ? 6.312 42.344 34.219 1 72.81 358 VAL A C 1
ATOM 2897 O O . VAL A 1 358 ? 6.363 43.562 34.031 1 72.81 358 VAL A O 1
ATOM 2900 N N . LEU A 1 359 ? 7.32 41.531 34.562 1 76.81 359 LEU A N 1
ATOM 2901 C CA . LEU A 1 359 ? 8.617 42.156 34.812 1 76.81 359 LEU A CA 1
ATOM 2902 C C . LEU A 1 359 ? 9.188 42.781 33.562 1 76.81 359 LEU A C 1
ATOM 2904 O O . LEU A 1 359 ? 9.805 43.844 33.625 1 76.81 359 LEU A O 1
ATOM 2908 N N . ASN A 1 360 ? 8.883 42.188 32.531 1 77.56 360 ASN A N 1
ATOM 2909 C CA . ASN A 1 360 ? 9.445 42.656 31.266 1 77.56 360 ASN A CA 1
ATOM 2910 C C . ASN A 1 360 ? 8.438 43.5 30.5 1 77.56 360 ASN A C 1
ATOM 2912 O O . ASN A 1 360 ? 8.695 43.875 29.344 1 77.56 360 ASN A O 1
ATOM 2916 N N . GLU A 1 361 ? 7.305 43.812 31.141 1 72.5 361 GLU A N 1
ATOM 2917 C CA . GLU A 1 361 ? 6.242 44.656 30.609 1 72.5 361 GLU A CA 1
ATOM 2918 C C . GLU A 1 361 ? 5.742 44.125 29.266 1 72.5 361 GLU A C 1
ATOM 2920 O O . GLU A 1 361 ? 5.547 44.906 28.328 1 72.5 361 GLU A O 1
ATOM 2925 N N . LEU A 1 362 ? 5.785 42.812 29.234 1 69.38 362 LEU A N 1
ATOM 2926 C CA . LEU A 1 362 ? 5.277 42.25 28 1 69.38 362 LEU A CA 1
ATOM 2927 C C . LEU A 1 362 ? 3.76 42.125 28.031 1 69.38 362 LEU A C 1
ATOM 2929 O O . LEU A 1 362 ? 3.182 41.781 29.062 1 69.38 362 LEU A O 1
ATOM 2933 N N . PRO A 1 363 ? 3.189 42.625 26.938 1 69.88 363 PRO A N 1
ATOM 2934 C CA . PRO A 1 363 ? 1.729 42.5 26.922 1 69.88 363 PRO A CA 1
ATOM 2935 C C . PRO A 1 363 ? 1.254 41.031 26.938 1 69.88 363 PRO A C 1
ATOM 2937 O O . PRO A 1 363 ? 1.988 40.156 26.531 1 69.88 363 PRO A O 1
ATOM 2940 N N . ARG A 1 364 ? 0.13 40.844 27.641 1 72.69 364 ARG A N 1
ATOM 2941 C CA . ARG A 1 364 ? -0.501 39.531 27.609 1 72.69 364 ARG A CA 1
ATOM 2942 C C . ARG A 1 364 ? -0.908 39.156 26.172 1 72.69 364 ARG A C 1
ATOM 2944 O O . ARG A 1 364 ? -1.389 40.031 25.422 1 72.69 364 ARG A O 1
ATOM 2951 N N . ARG A 1 365 ? -0.679 37.938 25.797 1 77.81 365 ARG A N 1
ATOM 2952 C CA . ARG A 1 365 ? -1.119 37.5 24.469 1 77.81 365 ARG A CA 1
ATOM 2953 C C . ARG A 1 365 ? -2.641 37.438 24.391 1 77.81 365 ARG A C 1
ATOM 2955 O O . ARG A 1 365 ? -3.299 36.938 25.297 1 77.81 365 ARG A O 1
ATOM 2962 N N . LYS A 1 366 ? -3.121 38.125 23.391 1 81.75 366 LYS A N 1
ATOM 2963 C CA . LYS A 1 366 ? -4.566 38.156 23.172 1 81.75 366 LYS A CA 1
ATOM 2964 C C . LYS A 1 366 ? -5.031 36.906 22.422 1 81.75 366 LYS A C 1
ATOM 2966 O O . LYS A 1 366 ? -4.316 36.375 21.562 1 81.75 366 LYS A O 1
ATOM 2971 N N . LYS A 1 367 ? -6.141 36.438 22.797 1 89.25 367 LYS A N 1
ATOM 2972 C CA . LYS A 1 367 ? -6.746 35.312 22.094 1 89.25 367 LYS A CA 1
ATOM 2973 C C . LYS A 1 367 ? -7.18 35.688 20.688 1 89.25 367 LYS A C 1
ATOM 2975 O O . LYS A 1 367 ? -7.723 36.781 20.469 1 89.25 367 LYS A O 1
ATOM 2980 N N . LEU A 1 368 ? -6.898 34.75 19.812 1 91.88 368 LEU A N 1
ATOM 2981 C CA . LEU A 1 368 ? -7.297 34.938 18.422 1 91.88 368 LEU A CA 1
ATOM 2982 C C . LEU A 1 368 ? -8.812 34.938 18.281 1 91.88 368 LEU A C 1
ATOM 2984 O O . LEU A 1 368 ? -9.492 34.062 18.797 1 91.88 368 LEU A O 1
ATOM 2988 N N . LYS A 1 369 ? -9.391 36 17.719 1 93.12 369 LYS A N 1
ATOM 2989 C CA . LYS A 1 369 ? -10.812 36 17.391 1 93.12 369 LYS A CA 1
ATOM 2990 C C . LYS A 1 369 ? -11.094 35.188 16.125 1 93.12 369 LYS A C 1
ATOM 2992 O O . LYS A 1 369 ? -11.141 35.75 15.031 1 93.12 369 LYS A O 1
ATOM 2997 N N . LEU A 1 370 ? -11.32 34 16.297 1 93.69 370 LEU A N 1
ATOM 2998 C CA . LEU A 1 370 ? -11.43 33.031 15.219 1 93.69 370 LEU A CA 1
ATOM 2999 C C . LEU A 1 370 ? -12.523 33.438 14.234 1 93.69 370 LEU A C 1
ATOM 3001 O O . LEU A 1 370 ? -12.367 33.25 13.023 1 93.69 370 LEU A O 1
ATOM 3005 N N . GLU A 1 371 ? -13.594 34 14.75 1 93.12 371 GLU A N 1
ATOM 3006 C CA . GLU A 1 371 ? -14.75 34.375 13.938 1 93.12 371 GLU A CA 1
ATOM 3007 C C . GLU A 1 371 ? -14.375 35.375 12.867 1 93.12 371 GLU A C 1
ATOM 3009 O O . GLU A 1 371 ? -15.023 35.469 11.82 1 93.12 371 GLU A O 1
ATOM 3014 N N . ASN A 1 372 ? -13.359 36.094 13.125 1 94.31 372 ASN A N 1
ATOM 3015 C CA . ASN A 1 372 ? -12.914 37.125 12.164 1 94.31 372 ASN A CA 1
ATOM 3016 C C . ASN A 1 372 ? -12.148 36.469 11.008 1 94.31 372 ASN A C 1
ATOM 3018 O O . ASN A 1 372 ? -11.984 37.094 9.953 1 94.31 372 ASN A O 1
ATOM 3022 N N . TRP A 1 373 ? -11.695 35.219 11.195 1 96 373 TRP A N 1
ATOM 3023 C CA . TRP A 1 373 ? -10.734 34.656 10.25 1 96 373 TRP A CA 1
ATOM 3024 C C . TRP A 1 373 ? -11.359 33.531 9.453 1 96 373 TRP A C 1
ATOM 3026 O O . TRP A 1 373 ? -11.008 33.312 8.297 1 96 373 TRP A O 1
ATOM 3036 N N . VAL A 1 374 ? -12.289 32.844 10.055 1 96.69 374 VAL A N 1
ATOM 3037 C CA . VAL A 1 374 ? -12.742 31.594 9.438 1 96.69 374 VAL A CA 1
ATOM 3038 C C . VAL A 1 374 ? -14.203 31.734 9.023 1 96.69 374 VAL A C 1
ATOM 3040 O O . VAL A 1 374 ? -14.914 32.594 9.516 1 96.69 374 VAL A O 1
ATOM 3043 N N . THR A 1 375 ? -14.633 30.938 8.023 1 95.56 375 THR A N 1
ATOM 3044 C CA . THR A 1 375 ? -16.031 30.719 7.645 1 95.56 375 THR A CA 1
ATOM 3045 C C . THR A 1 375 ? -16.391 29.25 7.766 1 95.56 375 THR A C 1
ATOM 3047 O O . THR A 1 375 ? -15.508 28.375 7.742 1 95.56 375 THR A O 1
ATOM 3050 N N . ASP A 1 376 ? -17.641 28.969 7.93 1 93.88 376 ASP A N 1
ATOM 3051 C CA . ASP A 1 376 ? -18.094 27.594 8.055 1 93.88 376 ASP A CA 1
ATOM 3052 C C . ASP A 1 376 ? -17.891 26.828 6.75 1 93.88 376 ASP A C 1
ATOM 3054 O O . ASP A 1 376 ? -17.812 27.422 5.676 1 93.88 376 ASP A O 1
ATOM 3058 N N . VAL A 1 377 ? -17.719 25.562 6.934 1 95.75 377 VAL A N 1
ATOM 3059 C CA . VAL A 1 377 ? -17.672 24.688 5.77 1 95.75 377 VAL A CA 1
ATOM 3060 C C . VAL A 1 377 ? -19.078 24.453 5.242 1 95.75 377 VAL A C 1
ATOM 3062 O O . VAL A 1 377 ? -20 24.125 6.008 1 95.75 377 VAL A O 1
ATOM 3065 N N . VAL A 1 378 ? -19.234 24.656 3.961 1 92.94 378 VAL A N 1
ATOM 3066 C CA . VAL A 1 378 ? -20.547 24.484 3.322 1 92.94 378 VAL A CA 1
ATOM 3067 C C . VAL A 1 378 ? -20.531 23.234 2.441 1 92.94 378 VAL A C 1
ATOM 3069 O O . VAL A 1 378 ? -19.688 23.109 1.553 1 92.94 378 VAL A O 1
ATOM 3072 N N . TRP A 1 379 ? -21.422 22.312 2.773 1 92.19 379 TRP A N 1
ATOM 3073 C CA . TRP A 1 379 ? -21.594 21.109 1.967 1 92.19 379 TRP A CA 1
ATOM 3074 C C . TRP A 1 379 ? -23.031 20.609 2.035 1 92.19 379 TRP A C 1
ATOM 3076 O O . TRP A 1 379 ? -23.641 20.578 3.109 1 92.19 379 TRP A O 1
ATOM 3086 N N . ASP A 1 380 ? -23.562 20.219 0.894 1 82.75 380 ASP A N 1
ATOM 3087 C CA . ASP A 1 380 ? -24.891 19.625 0.868 1 82.75 380 ASP A CA 1
ATOM 3088 C C . ASP A 1 380 ? -24.812 18.109 1.045 1 82.75 380 ASP A C 1
ATOM 3090 O O . ASP A 1 380 ? -24.203 17.406 0.233 1 82.75 380 ASP A O 1
ATOM 3094 N N . LYS A 1 381 ? -25.469 17.562 1.941 1 74.12 381 LYS A N 1
ATOM 3095 C CA . LYS A 1 381 ? -25.453 16.141 2.25 1 74.12 381 LYS A CA 1
ATOM 3096 C C . LYS A 1 381 ? -25.969 15.32 1.071 1 74.12 381 LYS A C 1
ATOM 3098 O O . LYS A 1 381 ? -25.547 14.18 0.877 1 74.12 381 LYS A O 1
ATOM 3103 N N . ALA A 1 382 ? -26.844 15.797 0.397 1 66.12 382 ALA A N 1
ATOM 3104 C CA . ALA A 1 382 ? -27.406 15.102 -0.747 1 66.12 382 ALA A CA 1
ATOM 3105 C C . ALA A 1 382 ? -26.344 14.805 -1.801 1 66.12 382 ALA A C 1
ATOM 3107 O O . ALA A 1 382 ? -26.484 13.859 -2.58 1 66.12 382 ALA A O 1
ATOM 3108 N N . ASP A 1 383 ? -25.344 15.539 -1.818 1 65.5 383 ASP A N 1
ATOM 3109 C CA . ASP A 1 383 ? -24.281 15.391 -2.818 1 65.5 383 ASP A CA 1
ATOM 3110 C C . ASP A 1 383 ? -23.234 14.375 -2.363 1 65.5 383 ASP A C 1
ATOM 3112 O O . ASP A 1 383 ? -22.422 13.906 -3.166 1 65.5 383 ASP A O 1
ATOM 3116 N N . GLU A 1 384 ? -23.125 14.016 -1.127 1 58.62 384 GLU A N 1
ATOM 3117 C CA . GLU A 1 384 ? -22.156 13.047 -0.613 1 58.62 384 GLU A CA 1
ATOM 3118 C C . GLU A 1 384 ? -22.453 11.641 -1.125 1 58.62 384 GLU A C 1
ATOM 3120 O O . GLU A 1 384 ? -21.531 10.859 -1.384 1 58.62 384 GLU A O 1
ATOM 3125 N N . GLU A 1 385 ? -23.672 11.156 -1.165 1 49.97 385 GLU A N 1
ATOM 3126 C CA . GLU A 1 385 ? -24.109 9.82 -1.574 1 49.97 385 GLU A CA 1
ATOM 3127 C C . GLU A 1 385 ? -23.781 9.555 -3.037 1 49.97 385 GLU A C 1
ATOM 3129 O O . GLU A 1 385 ? -23.547 8.406 -3.426 1 49.97 385 GLU A O 1
ATOM 3134 N N . ASP A 1 386 ? -23.672 10.492 -3.801 1 45.47 386 ASP A N 1
ATOM 3135 C CA . ASP A 1 386 ? -23.422 10.305 -5.227 1 45.47 386 ASP A CA 1
ATOM 3136 C C . ASP A 1 386 ? -21.953 9.961 -5.484 1 45.47 386 ASP A C 1
ATOM 3138 O O . ASP A 1 386 ? -21.641 9.297 -6.477 1 45.47 386 ASP A O 1
ATOM 3142 N N . GLU A 1 387 ? -21.125 10.328 -4.699 1 47.53 387 GLU A N 1
ATOM 3143 C CA . GLU A 1 387 ? -19.703 10.148 -4.926 1 47.53 387 GLU A CA 1
ATOM 3144 C C . GLU A 1 387 ? -19.281 8.703 -4.676 1 47.53 387 GLU A C 1
ATOM 3146 O O . GLU A 1 387 ? -18.297 8.234 -5.254 1 47.53 387 GLU A O 1
ATOM 3151 N N . GLY A 1 388 ? -19.906 7.992 -3.811 1 46.22 388 GLY A N 1
ATOM 3152 C CA . GLY A 1 388 ? -19.625 6.578 -3.619 1 46.22 388 GLY A CA 1
ATOM 3153 C C . GLY A 1 388 ? -19.984 5.73 -4.824 1 46.22 388 GLY A C 1
ATOM 3154 O O . GLY A 1 388 ? -19.453 4.633 -5 1 46.22 388 GLY A O 1
ATOM 3155 N N . GLY A 1 389 ? -20.891 6.168 -5.617 1 41.19 389 GLY A N 1
ATOM 3156 C CA . GLY A 1 389 ? -21.344 5.457 -6.797 1 41.19 389 GLY A CA 1
ATOM 3157 C C . GLY A 1 389 ? -20.422 5.594 -7.98 1 41.19 389 GLY A C 1
ATOM 3158 O O . GLY A 1 389 ? -20.406 4.742 -8.867 1 41.19 389 GLY A O 1
ATOM 3159 N N . GLU A 1 390 ? -19.828 6.676 -8.141 1 43.41 390 GLU A N 1
ATOM 3160 C CA . GLU A 1 390 ? -18.969 6.906 -9.289 1 43.41 390 GLU A CA 1
ATOM 3161 C C . GLU A 1 390 ? -17.672 6.113 -9.164 1 43.41 390 GLU A C 1
ATOM 3163 O O . GLU A 1 390 ? -17.047 5.746 -10.172 1 43.41 390 GLU A O 1
ATOM 3168 N N . ASP A 1 391 ? -17.219 5.941 -8.008 1 46.41 391 ASP A N 1
ATOM 3169 C CA . ASP A 1 391 ? -16.047 5.105 -7.848 1 46.41 391 ASP A CA 1
ATOM 3170 C C . ASP A 1 391 ? -16.312 3.682 -8.336 1 46.41 391 ASP A C 1
ATOM 3172 O O . ASP A 1 391 ? -15.383 2.975 -8.734 1 46.41 391 ASP A O 1
ATOM 3176 N N . ALA A 1 392 ? -17.547 3.232 -8.375 1 41.41 392 ALA A N 1
ATOM 3177 C CA . ALA A 1 392 ? -17.953 1.929 -8.898 1 41.41 392 ALA A CA 1
ATOM 3178 C C . ALA A 1 392 ? -17.891 1.903 -10.422 1 41.41 392 ALA A C 1
ATOM 3180 O O . ALA A 1 392 ? -17.688 0.848 -11.023 1 41.41 392 ALA A O 1
ATOM 3181 N N . GLU A 1 393 ? -18.109 2.971 -11.148 1 40.56 393 GLU A N 1
ATOM 3182 C CA . GLU A 1 393 ? -18.125 2.984 -12.609 1 40.56 393 GLU A CA 1
ATOM 3183 C C . GLU A 1 393 ? -16.719 2.855 -13.18 1 40.56 393 GLU A C 1
ATOM 3185 O O . GLU A 1 393 ? -16.547 2.443 -14.328 1 40.56 393 GLU A O 1
ATOM 3190 N N . ASP A 1 394 ? -15.75 3.326 -12.625 1 43.47 394 ASP A N 1
ATOM 3191 C CA . ASP A 1 394 ? -14.391 3.176 -13.141 1 43.47 394 ASP A CA 1
ATOM 3192 C C . ASP A 1 394 ? -13.961 1.71 -13.141 1 43.47 394 ASP A C 1
ATOM 3194 O O . ASP A 1 394 ? -13.016 1.334 -13.828 1 43.47 394 ASP A O 1
ATOM 3198 N N . GLU A 1 395 ? -14.531 0.85 -12.383 1 41 395 GLU A N 1
ATOM 3199 C CA . GLU A 1 395 ? -14.188 -0.568 -12.398 1 41 395 GLU A CA 1
ATOM 3200 C C . GLU A 1 395 ? -14.656 -1.235 -13.688 1 41 395 GLU A C 1
ATOM 3202 O O . GLU A 1 395 ? -14.055 -2.215 -14.133 1 41 395 GLU A O 1
ATOM 3207 N N . ASN A 1 396 ? -15.734 -0.835 -14.344 1 38.75 396 ASN A N 1
ATOM 3208 C CA . ASN A 1 396 ? -16.281 -1.5 -15.523 1 38.75 396 ASN A CA 1
ATOM 3209 C C . ASN A 1 396 ? -15.555 -1.067 -16.797 1 38.75 396 ASN A C 1
ATOM 3211 O O . ASN A 1 396 ? -15.828 -1.596 -17.875 1 38.75 396 ASN A O 1
ATOM 3215 N N . ASP A 1 397 ? -14.859 -0.024 -16.891 1 38.16 397 ASP A N 1
ATOM 3216 C CA . ASP A 1 397 ? -14.289 0.416 -18.156 1 38.16 397 ASP A CA 1
ATOM 3217 C C . ASP A 1 397 ? -13.07 -0.423 -18.531 1 38.16 397 ASP A C 1
ATOM 3219 O O . ASP A 1 397 ? -12.445 -0.19 -19.578 1 38.16 397 ASP A O 1
ATOM 3223 N N . GLU A 1 398 ? -12.523 -1.29 -17.812 1 37.53 398 GLU A N 1
ATOM 3224 C CA . GLU A 1 398 ? -11.359 -2.059 -18.25 1 37.53 398 GLU A CA 1
ATOM 3225 C C . GLU A 1 398 ? -11.672 -2.9 -19.484 1 37.53 398 GLU A C 1
ATOM 3227 O O . GLU A 1 398 ? -10.766 -3.293 -20.219 1 37.53 398 GLU A O 1
ATOM 3232 N N . ASP A 1 399 ? -12.867 -3.389 -19.75 1 34.94 399 ASP A N 1
ATOM 3233 C CA . ASP A 1 399 ? -13.008 -4.379 -20.812 1 34.94 399 ASP A CA 1
ATOM 3234 C C . ASP A 1 399 ? -12.984 -3.719 -22.188 1 34.94 399 ASP A C 1
ATOM 3236 O O . ASP A 1 399 ? -12.867 -4.402 -23.203 1 34.94 399 ASP A O 1
ATOM 3240 N N . THR A 1 400 ? -13.242 -2.449 -22.359 1 34.84 400 THR A N 1
ATOM 3241 C CA . THR A 1 400 ? -13.594 -2.02 -23.703 1 34.84 400 THR A CA 1
ATOM 3242 C C . THR A 1 400 ? -12.367 -1.469 -24.438 1 34.84 400 THR A C 1
ATOM 3244 O O . THR A 1 400 ? -12.422 -1.193 -25.625 1 34.84 400 THR A O 1
ATOM 3247 N N . ASP A 1 401 ? -11.227 -1.156 -23.812 1 34.75 401 ASP A N 1
ATOM 3248 C CA . ASP A 1 401 ? -10.297 -0.369 -24.609 1 34.75 401 ASP A CA 1
ATOM 3249 C C . ASP A 1 401 ? -9.492 -1.262 -25.562 1 34.75 401 ASP A C 1
ATOM 3251 O O . ASP A 1 401 ? -8.625 -0.78 -26.281 1 34.75 401 ASP A O 1
ATOM 3255 N N . ASP A 1 402 ? -9.469 -2.568 -25.531 1 32.09 402 ASP A N 1
ATOM 3256 C CA . ASP A 1 402 ? -8.641 -3.271 -26.5 1 32.09 402 ASP A CA 1
ATOM 3257 C C . ASP A 1 402 ? -9.125 -3 -27.922 1 32.09 402 ASP A C 1
ATOM 3259 O O . ASP A 1 402 ? -8.383 -3.217 -28.891 1 32.09 402 ASP A O 1
ATOM 3263 N N . GLU A 1 403 ? -10.367 -2.715 -28.188 1 30.97 403 GLU A N 1
ATOM 3264 C CA . GLU A 1 403 ? -10.758 -2.797 -29.594 1 30.97 403 GLU A CA 1
ATOM 3265 C C . GLU A 1 403 ? -10.391 -1.521 -30.344 1 30.97 403 GLU A C 1
ATOM 3267 O O . GLU A 1 403 ? -10.5 -1.462 -31.562 1 30.97 403 GLU A O 1
ATOM 3272 N N . SER A 1 404 ? -10.109 -0.376 -29.703 1 32.41 404 SER A N 1
ATOM 3273 C CA . SER A 1 404 ? -10.18 0.819 -30.531 1 32.41 404 SER A CA 1
ATOM 3274 C C . SER A 1 404 ? -8.836 1.129 -31.188 1 32.41 404 SER A C 1
ATOM 3276 O O . SER A 1 404 ? -8.719 2.064 -31.984 1 32.41 404 SER A O 1
ATOM 3278 N N . GLN A 1 405 ? -7.656 0.592 -30.797 1 30.12 405 GLN A N 1
ATOM 3279 C CA . GLN A 1 405 ? -6.453 1.146 -31.406 1 30.12 405 GLN A CA 1
ATOM 3280 C C . GLN A 1 405 ? -6.309 0.68 -32.844 1 30.12 405 GLN A C 1
ATOM 3282 O O . GLN A 1 405 ? -5.348 1.041 -33.531 1 30.12 405 GLN A O 1
ATOM 3287 N N . LYS A 1 406 ? -6.988 -0.283 -33.375 1 33.03 406 LYS A N 1
ATOM 3288 C CA . LYS A 1 406 ? -6.609 -0.729 -34.719 1 33.03 406 LYS A CA 1
ATOM 3289 C C . LYS A 1 406 ? -6.969 0.319 -35.781 1 33.03 406 LYS A C 1
ATOM 3291 O O . LYS A 1 406 ? -6.613 0.18 -36.938 1 33.03 406 LYS A O 1
ATOM 3296 N N . SER A 1 407 ? -8.008 1.123 -35.469 1 31.53 407 SER A N 1
ATOM 3297 C CA . SER A 1 407 ? -8.547 1.729 -36.688 1 31.53 407 SER A CA 1
ATOM 3298 C C . SER A 1 407 ? -7.707 2.928 -37.125 1 31.53 407 SER A C 1
ATOM 3300 O O . SER A 1 407 ? -7.961 3.516 -38.156 1 31.53 407 SER A O 1
ATOM 3302 N N . GLU A 1 408 ? -6.852 3.568 -36.219 1 30.61 408 GLU A N 1
ATOM 3303 C CA . GLU A 1 408 ? -6.477 4.852 -36.812 1 30.61 408 GLU A CA 1
ATOM 3304 C C . GLU A 1 408 ? -5.336 4.684 -37.812 1 30.61 408 GLU A C 1
ATOM 3306 O O . GLU A 1 408 ? -4.812 5.668 -38.312 1 30.61 408 GLU A O 1
ATOM 3311 N N . G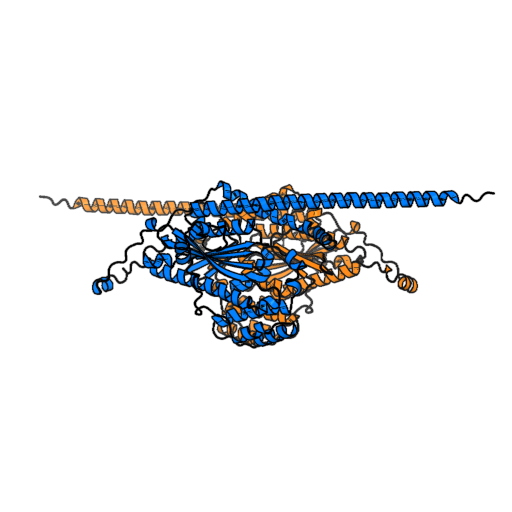LU A 1 409 ? -4.75 3.445 -38 1 28.48 409 GLU A N 1
ATOM 3312 C CA . GLU A 1 409 ? -3.637 3.533 -38.938 1 28.48 409 GLU A CA 1
ATOM 3313 C C . GLU A 1 409 ? -4.125 3.877 -40.344 1 28.48 409 GLU A C 1
ATOM 3315 O O . GLU A 1 409 ? -3.324 4.211 -41.219 1 28.48 409 GLU A O 1
ATOM 3320 N N . ASN A 1 410 ? -5.297 3.465 -40.781 1 29.17 410 ASN A N 1
ATOM 3321 C CA . ASN A 1 410 ? -5.418 3.523 -42.25 1 29.17 410 ASN A CA 1
ATOM 3322 C C . ASN A 1 410 ? -5.738 4.934 -42.719 1 29.17 410 ASN A C 1
ATOM 3324 O O . ASN A 1 410 ? -5.945 5.156 -43.906 1 29.17 410 ASN A O 1
ATOM 3328 N N . ASP A 1 411 ? -6.188 5.938 -41.969 1 24.92 411 ASP A N 1
ATOM 3329 C CA . ASP A 1 411 ? -6.211 7.133 -42.781 1 24.92 411 ASP A CA 1
ATOM 3330 C C . ASP A 1 411 ? -4.84 7.805 -42.812 1 24.92 411 ASP A C 1
ATOM 3332 O O . ASP A 1 411 ? -4.16 7.895 -41.812 1 24.92 411 ASP A O 1
ATOM 3336 N N . MET B 1 1 ? -26.25 41.281 72 1 27.91 1 MET B N 1
ATOM 3337 C CA . MET B 1 1 ? -26.375 41.125 70.562 1 27.91 1 MET B CA 1
ATOM 3338 C C . MET B 1 1 ? -25.562 39.906 70.125 1 27.91 1 MET B C 1
ATOM 3340 O O . MET B 1 1 ? -24.359 39.844 70.312 1 27.91 1 MET B O 1
ATOM 3344 N N . THR B 1 2 ? -26.234 38.688 70.062 1 35.5 2 THR B N 1
ATOM 3345 C CA . THR B 1 2 ? -25.891 37.281 69.812 1 35.5 2 THR B CA 1
ATOM 3346 C C . THR B 1 2 ? -25.453 37.094 68.312 1 35.5 2 THR B C 1
ATOM 3348 O O . THR B 1 2 ? -26.172 37.5 67.438 1 35.5 2 THR B O 1
ATOM 3351 N N . ARG B 1 3 ? -24.156 37.031 68.062 1 41 3 ARG B N 1
ATOM 3352 C CA . ARG B 1 3 ? -23.438 36.938 66.812 1 41 3 ARG B CA 1
ATOM 3353 C C . ARG B 1 3 ? -23.859 35.719 66 1 41 3 ARG B C 1
ATOM 3355 O O . ARG B 1 3 ? -23.906 34.625 66.562 1 41 3 ARG B O 1
ATOM 3362 N N . PRO B 1 4 ? -24.625 35.844 64.688 1 41.44 4 PRO B N 1
ATOM 3363 C CA . PRO B 1 4 ? -25.172 34.875 63.781 1 41.44 4 PRO B CA 1
ATOM 3364 C C . PRO B 1 4 ? -24.109 33.969 63.156 1 41.44 4 PRO B C 1
ATOM 3366 O O . PRO B 1 4 ? -23.516 34.375 62.125 1 41.44 4 PRO B O 1
ATOM 3369 N N . LYS B 1 5 ? -23.25 33.312 63.812 1 43.38 5 LYS B N 1
ATOM 3370 C CA . LYS B 1 5 ? -22.188 32.438 63.344 1 43.38 5 LYS B CA 1
ATOM 3371 C C . LYS B 1 5 ? -22.766 31.188 62.656 1 43.38 5 LYS B C 1
ATOM 3373 O O . LYS B 1 5 ? -22.016 30.359 62.125 1 43.38 5 LYS B O 1
ATOM 3378 N N . ARG B 1 6 ? -24.109 30.734 62.812 1 51.69 6 ARG B N 1
ATOM 3379 C CA . ARG B 1 6 ? -24.547 29.375 62.5 1 51.69 6 ARG B CA 1
ATOM 3380 C C . AR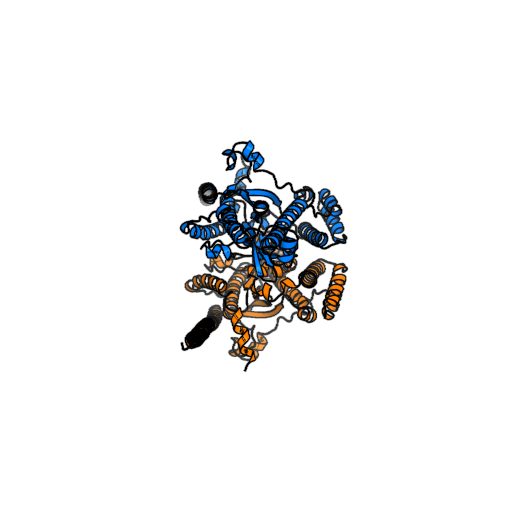G B 1 6 ? -24.797 29.219 61 1 51.69 6 ARG B C 1
ATOM 3382 O O . ARG B 1 6 ? -24.984 28.109 60.531 1 51.69 6 ARG B O 1
ATOM 3389 N N . THR B 1 7 ? -24.891 30.328 60.25 1 52.62 7 THR B N 1
ATOM 3390 C CA . THR B 1 7 ? -25.391 30.172 58.875 1 52.62 7 THR B CA 1
ATOM 3391 C C . THR B 1 7 ? -24.281 29.672 57.938 1 52.62 7 THR B C 1
ATOM 3393 O O . THR B 1 7 ? -24.547 28.938 57 1 52.62 7 THR B O 1
ATOM 3396 N N . ARG B 1 8 ? -23 29.891 58.344 1 54.78 8 ARG B N 1
ATOM 3397 C CA . ARG B 1 8 ? -21.953 29.531 57.406 1 54.78 8 ARG B CA 1
ATOM 3398 C C . ARG B 1 8 ? -21.703 28.031 57.406 1 54.78 8 ARG B C 1
ATOM 3400 O O . ARG B 1 8 ? -21.453 27.422 56.375 1 54.78 8 ARG B O 1
ATOM 3407 N N . GLY B 1 9 ? -21.906 27.406 58.562 1 54.22 9 GLY B N 1
ATOM 3408 C CA . GLY B 1 9 ? -21.641 25.984 58.688 1 54.22 9 GLY B CA 1
ATOM 3409 C C . GLY B 1 9 ? -22.656 25.141 57.906 1 54.22 9 GLY B C 1
ATOM 3410 O O . GLY B 1 9 ? -22.281 24.172 57.25 1 54.22 9 GLY B O 1
ATOM 3411 N N . LYS B 1 10 ? -23.922 25.547 57.906 1 58.25 10 LYS B N 1
ATOM 3412 C CA . LYS B 1 10 ? -24.969 24.797 57.219 1 58.25 10 LYS B CA 1
ATOM 3413 C C . LYS B 1 10 ? -24.812 24.922 55.688 1 58.25 10 LYS B C 1
ATOM 3415 O O . LYS B 1 10 ? -25.016 23.953 54.969 1 58.25 10 LYS B O 1
ATOM 3420 N N . VAL B 1 11 ? -24.359 26.141 55.312 1 57.31 11 VAL B N 1
ATOM 3421 C CA . VAL B 1 11 ? -24.156 26.344 53.875 1 57.31 11 VAL B CA 1
ATOM 3422 C C . VAL B 1 11 ? -23 25.469 53.406 1 57.31 11 VAL B C 1
ATOM 3424 O O . VAL B 1 11 ? -23.078 24.844 52.344 1 57.31 11 VAL B O 1
ATOM 3427 N N . LEU B 1 12 ? -21.922 25.359 54.281 1 56.94 12 LEU B N 1
ATOM 3428 C CA . LEU B 1 12 ? -20.797 24.516 53.906 1 56.94 12 LEU B CA 1
ATOM 3429 C C . LEU B 1 12 ? -21.188 23.047 53.906 1 56.94 12 LEU B C 1
ATOM 3431 O O . LEU B 1 12 ? -20.766 22.297 53.031 1 56.94 12 LEU B O 1
ATOM 3435 N N . GLU B 1 13 ? -22.047 22.641 54.781 1 58.34 13 GLU B N 1
ATOM 3436 C CA . GLU B 1 13 ? -22.531 21.266 54.844 1 58.34 13 GLU B CA 1
ATOM 3437 C C . GLU B 1 13 ? -23.438 20.953 53.656 1 58.34 13 GLU B C 1
ATOM 3439 O O . GLU B 1 13 ? -23.344 19.875 53.062 1 58.34 13 GLU B O 1
ATOM 3444 N N . GLU B 1 14 ? -24.25 21.953 53.25 1 56.84 14 GLU B N 1
ATOM 3445 C CA . GLU B 1 14 ? -25.125 21.781 52.094 1 56.84 14 GLU B CA 1
ATOM 3446 C C . GLU B 1 14 ? -24.312 21.75 50.812 1 56.84 14 GLU B C 1
ATOM 3448 O O . GLU B 1 14 ? -24.594 20.953 49.906 1 56.84 14 GLU B O 1
ATOM 3453 N N . LEU B 1 15 ? -23.234 22.547 50.781 1 55.19 15 LEU B N 1
ATOM 3454 C CA . LEU B 1 15 ? -22.375 22.516 49.594 1 55.19 15 LEU B CA 1
ATOM 3455 C C . LEU B 1 15 ? -21.594 21.219 49.5 1 55.19 15 LEU B C 1
ATOM 3457 O O . LEU B 1 15 ? -21.406 20.656 48.438 1 55.19 15 LEU B O 1
ATOM 3461 N N . GLN B 1 16 ? -21.203 20.719 50.688 1 55.47 16 GLN B N 1
ATOM 3462 C CA . GLN B 1 16 ? -20.531 19.422 50.719 1 55.47 16 GLN B CA 1
ATOM 3463 C C . GLN B 1 16 ? -21.5 18.297 50.344 1 55.47 16 GLN B C 1
ATOM 3465 O O . GLN B 1 16 ? -21.125 17.391 49.594 1 55.47 16 GLN B O 1
ATOM 3470 N N . ALA B 1 17 ? -22.703 18.406 50.781 1 57.5 17 ALA B N 1
ATOM 3471 C CA . ALA B 1 17 ? -23.703 17.391 50.438 1 57.5 17 ALA B CA 1
ATOM 3472 C C . ALA B 1 17 ? -24 17.406 48.938 1 57.5 17 ALA B C 1
ATOM 3474 O O . ALA B 1 17 ? -24.109 16.344 48.312 1 57.5 17 ALA B O 1
ATOM 3475 N N . VAL B 1 18 ? -24.094 18.594 48.406 1 56.88 18 VAL B N 1
ATOM 3476 C CA . VAL B 1 18 ? -24.328 18.703 46.969 1 56.88 18 VAL B CA 1
ATOM 3477 C C . VAL B 1 18 ? -23.094 18.203 46.188 1 56.88 18 VAL B C 1
ATOM 3479 O O . VAL B 1 18 ? -23.219 17.531 45.188 1 56.88 18 VAL B O 1
ATOM 3482 N N . SER B 1 19 ? -21.906 18.531 46.781 1 57.88 19 SER B N 1
ATOM 3483 C CA . SER B 1 19 ? -20.688 18.031 46.156 1 57.88 19 SER B CA 1
ATOM 3484 C C . SER B 1 19 ? -20.609 16.516 46.25 1 57.88 19 SER B C 1
ATOM 3486 O O . SER B 1 19 ? -20.25 15.859 45.25 1 57.88 19 SER B O 1
ATOM 3488 N N . ASP B 1 20 ? -21 16 47.375 1 55.97 20 ASP B N 1
ATOM 3489 C CA . ASP B 1 20 ? -20.984 14.555 47.531 1 55.97 20 ASP B CA 1
ATOM 3490 C C . ASP B 1 20 ? -22.047 13.891 46.656 1 55.97 20 ASP B C 1
ATOM 3492 O O . ASP B 1 20 ? -21.797 12.852 46.062 1 55.97 20 ASP B O 1
ATOM 3496 N N . GLU B 1 21 ? -23.188 14.516 46.625 1 53.62 21 GLU B N 1
ATOM 3497 C CA . GLU B 1 21 ? -24.234 13.984 45.781 1 53.62 21 GLU B CA 1
ATOM 3498 C C . GLU B 1 21 ? -23.828 14.062 44.312 1 53.62 21 GLU B C 1
ATOM 3500 O O . GLU B 1 21 ? -24.094 13.141 43.531 1 53.62 21 GLU B O 1
ATOM 3505 N N . LYS B 1 22 ? -23.156 15.156 43.969 1 51.75 22 LYS B N 1
ATOM 3506 C CA . LYS B 1 22 ? -22.656 15.258 42.594 1 51.75 22 LYS B CA 1
ATOM 3507 C C . LYS B 1 22 ? -21.594 14.195 42.312 1 51.75 22 LYS B C 1
ATOM 3509 O O . LYS B 1 22 ? -21.578 13.594 41.25 1 51.75 22 LYS B O 1
ATOM 3514 N N . ILE B 1 23 ? -20.75 13.969 43.312 1 57.25 23 ILE B N 1
ATOM 3515 C CA . ILE B 1 23 ? -19.75 12.922 43.156 1 57.25 23 ILE B CA 1
ATOM 3516 C C . ILE B 1 23 ? -20.422 11.555 43.094 1 57.25 23 ILE B C 1
ATOM 3518 O O . ILE B 1 23 ? -20.062 10.719 42.25 1 57.25 23 ILE B O 1
ATOM 3522 N N . ILE B 1 24 ? -21.453 11.383 43.906 1 55.22 24 ILE B N 1
ATOM 3523 C CA . ILE B 1 24 ? -22.188 10.117 43.906 1 55.22 24 ILE B CA 1
ATOM 3524 C C . ILE B 1 24 ? -22.969 9.984 42.594 1 55.22 24 ILE B C 1
ATOM 3526 O O . ILE B 1 24 ? -22.984 8.914 42 1 55.22 24 ILE B O 1
ATOM 3530 N N . LEU B 1 25 ? -23.562 11.047 42.156 1 53.5 25 LEU B N 1
ATOM 3531 C CA . LEU B 1 25 ? -24.281 11.008 40.875 1 53.5 25 LEU B CA 1
ATOM 3532 C C . LEU B 1 25 ? -23.312 10.805 39.719 1 53.5 25 LEU B C 1
ATOM 3534 O O . LEU B 1 25 ? -23.609 10.047 38.812 1 53.5 25 LEU B O 1
ATOM 3538 N N . GLN B 1 26 ? -22.188 11.555 39.781 1 56.31 26 GLN B N 1
ATOM 3539 C CA . GLN B 1 26 ? -21.188 11.328 38.75 1 56.31 26 GLN B CA 1
ATOM 3540 C C . GLN B 1 26 ? -20.656 9.898 38.812 1 56.31 26 GLN B C 1
ATOM 3542 O O . GLN B 1 26 ? -20.5 9.258 37.75 1 56.31 26 GLN B O 1
ATOM 3547 N N . ALA B 1 27 ? -20.453 9.383 39.938 1 55.81 27 ALA B N 1
ATOM 3548 C CA . ALA B 1 27 ? -20.031 7.988 40.094 1 55.81 27 ALA B CA 1
ATOM 3549 C C . ALA B 1 27 ? -21.109 7.035 39.594 1 55.81 27 ALA B C 1
ATOM 3551 O O . ALA B 1 27 ? -20.812 6.016 38.969 1 55.81 27 ALA B O 1
ATOM 3552 N N . ALA B 1 28 ? -22.359 7.367 39.875 1 55.41 28 ALA B N 1
ATOM 3553 C CA . ALA B 1 28 ? -23.469 6.547 39.406 1 55.41 28 ALA B CA 1
ATOM 3554 C C . ALA B 1 28 ? -23.594 6.629 37.875 1 55.41 28 ALA B C 1
ATOM 3556 O O . ALA B 1 28 ? -23.828 5.613 37.219 1 55.41 28 ALA B O 1
ATOM 3557 N N . VAL B 1 29 ? -23.453 7.816 37.344 1 55.25 29 VAL B N 1
ATOM 3558 C CA . VAL B 1 29 ? -23.469 8.008 35.906 1 55.25 29 VAL B CA 1
ATOM 3559 C C . VAL B 1 29 ? -22.281 7.301 35.25 1 55.25 29 VAL B C 1
ATOM 3561 O O . VAL B 1 29 ? -22.422 6.637 34.219 1 55.25 29 VAL B O 1
ATOM 3564 N N . ASP B 1 30 ? -21.188 7.449 35.938 1 56.5 30 ASP B N 1
ATOM 3565 C CA . ASP B 1 30 ? -20 6.758 35.469 1 56.5 30 ASP B CA 1
ATOM 3566 C C . ASP B 1 30 ? -20.156 5.242 35.562 1 56.5 30 ASP B C 1
ATOM 3568 O O . ASP B 1 30 ? -19.781 4.512 34.656 1 56.5 30 ASP B O 1
ATOM 3572 N N . ARG B 1 31 ? -20.75 4.82 36.719 1 54.91 31 ARG B N 1
ATOM 3573 C CA . ARG B 1 31 ? -21.031 3.396 36.875 1 54.91 31 ARG B CA 1
ATOM 3574 C C . ARG B 1 31 ? -22.047 2.912 35.844 1 54.91 31 ARG B C 1
ATOM 3576 O O . ARG B 1 31 ? -21.891 1.827 35.281 1 54.91 31 ARG B O 1
ATOM 3583 N N . HIS B 1 32 ? -23.047 3.656 35.625 1 56.5 32 HIS B N 1
ATOM 3584 C CA . HIS B 1 32 ? -24.031 3.301 34.594 1 56.5 32 HIS B CA 1
ATOM 3585 C C . HIS B 1 32 ? -23.422 3.328 33.219 1 56.5 32 HIS B C 1
ATOM 3587 O O . HIS B 1 32 ? -23.688 2.451 32.375 1 56.5 32 HIS B O 1
ATOM 3593 N N . ARG B 1 33 ? -22.656 4.344 32.938 1 55.91 33 ARG B N 1
ATOM 3594 C CA . ARG B 1 33 ? -21.938 4.406 31.656 1 55.91 33 ARG B CA 1
ATOM 3595 C C . ARG B 1 33 ? -20.969 3.24 31.516 1 55.91 33 ARG B C 1
ATOM 3597 O O . ARG B 1 33 ? -20.859 2.646 30.438 1 55.91 33 ARG B O 1
ATOM 3604 N N . LEU B 1 34 ? -20.344 2.943 32.656 1 58.06 34 LEU B N 1
ATOM 3605 C CA . LEU B 1 34 ? -19.453 1.779 32.688 1 58.06 34 LEU B CA 1
ATOM 3606 C C . LEU B 1 34 ? -20.25 0.494 32.5 1 58.06 34 LEU B C 1
ATOM 3608 O O . LEU B 1 34 ? -19.828 -0.403 31.766 1 58.06 34 LEU B O 1
ATOM 3612 N N . GLN B 1 35 ? -21.359 0.466 33.25 1 58.66 35 GLN B N 1
ATOM 3613 C CA . GLN B 1 35 ? -22.234 -0.699 33.094 1 58.66 35 GLN B CA 1
ATOM 3614 C C . GLN B 1 35 ? -22.797 -0.785 31.688 1 58.66 35 GLN B C 1
ATOM 3616 O O . GLN B 1 35 ? -22.875 -1.872 31.109 1 58.66 35 GLN B O 1
ATOM 3621 N N . GLN B 1 36 ? -23.203 0.321 31.125 1 58.47 36 GLN B N 1
ATOM 3622 C CA . GLN B 1 36 ? -23.672 0.361 29.75 1 58.47 36 GLN B CA 1
ATOM 3623 C C . GLN B 1 36 ? -22.562 0.003 28.781 1 58.47 36 GLN B C 1
ATOM 3625 O O . GLN B 1 36 ? -22.781 -0.766 27.844 1 58.47 36 GLN B O 1
ATOM 3630 N N . LEU B 1 37 ? -21.406 0.554 29.094 1 56.56 37 LEU B N 1
ATOM 3631 C CA . LEU B 1 37 ? -20.25 0.206 28.266 1 56.56 37 LEU B CA 1
ATOM 3632 C C . LEU B 1 37 ? -19.922 -1.277 28.391 1 56.56 37 LEU B C 1
ATOM 3634 O O . LEU B 1 37 ? -19.594 -1.933 27.406 1 56.56 37 LEU B O 1
ATOM 3638 N N . GLN B 1 38 ? -20.094 -1.709 29.656 1 57.75 38 GLN B N 1
ATOM 3639 C CA . GLN B 1 38 ? -19.875 -3.135 29.891 1 57.75 38 GLN B CA 1
ATOM 3640 C C . GLN B 1 38 ? -20.953 -3.969 29.203 1 57.75 38 GLN B C 1
ATOM 3642 O O . GLN B 1 38 ? -20.656 -5.039 28.656 1 57.75 38 GLN B O 1
ATOM 3647 N N . ARG B 1 39 ? -22.156 -3.502 29.359 1 54.94 39 ARG B N 1
ATOM 3648 C CA . ARG B 1 39 ? -23.25 -4.188 28.672 1 54.94 39 ARG B CA 1
ATOM 3649 C C . ARG B 1 39 ? -23.078 -4.105 27.156 1 54.94 39 ARG B C 1
ATOM 3651 O O . ARG B 1 39 ? -23.297 -5.09 26.438 1 54.94 39 ARG B O 1
ATOM 3658 N N . GLU B 1 40 ? -22.781 -2.963 26.656 1 53.84 40 GLU B N 1
ATOM 3659 C CA . GLU B 1 40 ? -22.516 -2.777 25.219 1 53.84 40 GLU B CA 1
ATOM 3660 C C . GLU B 1 40 ? -21.297 -3.584 24.766 1 53.84 40 GLU B C 1
ATOM 3662 O O . GLU B 1 40 ? -21.328 -4.203 23.703 1 53.84 40 GLU B O 1
ATOM 3667 N N . GLU B 1 41 ? -20.344 -3.584 25.734 1 53.75 41 GLU B N 1
ATOM 3668 C CA . GLU B 1 41 ? -19.188 -4.438 25.469 1 53.75 41 GLU B CA 1
ATOM 3669 C C . GLU B 1 41 ? -19.578 -5.91 25.453 1 53.75 41 GLU B C 1
ATOM 3671 O O . GLU B 1 41 ? -19.125 -6.672 24.609 1 53.75 41 GLU B O 1
ATOM 3676 N N . ARG B 1 42 ? -20.391 -6.219 26.562 1 51.19 42 ARG B N 1
ATOM 3677 C CA . ARG B 1 42 ? -20.891 -7.59 26.625 1 51.19 42 ARG B CA 1
ATOM 3678 C C . ARG B 1 42 ? -21.797 -7.906 25.438 1 51.19 42 ARG B C 1
ATOM 3680 O O . ARG B 1 42 ? -21.734 -9.008 24.891 1 51.19 42 ARG B O 1
ATOM 3687 N N . ALA B 1 43 ? -22.656 -7.004 25.156 1 52.69 43 ALA B N 1
ATOM 3688 C CA . ALA B 1 43 ? -23.531 -7.176 24 1 52.69 43 ALA B CA 1
ATOM 3689 C C . ALA B 1 43 ? -22.734 -7.23 22.703 1 52.69 43 ALA B C 1
ATOM 3691 O O . ALA B 1 43 ? -23.016 -8.047 21.828 1 52.69 43 ALA B O 1
ATOM 3692 N N . THR B 1 44 ? -21.812 -6.336 22.594 1 52.22 44 THR B N 1
ATOM 3693 C CA . THR B 1 44 ? -20.938 -6.332 21.422 1 52.22 44 THR B CA 1
ATOM 3694 C C . THR B 1 44 ? -20.109 -7.609 21.375 1 52.22 44 THR B C 1
ATOM 3696 O O . THR B 1 44 ? -19.906 -8.18 20.297 1 52.22 44 THR B O 1
ATOM 3699 N N . LYS B 1 45 ? -19.734 -7.965 22.656 1 49.56 45 LYS B N 1
ATOM 3700 C CA . LYS B 1 45 ? -19 -9.219 22.75 1 49.56 45 LYS B CA 1
ATOM 3701 C C . LYS B 1 45 ? -19.891 -10.406 22.406 1 49.56 45 LYS B C 1
ATOM 3703 O O . LYS B 1 45 ? -19.453 -11.344 21.734 1 49.56 45 LYS B O 1
ATOM 3708 N N . LYS B 1 46 ? -21 -10.344 23.094 1 49.88 46 LYS B N 1
ATOM 3709 C CA . LYS B 1 46 ? -21.969 -11.391 22.766 1 49.88 46 LYS B CA 1
ATOM 3710 C C . LYS B 1 46 ? -22.312 -11.383 21.281 1 49.88 46 LYS B C 1
ATOM 3712 O O . LYS B 1 46 ? -22.406 -12.445 20.656 1 49.88 46 LYS B O 1
ATOM 3717 N N . ALA B 1 47 ? -22.609 -10.273 20.859 1 53.78 47 ALA B N 1
ATOM 3718 C CA . ALA B 1 47 ? -22.922 -10.117 19.438 1 53.78 47 ALA B CA 1
ATOM 3719 C C . ALA B 1 47 ? -21.734 -10.539 18.578 1 53.78 47 ALA B C 1
ATOM 3721 O O . ALA B 1 47 ? -21.906 -11.219 17.562 1 53.78 47 ALA B O 1
ATOM 3722 N N . LYS B 1 48 ? -20.641 -10.172 19.078 1 56.34 48 LYS B N 1
ATOM 3723 C CA . LYS B 1 48 ? -19.422 -10.57 18.375 1 56.34 48 LYS B CA 1
ATOM 3724 C C . LYS B 1 48 ? -19.188 -12.078 18.484 1 56.34 48 LYS B C 1
ATOM 3726 O O . LYS B 1 48 ? -18.766 -12.711 17.516 1 56.34 48 LYS B O 1
ATOM 3731 N N . LYS B 1 49 ? -19.422 -12.594 19.734 1 54.19 49 LYS B N 1
ATOM 3732 C CA . LYS B 1 49 ? -19.328 -14.039 19.938 1 54.19 49 LYS B CA 1
ATOM 3733 C C . LYS B 1 49 ? -20.328 -14.781 19.062 1 54.19 49 LYS B C 1
ATOM 3735 O O . LYS B 1 49 ? -20.016 -15.82 18.484 1 54.19 49 LYS B O 1
ATOM 3740 N N . SER B 1 50 ? -21.422 -14.164 19.062 1 67.38 50 SER B N 1
ATOM 3741 C CA . SER B 1 50 ? -22.484 -14.758 18.25 1 67.38 50 SER B CA 1
ATOM 3742 C C . SER B 1 50 ? -22.141 -14.672 16.766 1 67.38 50 SER B C 1
ATOM 3744 O O . SER B 1 50 ? -22.359 -15.633 16.016 1 67.38 50 SER B O 1
ATOM 3746 N N . ASN B 1 51 ? -21.344 -13.625 16.469 1 74.88 51 ASN B N 1
ATOM 3747 C CA . ASN B 1 51 ? -20.984 -13.438 15.062 1 74.88 51 ASN B CA 1
ATOM 3748 C C . ASN B 1 51 ? -19.859 -14.367 14.641 1 74.88 51 ASN B C 1
ATOM 3750 O O . ASN B 1 51 ? -19.875 -14.938 13.547 1 74.88 51 ASN B O 1
ATOM 3754 N N . GLY B 1 52 ? -19.047 -14.719 15.609 1 78.31 52 GLY B N 1
ATOM 3755 C CA . GLY B 1 52 ? -17.953 -15.633 15.336 1 78.31 52 GLY B CA 1
ATOM 3756 C C . GLY B 1 52 ? -18.406 -17.062 15.133 1 78.31 52 GLY B C 1
ATOM 3757 O O . GLY B 1 52 ? -17.953 -17.75 14.211 1 78.31 52 GLY B O 1
ATOM 3758 N N . LYS B 1 53 ? -19.266 -17.438 15.984 1 80.38 53 LYS B N 1
ATOM 3759 C CA . LYS B 1 53 ? -19.812 -18.797 15.875 1 80.38 53 LYS B CA 1
ATOM 3760 C C . LYS B 1 53 ? -20.625 -18.953 14.594 1 80.38 53 LYS B C 1
ATOM 3762 O O . LYS B 1 53 ? -20.531 -19.984 13.914 1 80.38 53 LYS B O 1
ATOM 3767 N N . ALA B 1 54 ? -21.359 -17.984 14.328 1 83.44 54 ALA B N 1
ATOM 3768 C CA . ALA B 1 54 ? -22.188 -18.031 13.125 1 83.44 54 ALA B CA 1
ATOM 3769 C C . ALA B 1 54 ? -21.328 -18.109 11.875 1 83.44 54 ALA B C 1
ATOM 3771 O O . ALA B 1 54 ? -21.641 -18.875 10.953 1 83.44 54 ALA B O 1
ATOM 3772 N N . MET B 1 55 ? -20.266 -17.391 11.906 1 87.38 55 MET B N 1
ATOM 3773 C CA . MET B 1 55 ? -19.391 -17.391 10.742 1 87.38 55 MET B CA 1
ATOM 3774 C C . MET B 1 55 ? -18.641 -18.719 10.625 1 87.38 55 MET B C 1
ATOM 3776 O O . MET B 1 55 ? -18.406 -19.203 9.523 1 87.38 55 MET B O 1
ATOM 3780 N N . LYS B 1 56 ? -18.344 -19.266 11.727 1 86.81 56 LYS B N 1
ATOM 3781 C CA . LYS B 1 56 ? -17.703 -20.578 11.727 1 86.81 56 LYS B CA 1
ATOM 3782 C C . LYS B 1 56 ? -18.609 -21.641 11.133 1 86.81 56 LYS B C 1
ATOM 3784 O O . LYS B 1 56 ? -18.188 -22.453 10.305 1 86.81 56 LYS B O 1
ATOM 3789 N N . LEU B 1 57 ? -19.797 -21.625 11.508 1 87 57 LEU B N 1
ATOM 3790 C CA . LEU B 1 57 ? -20.766 -22.578 10.992 1 87 57 LEU B CA 1
ATOM 3791 C C . LEU B 1 57 ? -20.969 -22.406 9.492 1 87 57 LEU B C 1
ATOM 3793 O O . LEU B 1 57 ? -21.031 -23.375 8.742 1 87 57 LEU B O 1
ATOM 3797 N N . LYS B 1 58 ? -21.047 -21.156 9.133 1 89 58 LYS B N 1
ATOM 3798 C CA . LYS B 1 58 ? -21.188 -20.859 7.715 1 89 58 LYS B CA 1
ATOM 3799 C C . LYS B 1 58 ? -19.984 -21.344 6.918 1 89 58 LYS B C 1
ATOM 3801 O O . LYS B 1 58 ? -20.141 -21.875 5.816 1 89 58 LYS B O 1
ATOM 3806 N N . TYR B 1 59 ? -18.891 -21.188 7.52 1 91.25 59 TYR B N 1
ATOM 3807 C CA . TYR B 1 59 ? -17.625 -21.625 6.918 1 91.25 59 TYR B CA 1
ATOM 3808 C C . TYR B 1 59 ? -17.656 -23.125 6.641 1 91.25 59 TYR B C 1
ATOM 3810 O O . TYR B 1 59 ? -17.453 -23.562 5.504 1 91.25 59 TYR B O 1
ATOM 3818 N N . PHE B 1 60 ? -18 -23.875 7.574 1 89.38 60 PHE B N 1
ATOM 3819 C CA . PHE B 1 60 ? -17.969 -25.328 7.43 1 89.38 60 PHE B CA 1
ATOM 3820 C C . PHE B 1 60 ? -19.094 -25.812 6.535 1 89.38 60 PHE B C 1
ATOM 3822 O O . PHE B 1 60 ? -18.938 -26.781 5.793 1 89.38 60 PHE B O 1
ATOM 3829 N N . LYS B 1 61 ? -20.156 -25.188 6.594 1 88.81 61 LYS B N 1
ATOM 3830 C CA . LYS B 1 61 ? -21.266 -25.547 5.711 1 88.81 61 LYS B CA 1
ATOM 3831 C C . LYS B 1 61 ? -20.875 -25.391 4.246 1 88.81 61 LYS B C 1
ATOM 3833 O O . LYS B 1 61 ? -21.047 -26.312 3.449 1 88.81 61 LYS B O 1
ATOM 3838 N N . TYR B 1 62 ? -20.312 -24.219 3.982 1 92.19 62 TYR B N 1
ATOM 3839 C CA . TYR B 1 62 ? -19.969 -23.938 2.59 1 92.19 62 TYR B CA 1
ATOM 3840 C C . TYR B 1 62 ? -18.797 -24.797 2.139 1 92.19 62 TYR B C 1
ATOM 3842 O O . TYR B 1 62 ? -18.703 -25.172 0.968 1 92.19 62 TYR B O 1
ATOM 3850 N N . LEU B 1 63 ? -17.891 -25.125 3.025 1 92.81 63 LEU B N 1
ATOM 3851 C CA . LEU B 1 63 ? -16.812 -26.047 2.65 1 92.81 63 LEU B CA 1
ATOM 3852 C C . LEU B 1 63 ? -17.375 -27.422 2.285 1 92.81 63 LEU B C 1
ATOM 3854 O O . LEU B 1 63 ? -16.984 -28 1.272 1 92.81 63 LEU B O 1
ATOM 3858 N N . ALA B 1 64 ? -18.266 -27.844 3.057 1 90.94 64 ALA B N 1
ATOM 3859 C CA . ALA B 1 64 ? -18.906 -29.125 2.793 1 90.94 64 ALA B CA 1
ATOM 3860 C C . ALA B 1 64 ? -19.656 -29.094 1.468 1 90.94 64 ALA B C 1
ATOM 3862 O O . ALA B 1 64 ? -19.547 -30.031 0.659 1 90.94 64 ALA B O 1
ATOM 3863 N N . ASP B 1 65 ? -20.422 -28.078 1.29 1 91.69 65 ASP B N 1
ATOM 3864 C CA . ASP B 1 65 ? -21.188 -27.922 0.059 1 91.69 65 ASP B CA 1
ATOM 3865 C C . ASP B 1 65 ? -20.281 -27.906 -1.162 1 91.69 65 ASP B C 1
ATOM 3867 O O . ASP B 1 65 ? -20.688 -28.266 -2.264 1 91.69 65 ASP B O 1
ATOM 3871 N N . ASN B 1 66 ? -19.047 -27.453 -0.947 1 94.88 66 ASN B N 1
ATOM 3872 C CA . ASN B 1 66 ? -18.094 -27.312 -2.043 1 94.88 66 ASN B CA 1
ATOM 3873 C C . ASN B 1 66 ? -17.109 -28.484 -2.076 1 94.88 66 ASN B C 1
ATOM 3875 O O . ASN B 1 66 ? -16.109 -28.438 -2.791 1 94.88 66 ASN B O 1
ATOM 3879 N N . ASN B 1 67 ? -17.344 -29.531 -1.29 1 93.06 67 ASN B N 1
ATOM 3880 C CA . ASN B 1 67 ? -16.516 -30.719 -1.228 1 93.06 67 ASN B CA 1
ATOM 3881 C C . ASN B 1 67 ? -15.078 -30.391 -0.836 1 93.06 67 ASN B C 1
ATOM 3883 O O . ASN B 1 67 ? -14.125 -30.922 -1.412 1 93.06 67 ASN B O 1
ATOM 3887 N N . ILE B 1 68 ? -14.922 -29.438 -0.01 1 93.56 68 ILE B N 1
ATOM 3888 C CA . ILE B 1 68 ? -13.602 -29.047 0.474 1 93.56 68 ILE B CA 1
ATOM 3889 C C . ILE B 1 68 ? -13.398 -29.547 1.901 1 93.56 68 ILE B C 1
ATOM 3891 O O . ILE B 1 68 ? -14.211 -29.25 2.787 1 93.56 68 ILE B O 1
ATOM 3895 N N . VAL B 1 69 ? -12.352 -30.266 2.123 1 89.94 69 VAL B N 1
ATOM 3896 C CA . VAL B 1 69 ? -11.977 -30.734 3.455 1 89.94 69 VAL B CA 1
ATOM 3897 C C . VAL B 1 69 ? -10.852 -29.859 4.012 1 89.94 69 VAL B C 1
ATOM 3899 O O . VAL B 1 69 ? -9.789 -29.734 3.4 1 89.94 69 VAL B O 1
ATOM 3902 N N . ASP B 1 70 ? -11.125 -29.203 5.082 1 88.94 70 ASP B N 1
ATOM 3903 C CA . ASP B 1 70 ? -10.117 -28.391 5.754 1 88.94 70 ASP B CA 1
ATOM 3904 C C . ASP B 1 70 ? -9.297 -29.234 6.727 1 88.94 70 ASP B C 1
ATOM 3906 O O . ASP B 1 70 ? -9.773 -29.609 7.801 1 88.94 70 ASP B O 1
ATOM 3910 N N . ILE B 1 71 ? -8.055 -29.5 6.418 1 77.19 71 ILE B N 1
ATOM 3911 C CA . ILE B 1 71 ? -7.215 -30.312 7.281 1 77.19 71 ILE B CA 1
ATOM 3912 C C . ILE B 1 71 ? -6.172 -29.438 7.973 1 77.19 71 ILE B C 1
ATOM 3914 O O . ILE B 1 71 ? -5.117 -29.938 8.391 1 77.19 71 ILE B O 1
ATOM 3918 N N . SER B 1 72 ? -6.348 -28.125 7.941 1 64.5 72 SER B N 1
ATOM 3919 C CA . SER B 1 72 ? -5.379 -27.188 8.5 1 64.5 72 SER B CA 1
ATOM 3920 C C . SER B 1 72 ? -5.316 -27.297 10.023 1 64.5 72 SER B C 1
ATOM 3922 O O . SER B 1 72 ? -4.297 -26.969 10.633 1 64.5 72 SER B O 1
ATOM 3924 N N . ASN B 1 73 ? -6.445 -27.266 10.891 1 55.53 73 ASN B N 1
ATOM 3925 C CA . ASN B 1 73 ? -6.449 -27.219 12.344 1 55.53 73 ASN B CA 1
ATOM 3926 C C . ASN B 1 73 ? -6.594 -28.609 12.945 1 55.53 73 ASN B C 1
ATOM 3928 O O . ASN B 1 73 ? -7.594 -29.297 12.711 1 55.53 73 ASN B O 1
ATOM 3932 N N . SER B 1 74 ? -5.422 -29.203 13.383 1 45.88 74 SER B N 1
ATOM 3933 C CA . SER B 1 74 ? -5.52 -30.438 14.148 1 45.88 74 SER B CA 1
ATOM 3934 C C . SER B 1 74 ? -6.324 -30.234 15.43 1 45.88 74 SER B C 1
ATOM 3936 O O . SER B 1 74 ? -6.383 -31.125 16.281 1 45.88 74 SER B O 1
ATOM 3938 N N . SER B 1 75 ? -6.641 -29.078 15.773 1 43.03 75 SER B N 1
ATOM 3939 C CA . SER B 1 75 ? -7.289 -29.047 17.078 1 43.03 75 SER B CA 1
ATOM 3940 C C . SER B 1 75 ? -8.586 -29.844 17.078 1 43.03 75 SER B C 1
ATOM 3942 O O . SER B 1 75 ? -9.172 -30.094 16.031 1 43.03 75 SER B O 1
ATOM 3944 N N . ALA B 1 76 ? -9.008 -30.375 18.188 1 39.56 76 ALA B N 1
ATOM 3945 C CA . ALA B 1 76 ? -10.117 -31.266 18.516 1 39.56 76 ALA B CA 1
ATOM 3946 C C . ALA B 1 76 ? -11.359 -30.922 17.703 1 39.56 76 ALA B C 1
ATOM 3948 O O . ALA B 1 76 ? -12.188 -31.797 17.422 1 39.56 76 ALA B O 1
ATOM 3949 N N . ASP B 1 77 ? -11.719 -29.797 17.594 1 38.22 77 ASP B N 1
ATOM 3950 C CA . ASP B 1 77 ? -13.102 -29.516 17.203 1 38.22 77 ASP B CA 1
ATOM 3951 C C . ASP B 1 77 ? -13.273 -29.609 15.695 1 38.22 77 ASP B C 1
ATOM 3953 O O . ASP B 1 77 ? -14.367 -29.391 15.18 1 38.22 77 ASP B O 1
ATOM 3957 N N . LEU B 1 78 ? -12.281 -29.641 14.867 1 44.91 78 LEU B N 1
ATOM 3958 C CA . LEU B 1 78 ? -12.555 -29.25 13.492 1 44.91 78 LEU B CA 1
ATOM 3959 C C . LEU B 1 78 ? -12.938 -30.469 12.648 1 44.91 78 LEU B C 1
ATOM 3961 O O . LEU B 1 78 ? -12.891 -31.594 13.133 1 44.91 78 LEU B O 1
ATOM 3965 N N . HIS B 1 79 ? -12.898 -30.297 11.172 1 45.56 79 HIS B N 1
ATOM 3966 C CA . HIS B 1 79 ? -13.461 -31.203 10.18 1 45.56 79 HIS B CA 1
ATOM 3967 C C . HIS B 1 79 ? -12.859 -32.594 10.312 1 45.56 79 HIS B C 1
ATOM 3969 O O . HIS B 1 79 ? -13.523 -33.594 10 1 45.56 79 HIS B O 1
ATOM 3975 N N . MET B 1 80 ? -11.695 -32.594 10.797 1 44.25 80 MET B N 1
ATOM 3976 C CA . MET B 1 80 ? -10.977 -33.875 10.828 1 44.25 80 MET B CA 1
ATOM 3977 C C . MET B 1 80 ? -11.516 -34.781 11.938 1 44.25 80 MET B C 1
ATOM 3979 O O . MET B 1 80 ? -11.172 -35.969 12 1 44.25 80 MET B O 1
ATOM 3983 N N . GLN B 1 81 ? -12.039 -34.188 12.953 1 43.88 81 GLN B N 1
ATOM 3984 C CA . GLN B 1 81 ? -12.508 -35.094 13.992 1 43.88 81 GLN B CA 1
ATOM 3985 C C . GLN B 1 81 ? -13.43 -36.156 13.414 1 43.88 81 GLN B C 1
ATOM 3987 O O . GLN B 1 81 ? -13.609 -37.219 14.016 1 43.88 81 GLN B O 1
ATOM 3992 N N . GLY B 1 82 ? -14.023 -35.75 12.406 1 43.56 82 GLY B N 1
ATOM 3993 C CA . GLY B 1 82 ? -14.914 -36.781 11.898 1 43.56 82 GLY B CA 1
ATOM 3994 C C . GLY B 1 82 ? -14.195 -37.844 11.102 1 43.56 82 GLY B C 1
ATOM 3995 O O . GLY B 1 82 ? -14.797 -38.844 10.711 1 43.56 82 GLY B O 1
ATOM 3996 N N . PHE B 1 83 ? -12.945 -37.5 10.766 1 46.66 83 PHE B N 1
ATOM 3997 C CA . PHE B 1 83 ? -12.266 -38.531 9.984 1 46.66 83 PHE B CA 1
ATOM 3998 C C . PHE B 1 83 ? -11.422 -39.438 10.883 1 46.66 83 PHE B C 1
ATOM 4000 O O . PHE B 1 83 ? -11 -39 11.961 1 46.66 83 PHE B O 1
ATOM 4007 N N . ASN B 1 84 ? -11.367 -40.656 10.594 1 46.16 84 ASN B N 1
ATOM 4008 C CA . ASN B 1 84 ? -10.531 -41.625 11.312 1 46.16 84 ASN B CA 1
ATOM 4009 C C . ASN B 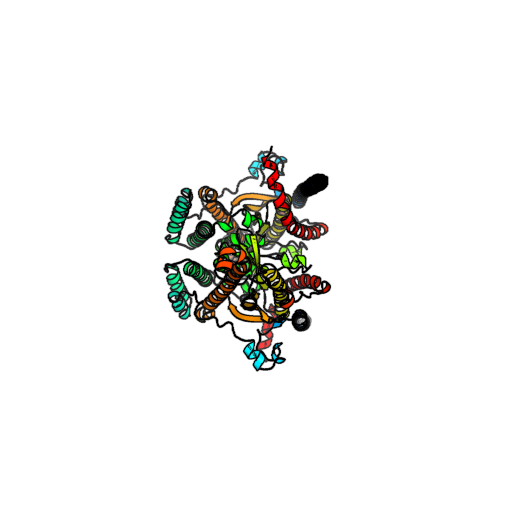1 84 ? -9.055 -41.25 11.219 1 46.16 84 ASN B C 1
ATOM 4011 O O . ASN B 1 84 ? -8.648 -40.5 10.305 1 46.16 84 ASN B O 1
ATOM 4015 N N . ASN B 1 85 ? -8.234 -41.438 12.242 1 48.97 85 ASN B N 1
ATOM 4016 C CA . ASN B 1 85 ? -6.816 -41.125 12.391 1 48.97 85 ASN B CA 1
ATOM 4017 C C . ASN B 1 85 ? -6.031 -41.438 11.125 1 48.97 85 ASN B C 1
ATOM 4019 O O . ASN B 1 85 ? -5.125 -40.688 10.742 1 48.97 85 ASN B O 1
ATOM 4023 N N . ALA B 1 86 ? -6.332 -42.531 10.508 1 48.69 86 ALA B N 1
ATOM 4024 C CA . ALA B 1 86 ? -5.629 -42.969 9.312 1 48.69 86 ALA B CA 1
ATOM 4025 C C . ALA B 1 86 ? -5.82 -42 8.164 1 48.69 86 ALA B C 1
ATOM 4027 O O . ALA B 1 86 ? -4.875 -41.656 7.445 1 48.69 86 ALA B O 1
ATOM 4028 N N . THR B 1 87 ? -6.949 -41.531 8.062 1 50.09 87 THR B N 1
ATOM 4029 C CA . THR B 1 87 ? -7.285 -40.594 7.016 1 50.09 87 THR B CA 1
ATOM 4030 C C . THR B 1 87 ? -6.613 -39.219 7.277 1 50.09 87 THR B C 1
ATOM 4032 O O . THR B 1 87 ? -6.141 -38.594 6.344 1 50.09 87 THR B O 1
ATOM 4035 N N . LYS B 1 88 ? -6.547 -39.031 8.516 1 50.84 88 LYS B N 1
ATOM 4036 C CA . LYS B 1 88 ? -5.879 -37.781 8.906 1 50.84 88 LYS B CA 1
ATOM 4037 C C . LYS B 1 88 ? -4.41 -37.812 8.492 1 50.84 88 LYS B C 1
ATOM 4039 O O . LYS B 1 88 ? -3.895 -36.812 7.973 1 50.84 88 LYS B O 1
ATOM 4044 N N . THR B 1 89 ? -3.811 -38.844 8.82 1 49.25 89 THR B N 1
ATOM 4045 C CA . THR B 1 89 ? -2.398 -39 8.5 1 49.25 89 THR B CA 1
ATOM 4046 C C . THR B 1 89 ? -2.18 -38.969 6.988 1 49.25 89 THR B C 1
ATOM 4048 O O . THR B 1 89 ? -1.198 -38.406 6.512 1 49.25 89 THR B O 1
ATOM 4051 N N . ARG B 1 90 ? -2.99 -39.594 6.32 1 46.28 90 ARG B N 1
ATOM 4052 C CA . ARG B 1 90 ? -2.871 -39.656 4.867 1 46.28 90 ARG B CA 1
ATOM 4053 C C . ARG B 1 90 ? -3.051 -38.281 4.25 1 46.28 90 ARG B C 1
ATOM 4055 O O . ARG B 1 90 ? -2.469 -37.969 3.205 1 46.28 90 ARG B O 1
ATOM 4062 N N . MET B 1 91 ? -3.861 -37.625 4.914 1 47.53 91 MET B N 1
ATOM 4063 C CA . MET B 1 91 ? -4.242 -36.344 4.359 1 47.53 91 MET B CA 1
ATOM 4064 C C . MET B 1 91 ? -3.244 -35.25 4.77 1 47.53 91 MET B C 1
ATOM 4066 O O . MET B 1 91 ? -3.062 -34.25 4.051 1 47.53 91 MET B O 1
ATOM 4070 N N . SER B 1 92 ? -2.699 -35.469 5.957 1 47.41 92 SER B N 1
ATOM 4071 C CA . SER B 1 92 ? -1.812 -34.438 6.5 1 47.41 92 SER B CA 1
ATOM 4072 C C . SER B 1 92 ? -0.402 -34.562 5.934 1 47.41 92 SER B C 1
ATOM 4074 O O . SER B 1 92 ? 0.491 -35.094 6.598 1 47.41 92 SER B O 1
ATOM 4076 N N . ASN B 1 93 ? -0.164 -35.125 4.867 1 42.62 93 ASN B N 1
ATOM 4077 C CA . ASN B 1 93 ? 1.241 -35 4.5 1 42.62 93 ASN B CA 1
ATOM 4078 C C . ASN B 1 93 ? 1.669 -33.531 4.484 1 42.62 93 ASN B C 1
ATOM 4080 O O . ASN B 1 93 ? 1.239 -32.75 3.619 1 42.62 93 ASN B O 1
ATOM 4084 N N . PRO B 1 94 ? 2.029 -33.125 5.641 1 42.59 94 PRO B N 1
ATOM 4085 C CA . PRO B 1 94 ? 2.51 -31.734 5.59 1 42.59 94 PRO B CA 1
ATOM 4086 C C . PRO B 1 94 ? 3.41 -31.469 4.387 1 42.59 94 PRO B C 1
ATOM 4088 O O . PRO B 1 94 ? 4.184 -32.344 3.982 1 42.59 94 PRO B O 1
ATOM 4091 N N . VAL B 1 95 ? 3.016 -30.812 3.453 1 42.66 95 VAL B N 1
ATOM 4092 C CA . VAL B 1 95 ? 4.031 -30.344 2.516 1 42.66 95 VAL B CA 1
ATOM 4093 C C . VAL B 1 95 ? 5.324 -30.031 3.266 1 42.66 95 VAL B C 1
ATOM 4095 O O . VAL B 1 95 ? 5.375 -29.109 4.074 1 42.66 95 VAL B O 1
ATOM 4098 N N . LEU B 1 96 ? 5.965 -31.078 3.695 1 40.44 96 LEU B N 1
ATOM 4099 C CA . LEU B 1 96 ? 7.297 -30.859 4.246 1 40.44 96 LEU B CA 1
ATOM 4100 C C . LEU B 1 96 ? 8.07 -29.844 3.412 1 40.44 96 LEU B C 1
ATOM 4102 O O . LEU B 1 96 ? 8.195 -30 2.195 1 40.44 96 LEU B O 1
ATOM 4106 N N . LEU B 1 97 ? 8.062 -28.609 3.854 1 44.81 97 LEU B N 1
ATOM 4107 C CA . LEU B 1 97 ? 9.062 -27.672 3.377 1 44.81 97 LEU B CA 1
ATOM 4108 C C . LEU B 1 97 ? 10.422 -28.344 3.221 1 44.81 97 LEU B C 1
ATOM 4110 O O . LEU B 1 97 ? 11.062 -28.688 4.211 1 44.81 97 LEU B O 1
ATOM 4114 N N . SER B 1 98 ? 10.555 -29.219 2.404 1 43.78 98 SER B N 1
ATOM 4115 C CA . SER B 1 98 ? 11.922 -29.703 2.248 1 43.78 98 SER B CA 1
ATOM 4116 C C . SER B 1 98 ? 12.93 -28.562 2.344 1 43.78 98 SER B C 1
ATOM 4118 O O . SER B 1 98 ? 12.602 -27.406 2.047 1 43.78 98 SER B O 1
ATOM 4120 N N . ASP B 1 99 ? 13.969 -28.688 3.232 1 49.09 99 ASP B N 1
ATOM 4121 C CA . ASP B 1 99 ? 15.164 -27.859 3.361 1 49.09 99 ASP B CA 1
ATOM 4122 C C . ASP B 1 99 ? 15.523 -27.203 2.029 1 49.09 99 ASP B C 1
ATOM 4124 O O . ASP B 1 99 ? 16.266 -26.219 1.995 1 49.09 99 ASP B O 1
ATOM 4128 N N . GLU B 1 100 ? 14.93 -27.641 0.944 1 56.84 100 GLU B N 1
ATOM 4129 C CA . GLU B 1 100 ? 15.336 -27.234 -0.398 1 56.84 100 GLU B CA 1
ATOM 4130 C C . GLU B 1 100 ? 14.836 -25.828 -0.718 1 56.84 100 GLU B C 1
ATOM 4132 O O . GLU B 1 100 ? 15.359 -25.156 -1.612 1 56.84 100 GLU B O 1
ATOM 4137 N N . PHE B 1 101 ? 14.031 -25.219 0.234 1 66.25 101 PHE B N 1
ATOM 4138 C CA . PHE B 1 101 ? 13.461 -23.953 -0.217 1 66.25 101 PHE B CA 1
ATOM 4139 C C . PHE B 1 101 ? 13.875 -22.812 0.705 1 66.25 101 PHE B C 1
ATOM 4141 O O . PHE B 1 101 ? 13.266 -21.734 0.688 1 66.25 101 PHE B O 1
ATOM 4148 N N . ASP B 1 102 ? 14.914 -23.156 1.409 1 84.25 102 ASP B N 1
ATOM 4149 C CA . ASP B 1 102 ? 15.344 -22.062 2.289 1 84.25 102 ASP B CA 1
ATOM 4150 C C . ASP B 1 102 ? 16.219 -21.062 1.538 1 84.25 102 ASP B C 1
ATOM 4152 O O . ASP B 1 102 ? 17.312 -21.391 1.1 1 84.25 102 ASP B O 1
ATOM 4156 N N . ARG B 1 103 ? 15.75 -19.859 1.394 1 92.94 103 ARG B N 1
ATOM 4157 C CA . ARG B 1 103 ? 16.469 -18.812 0.67 1 92.94 103 ARG B CA 1
ATOM 4158 C C . ARG B 1 103 ? 17.047 -17.781 1.631 1 92.94 103 ARG B C 1
ATOM 4160 O O . ARG B 1 103 ? 17.547 -16.75 1.203 1 92.94 103 ARG B O 1
ATOM 4167 N N . ASN B 1 104 ? 17 -18.156 2.896 1 96 104 ASN B N 1
ATOM 4168 C CA . ASN B 1 104 ? 17.547 -17.219 3.885 1 96 104 ASN B CA 1
ATOM 4169 C C . ASN B 1 104 ? 19.062 -17.141 3.795 1 96 104 ASN B C 1
ATOM 4171 O O . ASN B 1 104 ? 19.734 -18.109 3.42 1 96 104 ASN B O 1
ATOM 4175 N N . ILE B 1 105 ? 19.562 -15.906 4.07 1 96.62 105 ILE B N 1
ATOM 4176 C CA . ILE B 1 105 ? 21 -15.672 4.051 1 96.62 105 ILE B CA 1
ATOM 4177 C C . ILE B 1 105 ? 21.609 -16.016 5.41 1 96.62 105 ILE B C 1
ATOM 4179 O O . ILE B 1 105 ? 21.562 -15.211 6.34 1 96.62 105 ILE B O 1
ATOM 4183 N N . GLU B 1 106 ? 22.297 -17.125 5.492 1 94.19 106 GLU B N 1
ATOM 4184 C CA . GLU B 1 106 ? 22.734 -17.734 6.746 1 94.19 106 GLU B CA 1
ATOM 4185 C C . GLU B 1 106 ? 23.578 -16.75 7.559 1 94.19 106 GLU B C 1
ATOM 4187 O O . GLU B 1 106 ? 23.406 -16.625 8.773 1 94.19 106 GLU B O 1
ATOM 4192 N N . LYS B 1 107 ? 24.469 -16.078 6.914 1 93.5 107 LYS B N 1
ATOM 4193 C CA . LYS B 1 107 ? 25.375 -15.164 7.594 1 93.5 107 LYS B CA 1
ATOM 4194 C C . LYS B 1 107 ? 24.609 -14.078 8.344 1 93.5 107 LYS B C 1
ATOM 4196 O O . LYS B 1 107 ? 24.984 -13.688 9.453 1 93.5 107 LYS B O 1
ATOM 4201 N N . ILE B 1 108 ? 23.578 -13.602 7.762 1 96.44 108 ILE B N 1
ATOM 4202 C CA . ILE B 1 108 ? 22.797 -12.523 8.367 1 96.44 108 ILE B CA 1
ATOM 4203 C C . ILE B 1 108 ? 21.859 -13.094 9.43 1 96.44 108 ILE B C 1
ATOM 4205 O O . ILE B 1 108 ? 21.672 -12.492 10.484 1 96.44 108 ILE B O 1
ATOM 4209 N N . VAL B 1 109 ? 21.375 -14.297 9.188 1 96.81 109 VAL B N 1
ATOM 4210 C CA . VAL B 1 109 ? 20.469 -14.961 10.117 1 96.81 109 VAL B CA 1
ATOM 4211 C C . VAL B 1 109 ? 21.172 -15.188 11.453 1 96.81 109 VAL B C 1
ATOM 4213 O O . VAL B 1 109 ? 20.547 -15.062 12.516 1 96.81 109 VAL B O 1
ATOM 4216 N N . LYS B 1 110 ? 22.406 -15.484 11.398 1 95.81 110 LYS B N 1
ATOM 4217 C CA . LYS B 1 110 ? 23.188 -15.641 12.625 1 95.81 110 LYS B CA 1
ATOM 4218 C C . LYS B 1 110 ? 23.172 -14.359 13.453 1 95.81 110 LYS B C 1
ATOM 4220 O O . LYS B 1 110 ? 23.156 -14.406 14.68 1 95.81 110 LYS B O 1
ATOM 4225 N N . GLY B 1 111 ? 23.188 -13.242 12.734 1 96.44 111 GLY B N 1
ATOM 4226 C CA . GLY B 1 111 ? 23.094 -11.953 13.414 1 96.44 111 GLY B CA 1
ATOM 4227 C C . GLY B 1 111 ? 21.75 -11.727 14.07 1 96.44 111 GLY B C 1
ATOM 4228 O O . GLY B 1 111 ? 21.672 -11.156 15.164 1 96.44 111 GLY B O 1
ATOM 4229 N N . PHE B 1 112 ? 20.688 -12.203 13.445 1 97.62 112 PHE B N 1
ATOM 4230 C CA . PHE B 1 112 ? 19.344 -12.07 14.016 1 97.62 112 PHE B CA 1
ATOM 4231 C C . PHE B 1 112 ? 19.281 -12.719 15.391 1 97.62 112 PHE B C 1
ATOM 4233 O O . PHE B 1 112 ? 18.688 -12.156 16.312 1 97.62 112 PHE B O 1
ATOM 4240 N N . LYS B 1 113 ? 19.906 -13.844 15.492 1 96.44 113 LYS B N 1
ATOM 4241 C CA . LYS B 1 113 ? 19.844 -14.656 16.703 1 96.44 113 LYS B CA 1
ATOM 4242 C C . LYS B 1 113 ? 20.531 -13.953 17.875 1 96.44 113 LYS B C 1
ATOM 4244 O O . LYS B 1 113 ? 20.312 -14.312 19.031 1 96.44 113 LYS B O 1
ATOM 4249 N N . LYS B 1 114 ? 21.25 -12.945 17.609 1 96.19 114 LYS B N 1
ATOM 4250 C CA . LYS B 1 114 ? 22 -12.242 18.641 1 96.19 114 LYS B CA 1
ATOM 4251 C C . LYS B 1 114 ? 21.297 -10.945 19.047 1 96.19 114 LYS B C 1
ATOM 4253 O O . LYS B 1 114 ? 21.766 -10.242 19.953 1 96.19 114 LYS B O 1
ATOM 4258 N N . ILE B 1 115 ? 20.219 -10.602 18.406 1 97.31 115 ILE B N 1
ATOM 4259 C CA . ILE B 1 115 ? 19.547 -9.336 18.672 1 97.31 115 ILE B CA 1
ATOM 4260 C C . ILE B 1 115 ? 18.766 -9.422 19.984 1 97.31 115 ILE B C 1
ATOM 4262 O O . ILE B 1 115 ? 17.719 -10.07 20.047 1 97.31 115 ILE B O 1
ATOM 4266 N N . LYS B 1 116 ? 19.312 -8.734 21 1 94.38 116 LYS B N 1
ATOM 4267 C CA . LYS B 1 116 ? 18.656 -8.68 22.312 1 94.38 116 LYS B CA 1
ATOM 4268 C C . LYS B 1 116 ? 18.359 -7.238 22.719 1 94.38 116 LYS B C 1
ATOM 4270 O O . LYS B 1 116 ? 17.562 -6.992 23.609 1 94.38 116 LYS B O 1
ATOM 4275 N N . SER B 1 117 ? 19.094 -6.383 22.047 1 94.88 117 SER B N 1
ATOM 4276 C CA . SER B 1 117 ? 19.016 -4.961 22.375 1 94.88 117 SER B CA 1
ATOM 4277 C C . SER B 1 117 ? 19.188 -4.094 21.141 1 94.88 117 SER B C 1
ATOM 4279 O O . SER B 1 117 ? 19.516 -4.602 20.062 1 94.88 117 SER B O 1
ATOM 4281 N N . ILE B 1 118 ? 18.922 -2.848 21.281 1 93.5 118 ILE B N 1
ATOM 4282 C CA . ILE B 1 118 ? 19 -1.897 20.188 1 93.5 118 ILE B CA 1
ATOM 4283 C C . ILE B 1 118 ? 20.422 -1.86 19.625 1 93.5 118 ILE B C 1
ATOM 4285 O O . ILE B 1 118 ? 20.625 -1.855 18.422 1 93.5 118 ILE B O 1
ATOM 4289 N N . PRO B 1 119 ? 21.422 -1.885 20.531 1 95.12 119 PRO B N 1
ATOM 4290 C CA . PRO B 1 119 ? 22.781 -1.907 20 1 95.12 119 PRO B CA 1
ATOM 4291 C C . PRO B 1 119 ? 23.062 -3.141 19.141 1 95.12 119 PRO B C 1
ATOM 4293 O O . PRO B 1 119 ? 23.688 -3.035 18.078 1 95.12 119 PRO B O 1
ATOM 4296 N N . ASN B 1 120 ? 22.578 -4.293 19.562 1 96.5 120 ASN B N 1
ATOM 4297 C CA . ASN B 1 120 ? 22.734 -5.504 18.766 1 96.5 120 ASN B CA 1
ATOM 4298 C C . ASN B 1 120 ? 22 -5.391 17.422 1 96.5 120 ASN B C 1
ATOM 4300 O O . ASN B 1 120 ? 22.5 -5.879 16.406 1 96.5 120 ASN B O 1
ATOM 4304 N N . LEU B 1 121 ? 20.844 -4.781 17.5 1 97.88 121 LEU B N 1
ATOM 4305 C CA . LEU B 1 121 ? 20.062 -4.551 16.297 1 97.88 121 LEU B CA 1
ATOM 4306 C C . LEU B 1 121 ? 20.844 -3.68 15.312 1 97.88 121 LEU B C 1
ATOM 4308 O O . LEU B 1 121 ? 20.922 -3.996 14.117 1 97.88 121 LEU B O 1
ATOM 4312 N N . LYS B 1 122 ? 21.406 -2.625 15.797 1 96 122 LYS B N 1
ATOM 4313 C CA . LYS B 1 122 ? 22.156 -1.7 14.953 1 96 122 LYS B CA 1
ATOM 4314 C C . LYS B 1 122 ? 23.406 -2.371 14.367 1 96 122 LYS B C 1
ATOM 4316 O O . LYS B 1 122 ? 23.766 -2.121 13.219 1 96 122 LYS B O 1
ATOM 4321 N N . LEU B 1 123 ? 24.031 -3.217 15.188 1 96.31 123 LEU B N 1
ATOM 4322 C CA . LEU B 1 123 ? 25.188 -3.977 14.688 1 96.31 123 LEU B CA 1
ATOM 4323 C C . LEU B 1 123 ? 24.766 -4.91 13.562 1 96.31 123 LEU B C 1
ATOM 4325 O O . LEU B 1 123 ? 25.438 -4.988 12.531 1 96.31 123 LEU B O 1
ATOM 4329 N N . THR B 1 124 ? 23.719 -5.586 13.766 1 97.5 124 THR B N 1
ATOM 4330 C CA . THR B 1 124 ? 23.203 -6.5 12.75 1 97.5 124 THR B CA 1
ATOM 4331 C C . THR B 1 124 ? 22.797 -5.738 11.492 1 97.5 124 THR B C 1
ATOM 4333 O O . THR B 1 124 ? 23.047 -6.207 10.375 1 97.5 124 THR B O 1
ATOM 4336 N N . LEU B 1 125 ? 22.141 -4.598 11.656 1 97.25 125 LEU B N 1
ATOM 4337 C CA . LEU B 1 125 ? 21.797 -3.748 10.523 1 97.25 125 LEU B CA 1
ATOM 4338 C C . LEU B 1 125 ? 23.031 -3.34 9.734 1 97.25 125 LEU B C 1
ATOM 4340 O O . LEU B 1 125 ? 23.031 -3.373 8.5 1 97.25 125 LEU B O 1
ATOM 4344 N N . ASN B 1 126 ? 24.078 -3.004 10.453 1 94.94 126 ASN B N 1
ATOM 4345 C CA . ASN B 1 126 ? 25.328 -2.639 9.797 1 94.94 126 ASN B CA 1
ATOM 4346 C C . ASN B 1 126 ? 25.922 -3.807 9.008 1 94.94 126 ASN B C 1
ATOM 4348 O O . ASN B 1 126 ? 26.391 -3.625 7.891 1 94.94 126 ASN B O 1
ATOM 4352 N N . ILE B 1 127 ? 25.875 -4.938 9.562 1 95.12 127 ILE B N 1
ATOM 4353 C CA . ILE B 1 127 ? 26.344 -6.141 8.883 1 95.12 127 ILE B CA 1
ATOM 4354 C C . ILE B 1 127 ? 25.516 -6.379 7.625 1 95.12 127 ILE B C 1
ATOM 4356 O O . ILE B 1 127 ? 26.062 -6.695 6.566 1 95.12 127 ILE B O 1
ATOM 4360 N N . CYS B 1 128 ? 24.234 -6.223 7.75 1 96.5 128 CYS B N 1
ATOM 4361 C CA . CYS B 1 128 ? 23.328 -6.398 6.613 1 96.5 128 CYS B CA 1
ATOM 4362 C C . CYS B 1 128 ? 23.625 -5.367 5.527 1 96.5 128 CYS B C 1
ATOM 4364 O O . CYS B 1 128 ? 23.641 -5.699 4.34 1 96.5 128 CYS B O 1
ATOM 4366 N N . GLU B 1 129 ? 23.844 -4.121 5.895 1 93.94 129 GLU B N 1
ATOM 4367 C CA . GLU B 1 129 ? 24.125 -3.047 4.945 1 93.94 129 GLU B CA 1
ATOM 4368 C C . GLU B 1 129 ? 25.422 -3.307 4.188 1 93.94 129 GLU B C 1
ATOM 4370 O O . GLU B 1 129 ? 25.547 -2.957 3.012 1 93.94 129 GLU B O 1
ATOM 4375 N N . MET B 1 130 ? 26.344 -3.988 4.816 1 92.88 130 MET B N 1
ATOM 4376 C CA . MET B 1 130 ? 27.656 -4.227 4.227 1 92.88 130 MET B CA 1
ATOM 4377 C C . MET B 1 130 ? 27.656 -5.508 3.402 1 92.88 130 MET B C 1
ATOM 4379 O O . MET B 1 130 ? 28.578 -5.738 2.609 1 92.88 130 MET B O 1
ATOM 4383 N N . HIS B 1 131 ? 26.625 -6.277 3.564 1 94.75 131 HIS B N 1
ATOM 4384 C CA . HIS B 1 131 ? 26.547 -7.547 2.85 1 94.75 131 HIS B CA 1
ATOM 4385 C C . HIS B 1 131 ? 26.344 -7.324 1.354 1 94.75 131 HIS B C 1
ATOM 4387 O O . HIS B 1 131 ? 25.469 -6.555 0.951 1 94.75 131 HIS B O 1
ATOM 4393 N N . LYS B 1 132 ? 27.219 -7.941 0.593 1 91.56 132 LYS B N 1
ATOM 4394 C CA . LYS B 1 132 ? 27.047 -7.898 -0.857 1 91.56 132 LYS B CA 1
ATOM 4395 C C . LYS B 1 132 ? 26.234 -9.094 -1.35 1 91.56 132 LYS B C 1
ATOM 4397 O O . LYS B 1 132 ? 26.781 -10.172 -1.592 1 91.56 132 LYS B O 1
ATOM 4402 N N . ALA B 1 133 ? 25.016 -8.875 -1.58 1 92.31 133 ALA B N 1
ATOM 4403 C CA . ALA B 1 133 ? 24.125 -9.945 -2.012 1 92.31 133 A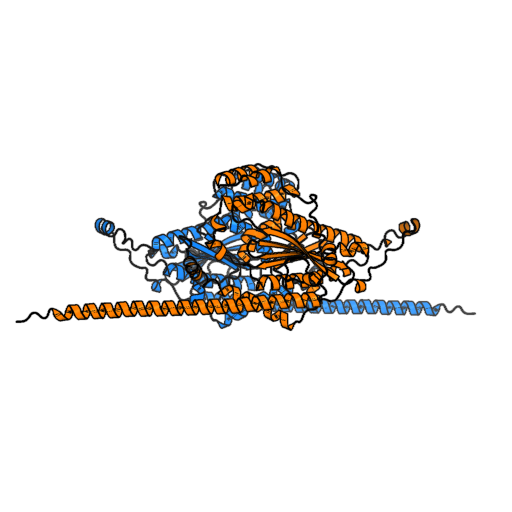LA B CA 1
ATOM 4404 C C . ALA B 1 133 ? 24.453 -10.406 -3.428 1 92.31 133 ALA B C 1
ATOM 4406 O O . ALA B 1 133 ? 24.688 -9.586 -4.316 1 92.31 133 ALA B O 1
ATOM 4407 N N . ARG B 1 134 ? 24.547 -11.719 -3.564 1 90.44 134 ARG B N 1
ATOM 4408 C CA . ARG B 1 134 ? 24.844 -12.328 -4.855 1 90.44 134 ARG B CA 1
ATOM 4409 C C . ARG B 1 134 ? 23.625 -13.047 -5.418 1 90.44 134 ARG B C 1
ATOM 4411 O O . ARG B 1 134 ? 22.938 -13.781 -4.695 1 90.44 134 ARG B O 1
ATOM 4418 N N . GLY B 1 135 ? 23.406 -12.836 -6.641 1 91.12 135 GLY B N 1
ATOM 4419 C CA . GLY B 1 135 ? 22.266 -13.484 -7.266 1 91.12 135 GLY B CA 1
ATOM 4420 C C . GLY B 1 135 ? 20.938 -12.805 -6.961 1 91.12 135 GLY B C 1
ATOM 4421 O O . GLY B 1 135 ? 20.844 -12.047 -5.992 1 91.12 135 GLY B O 1
ATOM 4422 N N . GLU B 1 136 ? 19.938 -13.047 -7.734 1 91.94 136 GLU B N 1
ATOM 4423 C CA . GLU B 1 136 ? 18.656 -12.367 -7.625 1 91.94 136 GLU B CA 1
ATOM 4424 C C . GLU B 1 136 ? 17.922 -12.773 -6.348 1 91.94 136 GLU B C 1
ATOM 4426 O O . GLU B 1 136 ? 17.344 -11.922 -5.66 1 91.94 136 GLU B O 1
ATOM 4431 N N . ASP B 1 137 ? 17.969 -14.047 -6.031 1 92.88 137 ASP B N 1
ATOM 4432 C CA . ASP B 1 137 ? 17.281 -14.539 -4.844 1 92.88 137 ASP B CA 1
ATOM 4433 C C . ASP B 1 137 ? 17.828 -13.883 -3.578 1 92.88 137 ASP B C 1
ATOM 4435 O O . ASP B 1 137 ? 17.062 -13.406 -2.736 1 92.88 137 ASP B O 1
ATOM 4439 N N . GLU B 1 138 ? 19.094 -13.859 -3.506 1 95.88 138 GLU B N 1
ATOM 4440 C CA . GLU B 1 138 ? 19.719 -13.273 -2.324 1 95.88 138 GLU B CA 1
ATOM 4441 C C . GLU B 1 138 ? 19.453 -11.773 -2.248 1 95.88 138 GLU B C 1
ATOM 4443 O O . GLU B 1 138 ? 19.25 -11.227 -1.162 1 95.88 138 GLU B O 1
ATOM 4448 N N . LYS B 1 139 ? 19.469 -11.086 -3.359 1 96 139 LYS B N 1
ATOM 4449 C CA . LYS B 1 139 ? 19.25 -9.641 -3.402 1 96 139 LYS B CA 1
ATOM 4450 C C . LYS B 1 139 ? 17.875 -9.281 -2.852 1 96 139 LYS B C 1
ATOM 4452 O O . LYS B 1 139 ? 17.75 -8.336 -2.068 1 96 139 LYS B O 1
ATOM 4457 N N . VAL B 1 140 ? 16.922 -10.047 -3.273 1 97 140 VAL B N 1
ATOM 4458 C CA . VAL B 1 140 ? 15.547 -9.758 -2.855 1 97 140 VAL B CA 1
ATOM 4459 C C . VAL B 1 140 ? 15.398 -10.023 -1.359 1 97 140 VAL B C 1
ATOM 4461 O O . VAL B 1 140 ? 14.781 -9.234 -0.64 1 97 140 VAL B O 1
ATOM 4464 N N . VAL B 1 141 ? 15.945 -11.078 -0.88 1 98.06 141 VAL B N 1
ATOM 4465 C CA . VAL B 1 141 ? 15.883 -11.414 0.539 1 98.06 141 VAL B CA 1
ATOM 4466 C C . VAL B 1 141 ? 16.641 -10.359 1.351 1 98.06 141 VAL B C 1
ATOM 4468 O O . VAL B 1 141 ? 16.156 -9.914 2.393 1 98.06 141 VAL B O 1
ATOM 4471 N N . HIS B 1 142 ? 17.766 -9.969 0.854 1 98.12 142 HIS B N 1
ATOM 4472 C CA . HIS B 1 142 ? 18.594 -8.938 1.481 1 98.12 142 HIS B CA 1
ATOM 4473 C C . HIS B 1 142 ? 17.812 -7.633 1.638 1 98.12 142 HIS B C 1
ATOM 4475 O O . HIS B 1 142 ? 17.891 -6.984 2.684 1 98.12 142 HIS B O 1
ATOM 4481 N N . ARG B 1 143 ? 17.078 -7.227 0.644 1 97.5 143 ARG B N 1
ATOM 4482 C CA . ARG B 1 143 ? 16.281 -6.008 0.683 1 97.5 143 ARG B CA 1
ATOM 4483 C C . ARG B 1 143 ? 15.195 -6.102 1.745 1 97.5 143 ARG B C 1
ATOM 4485 O O . ARG B 1 143 ? 14.898 -5.117 2.424 1 97.5 143 ARG B O 1
ATOM 4492 N N . ILE B 1 144 ? 14.586 -7.258 1.852 1 98.31 144 ILE B N 1
ATOM 4493 C CA . ILE B 1 144 ? 13.547 -7.477 2.852 1 98.31 144 ILE B CA 1
ATOM 4494 C C . ILE B 1 144 ? 14.148 -7.371 4.25 1 98.31 144 ILE B C 1
ATOM 4496 O O . ILE B 1 144 ? 13.578 -6.723 5.133 1 98.31 144 ILE B O 1
ATOM 4500 N N . TYR B 1 145 ? 15.359 -7.992 4.457 1 98.56 145 TYR B N 1
ATOM 4501 C CA . TYR B 1 145 ? 16.062 -7.867 5.73 1 98.56 145 TYR B CA 1
ATOM 4502 C C . TYR B 1 145 ? 16.297 -6.406 6.09 1 98.56 145 TYR B C 1
ATOM 4504 O O . TYR B 1 145 ? 15.953 -5.965 7.191 1 98.56 145 TYR B O 1
ATOM 4512 N N . LEU B 1 146 ? 16.812 -5.664 5.125 1 97.94 146 LEU B N 1
ATOM 4513 C CA . LEU B 1 146 ? 17.141 -4.262 5.355 1 97.94 146 LEU B CA 1
ATOM 4514 C C . LEU B 1 146 ? 15.898 -3.459 5.707 1 97.94 146 LEU B C 1
ATOM 4516 O O . LEU B 1 146 ? 15.922 -2.631 6.621 1 97.94 146 LEU B O 1
ATOM 4520 N N . HIS B 1 147 ? 14.867 -3.729 4.992 1 98.12 147 HIS B N 1
ATOM 4521 C CA . HIS B 1 147 ? 13.609 -3.021 5.23 1 98.12 147 HIS B CA 1
ATOM 4522 C C . HIS B 1 147 ? 13.117 -3.234 6.656 1 98.12 147 HIS B C 1
ATOM 4524 O O . HIS B 1 147 ? 12.82 -2.27 7.363 1 98.12 147 HIS B O 1
ATOM 4530 N N . ILE B 1 148 ? 13.102 -4.488 7.078 1 98.5 148 ILE B N 1
ATOM 4531 C CA . ILE B 1 148 ? 12.555 -4.832 8.383 1 98.5 148 ILE B CA 1
ATOM 4532 C C . ILE B 1 148 ? 13.484 -4.32 9.484 1 98.5 148 ILE B C 1
ATOM 4534 O O . ILE B 1 148 ? 13.031 -3.707 10.453 1 98.5 148 ILE B O 1
ATOM 4538 N N . LEU B 1 149 ? 14.766 -4.516 9.344 1 98.44 149 LEU B N 1
ATOM 4539 C CA . LEU B 1 149 ? 15.727 -4.066 10.344 1 98.44 149 LEU B CA 1
ATOM 4540 C C . LEU B 1 149 ? 15.695 -2.547 10.477 1 98.44 149 LEU B C 1
ATOM 4542 O O . LEU B 1 149 ? 15.773 -2.02 11.594 1 98.44 149 LEU B O 1
ATOM 4546 N N . ARG B 1 150 ? 15.586 -1.857 9.406 1 97.25 150 ARG B N 1
ATOM 4547 C CA . ARG B 1 150 ? 15.555 -0.399 9.438 1 97.25 150 ARG B CA 1
ATOM 4548 C C . ARG B 1 150 ? 14.305 0.107 10.148 1 97.25 150 ARG B C 1
ATOM 4550 O O . ARG B 1 150 ? 14.352 1.1 10.875 1 97.25 150 ARG B O 1
ATOM 4557 N N . LEU B 1 151 ? 13.18 -0.532 9.914 1 97.56 151 LEU B N 1
ATOM 4558 C CA . LEU B 1 151 ? 11.961 -0.135 10.617 1 97.56 151 LEU B CA 1
ATOM 4559 C C . LEU B 1 151 ? 12.156 -0.207 12.125 1 97.56 151 LEU B C 1
ATOM 4561 O O . LEU B 1 151 ? 11.766 0.708 12.852 1 97.56 151 LEU B O 1
ATOM 4565 N N . HIS B 1 152 ? 12.812 -1.231 12.57 1 97.94 152 HIS B N 1
ATOM 4566 C CA . HIS B 1 152 ? 13.031 -1.429 14 1 97.94 152 HIS B CA 1
ATOM 4567 C C . HIS B 1 152 ? 14.078 -0.458 14.531 1 97.94 152 HIS B C 1
ATOM 4569 O O . HIS B 1 152 ? 13.969 0.015 15.672 1 97.94 152 HIS B O 1
ATOM 4575 N N . ALA B 1 153 ? 15.055 -0.167 13.75 1 96.56 153 ALA B N 1
ATOM 4576 C CA . ALA B 1 153 ? 16.188 0.637 14.219 1 96.56 153 ALA B CA 1
ATOM 4577 C C . ALA B 1 153 ? 15.867 2.127 14.125 1 96.56 153 ALA B C 1
ATOM 4579 O O . ALA B 1 153 ? 16.266 2.908 14.992 1 96.56 153 ALA B O 1
ATOM 4580 N N . GLU B 1 154 ? 15.148 2.486 13.078 1 94.69 154 GLU B N 1
ATOM 4581 C CA . GLU B 1 154 ? 15.039 3.906 12.758 1 94.69 154 GLU B CA 1
ATOM 4582 C C . GLU B 1 154 ? 13.641 4.438 13.062 1 94.69 154 GLU B C 1
ATOM 4584 O O . GLU B 1 154 ? 13.461 5.637 13.273 1 94.69 154 GLU B O 1
ATOM 4589 N N . LYS B 1 155 ? 12.641 3.57 13.008 1 95.81 155 LYS B N 1
ATOM 4590 C CA . LYS B 1 155 ? 11.258 3.975 13.25 1 95.81 155 LYS B CA 1
ATOM 4591 C C . LYS B 1 155 ? 10.562 3.012 14.211 1 95.81 155 LYS B C 1
ATOM 4593 O O . LYS B 1 155 ? 9.477 2.5 13.906 1 95.81 155 LYS B O 1
ATOM 4598 N N . PRO B 1 156 ? 11.117 2.828 15.359 1 94.62 156 PRO B N 1
ATOM 4599 C CA . PRO B 1 156 ? 10.531 1.818 16.25 1 94.62 156 PRO B CA 1
ATOM 4600 C C . PRO B 1 156 ? 9.102 2.17 16.672 1 94.62 156 PRO B C 1
ATOM 4602 O O . PRO B 1 156 ? 8.32 1.279 17.016 1 94.62 156 PRO B O 1
ATOM 4605 N N . TRP B 1 157 ? 8.695 3.414 16.609 1 95.19 157 TRP B N 1
ATOM 4606 C CA . TRP B 1 157 ? 7.383 3.865 17.047 1 95.19 157 TRP B CA 1
ATOM 4607 C C . TRP B 1 157 ? 6.285 3.299 16.156 1 95.19 157 TRP B C 1
ATOM 4609 O O . TRP B 1 157 ? 5.117 3.252 16.562 1 95.19 157 TRP B O 1
ATOM 4619 N N . VAL B 1 158 ? 6.652 2.877 14.984 1 97 158 VAL B N 1
ATOM 4620 C CA . VAL B 1 158 ? 5.641 2.348 14.07 1 97 158 VAL B CA 1
ATOM 4621 C C . VAL B 1 158 ? 5.043 1.067 14.656 1 97 158 VAL B C 1
ATOM 4623 O O . VAL B 1 158 ? 3.953 0.65 14.258 1 97 158 VAL B O 1
ATOM 4626 N N . PHE B 1 159 ? 5.77 0.473 15.609 1 97 159 PHE B N 1
ATOM 4627 C CA . PHE B 1 159 ? 5.328 -0.785 16.203 1 97 159 PHE B CA 1
ATOM 4628 C C . PHE B 1 159 ? 4.715 -0.553 17.578 1 97 159 PHE B C 1
ATOM 4630 O O . PHE B 1 159 ? 4.332 -1.505 18.266 1 97 159 PHE B O 1
ATOM 4637 N N . SER B 1 160 ? 4.617 0.672 18 1 94.94 160 SER B N 1
ATOM 4638 C CA . SER B 1 160 ? 4.039 0.945 19.312 1 94.94 160 SER B CA 1
ATOM 4639 C C . SER B 1 160 ? 2.572 0.539 19.359 1 94.94 160 SER B C 1
ATOM 4641 O O . SER B 1 160 ? 1.871 0.594 18.344 1 94.94 160 SER B O 1
ATOM 4643 N N . GLY B 1 161 ? 2.164 0.158 20.547 1 92.62 161 GLY B N 1
ATOM 4644 C CA . GLY B 1 161 ? 0.768 -0.205 20.719 1 92.62 161 GLY B CA 1
ATOM 4645 C C . GLY B 1 161 ? -0.191 0.886 20.281 1 92.62 161 GLY B C 1
ATOM 4646 O O . GLY B 1 161 ? -1.224 0.604 19.672 1 92.62 161 GLY B O 1
ATOM 4647 N N . GLU B 1 162 ? 0.141 2.07 20.531 1 91.62 162 GLU B N 1
ATOM 4648 C CA . GLU B 1 162 ? -0.678 3.223 20.156 1 91.62 162 GLU B CA 1
ATOM 4649 C C . GLU B 1 162 ? -0.825 3.332 18.641 1 91.62 162 GLU B C 1
ATOM 4651 O O . GLU B 1 162 ? -1.935 3.494 18.125 1 91.62 162 GLU B O 1
ATOM 4656 N N . ASN B 1 163 ? 0.279 3.207 17.984 1 93.69 163 ASN B N 1
ATOM 4657 C CA . ASN B 1 163 ? 0.231 3.328 16.531 1 93.69 163 ASN B CA 1
ATOM 4658 C C . ASN B 1 163 ? -0.454 2.125 15.891 1 93.69 163 ASN B C 1
ATOM 4660 O O . ASN B 1 163 ? -1.258 2.279 14.969 1 93.69 163 ASN B O 1
ATOM 4664 N N . LEU B 1 164 ? -0.192 1 16.359 1 94.38 164 LEU B N 1
ATOM 4665 C CA . LEU B 1 164 ? -0.815 -0.198 15.812 1 94.38 164 LEU B CA 1
ATOM 4666 C C . LEU B 1 164 ? -2.33 -0.145 15.969 1 94.38 164 LEU B C 1
ATOM 4668 O O . LEU B 1 164 ? -3.066 -0.636 15.109 1 94.38 164 LEU B O 1
ATOM 4672 N N . SER B 1 165 ? -2.723 0.452 17.031 1 91.5 165 SER B N 1
ATOM 4673 C CA . SER B 1 165 ? -4.16 0.574 17.25 1 91.5 165 SER B CA 1
ATOM 4674 C C . SER B 1 165 ? -4.781 1.599 16.312 1 91.5 165 SER B C 1
ATOM 4676 O O . SER B 1 165 ? -5.969 1.512 15.992 1 91.5 165 SER B O 1
ATOM 4678 N N . ARG B 1 166 ? -4.016 2.494 15.82 1 90.88 166 ARG B N 1
ATOM 4679 C CA . ARG B 1 166 ? -4.484 3.564 14.945 1 90.88 166 ARG B CA 1
ATOM 4680 C C . ARG B 1 166 ? -4.504 3.111 13.492 1 90.88 166 ARG B C 1
ATOM 4682 O O . ARG B 1 166 ? -5.277 3.629 12.68 1 90.88 166 ARG B O 1
ATOM 4689 N N . TYR B 1 167 ? -3.717 2.17 13.156 1 94.62 167 TYR B N 1
ATOM 4690 C CA . TYR B 1 167 ? -3.535 1.772 11.766 1 94.62 167 TYR B CA 1
ATOM 4691 C C . TYR B 1 167 ? -4.801 1.128 11.211 1 94.62 167 TYR B C 1
ATOM 4693 O O . TYR B 1 167 ? -5.438 0.315 11.883 1 94.62 167 TYR B O 1
ATOM 4701 N N . SER B 1 168 ? -5.172 1.646 10.023 1 93.75 168 SER B N 1
ATOM 4702 C CA . SER B 1 168 ? -6.203 0.96 9.258 1 93.75 168 SER B CA 1
ATOM 4703 C C . SER B 1 168 ? -5.66 -0.315 8.617 1 93.75 168 SER B C 1
ATOM 4705 O O . SER B 1 168 ? -4.461 -0.59 8.688 1 93.75 168 SER B O 1
ATOM 4707 N N . GLU B 1 169 ? -6.578 -1.109 8.047 1 94.88 169 GLU B N 1
ATOM 4708 C CA . GLU B 1 169 ? -6.176 -2.271 7.258 1 94.88 169 GLU B CA 1
ATOM 4709 C C . GLU B 1 169 ? -5.227 -1.875 6.133 1 94.88 169 GLU B C 1
ATOM 4711 O O . GLU B 1 169 ? -4.211 -2.533 5.91 1 94.88 169 GLU B O 1
ATOM 4716 N N . PHE B 1 170 ? -5.488 -0.792 5.523 1 95.06 170 PHE B N 1
ATOM 4717 C CA . PHE B 1 170 ? -4.68 -0.313 4.41 1 95.06 170 PHE B CA 1
ATOM 4718 C C . PHE B 1 170 ? -3.326 0.187 4.895 1 95.06 170 PHE B C 1
ATOM 4720 O O . PHE B 1 170 ? -2.322 0.064 4.191 1 95.06 170 PHE B O 1
ATOM 4727 N N . ASP B 1 171 ? -3.279 0.73 6.074 1 97 171 ASP B N 1
ATOM 4728 C CA . ASP B 1 171 ? -2.002 1.094 6.684 1 97 171 ASP B CA 1
ATOM 4729 C C . ASP B 1 171 ? -1.068 -0.111 6.762 1 97 171 ASP B C 1
ATOM 4731 O O . ASP B 1 171 ? 0.107 -0.017 6.398 1 97 171 ASP B O 1
ATOM 4735 N N . LEU B 1 172 ? -1.673 -1.169 7.203 1 97.38 172 LEU B N 1
ATOM 4736 C CA . LEU B 1 172 ? -0.861 -2.365 7.398 1 97.38 172 LEU B CA 1
ATOM 4737 C C . LEU B 1 172 ? -0.335 -2.889 6.066 1 97.38 172 LEU B C 1
ATOM 4739 O O . LEU B 1 172 ? 0.815 -3.322 5.973 1 97.38 172 LEU B O 1
ATOM 4743 N N . GLN B 1 173 ? -1.14 -2.805 5.086 1 97.88 173 GLN B N 1
ATOM 4744 C CA . GLN B 1 173 ? -0.728 -3.246 3.756 1 97.88 173 GLN B CA 1
ATOM 4745 C C . GLN B 1 173 ? 0.411 -2.387 3.219 1 97.88 173 GLN B C 1
ATOM 4747 O O . GLN B 1 173 ? 1.4 -2.908 2.701 1 97.88 173 GLN B O 1
ATOM 4752 N N . ILE B 1 174 ? 0.297 -1.11 3.395 1 97.81 174 ILE B N 1
ATOM 4753 C CA . ILE B 1 174 ? 1.258 -0.19 2.797 1 97.81 174 ILE B CA 1
ATOM 4754 C C . ILE B 1 174 ? 2.518 -0.127 3.658 1 97.81 174 ILE B C 1
ATOM 4756 O O . ILE B 1 174 ? 3.635 -0.156 3.139 1 97.81 174 ILE B O 1
ATOM 4760 N N . LYS B 1 175 ? 2.385 -0.087 4.914 1 97.69 175 LYS B N 1
ATOM 4761 C CA . LYS B 1 175 ? 3.498 0.16 5.824 1 97.69 175 LYS B CA 1
ATOM 4762 C C . LYS B 1 175 ? 4.363 -1.088 5.988 1 97.69 175 LYS B C 1
ATOM 4764 O O . LYS B 1 175 ? 5.578 -0.989 6.176 1 97.69 175 LYS B O 1
ATOM 4769 N N . PHE B 1 176 ? 3.705 -2.248 5.926 1 98.19 176 PHE B N 1
ATOM 4770 C CA . PHE B 1 176 ? 4.445 -3.432 6.348 1 98.19 176 PHE B CA 1
ATOM 4771 C C . PHE B 1 176 ? 4.465 -4.48 5.238 1 98.19 176 PHE B C 1
ATOM 4773 O O . PHE B 1 176 ? 5.535 -4.941 4.84 1 98.19 176 PHE B O 1
ATOM 4780 N N . TRP B 1 177 ? 3.391 -4.75 4.582 1 98.62 177 TRP B N 1
ATOM 4781 C CA . TRP B 1 177 ? 3.289 -5.98 3.801 1 98.62 177 TRP B CA 1
ATOM 4782 C C . TRP B 1 177 ? 3.562 -5.711 2.324 1 98.62 177 TRP B C 1
ATOM 4784 O O . TRP B 1 177 ? 4.238 -6.5 1.658 1 98.62 177 TRP B O 1
ATOM 4794 N N . GLY B 1 178 ? 3.041 -4.613 1.786 1 98.19 178 GLY B N 1
ATOM 4795 C CA . GLY B 1 178 ? 3.102 -4.324 0.362 1 98.19 178 GLY B CA 1
ATOM 4796 C C . GLY B 1 178 ? 4.508 -4.391 -0.203 1 98.19 178 GLY B C 1
ATOM 4797 O O . GLY B 1 178 ? 4.75 -5.09 -1.19 1 98.19 178 GLY B O 1
ATOM 4798 N N . TYR B 1 179 ? 5.434 -3.717 0.449 1 98.06 179 TYR B N 1
ATOM 4799 C CA . TYR B 1 179 ? 6.82 -3.699 -0.012 1 98.06 179 TYR B CA 1
ATOM 4800 C C . TYR B 1 179 ? 7.406 -5.105 -0.027 1 98.06 179 TYR B C 1
ATOM 4802 O O . TYR B 1 179 ? 8.102 -5.484 -0.97 1 98.06 179 TYR B O 1
ATOM 4810 N N . VAL B 1 180 ? 7.145 -5.859 0.993 1 98.62 180 VAL B N 1
ATOM 4811 C CA . VAL B 1 180 ? 7.715 -7.191 1.15 1 98.62 180 VAL B CA 1
ATOM 4812 C C . VAL B 1 180 ? 7.184 -8.117 0.056 1 98.62 180 VAL B C 1
ATOM 4814 O O . VAL B 1 180 ? 7.957 -8.781 -0.633 1 98.62 180 VAL B O 1
ATOM 4817 N N . PHE B 1 181 ? 5.895 -8.125 -0.152 1 98.69 181 PHE B N 1
ATOM 4818 C CA . PHE B 1 181 ? 5.27 -8.992 -1.143 1 98.69 181 PHE B CA 1
ATOM 4819 C C . PHE B 1 181 ? 5.711 -8.617 -2.551 1 98.69 181 PHE B C 1
ATOM 4821 O O . PHE B 1 181 ? 6.07 -9.484 -3.35 1 98.69 181 PHE B O 1
ATOM 4828 N N . GLU B 1 182 ? 5.723 -7.312 -2.846 1 98.5 182 GLU B N 1
ATOM 4829 C CA . GLU B 1 182 ? 6.113 -6.852 -4.176 1 98.5 182 GLU B CA 1
ATOM 4830 C C . GLU B 1 182 ? 7.586 -7.145 -4.453 1 98.5 182 GLU B C 1
ATOM 4832 O O . GLU B 1 182 ? 7.961 -7.434 -5.59 1 98.5 182 GLU B O 1
ATOM 4837 N N . THR B 1 183 ? 8.383 -6.988 -3.4 1 98.12 183 THR B N 1
ATOM 4838 C CA . THR B 1 183 ? 9.82 -7.215 -3.549 1 98.12 183 THR B CA 1
ATOM 4839 C C . THR B 1 183 ? 10.109 -8.68 -3.846 1 98.12 183 THR B C 1
ATOM 4841 O O . THR B 1 183 ? 10.945 -9 -4.695 1 98.12 183 THR B O 1
ATOM 4844 N N . TYR B 1 184 ? 9.406 -9.578 -3.225 1 98.06 184 TYR B N 1
ATOM 4845 C CA . TYR B 1 184 ? 9.727 -10.992 -3.346 1 98.06 184 TYR B CA 1
ATOM 4846 C C . TYR B 1 184 ? 8.922 -11.641 -4.465 1 98.06 184 TYR B C 1
ATOM 4848 O O . TYR B 1 184 ? 9.492 -12.227 -5.391 1 98.06 184 TYR B O 1
ATOM 4856 N N . LEU B 1 185 ? 7.625 -11.484 -4.391 1 97.56 185 LEU B N 1
ATOM 4857 C CA . LEU B 1 185 ? 6.746 -12.203 -5.305 1 97.56 185 LEU B CA 1
ATOM 4858 C C . LEU B 1 185 ? 6.613 -11.461 -6.629 1 97.56 185 LEU B C 1
ATOM 4860 O O . LEU B 1 185 ? 6.336 -12.078 -7.664 1 97.56 185 LEU B O 1
ATOM 4864 N N . GLY B 1 186 ? 6.758 -10.172 -6.609 1 96.38 186 GLY B N 1
ATOM 4865 C CA . GLY B 1 186 ? 6.625 -9.367 -7.816 1 96.38 186 GLY B CA 1
ATOM 4866 C C . GLY B 1 186 ? 7.922 -9.25 -8.594 1 96.38 186 GLY B C 1
ATOM 4867 O O . GLY B 1 186 ? 8.039 -8.398 -9.484 1 96.38 186 GLY B O 1
ATOM 4868 N N . ARG B 1 187 ? 8.883 -10.078 -8.312 1 95.31 187 ARG B N 1
ATOM 4869 C CA . ARG B 1 187 ? 10.203 -9.93 -8.914 1 95.31 187 ARG B CA 1
ATOM 4870 C C . ARG B 1 187 ? 10.242 -10.547 -10.312 1 95.31 187 ARG B C 1
ATOM 4872 O O . ARG B 1 187 ? 11.156 -10.281 -11.086 1 95.31 187 ARG B O 1
ATOM 4879 N N . ARG B 1 188 ? 9.234 -11.359 -10.602 1 94.19 188 ARG B N 1
ATOM 4880 C CA . ARG B 1 188 ? 9.172 -12.008 -11.906 1 94.19 188 ARG B CA 1
ATOM 4881 C C . ARG B 1 188 ? 8.141 -11.328 -12.805 1 94.19 188 ARG B C 1
ATOM 4883 O O . ARG B 1 188 ? 7.055 -10.969 -12.352 1 94.19 188 ARG B O 1
ATOM 4890 N N . LYS B 1 189 ? 8.469 -11.266 -14.078 1 93.75 189 LYS B N 1
ATOM 4891 C CA . LYS B 1 189 ? 7.57 -10.617 -15.031 1 93.75 189 LYS B CA 1
ATOM 4892 C C . LYS B 1 189 ? 6.293 -11.43 -15.227 1 93.75 189 LYS B C 1
ATOM 4894 O O . LYS B 1 189 ? 5.262 -10.891 -15.617 1 93.75 189 LYS B O 1
ATOM 4899 N N . GLU B 1 190 ? 6.414 -12.656 -14.969 1 95.06 190 GLU B N 1
ATOM 4900 C CA . GLU B 1 190 ? 5.297 -13.57 -15.172 1 95.06 190 GLU B CA 1
ATOM 4901 C C . GLU B 1 190 ? 4.297 -13.492 -14.023 1 95.06 190 GLU B C 1
ATOM 4903 O O . GLU B 1 190 ? 3.199 -14.047 -14.109 1 95.06 190 GLU B O 1
ATOM 4908 N N . VAL B 1 191 ? 4.691 -12.82 -12.984 1 96.38 191 VAL B N 1
ATOM 4909 C CA . VAL B 1 191 ? 3.83 -12.766 -11.805 1 96.38 191 VAL B CA 1
ATOM 4910 C C . VAL B 1 191 ? 3.438 -11.312 -11.523 1 96.38 191 VAL B C 1
ATOM 4912 O O . VAL B 1 191 ? 4.301 -10.453 -11.359 1 96.38 191 VAL B O 1
ATOM 4915 N N . VAL B 1 192 ? 2.146 -11.07 -11.469 1 97 192 VAL B N 1
ATOM 4916 C CA . VAL B 1 192 ? 1.639 -9.75 -11.125 1 97 192 VAL B CA 1
ATOM 4917 C C . VAL B 1 192 ? 0.79 -9.828 -9.859 1 97 192 VAL B C 1
ATOM 4919 O O . VAL B 1 192 ? -0.155 -10.617 -9.789 1 97 192 VAL B O 1
ATOM 4922 N N . LEU B 1 193 ? 1.212 -9.086 -8.844 1 98.19 193 LEU B N 1
ATOM 4923 C CA . LEU B 1 193 ? 0.36 -8.914 -7.672 1 98.19 193 LEU B CA 1
ATOM 4924 C C . LEU B 1 193 ? -0.702 -7.848 -7.926 1 98.19 193 LEU B C 1
ATOM 4926 O O . LEU B 1 193 ? -0.377 -6.672 -8.102 1 98.19 193 LEU B O 1
ATOM 4930 N N . GLN B 1 194 ? -1.91 -8.266 -7.965 1 97.06 194 GLN B N 1
ATOM 4931 C CA . GLN B 1 194 ? -3.031 -7.348 -8.125 1 97.06 194 GLN B CA 1
ATOM 4932 C C . GLN B 1 194 ? -3.643 -6.992 -6.77 1 97.06 194 GLN B C 1
ATOM 4934 O O . GLN B 1 194 ? -4.312 -7.816 -6.148 1 97.06 194 GLN B O 1
ATOM 4939 N N . TRP B 1 195 ? -3.424 -5.758 -6.41 1 96.94 195 TRP B N 1
ATOM 4940 C CA . TRP B 1 195 ? -3.865 -5.289 -5.098 1 96.94 195 TRP B CA 1
ATOM 4941 C C . TRP B 1 195 ? -5.23 -4.613 -5.195 1 96.94 195 TRP B C 1
ATOM 4943 O O . TRP B 1 195 ? -5.602 -4.098 -6.25 1 96.94 195 TRP B O 1
ATOM 4953 N N . GLY B 1 196 ? -5.914 -4.59 -4.008 1 89.12 196 GLY B N 1
ATOM 4954 C CA . GLY B 1 196 ? -7.184 -3.887 -3.912 1 89.12 196 GLY B CA 1
ATOM 4955 C C . GLY B 1 196 ? -8.383 -4.793 -4.117 1 89.12 196 GLY B C 1
ATOM 4956 O O . GLY B 1 196 ? -8.227 -5.984 -4.391 1 89.12 196 GLY B O 1
ATOM 4957 N N . ASP B 1 197 ? -9.531 -4.324 -3.992 1 83.44 197 ASP B N 1
ATOM 4958 C CA . ASP B 1 197 ? -10.797 -5.043 -4.109 1 83.44 197 ASP B CA 1
ATOM 4959 C C . ASP B 1 197 ? -11.109 -5.363 -5.57 1 83.44 197 ASP B C 1
ATOM 4961 O O . ASP B 1 197 ? -11.93 -4.691 -6.195 1 83.44 197 ASP B O 1
ATOM 4965 N N . THR B 1 198 ? -10.453 -6.488 -5.973 1 83.88 198 THR B N 1
ATOM 4966 C CA . THR B 1 198 ? -10.641 -6.844 -7.375 1 83.88 198 THR B CA 1
ATOM 4967 C C . THR B 1 198 ? -11.281 -8.227 -7.504 1 83.88 198 THR B C 1
ATOM 4969 O O . THR B 1 198 ? -11.148 -9.062 -6.605 1 83.88 198 THR B O 1
ATOM 4972 N N . MET B 1 199 ? -11.938 -8.391 -8.617 1 91.25 199 MET B N 1
ATOM 4973 C CA . MET B 1 199 ? -12.617 -9.648 -8.906 1 91.25 199 MET B CA 1
ATOM 4974 C C . MET B 1 199 ? -11.945 -10.391 -10.055 1 91.25 199 MET B C 1
ATOM 4976 O O . MET B 1 199 ? -11.477 -9.758 -11.008 1 91.25 199 MET B O 1
ATOM 4980 N N . SER B 1 200 ? -11.938 -11.656 -9.883 1 91.88 200 SER B N 1
ATOM 4981 C CA . SER B 1 200 ? -11.352 -12.453 -10.961 1 91.88 200 SER B CA 1
ATOM 4982 C C . SER B 1 200 ? -12.367 -12.695 -12.07 1 91.88 200 SER B C 1
ATOM 4984 O O . SER B 1 200 ? -13.562 -12.852 -11.805 1 91.88 200 SER B O 1
ATOM 4986 N N . ASN B 1 201 ? -11.844 -12.773 -13.242 1 88.25 201 ASN B N 1
ATOM 4987 C CA . ASN B 1 201 ? -12.703 -13.055 -14.391 1 88.25 201 ASN B CA 1
ATOM 4988 C C . ASN B 1 201 ? -13.328 -14.445 -14.297 1 88.25 201 ASN B C 1
ATOM 4990 O O . ASN B 1 201 ? -14.477 -14.641 -14.695 1 88.25 201 ASN B O 1
ATOM 4994 N N . THR B 1 202 ? -12.562 -15.359 -13.828 1 91.31 202 THR B N 1
ATOM 4995 C CA . THR B 1 202 ? -13.039 -16.734 -13.68 1 91.31 202 THR B CA 1
ATOM 4996 C C . THR B 1 202 ? -14.242 -16.797 -12.75 1 91.31 202 THR B C 1
ATOM 4998 O O . THR B 1 202 ? -15.195 -17.531 -13.016 1 91.31 202 THR B O 1
ATOM 5001 N N . CYS B 1 203 ? -14.211 -16.047 -11.734 1 93.12 203 CYS B N 1
ATOM 5002 C CA . CYS B 1 203 ? -15.312 -16.016 -10.781 1 93.12 203 CYS B CA 1
ATOM 5003 C C . CYS B 1 203 ? -16.516 -15.258 -11.359 1 93.12 203 CYS B C 1
ATOM 5005 O O . CYS B 1 203 ? -17.656 -15.648 -11.148 1 93.12 203 CYS B O 1
ATOM 5007 N N . LYS B 1 204 ? -16.25 -14.227 -12.094 1 89.31 204 LYS B N 1
ATOM 5008 C CA . LYS B 1 204 ? -17.312 -13.461 -12.734 1 89.31 204 LYS B CA 1
ATOM 5009 C C . LYS B 1 204 ? -18.156 -14.336 -13.656 1 89.31 204 LYS B C 1
ATOM 5011 O O . LYS B 1 204 ? -19.375 -14.172 -13.734 1 89.31 204 LYS B O 1
ATOM 5016 N N . LYS B 1 205 ? -17.562 -15.172 -14.273 1 87.75 205 LYS B N 1
ATOM 5017 C CA . LYS B 1 205 ? -18.219 -16.047 -15.242 1 87.75 205 LYS B CA 1
ATOM 5018 C C . LYS B 1 205 ? -19.297 -16.906 -14.57 1 87.75 205 LYS B C 1
ATOM 5020 O O . LYS B 1 205 ? -20.266 -17.297 -15.211 1 87.75 205 LYS B O 1
ATOM 5025 N N . ILE B 1 206 ? -19.141 -17.219 -13.359 1 89.19 206 ILE B N 1
ATOM 5026 C CA . ILE B 1 206 ? -20.125 -18.062 -12.672 1 89.19 206 ILE B CA 1
ATOM 5027 C C . ILE B 1 206 ? -20.938 -17.219 -11.695 1 89.19 206 ILE B C 1
ATOM 5029 O O . ILE B 1 206 ? -21.5 -17.734 -10.742 1 89.19 206 ILE B O 1
ATOM 5033 N N . SER B 1 207 ? -20.797 -15.883 -11.719 1 86.06 207 SER B N 1
ATOM 5034 C CA . SER B 1 207 ? -21.578 -14.906 -10.977 1 86.06 207 SER B CA 1
ATOM 5035 C C . SER B 1 207 ? -21.156 -14.859 -9.508 1 86.06 207 SER B C 1
ATOM 5037 O O . SER B 1 207 ? -21.984 -14.633 -8.625 1 86.06 207 SER B O 1
ATOM 5039 N N . LEU B 1 208 ? -20 -15.344 -9.305 1 89.5 208 LEU B N 1
ATOM 5040 C CA . LEU B 1 208 ? -19.391 -15.133 -7.992 1 89.5 208 LEU B CA 1
ATOM 5041 C C . LEU B 1 208 ? -18.703 -13.773 -7.922 1 89.5 208 LEU B C 1
ATOM 5043 O O . LEU B 1 208 ? -17.719 -13.539 -8.609 1 89.5 208 LEU B O 1
ATOM 5047 N N . ARG B 1 209 ? -19.109 -12.891 -7.129 1 88 209 ARG B N 1
ATOM 5048 C CA . ARG B 1 209 ? -18.688 -11.5 -7.18 1 88 209 ARG B CA 1
ATOM 5049 C C . ARG B 1 209 ? -17.812 -11.156 -5.98 1 88 209 ARG B C 1
ATOM 5051 O O . ARG B 1 209 ? -17.891 -10.055 -5.43 1 88 209 ARG B O 1
ATOM 5058 N N . PHE B 1 210 ? -17 -12.133 -5.574 1 91.56 210 PHE B N 1
ATOM 5059 C CA . PHE B 1 210 ? -16.094 -11.875 -4.469 1 91.56 210 PHE B CA 1
ATOM 5060 C C . PHE B 1 210 ? -14.938 -10.984 -4.922 1 91.56 210 PHE B C 1
ATOM 5062 O O . PHE B 1 210 ? -14.344 -11.219 -5.977 1 91.56 210 PHE B O 1
ATOM 5069 N N . LYS B 1 211 ? -14.75 -9.945 -4.148 1 92.75 211 LYS B N 1
ATOM 5070 C CA . LYS B 1 211 ? -13.562 -9.117 -4.332 1 92.75 211 LYS B CA 1
ATOM 5071 C C . LYS B 1 211 ? -12.469 -9.492 -3.332 1 92.75 211 LYS B C 1
ATOM 5073 O O . LYS B 1 211 ? -12.758 -9.734 -2.158 1 92.75 211 LYS B O 1
ATOM 5078 N N . LEU B 1 212 ? -11.289 -9.609 -3.84 1 95.69 212 LEU B N 1
ATOM 5079 C CA . LEU B 1 212 ? -10.164 -9.984 -2.988 1 95.69 212 LEU B CA 1
ATOM 5080 C C . LEU B 1 212 ? -9.211 -8.812 -2.809 1 95.69 212 LEU B C 1
ATOM 5082 O O . LEU B 1 212 ? -9.031 -8 -3.721 1 95.69 212 LEU B O 1
ATOM 5086 N N . ASP B 1 213 ? -8.547 -8.773 -1.683 1 96.19 213 ASP B N 1
ATOM 5087 C CA . ASP B 1 213 ? -7.574 -7.723 -1.383 1 96.19 213 ASP B CA 1
ATOM 5088 C C . ASP B 1 213 ? -6.297 -7.906 -2.201 1 96.19 213 ASP B C 1
ATOM 5090 O O . ASP B 1 213 ? -5.594 -6.934 -2.484 1 96.19 213 ASP B O 1
ATOM 5094 N N . LEU B 1 214 ? -5.992 -9.156 -2.494 1 98.12 214 LEU B N 1
ATOM 5095 C CA . LEU B 1 214 ? -4.793 -9.5 -3.254 1 98.12 214 LEU B CA 1
ATOM 5096 C C . LEU B 1 214 ? -5.039 -10.711 -4.145 1 98.12 214 LEU B C 1
ATOM 5098 O O . LEU B 1 214 ? -5.633 -11.695 -3.705 1 98.12 214 LEU B O 1
ATOM 5102 N N . ARG B 1 215 ? -4.68 -10.578 -5.379 1 97.81 215 ARG B N 1
ATOM 5103 C CA . ARG B 1 215 ? -4.645 -11.695 -6.316 1 97.81 215 ARG B CA 1
ATOM 5104 C C . ARG B 1 215 ? -3.258 -11.852 -6.934 1 97.81 215 ARG B C 1
ATOM 5106 O O . ARG B 1 215 ? -2.617 -10.859 -7.289 1 97.81 215 ARG B O 1
ATOM 5113 N N . LEU B 1 216 ? -2.764 -13.039 -6.891 1 98 216 LEU B N 1
ATOM 5114 C CA . LEU B 1 216 ? -1.514 -13.344 -7.574 1 98 216 LEU B CA 1
ATOM 5115 C C . LEU B 1 216 ? -1.779 -13.852 -8.992 1 98 216 LEU B C 1
ATOM 5117 O O . LEU B 1 216 ? -2.145 -15.016 -9.18 1 98 216 LEU B O 1
ATOM 5121 N N . LEU B 1 217 ? -1.488 -13.031 -9.961 1 97.5 217 LEU B N 1
ATOM 5122 C CA . LEU B 1 217 ? -1.768 -13.367 -11.352 1 97.5 217 LEU B CA 1
ATOM 5123 C C . LEU B 1 217 ? -0.549 -14.008 -12.008 1 97.5 217 LEU B C 1
ATOM 5125 O O . LEU B 1 217 ? 0.584 -13.586 -11.773 1 97.5 217 LEU B O 1
ATOM 5129 N N . ILE B 1 218 ? -0.78 -14.969 -12.742 1 97.06 218 ILE B N 1
ATOM 5130 C CA . ILE B 1 218 ? 0.26 -15.594 -13.562 1 97.06 218 ILE B CA 1
ATOM 5131 C C . ILE B 1 218 ? 0.072 -15.195 -15.023 1 97.06 218 ILE B C 1
ATOM 5133 O O . ILE B 1 218 ? -1.008 -15.375 -15.586 1 97.06 218 ILE B O 1
ATOM 5137 N N . LEU B 1 219 ? 1.129 -14.695 -15.562 1 95.56 219 LEU B N 1
ATOM 5138 C CA . LEU B 1 219 ? 1.079 -14.227 -16.938 1 95.56 219 LEU B CA 1
ATOM 5139 C C . LEU B 1 219 ? 1.962 -15.086 -17.844 1 95.56 219 LEU B C 1
ATOM 5141 O O . LEU B 1 219 ? 2.957 -15.648 -17.391 1 95.56 219 LEU B O 1
ATOM 5145 N N . LYS B 1 220 ? 1.554 -15.203 -19.094 1 92.19 220 LYS B N 1
ATOM 5146 C CA . LYS B 1 220 ? 2.352 -15.75 -20.188 1 92.19 220 LYS B CA 1
ATOM 5147 C C . LYS B 1 220 ? 2.236 -14.875 -21.438 1 92.19 220 LYS B C 1
ATOM 5149 O O . LYS B 1 220 ? 1.14 -14.672 -21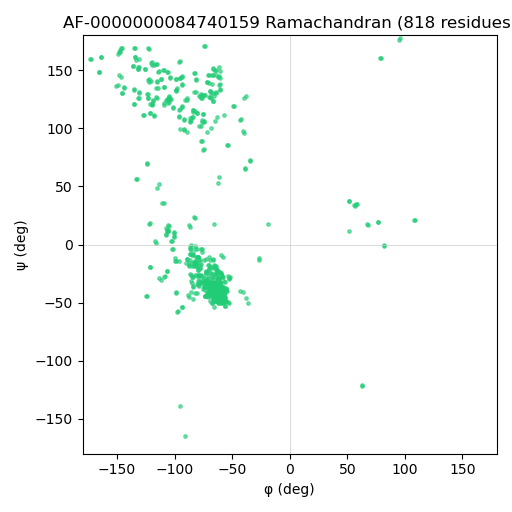.953 1 92.19 220 LYS B O 1
ATOM 5154 N N . ASP B 1 221 ? 3.316 -14.367 -21.922 1 88.5 221 ASP B N 1
ATOM 5155 C CA . ASP B 1 221 ? 3.348 -13.469 -23.062 1 88.5 221 ASP B CA 1
ATOM 5156 C C . ASP B 1 221 ? 2.371 -12.312 -22.891 1 88.5 221 ASP B C 1
ATOM 5158 O O . ASP B 1 221 ? 1.565 -12.031 -23.781 1 88.5 221 ASP B O 1
ATOM 5162 N N . ASN B 1 222 ? 2.225 -11.789 -21.672 1 84.75 222 ASN B N 1
ATOM 5163 C CA . ASN B 1 222 ? 1.454 -10.609 -21.281 1 84.75 222 ASN B CA 1
ATOM 5164 C C . ASN B 1 222 ? -0.026 -10.938 -21.109 1 84.75 222 ASN B C 1
ATOM 5166 O O . ASN B 1 222 ? -0.82 -10.07 -20.734 1 84.75 222 ASN B O 1
ATOM 5170 N N . ASP B 1 223 ? -0.332 -12.164 -21.359 1 90.12 223 ASP B N 1
ATOM 5171 C CA . ASP B 1 223 ? -1.707 -12.594 -21.125 1 90.12 223 ASP B CA 1
ATOM 5172 C C . ASP B 1 223 ? -1.84 -13.305 -19.781 1 90.12 223 ASP B C 1
ATOM 5174 O O . ASP B 1 223 ? -0.96 -14.078 -19.391 1 90.12 223 ASP B O 1
ATOM 5178 N N . MET B 1 224 ? -2.873 -13.078 -19.188 1 91.62 224 MET B N 1
ATOM 5179 C CA . MET B 1 224 ? -3.143 -13.758 -17.922 1 91.62 224 MET B CA 1
ATOM 5180 C C . MET B 1 224 ? -3.582 -15.195 -18.172 1 91.62 224 MET B C 1
ATOM 5182 O O . MET B 1 224 ? -4.566 -15.438 -18.875 1 91.62 224 MET B O 1
ATOM 5186 N N . ILE B 1 225 ? -2.924 -16.078 -17.562 1 91.31 225 ILE B N 1
ATOM 5187 C CA . ILE B 1 225 ? -3.279 -17.484 -17.812 1 91.31 225 ILE B CA 1
ATOM 5188 C C . ILE B 1 225 ? -4.012 -18.047 -16.594 1 91.31 225 ILE B C 1
ATOM 5190 O O . ILE B 1 225 ? -4.75 -19.016 -16.703 1 91.31 225 ILE B O 1
ATOM 5194 N N . ALA B 1 226 ? -3.762 -17.391 -15.438 1 94.44 226 ALA B N 1
ATOM 5195 C CA . ALA B 1 226 ? -4.434 -17.906 -14.242 1 94.44 226 ALA B CA 1
ATOM 5196 C C . ALA B 1 226 ? -4.355 -16.891 -13.102 1 94.44 226 ALA B C 1
ATOM 5198 O O . ALA B 1 226 ? -3.416 -16.094 -13.031 1 94.44 226 ALA B O 1
ATOM 5199 N N . ASP B 1 227 ? -5.379 -16.891 -12.281 1 96.69 227 ASP B N 1
ATOM 5200 C CA . ASP B 1 227 ? -5.238 -16.391 -10.914 1 96.69 227 ASP B CA 1
ATOM 5201 C C . ASP B 1 227 ? -4.562 -17.438 -10.023 1 96.69 227 ASP B C 1
ATOM 5203 O O . ASP B 1 227 ? -5.215 -18.359 -9.531 1 96.69 227 ASP B O 1
ATOM 5207 N N . GLY B 1 228 ? -3.303 -17.203 -9.797 1 96.62 228 GLY B N 1
ATOM 5208 C CA . GLY B 1 228 ? -2.471 -18.234 -9.211 1 96.62 228 GLY B CA 1
ATOM 5209 C C . GLY B 1 228 ? -2.502 -18.25 -7.699 1 96.62 228 GLY B C 1
ATOM 5210 O O . GLY B 1 228 ? -1.939 -19.156 -7.07 1 96.62 228 GLY B O 1
ATOM 5211 N N . GLY B 1 229 ? -3.105 -17.297 -7.09 1 97.5 229 GLY B N 1
ATOM 5212 C CA . GLY B 1 229 ? -3.191 -17.234 -5.641 1 97.5 229 GLY B CA 1
ATOM 5213 C C . GLY B 1 229 ? -4.098 -16.125 -5.141 1 97.5 229 GLY B C 1
ATOM 5214 O O . GLY B 1 229 ? -4.418 -15.195 -5.887 1 97.5 229 GLY B O 1
ATOM 5215 N N . THR B 1 230 ? -4.551 -16.266 -3.902 1 97.81 230 THR B N 1
ATOM 5216 C CA . THR B 1 230 ? -5.441 -15.289 -3.285 1 97.81 230 THR B CA 1
ATOM 5217 C C . THR B 1 230 ? -4.871 -14.797 -1.959 1 97.81 230 THR B C 1
ATOM 5219 O O . THR B 1 230 ? -4.109 -15.508 -1.303 1 97.81 230 THR B O 1
ATOM 5222 N N . GLY B 1 231 ? -5.227 -13.562 -1.616 1 97.38 231 GLY B N 1
ATOM 5223 C CA . GLY B 1 231 ? -4.852 -12.977 -0.34 1 97.38 231 GLY B CA 1
ATOM 5224 C C . GLY B 1 231 ? -5.926 -12.078 0.244 1 97.38 231 GLY B C 1
ATOM 5225 O O . GLY B 1 231 ? -6.582 -11.336 -0.485 1 97.38 231 GLY B O 1
ATOM 5226 N N . GLU B 1 232 ? -6.184 -12.227 1.514 1 97.62 232 GLU B N 1
ATOM 5227 C CA . GLU B 1 232 ? -7.082 -11.359 2.271 1 97.62 232 GLU B CA 1
ATOM 5228 C C . GLU B 1 232 ? -6.363 -10.727 3.457 1 97.62 232 GLU B C 1
ATOM 5230 O O . GLU B 1 232 ? -5.508 -11.352 4.082 1 97.62 232 GLU B O 1
ATOM 5235 N N . PHE B 1 233 ? -6.723 -9.516 3.678 1 96.81 233 PHE B N 1
ATOM 5236 C CA . PHE B 1 233 ? -6.121 -8.742 4.758 1 96.81 233 PHE B CA 1
ATOM 5237 C C . PHE B 1 233 ? -7.188 -8.25 5.73 1 96.81 233 PHE B C 1
ATOM 5239 O O . PHE B 1 233 ? -8.281 -7.863 5.316 1 96.81 233 PHE B O 1
ATOM 5246 N N . ALA B 1 234 ? -6.875 -8.289 7.02 1 95.06 234 ALA B N 1
ATOM 5247 C CA . ALA B 1 234 ? -7.719 -7.723 8.07 1 95.06 234 ALA B CA 1
ATOM 5248 C C . ALA B 1 234 ? -6.887 -6.953 9.086 1 95.06 234 ALA B C 1
ATOM 5250 O O . ALA B 1 234 ? -5.707 -7.258 9.297 1 95.06 234 ALA B O 1
ATOM 5251 N N . ARG B 1 235 ? -7.531 -6.043 9.672 1 93.12 235 ARG B N 1
ATOM 5252 C CA . ARG B 1 235 ? -6.84 -5.18 10.625 1 93.12 235 ARG B CA 1
ATOM 5253 C C . ARG B 1 235 ? -6.512 -5.938 11.906 1 93.12 235 ARG B C 1
ATOM 5255 O O . ARG B 1 235 ? -5.434 -5.77 12.477 1 93.12 235 ARG B O 1
ATOM 5262 N N . LYS B 1 236 ? -7.516 -6.711 12.352 1 89.31 236 LYS B N 1
ATOM 5263 C CA . LYS B 1 236 ? -7.375 -7.422 13.617 1 89.31 236 LYS B CA 1
ATOM 5264 C C . LYS B 1 236 ? -7.762 -8.891 13.469 1 89.31 236 LYS B C 1
ATOM 5266 O O . LYS B 1 236 ? -8.508 -9.25 12.555 1 89.31 236 LYS B O 1
ATOM 5271 N N . VAL B 1 237 ? -7.234 -9.609 14.469 1 87.19 237 VAL B N 1
ATOM 5272 C CA . VAL B 1 237 ? -7.574 -11.031 14.5 1 87.19 237 VAL B CA 1
ATOM 5273 C C . VAL B 1 237 ? -8.906 -11.227 15.219 1 87.19 237 VAL B C 1
ATOM 5275 O O . VAL B 1 237 ? -9 -11 16.438 1 87.19 237 VAL B O 1
ATOM 5278 N N . THR B 1 238 ? -9.898 -11.57 14.5 1 88.31 238 THR B N 1
ATOM 5279 C CA . THR B 1 238 ? -11.18 -11.961 15.078 1 88.31 238 THR B CA 1
ATOM 5280 C C . THR B 1 238 ? -11.68 -13.266 14.453 1 88.31 238 THR B C 1
ATOM 5282 O O . THR B 1 238 ? -11.391 -13.547 13.289 1 88.31 238 THR B O 1
ATOM 5285 N N . LYS B 1 239 ? -12.406 -13.953 15.234 1 87.56 239 LYS B N 1
ATOM 5286 C CA . LYS B 1 239 ? -12.945 -15.211 14.727 1 87.56 239 LYS B CA 1
ATOM 5287 C C . LYS B 1 239 ? -13.844 -14.984 13.516 1 87.56 239 LYS B C 1
ATOM 5289 O O . LYS B 1 239 ? -13.773 -15.727 12.531 1 87.56 239 LYS B O 1
ATOM 5294 N N . ALA B 1 240 ? -14.641 -14.031 13.609 1 88.19 240 ALA B N 1
ATOM 5295 C CA . ALA B 1 240 ? -15.562 -13.734 12.523 1 88.19 240 ALA B CA 1
ATOM 5296 C C . ALA B 1 240 ? -14.812 -13.438 11.227 1 88.19 240 ALA B C 1
ATOM 5298 O O . ALA B 1 240 ? -15.109 -14.023 10.18 1 88.19 240 ALA B O 1
ATOM 5299 N N . LYS B 1 241 ? -13.852 -12.617 11.305 1 90.62 241 LYS B N 1
ATOM 5300 C CA . LYS B 1 241 ? -13.086 -12.227 10.117 1 90.62 241 LYS B CA 1
ATOM 5301 C C . LYS B 1 241 ? -12.234 -13.391 9.617 1 90.62 241 LYS B C 1
ATOM 5303 O O . LYS B 1 241 ? -12.078 -13.57 8.406 1 90.62 241 LYS B O 1
ATOM 5308 N N . LEU B 1 242 ? -11.711 -14.133 10.539 1 91.62 242 LEU B N 1
ATOM 5309 C CA . LEU B 1 242 ? -10.898 -15.289 10.172 1 91.62 242 LEU B CA 1
ATOM 5310 C C . LEU B 1 242 ? -11.672 -16.234 9.266 1 91.62 242 LEU B C 1
ATOM 5312 O O . LEU B 1 242 ? -11.227 -16.562 8.164 1 91.62 242 LEU B O 1
ATOM 5316 N N . TYR B 1 243 ? -12.82 -16.594 9.719 1 90.88 243 TYR B N 1
ATOM 5317 C CA . TYR B 1 243 ? -13.602 -17.594 8.992 1 90.88 243 TYR B CA 1
ATOM 5318 C C . TYR B 1 243 ? -14.227 -16.984 7.738 1 90.88 243 TYR B C 1
ATOM 5320 O O . TYR B 1 243 ? -14.281 -17.625 6.688 1 90.88 243 TYR B O 1
ATOM 5328 N N . ALA B 1 244 ? -14.672 -15.781 7.828 1 92.12 244 ALA B N 1
ATOM 5329 C CA . ALA B 1 244 ? -15.289 -15.133 6.672 1 92.12 244 ALA B CA 1
ATOM 5330 C C . ALA B 1 244 ? -14.281 -14.945 5.543 1 92.12 244 ALA B C 1
ATOM 5332 O O . ALA B 1 244 ? -14.57 -15.258 4.387 1 92.12 244 ALA B O 1
ATOM 5333 N N . ASP B 1 245 ? -13.125 -14.469 5.898 1 93.62 245 ASP B N 1
ATOM 5334 C CA . ASP B 1 245 ? -12.102 -14.188 4.895 1 93.62 245 ASP B CA 1
ATOM 5335 C C . ASP B 1 245 ? -11.531 -15.484 4.32 1 93.62 245 ASP B C 1
ATOM 5337 O O . ASP B 1 245 ? -11.25 -15.57 3.125 1 93.62 245 ASP B O 1
ATOM 5341 N N . THR B 1 246 ? -11.406 -16.438 5.184 1 93.62 246 THR B N 1
ATOM 5342 C CA . THR B 1 246 ? -10.93 -17.719 4.699 1 93.62 246 THR B CA 1
ATOM 5343 C C . THR B 1 246 ? -11.945 -18.344 3.736 1 93.62 246 THR B C 1
ATOM 5345 O O . THR B 1 246 ? -11.562 -18.875 2.688 1 93.62 246 THR B O 1
ATOM 5348 N N . LEU B 1 247 ? -13.156 -18.312 4.141 1 94.56 247 LEU B N 1
ATOM 5349 C CA . LEU B 1 247 ? -14.211 -18.875 3.303 1 94.56 247 LEU B CA 1
ATOM 5350 C C . LEU B 1 247 ? -14.219 -18.203 1.93 1 94.56 247 LEU B C 1
ATOM 5352 O O . LEU B 1 247 ? -14.219 -18.891 0.904 1 94.56 247 LEU B O 1
ATOM 5356 N N . LYS B 1 248 ? -14.188 -16.922 1.95 1 95.12 248 LYS B N 1
ATOM 5357 C CA . LYS B 1 248 ? -14.164 -16.156 0.712 1 95.12 248 LYS B CA 1
ATOM 5358 C C . LYS B 1 248 ? -12.977 -16.562 -0.164 1 95.12 248 LYS B C 1
ATOM 5360 O O . LYS B 1 248 ? -13.148 -16.844 -1.354 1 95.12 248 LYS B O 1
ATOM 5365 N N . SER B 1 249 ? -11.844 -16.641 0.406 1 96.88 249 SER B N 1
ATOM 5366 C CA . SER B 1 249 ? -10.609 -16.953 -0.315 1 96.88 249 SER B CA 1
ATOM 5367 C C . SER B 1 249 ? -10.641 -18.391 -0.85 1 96.88 249 SER B C 1
ATOM 5369 O O . SER B 1 249 ? -10.234 -18.641 -1.987 1 96.88 249 SER B O 1
ATOM 5371 N N . VAL B 1 250 ? -11.148 -19.25 -0.077 1 96.75 250 VAL B N 1
ATOM 5372 C CA . VAL B 1 250 ? -11.109 -20.656 -0.427 1 96.75 250 VAL B CA 1
ATOM 5373 C C . VAL B 1 250 ? -12.109 -20.938 -1.546 1 96.75 250 VAL B C 1
ATOM 5375 O O . VAL B 1 250 ? -11.789 -21.656 -2.5 1 96.75 250 VAL B O 1
ATOM 5378 N N . VAL B 1 251 ? -13.266 -20.406 -1.427 1 96.69 251 VAL B N 1
ATOM 5379 C CA . VAL B 1 251 ? -14.273 -20.594 -2.463 1 96.69 251 VAL B CA 1
ATOM 5380 C C . VAL B 1 251 ? -13.789 -19.984 -3.777 1 96.69 251 VAL B C 1
ATOM 5382 O O . VAL B 1 251 ? -13.914 -20.609 -4.836 1 96.69 251 VAL B O 1
ATOM 5385 N N . THR B 1 252 ? -13.219 -18.812 -3.668 1 97.44 252 THR B N 1
ATOM 5386 C CA . THR B 1 252 ? -12.648 -18.188 -4.852 1 97.44 252 THR B CA 1
ATOM 5387 C C . THR B 1 252 ? -11.531 -19.031 -5.441 1 97.44 252 THR B C 1
ATOM 5389 O O . THR B 1 252 ? -11.438 -19.188 -6.664 1 97.44 252 THR B O 1
ATOM 5392 N N . THR B 1 253 ? -10.711 -19.562 -4.598 1 98.06 253 THR B N 1
ATOM 5393 C CA . THR B 1 253 ? -9.586 -20.375 -5.047 1 98.06 253 THR B CA 1
ATOM 5394 C C . THR B 1 253 ? -10.07 -21.641 -5.734 1 98.06 253 THR B C 1
ATOM 5396 O O . THR B 1 253 ? -9.445 -22.109 -6.695 1 98.06 253 THR B O 1
ATOM 5399 N N . LYS B 1 254 ? -11.133 -22.203 -5.242 1 97.44 254 LYS B N 1
ATOM 5400 C CA . LYS B 1 254 ? -11.719 -23.344 -5.938 1 97.44 254 LYS B CA 1
ATOM 5401 C C . LYS B 1 254 ? -12.102 -22.969 -7.371 1 97.44 254 LYS B C 1
ATOM 5403 O O . LYS B 1 254 ? -11.859 -23.75 -8.297 1 97.44 254 LYS B O 1
ATOM 5408 N N . CYS B 1 255 ? -12.695 -21.828 -7.484 1 97.12 255 CYS B N 1
ATOM 5409 C CA . CYS B 1 255 ? -13.047 -21.328 -8.812 1 97.12 255 CYS B CA 1
ATOM 5410 C C . CYS B 1 255 ? -11.812 -21.234 -9.695 1 97.12 255 CYS B C 1
ATOM 5412 O O . CYS B 1 255 ? -11.844 -21.641 -10.859 1 97.12 255 CYS B O 1
ATOM 5414 N N . HIS B 1 256 ? -10.766 -20.703 -9.188 1 98 256 HIS B N 1
ATOM 5415 C CA . HIS B 1 256 ? -9.523 -20.531 -9.93 1 98 256 HIS B CA 1
ATOM 5416 C C . HIS B 1 256 ? -8.922 -21.891 -10.297 1 98 256 HIS B C 1
ATOM 5418 O O . HIS B 1 256 ? -8.445 -22.078 -11.422 1 98 256 HIS B O 1
ATOM 5424 N N . LEU B 1 257 ? -8.922 -22.766 -9.328 1 97.94 257 LEU B N 1
ATOM 5425 C CA . LEU B 1 257 ? -8.391 -24.109 -9.539 1 97.94 257 LEU B CA 1
ATOM 5426 C C . LEU B 1 257 ? -9.156 -24.828 -10.641 1 97.94 257 LEU B C 1
ATOM 5428 O O . LEU B 1 257 ? -8.555 -25.391 -11.555 1 97.94 257 LEU B O 1
ATOM 5432 N N . ASN B 1 258 ? -10.477 -24.781 -10.594 1 96.88 258 ASN B N 1
ATOM 5433 C CA . ASN B 1 258 ? -11.305 -25.359 -11.648 1 96.88 258 ASN B CA 1
ATOM 5434 C C . ASN B 1 258 ? -10.992 -24.734 -13.008 1 96.88 258 ASN B C 1
ATOM 5436 O O . ASN B 1 258 ? -10.836 -25.453 -13.992 1 96.88 258 ASN B O 1
ATOM 5440 N N . GLY B 1 259 ? -10.906 -23.391 -12.977 1 95.88 259 GLY B N 1
ATOM 5441 C CA . GLY B 1 259 ? -10.594 -22.688 -14.211 1 95.88 259 GLY B CA 1
ATOM 5442 C C . GLY B 1 259 ? -9.234 -23.062 -14.773 1 95.88 259 GLY B C 1
ATOM 5443 O O . GLY B 1 259 ? -9.078 -23.188 -15.992 1 95.88 259 GLY B O 1
ATOM 5444 N N . PHE B 1 260 ? -8.328 -23.297 -13.938 1 97.19 260 PHE B N 1
ATOM 5445 C CA . PHE B 1 260 ? -6.977 -23.688 -14.336 1 97.19 260 PHE B CA 1
ATOM 5446 C C . PHE B 1 260 ? -6.98 -25.047 -15.016 1 97.19 260 PHE B C 1
ATOM 5448 O O . PHE B 1 260 ? -6.383 -25.219 -16.078 1 97.19 260 PHE B O 1
ATOM 5455 N N . LEU B 1 261 ? -7.621 -25.953 -14.477 1 96.69 261 LEU B N 1
ATOM 5456 C CA . LEU B 1 261 ? -7.68 -27.297 -15.047 1 96.69 261 LEU B CA 1
ATOM 5457 C C . LEU B 1 261 ? -8.422 -27.297 -16.375 1 96.69 261 LEU B C 1
ATOM 5459 O O . LEU B 1 261 ? -8.078 -28.062 -17.281 1 96.69 261 LEU B O 1
ATOM 5463 N N . MET B 1 262 ? -9.375 -26.453 -16.406 1 94.5 262 MET B N 1
ATOM 5464 C CA . MET B 1 262 ? -10.094 -26.312 -17.672 1 94.5 262 MET B CA 1
ATOM 5465 C C . MET B 1 262 ? -9.18 -25.797 -18.766 1 94.5 262 MET B C 1
ATOM 5467 O O . MET B 1 262 ? -9.312 -26.172 -19.922 1 94.5 262 MET B O 1
ATOM 5471 N N . SER B 1 263 ? -8.25 -24.984 -18.375 1 93.19 263 SER B N 1
ATOM 5472 C CA . SER B 1 263 ? -7.348 -24.344 -19.328 1 93.19 263 SER B CA 1
ATOM 5473 C C . SER B 1 263 ? -6.137 -25.234 -19.625 1 93.19 263 SER B C 1
ATOM 5475 O O . SER B 1 263 ? -5.262 -24.859 -20.406 1 93.19 263 SER B O 1
ATOM 5477 N N . THR B 1 264 ? -6.035 -26.359 -18.969 1 94.19 264 THR B N 1
ATOM 5478 C CA . THR B 1 264 ? -4.938 -27.297 -19.156 1 94.19 264 THR B CA 1
ATOM 5479 C C . THR B 1 264 ? -5.465 -28.672 -19.531 1 94.19 264 THR B C 1
ATOM 5481 O O . THR B 1 264 ? -5.258 -29.641 -18.797 1 94.19 264 THR B O 1
ATOM 5484 N N . PRO B 1 265 ? -6.004 -28.828 -20.703 1 92.19 265 PRO B N 1
ATOM 5485 C CA . PRO B 1 265 ? -6.75 -30.047 -21.062 1 92.19 265 PRO B CA 1
ATOM 5486 C C . PRO B 1 265 ? -5.855 -31.266 -21.203 1 92.19 265 PRO B C 1
ATOM 5488 O O . PRO B 1 265 ? -6.328 -32.406 -21.094 1 92.19 265 PRO B O 1
ATOM 5491 N N . TYR B 1 266 ? -4.586 -31.125 -21.422 1 92.12 266 TYR B N 1
ATOM 5492 C CA . TYR B 1 266 ? -3.73 -32.281 -21.688 1 92.12 266 TYR B CA 1
ATOM 5493 C C . TYR B 1 266 ? -2.865 -32.594 -20.469 1 92.12 266 TYR B C 1
ATOM 5495 O O . TYR B 1 266 ? -1.885 -33.344 -20.578 1 92.12 266 TYR B O 1
ATOM 5503 N N . LEU B 1 267 ? -3.182 -31.969 -19.375 1 94.06 267 LEU B N 1
ATOM 5504 C CA . LEU B 1 267 ? -2.508 -32.312 -18.125 1 94.06 267 LEU B CA 1
ATOM 5505 C C . LEU B 1 267 ? -2.76 -33.781 -17.781 1 94.06 267 LEU B C 1
ATOM 5507 O O . LEU B 1 267 ? -3.887 -34.281 -17.891 1 94.06 267 LEU B O 1
ATOM 5511 N N . SER B 1 268 ? -1.667 -34.5 -17.422 1 90.62 268 SER B N 1
ATOM 5512 C CA . SER B 1 268 ? -1.823 -35.906 -17.047 1 90.62 268 SER B CA 1
ATOM 5513 C C . SER B 1 268 ? -2.611 -36.031 -15.742 1 90.62 268 SER B C 1
ATOM 5515 O O . SER B 1 268 ? -2.463 -35.219 -14.836 1 90.62 268 SER B O 1
ATOM 5517 N N . GLU B 1 269 ? -3.385 -37.031 -15.609 1 92 269 GLU B N 1
ATOM 5518 C CA . GLU B 1 269 ? -4.164 -37.312 -14.398 1 92 269 GLU B CA 1
ATOM 5519 C C . GLU B 1 269 ? -3.258 -37.406 -13.18 1 92 269 GLU B C 1
ATOM 5521 O O . GLU B 1 269 ? -3.645 -37.031 -12.078 1 92 269 GLU B O 1
ATOM 5526 N N . LYS B 1 270 ? -2.047 -37.875 -13.391 1 90.38 270 LYS B N 1
ATOM 5527 C CA . LYS B 1 270 ? -1.096 -38.094 -12.305 1 90.38 270 LYS B CA 1
ATOM 5528 C C . LYS B 1 270 ? -0.612 -36.75 -11.75 1 90.38 270 LYS B C 1
ATOM 5530 O O . LYS B 1 270 ? -0.163 -36.656 -10.609 1 90.38 270 LYS B O 1
ATOM 5535 N N . GLU B 1 271 ? -0.814 -35.719 -12.523 1 93.38 271 GLU B N 1
ATOM 5536 C CA . GLU B 1 271 ? -0.285 -34.406 -12.148 1 93.38 271 GLU B CA 1
ATOM 5537 C C . GLU B 1 271 ? -1.362 -33.531 -11.508 1 93.38 271 GLU B C 1
ATOM 5539 O O . GLU B 1 271 ? -1.055 -32.531 -10.875 1 93.38 271 GLU B O 1
ATOM 5544 N N . VAL B 1 272 ? -2.566 -33.875 -11.609 1 95.5 272 VAL B N 1
ATOM 5545 C CA . VAL B 1 272 ? -3.684 -33.062 -11.125 1 95.5 272 VAL B CA 1
ATOM 5546 C C . VAL B 1 272 ? -3.521 -32.812 -9.633 1 95.5 272 VAL B C 1
ATOM 5548 O O . VAL B 1 272 ? -3.67 -31.672 -9.18 1 95.5 272 VAL B O 1
ATOM 5551 N N . PRO B 1 273 ? -3.076 -33.812 -8.836 1 93.75 273 PRO B N 1
ATOM 5552 C CA . PRO B 1 273 ? -2.92 -33.531 -7.398 1 93.75 273 PRO B CA 1
ATOM 5553 C C . PRO B 1 273 ? -1.768 -32.594 -7.09 1 93.75 273 PRO B C 1
ATOM 5555 O O . PRO B 1 273 ? -1.651 -32.094 -5.965 1 93.75 273 PRO B O 1
ATOM 5558 N N . ASN B 1 274 ? -0.916 -32.312 -8.062 1 92.69 274 ASN B N 1
ATOM 5559 C CA . ASN B 1 274 ? 0.207 -31.391 -7.871 1 92.69 274 ASN B CA 1
ATOM 5560 C C . ASN B 1 274 ? -0.211 -29.938 -8.078 1 92.69 274 ASN B C 1
ATOM 5562 O O . ASN B 1 274 ? 0.551 -29.031 -7.77 1 92.69 274 ASN B O 1
ATOM 5566 N N . VAL B 1 275 ? -1.402 -29.766 -8.555 1 96.44 275 VAL B N 1
ATOM 5567 C CA . VAL B 1 275 ? -1.928 -28.422 -8.719 1 96.44 275 VAL B CA 1
ATOM 5568 C C . VAL B 1 275 ? -2.305 -27.844 -7.359 1 96.44 275 VAL B C 1
ATOM 5570 O O . VAL B 1 275 ? -3.322 -28.219 -6.773 1 96.44 275 VAL B O 1
ATOM 5573 N N . LYS B 1 276 ? -1.501 -26.938 -6.883 1 96.69 276 LYS B N 1
ATOM 5574 C CA . LYS B 1 276 ? -1.693 -26.312 -5.578 1 96.69 276 LYS B CA 1
ATOM 5575 C C . LYS B 1 276 ? -1.795 -24.797 -5.707 1 96.69 276 LYS B C 1
ATOM 5577 O O . LYS B 1 276 ? -0.913 -24.156 -6.281 1 96.69 276 LYS B O 1
ATOM 5582 N N . PHE B 1 277 ? -2.873 -24.297 -5.156 1 98.25 277 PHE B N 1
ATOM 5583 C CA . PHE B 1 277 ? -3.062 -22.844 -5.164 1 98.25 277 PHE B CA 1
ATOM 5584 C C . PHE B 1 277 ? -2.836 -22.266 -3.775 1 98.25 277 PHE B C 1
ATOM 5586 O O . PHE B 1 277 ? -3.475 -22.688 -2.809 1 98.25 277 PHE B O 1
ATOM 5593 N N . PRO B 1 278 ? -1.941 -21.312 -3.674 1 98.12 278 PRO B N 1
ATOM 5594 C CA . PRO B 1 278 ? -1.719 -20.688 -2.369 1 98.12 278 PRO B CA 1
ATOM 5595 C C . PRO B 1 278 ? -2.877 -19.781 -1.941 1 98.12 278 PRO B C 1
ATOM 5597 O O . PRO B 1 278 ? -3.463 -19.094 -2.775 1 98.12 278 PRO B O 1
ATOM 5600 N N . VAL B 1 279 ? -3.244 -19.812 -0.704 1 97.88 279 VAL B N 1
ATOM 5601 C CA . VAL B 1 279 ? -4.215 -18.953 -0.027 1 97.88 279 VAL B CA 1
ATOM 5602 C C . VAL B 1 279 ? -3.545 -18.234 1.143 1 97.88 279 VAL B C 1
ATOM 5604 O O . VAL B 1 279 ? -3.186 -18.859 2.143 1 97.88 279 VAL B O 1
ATOM 5607 N N . ILE B 1 280 ? -3.438 -16.922 0.986 1 98.06 280 ILE B N 1
ATOM 5608 C CA . ILE B 1 280 ? -2.744 -16.141 2 1 98.06 280 ILE B CA 1
ATOM 5609 C C . ILE B 1 280 ? -3.762 -15.359 2.832 1 98.06 280 ILE B C 1
ATOM 5611 O O . ILE B 1 280 ? -4.617 -14.664 2.283 1 98.06 280 ILE B O 1
ATOM 5615 N N . GLN B 1 281 ? -3.707 -15.508 4.098 1 97.44 281 GLN B N 1
ATOM 5616 C CA . GLN B 1 281 ? -4.531 -14.719 5.012 1 97.44 281 GLN B CA 1
ATOM 5617 C C . GLN B 1 281 ? -3.664 -13.93 5.984 1 97.44 281 GLN B C 1
ATOM 5619 O O . GLN B 1 281 ? -2.828 -14.5 6.688 1 97.44 281 GLN B O 1
ATOM 5624 N N . ILE B 1 282 ? -3.85 -12.625 5.922 1 97.69 282 ILE B N 1
ATOM 5625 C CA . ILE B 1 282 ? -3.107 -11.742 6.812 1 97.69 282 ILE B CA 1
ATOM 5626 C C . ILE B 1 282 ? -4.074 -11.023 7.75 1 97.69 282 ILE B C 1
ATOM 5628 O O . ILE B 1 282 ? -5.047 -10.406 7.301 1 97.69 282 ILE B O 1
ATOM 5632 N N . MET B 1 283 ? -3.877 -11.07 9.008 1 96.62 283 MET B N 1
ATOM 5633 C CA . MET B 1 283 ? -4.609 -10.328 10.031 1 96.62 283 MET B CA 1
ATOM 5634 C C . MET B 1 283 ? -3.652 -9.562 10.945 1 96.62 283 MET B C 1
ATOM 5636 O O . MET B 1 283 ? -2.959 -10.172 11.766 1 96.62 283 MET B O 1
ATOM 5640 N N . GLY B 1 284 ? -3.725 -8.281 10.812 1 96.38 284 GLY B N 1
ATOM 5641 C CA . GLY B 1 284 ? -2.699 -7.492 11.477 1 96.38 284 GLY B CA 1
ATOM 5642 C C . GLY B 1 284 ? -1.302 -7.773 10.953 1 96.38 284 GLY B C 1
ATOM 5643 O O . GLY B 1 284 ? -1.046 -7.66 9.758 1 96.38 284 GLY B O 1
ATOM 5644 N N . LEU B 1 285 ? -0.434 -8.195 11.898 1 97.75 285 LEU B N 1
ATOM 5645 C CA . LEU B 1 285 ? 0.948 -8.477 11.531 1 97.75 285 LEU B CA 1
ATOM 5646 C C . LEU B 1 285 ? 1.204 -9.977 11.477 1 97.75 285 LEU B C 1
ATOM 5648 O O . LEU B 1 285 ? 2.355 -10.414 11.445 1 97.75 285 LEU B O 1
ATOM 5652 N N . GLN B 1 286 ? 0.085 -10.734 11.43 1 96.44 286 GLN B N 1
ATOM 5653 C CA . GLN B 1 286 ? 0.164 -12.195 11.367 1 96.44 286 GLN B CA 1
ATOM 5654 C C . GLN B 1 286 ? -0.394 -12.719 10.055 1 96.44 286 GLN B C 1
ATOM 5656 O O . GLN B 1 286 ? -1.384 -12.195 9.539 1 96.44 286 GLN B O 1
ATOM 5661 N N . GLY B 1 287 ? 0.313 -13.727 9.555 1 96.25 287 GLY B N 1
ATOM 5662 C CA . GLY B 1 287 ? -0.12 -14.336 8.305 1 96.25 287 GLY B CA 1
ATOM 5663 C C . GLY B 1 287 ? -0.164 -15.852 8.359 1 96.25 287 GLY B C 1
ATOM 5664 O O . GLY B 1 287 ? 0.514 -16.469 9.188 1 96.25 287 GLY B O 1
ATOM 5665 N N . ARG B 1 288 ? -0.991 -16.406 7.574 1 95.06 288 ARG B N 1
ATOM 5666 C CA . ARG B 1 288 ? -1.092 -17.844 7.371 1 95.06 288 ARG B CA 1
ATOM 5667 C C . ARG B 1 288 ? -1.104 -18.188 5.887 1 95.06 288 ARG B C 1
ATOM 5669 O O . ARG B 1 288 ? -1.783 -17.531 5.098 1 95.06 288 ARG B O 1
ATOM 5676 N N . LEU B 1 289 ? -0.274 -19.125 5.59 1 96.06 289 LEU B N 1
ATOM 5677 C CA . LEU B 1 289 ? -0.25 -19.656 4.234 1 96.06 289 LEU B CA 1
ATOM 5678 C C . LEU B 1 289 ? -0.899 -21.047 4.18 1 96.06 289 LEU B C 1
ATOM 5680 O O . LEU B 1 289 ? -0.509 -21.938 4.922 1 96.06 289 LEU B O 1
ATOM 5684 N N . SER B 1 290 ? -1.899 -21.156 3.375 1 95.31 290 SER B N 1
ATOM 5685 C CA . SER B 1 290 ? -2.543 -22.438 3.082 1 95.31 290 SER B CA 1
ATOM 5686 C C . SER B 1 290 ? -2.512 -22.734 1.589 1 95.31 290 SER B C 1
ATOM 5688 O O . SER B 1 290 ? -2.088 -21.906 0.788 1 95.31 290 SER B O 1
ATOM 5690 N N . ALA B 1 291 ? -2.846 -23.953 1.295 1 95.69 291 ALA B N 1
ATOM 5691 C CA . ALA B 1 291 ? -2.939 -24.344 -0.105 1 95.69 291 ALA B CA 1
ATOM 5692 C C . ALA B 1 291 ? -4.215 -25.156 -0.361 1 95.69 291 ALA B C 1
ATOM 5694 O O . ALA B 1 291 ? -4.598 -26 0.452 1 95.69 291 ALA B O 1
ATOM 5695 N N . LEU B 1 292 ? -4.883 -24.797 -1.395 1 97.31 292 LEU B N 1
ATOM 5696 C CA . LEU B 1 292 ? -6 -25.594 -1.866 1 97.31 292 LEU B CA 1
ATOM 5697 C C . LEU B 1 292 ? -5.574 -26.484 -3.033 1 97.31 292 LEU B C 1
ATOM 5699 O O . LEU B 1 292 ? -4.918 -26.016 -3.965 1 97.31 292 LEU B O 1
ATOM 5703 N N . ARG B 1 293 ? -5.914 -27.719 -2.986 1 96.25 293 ARG B N 1
ATOM 5704 C CA . ARG B 1 293 ? -5.59 -28.641 -4.062 1 96.25 293 ARG B CA 1
ATOM 5705 C C . ARG B 1 293 ? -6.652 -29.734 -4.188 1 96.25 293 ARG B C 1
ATOM 5707 O O . ARG B 1 293 ? -7.523 -29.859 -3.326 1 96.25 293 ARG B O 1
ATOM 5714 N N . ILE B 1 294 ? -6.629 -30.391 -5.277 1 95.56 294 ILE B N 1
ATOM 5715 C CA . ILE B 1 294 ? -7.418 -31.609 -5.449 1 95.56 294 ILE B CA 1
ATOM 5716 C C . ILE B 1 294 ? -6.562 -32.812 -5.137 1 95.56 294 ILE B C 1
ATOM 5718 O O . ILE B 1 294 ? -5.562 -33.094 -5.812 1 95.56 294 ILE B O 1
ATOM 5722 N N . LYS B 1 295 ? -6.941 -33.5 -4.137 1 90.19 295 LYS B N 1
ATOM 5723 C CA . LYS B 1 295 ? -6.148 -34.656 -3.719 1 90.19 295 LYS B CA 1
ATOM 5724 C C . LYS B 1 295 ? -6.586 -35.938 -4.457 1 90.19 295 LYS B C 1
ATOM 5726 O O . LYS B 1 295 ? -5.75 -36.75 -4.832 1 90.19 295 LYS B O 1
ATOM 5731 N N . LYS B 1 296 ? -7.871 -36.094 -4.547 1 89.25 296 LYS B N 1
ATOM 5732 C CA . LYS B 1 296 ? -8.531 -37.156 -5.289 1 89.25 296 LYS B CA 1
ATOM 5733 C C . LYS B 1 296 ? -9.703 -36.625 -6.109 1 89.25 296 LYS B C 1
ATOM 5735 O O . LYS B 1 296 ? -10.078 -35.469 -5.969 1 89.25 296 LYS B O 1
ATOM 5740 N N . LYS B 1 297 ? -10.148 -37.5 -6.93 1 92.75 297 LYS B N 1
ATOM 5741 C CA . LYS B 1 297 ? -11.258 -37.094 -7.777 1 92.75 297 LYS B CA 1
ATOM 5742 C C . LYS B 1 297 ? -12.375 -36.438 -6.957 1 92.75 297 LYS B C 1
ATOM 5744 O O . LYS B 1 297 ? -12.891 -37.031 -6.02 1 92.75 297 LYS B O 1
ATOM 5749 N N . LYS B 1 298 ? -12.703 -35.188 -7.215 1 92.88 298 LYS B N 1
ATOM 5750 C CA . LYS B 1 298 ? -13.812 -34.375 -6.695 1 92.88 298 LYS B CA 1
ATOM 5751 C C . LYS B 1 298 ? -13.617 -34.094 -5.211 1 92.88 298 LYS B C 1
ATOM 5753 O O . LYS B 1 298 ? -14.586 -33.75 -4.512 1 92.88 298 LYS B O 1
ATOM 5758 N N . VAL B 1 299 ? -12.406 -34.281 -4.711 1 92.31 299 VAL B N 1
ATOM 5759 C CA . VAL B 1 299 ? -12.117 -34 -3.311 1 92.31 299 VAL B CA 1
ATOM 5760 C C . VAL B 1 299 ? -11.07 -32.906 -3.219 1 92.31 299 VAL B C 1
ATOM 5762 O O . VAL B 1 299 ? -9.898 -33.125 -3.545 1 92.31 299 VAL B O 1
ATOM 5765 N N . TYR B 1 300 ? -11.555 -31.828 -2.756 1 95.19 300 TYR B N 1
ATOM 5766 C CA . TYR B 1 300 ? -10.656 -30.703 -2.512 1 95.19 300 TYR B CA 1
ATOM 5767 C C . TYR B 1 300 ? -10.164 -30.703 -1.069 1 95.19 300 TYR B C 1
ATOM 5769 O O . TYR B 1 300 ? -10.914 -31.047 -0.152 1 95.19 300 TYR B O 1
ATOM 5777 N N . VAL B 1 301 ? -8.906 -30.281 -0.899 1 93.31 301 VAL B N 1
ATOM 5778 C CA . VAL B 1 301 ? -8.336 -30.25 0.441 1 93.31 301 VAL B CA 1
ATOM 5779 C C . VAL B 1 301 ? -7.664 -28.891 0.674 1 93.31 301 VAL B C 1
ATOM 5781 O O . VAL B 1 301 ? -6.895 -28.422 -0.164 1 93.31 301 VAL B O 1
ATOM 5784 N N . LEU B 1 302 ? -8.07 -28.281 1.721 1 93.75 302 LEU B N 1
ATOM 5785 C CA . LEU B 1 302 ? -7.359 -27.094 2.213 1 93.75 302 LEU B CA 1
ATOM 5786 C C . LEU B 1 302 ? -6.324 -27.484 3.262 1 93.75 302 LEU B C 1
ATOM 5788 O O . LEU B 1 302 ? -6.676 -28 4.324 1 93.75 302 LEU B O 1
ATOM 5792 N N . GLU B 1 303 ? -5.039 -27.188 2.938 1 91.25 303 GLU B N 1
ATOM 5793 C CA . GLU B 1 303 ? -3.947 -27.547 3.832 1 91.25 303 GLU B CA 1
ATOM 5794 C C . GLU B 1 303 ? -3.248 -26.312 4.387 1 91.25 303 GLU B C 1
ATOM 5796 O O . GLU B 1 303 ? -3.004 -25.359 3.658 1 91.25 303 GLU B O 1
ATOM 5801 N N . SER B 1 304 ? -3.025 -26.375 5.617 1 89.88 304 SER B N 1
ATOM 5802 C CA . SER B 1 304 ? -2.193 -25.328 6.215 1 89.88 304 SER B CA 1
ATOM 5803 C C . SER B 1 304 ? -0.714 -25.578 5.949 1 89.88 304 SER B C 1
ATOM 5805 O O . SER B 1 304 ? -0.206 -26.672 6.227 1 89.88 304 SER B O 1
ATOM 5807 N N . ILE B 1 305 ? -0.068 -24.656 5.461 1 91.38 305 ILE B N 1
ATOM 5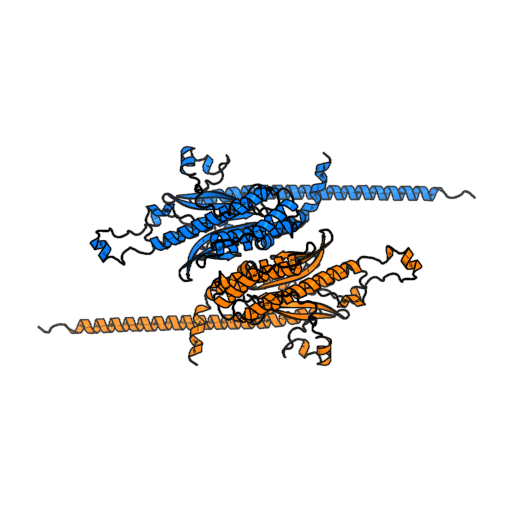808 C CA . ILE B 1 305 ? 1.34 -24.828 5.121 1 91.38 305 ILE B CA 1
ATOM 5809 C C . ILE B 1 305 ? 2.213 -24.281 6.25 1 91.38 305 ILE B C 1
ATOM 5811 O O . ILE B 1 305 ? 3.021 -25.016 6.828 1 91.38 305 ILE B O 1
ATOM 5815 N N . CYS B 1 306 ? 1.993 -23 6.543 1 90.62 306 CYS B N 1
ATOM 5816 C CA . CYS B 1 306 ? 2.766 -22.406 7.629 1 90.62 306 CYS B CA 1
ATOM 5817 C C . CYS B 1 306 ? 2.145 -21.094 8.086 1 90.62 306 CYS B C 1
ATOM 5819 O O . CYS B 1 306 ? 1.271 -20.547 7.414 1 90.62 306 CYS B O 1
ATOM 5821 N N . SER B 1 307 ? 2.562 -20.766 9.242 1 93.69 307 SER B N 1
ATOM 5822 C CA . SER B 1 307 ? 2.273 -19.438 9.758 1 93.69 307 SER B CA 1
ATOM 5823 C C . SER B 1 307 ? 3.514 -18.547 9.734 1 93.69 307 SER B C 1
ATOM 5825 O O . SER B 1 307 ? 4.637 -19.047 9.844 1 93.69 307 SER B O 1
ATOM 5827 N N . PHE B 1 308 ? 3.273 -17.297 9.555 1 95.06 308 PHE B N 1
ATOM 5828 C CA . PHE B 1 308 ? 4.367 -16.328 9.57 1 95.06 308 PHE B CA 1
ATOM 5829 C C . PHE B 1 308 ? 3.902 -14.984 10.133 1 95.06 308 PHE B C 1
ATOM 5831 O O . PHE B 1 308 ? 2.707 -14.781 10.352 1 95.06 308 PHE B O 1
ATOM 5838 N N . ARG B 1 309 ? 4.863 -14.172 10.414 1 96.88 309 ARG B N 1
ATOM 5839 C CA . ARG B 1 309 ? 4.535 -12.875 11.008 1 96.88 309 ARG B CA 1
ATOM 5840 C C . ARG B 1 309 ? 5.535 -11.812 10.578 1 96.88 309 ARG B C 1
ATOM 5842 O O . ARG B 1 309 ? 6.688 -12.117 10.266 1 96.88 309 ARG B O 1
ATOM 5849 N N . PHE B 1 310 ? 5.02 -10.602 10.422 1 98.44 310 PHE B N 1
ATOM 5850 C CA . PHE B 1 310 ? 5.895 -9.438 10.398 1 98.44 310 PHE B CA 1
ATOM 5851 C C . PHE B 1 310 ? 6.379 -9.094 11.797 1 98.44 310 PHE B C 1
ATOM 5853 O O . PHE B 1 310 ? 5.586 -8.688 12.656 1 98.44 310 PHE B O 1
ATOM 5860 N N . PRO B 1 311 ? 7.652 -9.266 12.047 1 98.31 311 PRO B N 1
ATOM 5861 C CA . PRO B 1 311 ? 8.094 -9.047 13.422 1 98.31 311 PRO B CA 1
ATOM 5862 C C . PRO B 1 311 ? 7.914 -7.598 13.875 1 98.31 311 PRO B C 1
ATOM 5864 O O . PRO B 1 311 ? 8.32 -6.672 13.164 1 98.31 311 PRO B O 1
ATOM 5867 N N . ASN B 1 312 ? 7.309 -7.402 15.039 1 97.06 312 ASN B N 1
ATOM 5868 C CA . ASN B 1 312 ? 7.145 -6.051 15.562 1 97.06 312 ASN B CA 1
ATOM 5869 C C . ASN B 1 312 ? 7.902 -5.859 16.875 1 97.06 312 ASN B C 1
ATOM 5871 O O . ASN B 1 312 ? 7.777 -4.82 17.516 1 97.06 312 ASN B O 1
ATOM 5875 N N . THR B 1 313 ? 8.648 -6.945 17.312 1 97.06 313 THR B N 1
ATOM 5876 C CA . THR B 1 313 ? 9.5 -6.852 18.5 1 97.06 313 THR B CA 1
ATOM 5877 C C . THR B 1 313 ? 10.867 -7.48 18.219 1 97.06 313 THR B C 1
ATOM 5879 O O . THR B 1 313 ? 11.016 -8.289 17.312 1 97.06 313 THR B O 1
ATOM 5882 N N . LEU B 1 314 ? 11.82 -7.141 19.031 1 97.5 314 LEU B N 1
ATOM 5883 C CA . LEU B 1 314 ? 13.172 -7.672 18.875 1 97.5 314 LEU B CA 1
ATOM 5884 C C . LEU B 1 314 ? 13.195 -9.172 19.156 1 97.5 314 LEU B C 1
ATOM 5886 O O . LEU B 1 314 ? 13.844 -9.93 18.422 1 97.5 314 LEU B O 1
ATOM 5890 N N . PRO B 1 315 ? 12.445 -9.641 20.188 1 97.25 315 PRO B N 1
ATOM 5891 C CA . PRO B 1 315 ? 12.422 -11.086 20.422 1 97.25 315 PRO B CA 1
ATOM 5892 C C . PRO B 1 315 ? 11.883 -11.875 19.234 1 97.25 315 PRO B C 1
ATOM 5894 O O . PRO B 1 315 ? 12.344 -12.984 18.969 1 97.25 315 PRO B O 1
ATOM 5897 N N . GLN B 1 316 ? 10.984 -11.312 18.531 1 97.62 316 GLN B N 1
ATOM 5898 C CA . GLN B 1 316 ? 10.422 -11.984 17.359 1 97.62 316 GLN B CA 1
ATOM 5899 C C . GLN B 1 316 ? 11.461 -12.094 16.234 1 97.62 316 GLN B C 1
ATOM 5901 O O . GLN B 1 316 ? 11.5 -13.086 15.516 1 97.62 316 GLN B O 1
ATOM 5906 N N . ILE B 1 317 ? 12.281 -11.07 16.078 1 97.94 317 ILE B N 1
ATOM 5907 C CA . ILE B 1 317 ? 13.375 -11.141 15.117 1 97.94 317 ILE B CA 1
ATOM 5908 C C . ILE B 1 317 ? 14.352 -12.242 15.531 1 97.94 317 ILE B C 1
ATOM 5910 O O . ILE B 1 317 ? 14.75 -13.07 14.711 1 97.94 317 ILE B O 1
ATOM 5914 N N . LYS B 1 318 ? 14.641 -12.266 16.812 1 97.38 318 LYS B N 1
ATOM 5915 C CA . LYS B 1 318 ? 15.586 -13.234 17.359 1 97.38 318 LYS B CA 1
ATOM 5916 C C . LYS B 1 318 ? 15.062 -14.656 17.203 1 97.38 318 LYS B C 1
ATOM 5918 O O . LYS B 1 318 ? 15.844 -15.586 16.953 1 97.38 318 LYS B O 1
ATOM 5923 N N . SER B 1 319 ? 13.781 -14.844 17.312 1 96.44 319 SER B N 1
ATOM 5924 C CA . SER B 1 319 ? 13.18 -16.172 17.312 1 96.44 319 SER B CA 1
ATOM 5925 C C . SER B 1 319 ? 13.039 -16.703 15.891 1 96.44 319 SER B C 1
ATOM 5927 O O . SER B 1 319 ? 12.664 -17.875 15.695 1 96.44 319 SER B O 1
ATOM 5929 N N . GLY B 1 320 ? 13.25 -15.867 14.914 1 96.69 320 GLY B N 1
ATOM 5930 C CA . GLY B 1 320 ? 13.289 -16.375 13.555 1 96.69 320 GLY B CA 1
ATOM 5931 C C . GLY B 1 320 ? 12.078 -15.977 12.734 1 96.69 320 GLY B C 1
ATOM 5932 O O . GLY B 1 320 ? 11.781 -16.594 11.711 1 96.69 320 GLY B O 1
ATOM 5933 N N . ASP B 1 321 ? 11.406 -14.953 13.141 1 97.56 321 ASP B N 1
ATOM 5934 C CA . ASP B 1 321 ? 10.188 -14.555 12.438 1 97.56 321 ASP B CA 1
ATOM 5935 C C . ASP B 1 321 ? 10.508 -14.023 11.047 1 97.56 321 ASP B C 1
ATOM 5937 O O . ASP B 1 321 ? 9.711 -14.203 10.117 1 97.56 321 ASP B O 1
ATOM 5941 N N . ILE B 1 322 ? 11.625 -13.391 10.875 1 98.31 322 ILE B N 1
ATOM 5942 C CA . ILE B 1 322 ? 12 -12.914 9.547 1 98.31 322 ILE B CA 1
ATOM 5943 C C . ILE B 1 322 ? 12.266 -14.102 8.625 1 98.31 322 ILE B C 1
ATOM 5945 O O . ILE B 1 322 ? 11.828 -14.109 7.469 1 98.31 322 ILE B O 1
ATOM 5949 N N . GLU B 1 323 ? 12.93 -15.094 9.117 1 96.44 323 GLU B N 1
ATOM 5950 C CA . GLU B 1 323 ? 13.203 -16.297 8.344 1 96.44 323 GLU B CA 1
ATOM 5951 C C . GLU B 1 323 ? 11.914 -17 7.926 1 96.44 323 GLU B C 1
ATOM 5953 O O . GLU B 1 323 ? 11.781 -17.438 6.777 1 96.44 323 GLU B O 1
ATOM 5958 N N . GLN B 1 324 ? 11.055 -17.078 8.867 1 95.94 324 GLN B N 1
ATOM 5959 C CA . GLN B 1 324 ? 9.773 -17.719 8.594 1 95.94 324 GLN B CA 1
ATOM 5960 C C . GLN B 1 324 ? 8.992 -16.969 7.523 1 95.94 324 GLN B C 1
ATOM 5962 O O . GLN B 1 324 ? 8.328 -17.578 6.688 1 95.94 324 GLN B O 1
ATOM 5967 N N . LEU B 1 325 ? 9.078 -15.688 7.605 1 97.75 325 LEU B N 1
ATOM 5968 C CA . LEU B 1 325 ? 8.43 -14.859 6.598 1 97.75 325 LEU B CA 1
ATOM 5969 C C . LEU B 1 325 ? 9.016 -15.125 5.215 1 97.75 325 LEU B C 1
ATOM 5971 O O . LEU B 1 325 ? 8.273 -15.328 4.254 1 97.75 325 LEU B O 1
ATOM 5975 N N . VAL B 1 326 ? 10.289 -15.172 5.09 1 97.75 326 VAL B N 1
ATOM 5976 C CA . VAL B 1 326 ? 10.961 -15.445 3.822 1 97.75 326 VAL B CA 1
ATOM 5977 C C . VAL B 1 326 ? 10.594 -16.844 3.328 1 97.75 326 VAL B C 1
ATOM 5979 O O . VAL B 1 326 ? 10.336 -17.031 2.139 1 97.75 326 VAL B O 1
ATOM 5982 N N . ASN B 1 327 ? 10.539 -17.75 4.254 1 95.69 327 ASN B N 1
ATOM 5983 C CA . ASN B 1 327 ? 10.156 -19.109 3.885 1 95.69 327 ASN B CA 1
ATOM 5984 C C . ASN B 1 327 ? 8.742 -19.156 3.322 1 95.69 327 ASN B C 1
ATOM 5986 O O . ASN B 1 327 ? 8.492 -19.828 2.32 1 95.69 327 ASN B O 1
ATOM 5990 N N . ALA B 1 328 ? 7.859 -18.5 3.959 1 96.12 328 ALA B N 1
ATOM 5991 C CA . ALA B 1 328 ? 6.48 -18.469 3.482 1 96.12 328 ALA B CA 1
ATOM 5992 C C . ALA B 1 328 ? 6.402 -17.891 2.066 1 96.12 328 ALA B C 1
ATOM 5994 O O . ALA B 1 328 ? 5.676 -18.422 1.221 1 96.12 328 ALA B O 1
ATOM 5995 N N . LEU B 1 329 ? 7.164 -16.859 1.816 1 97.62 329 LEU B N 1
ATOM 5996 C CA . LEU B 1 329 ? 7.203 -16.234 0.494 1 97.62 329 LEU B CA 1
ATOM 5997 C C . LEU B 1 329 ? 7.809 -17.188 -0.531 1 97.62 329 LEU B C 1
ATOM 5999 O O . LEU B 1 329 ? 7.32 -17.297 -1.658 1 97.62 329 LEU B O 1
ATOM 6003 N N . THR B 1 330 ? 8.805 -17.859 -0.133 1 96.44 330 THR B N 1
ATOM 6004 C CA . THR B 1 330 ? 9.477 -18.812 -1.011 1 96.44 330 THR B CA 1
ATOM 6005 C C . THR B 1 330 ? 8.531 -19.938 -1.408 1 96.44 330 THR B C 1
ATOM 6007 O O . THR B 1 330 ? 8.469 -20.328 -2.58 1 96.44 330 THR B O 1
ATOM 6010 N N . ILE B 1 331 ? 7.855 -20.406 -0.442 1 95.69 331 ILE B N 1
ATOM 6011 C CA . ILE B 1 331 ? 6.914 -21.5 -0.699 1 95.69 331 ILE B CA 1
ATOM 6012 C C . ILE B 1 331 ? 5.812 -21.016 -1.643 1 95.69 331 ILE B C 1
ATOM 6014 O O . ILE B 1 331 ? 5.441 -21.719 -2.584 1 95.69 331 ILE B O 1
ATOM 6018 N N . THR B 1 332 ? 5.324 -19.859 -1.39 1 96.81 332 THR B N 1
ATOM 6019 C CA . THR B 1 332 ? 4.301 -19.281 -2.252 1 96.81 332 THR B CA 1
ATOM 6020 C C . THR B 1 332 ? 4.805 -19.172 -3.688 1 96.81 332 THR B C 1
ATOM 6022 O O . THR B 1 332 ? 4.109 -19.578 -4.625 1 96.81 332 THR B O 1
ATOM 6025 N N . GLU B 1 333 ? 5.973 -18.656 -3.812 1 96.25 333 GLU B N 1
ATOM 6026 C CA . GLU B 1 333 ? 6.562 -18.5 -5.141 1 96.25 333 GLU B CA 1
ATOM 6027 C C . GLU B 1 333 ? 6.715 -19.859 -5.832 1 96.25 333 GLU B C 1
ATOM 6029 O O . GLU B 1 333 ? 6.438 -19.984 -7.027 1 96.25 333 GLU B O 1
ATOM 6034 N N . ASN B 1 334 ? 7.141 -20.797 -5.102 1 94.19 334 ASN B N 1
ATOM 6035 C CA . ASN B 1 334 ? 7.324 -22.125 -5.668 1 94.19 334 ASN B CA 1
ATOM 6036 C C . ASN B 1 334 ? 6.008 -22.719 -6.16 1 94.19 334 ASN B C 1
ATOM 6038 O O . ASN B 1 334 ? 5.969 -23.391 -7.191 1 94.19 334 ASN B O 1
ATOM 6042 N N . MET B 1 335 ? 5.016 -22.516 -5.43 1 95.31 335 MET B N 1
ATOM 6043 C CA . MET B 1 335 ? 3.707 -22.984 -5.875 1 95.31 335 MET B CA 1
ATOM 6044 C C . MET B 1 335 ? 3.309 -22.328 -7.188 1 95.31 335 MET B C 1
ATOM 6046 O O . MET B 1 335 ? 2.783 -22.984 -8.086 1 95.31 335 MET B O 1
ATOM 6050 N N . ILE B 1 336 ? 3.568 -21.062 -7.301 1 96.56 336 ILE B N 1
ATOM 6051 C CA . ILE B 1 336 ? 3.229 -20.297 -8.5 1 96.56 336 ILE B CA 1
ATOM 6052 C C . ILE B 1 336 ? 4.051 -20.812 -9.688 1 96.56 336 ILE B C 1
ATOM 6054 O O . ILE B 1 336 ? 3.518 -21.016 -10.781 1 96.56 336 ILE B O 1
ATOM 6058 N N . ILE B 1 337 ? 5.324 -21.047 -9.445 1 94.44 337 ILE B N 1
ATOM 6059 C CA . ILE B 1 337 ? 6.211 -21.562 -10.484 1 94.44 337 ILE B CA 1
ATOM 6060 C C . ILE B 1 337 ? 5.734 -22.938 -10.945 1 94.44 337 ILE B C 1
ATOM 6062 O O . ILE B 1 337 ? 5.73 -23.234 -12.141 1 94.44 337 ILE B O 1
ATOM 6066 N N . GLU B 1 338 ? 5.324 -23.688 -10.016 1 94.94 338 GLU B N 1
ATOM 6067 C CA . GLU B 1 338 ? 4.805 -25.016 -10.344 1 94.94 338 GLU B CA 1
ATOM 6068 C C . GLU B 1 338 ? 3.529 -24.922 -11.172 1 94.94 338 GLU B C 1
ATOM 6070 O O . GLU B 1 338 ? 3.33 -25.703 -12.109 1 94.94 338 GLU B O 1
ATOM 6075 N N . LEU B 1 339 ? 2.703 -24.031 -10.859 1 97 339 LEU B N 1
ATOM 6076 C CA . LEU B 1 339 ? 1.491 -23.828 -11.641 1 97 339 LEU B CA 1
ATOM 6077 C C . LEU B 1 339 ? 1.835 -23.438 -13.078 1 97 339 LEU B C 1
ATOM 6079 O O . LEU B 1 339 ? 1.196 -23.906 -14.023 1 97 339 LEU B O 1
ATOM 6083 N N . GLU B 1 340 ? 2.793 -22.562 -13.211 1 95.19 340 GLU B N 1
ATOM 6084 C CA . GLU B 1 340 ? 3.248 -22.172 -14.547 1 95.19 340 GLU B CA 1
ATOM 6085 C C . GLU B 1 340 ? 3.75 -23.391 -15.328 1 95.19 340 GLU B C 1
ATOM 6087 O O . GLU B 1 340 ? 3.422 -23.547 -16.5 1 95.19 340 GLU B O 1
ATOM 6092 N N . ARG B 1 341 ? 4.527 -24.156 -14.703 1 94 341 ARG B N 1
ATOM 6093 C CA . ARG B 1 341 ? 5.051 -25.375 -15.328 1 94 341 ARG B CA 1
ATOM 6094 C C . ARG B 1 341 ? 3.922 -26.297 -15.758 1 94 341 ARG B C 1
ATOM 6096 O O . ARG B 1 341 ? 3.898 -26.781 -16.891 1 94 341 ARG B O 1
ATOM 6103 N N . LEU B 1 342 ? 3.039 -26.531 -14.875 1 94.88 342 LEU B N 1
ATOM 6104 C CA . LEU B 1 342 ? 1.915 -27.422 -15.141 1 94.88 342 LEU B CA 1
ATOM 6105 C C . LEU B 1 342 ? 1.049 -26.875 -16.281 1 94.88 342 LEU B C 1
ATOM 6107 O O . LEU B 1 342 ? 0.515 -27.656 -17.078 1 94.88 342 LEU B O 1
ATOM 6111 N N . TYR B 1 343 ? 0.893 -25.609 -16.266 1 95.44 343 TYR B N 1
ATOM 6112 C CA . TYR B 1 343 ? 0.151 -24.984 -17.344 1 95.44 343 TYR B CA 1
ATOM 6113 C C . TYR B 1 343 ? 0.801 -25.281 -18.688 1 95.44 343 TYR B C 1
ATOM 6115 O O . TYR B 1 343 ? 0.121 -25.672 -19.641 1 95.44 343 TYR B O 1
ATOM 6123 N N . ASN B 1 344 ? 2.061 -25.078 -18.766 1 92.12 344 ASN B N 1
ATOM 6124 C CA . ASN B 1 344 ? 2.797 -25.328 -20 1 92.12 344 ASN B CA 1
ATOM 6125 C C . ASN B 1 344 ? 2.717 -26.797 -20.406 1 92.12 344 ASN B C 1
ATOM 6127 O O . ASN B 1 344 ? 2.539 -27.109 -21.594 1 92.12 344 ASN B O 1
ATOM 6131 N N . ASP B 1 345 ? 2.76 -27.641 -19.484 1 89.38 345 ASP B N 1
ATOM 6132 C CA . ASP B 1 345 ? 2.67 -29.062 -19.734 1 89.38 345 ASP B CA 1
ATOM 6133 C C . ASP B 1 345 ? 1.285 -29.453 -20.25 1 89.38 345 ASP B C 1
ATOM 6135 O O . ASP B 1 345 ? 1.151 -30.375 -21.062 1 89.38 345 ASP B O 1
ATOM 6139 N N . GLY B 1 346 ? 0.365 -28.719 -19.75 1 91.5 346 GLY B N 1
ATOM 6140 C CA . GLY B 1 346 ? -1.013 -29.062 -20.078 1 91.5 346 GLY B CA 1
ATOM 6141 C C . GLY B 1 346 ? -1.494 -28.469 -21.375 1 91.5 346 GLY B C 1
ATOM 6142 O O . GLY B 1 346 ? -2.631 -28.703 -21.797 1 91.5 346 GLY B O 1
ATOM 6143 N N . GLN B 1 347 ? -0.674 -27.625 -22.078 1 87.12 347 GLN B N 1
ATOM 6144 C CA . GLN B 1 347 ? -1.089 -26.953 -23.297 1 87.12 347 GLN B CA 1
ATOM 6145 C C . GLN B 1 347 ? -0.898 -27.859 -24.516 1 87.12 347 GLN B C 1
ATOM 6147 O O . GLN B 1 347 ? -1.619 -27.734 -25.516 1 87.12 347 GLN B O 1
ATOM 6152 N N . SER B 1 348 ? 0.193 -28.516 -24.703 1 77.12 348 SER B N 1
ATOM 6153 C CA . SER B 1 348 ? 0.543 -29.172 -25.953 1 77.12 348 SER B CA 1
ATOM 6154 C C . SER B 1 348 ? 0.06 -30.625 -25.969 1 77.12 348 SER B C 1
ATOM 6156 O O . SER B 1 348 ? 0.245 -31.344 -24.984 1 77.12 348 SER B O 1
ATOM 6158 N N . SER B 1 349 ? -0.774 -30.703 -27.203 1 68.31 349 SER B N 1
ATOM 6159 C CA . SER B 1 349 ? -1.02 -32.094 -27.516 1 68.31 349 SER B CA 1
ATOM 6160 C C . SER B 1 349 ? 0.238 -32.781 -28.047 1 68.31 349 SER B C 1
ATOM 6162 O O . SER B 1 349 ? 1.117 -32.125 -28.609 1 68.31 349 SER B O 1
ATOM 6164 N N . ASN B 1 350 ? 0.987 -33.438 -27.375 1 59.22 350 ASN B N 1
ATOM 6165 C CA . ASN B 1 350 ? 2.156 -34.062 -27.969 1 59.22 350 ASN B CA 1
ATOM 6166 C C . ASN B 1 350 ? 2.023 -34.156 -29.5 1 59.22 350 ASN B C 1
ATOM 6168 O O . ASN B 1 350 ? 2.729 -34.938 -30.141 1 59.22 350 ASN B O 1
ATOM 6172 N N . ASP B 1 351 ? 1.114 -33.375 -30.078 1 58.66 351 ASP B N 1
ATOM 6173 C CA . ASP B 1 351 ? 0.904 -33.562 -31.516 1 58.66 351 ASP B CA 1
ATOM 6174 C C . ASP B 1 351 ? 1.944 -32.812 -32.344 1 58.66 351 ASP B C 1
ATOM 6176 O O . ASP B 1 351 ? 2.064 -33.031 -33.531 1 58.66 351 ASP B O 1
ATOM 6180 N N . GLU B 1 352 ? 2.549 -31.719 -31.859 1 57.91 352 GLU B N 1
ATOM 6181 C CA . GLU B 1 352 ? 3.508 -31.016 -32.719 1 57.91 352 GLU B CA 1
ATOM 6182 C C . GLU B 1 352 ? 4.562 -31.969 -33.25 1 57.91 352 GLU B C 1
ATOM 6184 O O . GLU B 1 352 ? 5.055 -31.797 -34.375 1 57.91 352 GLU B O 1
ATOM 6189 N N . ASN B 1 353 ? 4.828 -32.969 -32.469 1 62.41 353 ASN B N 1
ATOM 6190 C CA . ASN B 1 353 ? 5.766 -33.938 -33.031 1 62.41 353 ASN B CA 1
ATOM 6191 C C . ASN B 1 353 ? 5.102 -35.281 -33.281 1 62.41 353 ASN B C 1
ATOM 6193 O O . ASN B 1 353 ? 5.492 -36.281 -32.688 1 62.41 353 ASN B O 1
ATOM 6197 N N . ALA B 1 354 ? 3.99 -35.094 -34 1 66.06 354 ALA B N 1
ATOM 6198 C CA . ALA B 1 354 ? 3.186 -36.281 -34.281 1 66.06 354 ALA B CA 1
ATOM 6199 C C . ALA B 1 354 ? 4.02 -37.375 -34.938 1 66.06 354 ALA B C 1
ATOM 6201 O O . ALA B 1 354 ? 3.902 -38.562 -34.625 1 66.06 354 ALA B O 1
ATOM 6202 N N . MET B 1 355 ? 4.84 -36.812 -35.812 1 71.62 355 MET B N 1
ATOM 6203 C CA . MET B 1 355 ? 5.684 -37.75 -36.5 1 71.62 355 MET B CA 1
ATOM 6204 C C . MET B 1 355 ? 6.617 -38.5 -35.531 1 71.62 355 MET B C 1
ATOM 6206 O O . MET B 1 355 ? 6.75 -39.719 -35.594 1 71.62 355 MET B O 1
ATOM 6210 N N . THR B 1 356 ? 7.223 -37.75 -34.781 1 71.19 356 THR B N 1
ATOM 6211 C CA . THR B 1 356 ? 8.141 -38.344 -33.812 1 71.19 356 THR B CA 1
ATOM 6212 C C . THR B 1 356 ? 7.398 -39.25 -32.844 1 71.19 356 THR B C 1
ATOM 6214 O O . THR B 1 356 ? 7.91 -40.312 -32.469 1 71.19 356 THR B O 1
ATOM 6217 N N . ARG B 1 357 ? 6.219 -38.812 -32.594 1 74.12 357 ARG B N 1
ATOM 6218 C CA . ARG B 1 357 ? 5.398 -39.625 -31.703 1 74.12 357 ARG B CA 1
ATOM 6219 C C . ARG B 1 357 ? 5.082 -40.969 -32.312 1 74.12 357 ARG B C 1
ATOM 6221 O O . ARG B 1 357 ? 5.219 -42 -31.688 1 74.12 357 ARG B O 1
ATOM 6228 N N . VAL B 1 358 ? 4.68 -40.844 -33.5 1 73.5 358 VAL B N 1
ATOM 6229 C CA . VAL B 1 358 ? 4.328 -42.062 -34.25 1 73.5 358 VAL B CA 1
ATOM 6230 C C . VAL B 1 358 ? 5.574 -42.906 -34.438 1 73.5 358 VAL B C 1
ATOM 6232 O O . VAL B 1 358 ? 5.523 -44.125 -34.25 1 73.5 358 VAL B O 1
ATOM 6235 N N . LEU B 1 359 ? 6.652 -42.188 -34.688 1 77.19 359 LEU B N 1
ATOM 6236 C CA . LEU B 1 359 ? 7.914 -42.875 -34.906 1 77.19 359 LEU B CA 1
ATOM 6237 C C . LEU B 1 359 ? 8.375 -43.562 -33.625 1 77.19 359 LEU B C 1
ATOM 6239 O O . LEU B 1 359 ? 8.922 -44.656 -33.656 1 77.19 359 LEU B O 1
ATOM 6243 N N . ASN B 1 360 ? 8.07 -42.969 -32.594 1 78.12 360 ASN B N 1
ATOM 6244 C CA . ASN B 1 360 ? 8.531 -43.5 -31.312 1 78.12 360 ASN B CA 1
ATOM 6245 C C . ASN B 1 360 ? 7.426 -44.281 -30.609 1 78.12 360 ASN B C 1
ATOM 6247 O O . ASN B 1 360 ? 7.594 -44.688 -29.453 1 78.12 360 ASN B O 1
ATOM 6251 N N . GLU B 1 361 ? 6.297 -44.469 -31.328 1 73.56 361 GLU B N 1
ATOM 6252 C CA . GLU B 1 361 ? 5.152 -45.25 -30.859 1 73.56 361 GLU B CA 1
ATOM 6253 C C . GLU B 1 361 ? 4.621 -44.719 -29.531 1 73.56 361 GLU B C 1
ATOM 6255 O O . GLU B 1 361 ? 4.316 -45.5 -28.625 1 73.56 361 GLU B O 1
ATOM 6260 N N . LEU B 1 362 ? 4.77 -43.438 -29.469 1 69.75 362 LEU B N 1
ATOM 6261 C CA . LEU B 1 362 ? 4.246 -42.812 -28.25 1 69.75 362 LEU B CA 1
ATOM 6262 C C . LEU B 1 362 ? 2.742 -42.594 -28.375 1 69.75 362 LEU B C 1
ATOM 6264 O O . LEU B 1 362 ? 2.254 -42.188 -29.422 1 69.75 362 LEU B O 1
ATOM 6268 N N . PRO B 1 363 ? 2.059 -43.031 -27.312 1 70 363 PRO B N 1
ATOM 6269 C CA . PRO B 1 363 ? 0.613 -42.812 -27.375 1 70 363 PRO B CA 1
ATOM 6270 C C . PRO B 1 363 ? 0.256 -41.312 -27.391 1 70 363 PRO B C 1
ATOM 6272 O O . PRO B 1 363 ? 1.039 -40.469 -26.922 1 70 363 PRO B O 1
ATOM 6275 N N . ARG B 1 364 ? -0.823 -41.062 -28.141 1 72.25 364 ARG B N 1
ATOM 6276 C CA . ARG B 1 364 ? -1.346 -39.688 -28.109 1 72.25 364 ARG B CA 1
ATOM 6277 C C . ARG B 1 364 ? -1.782 -39.312 -26.688 1 72.25 364 ARG B C 1
ATOM 6279 O O . ARG B 1 364 ? -2.357 -40.156 -25.969 1 72.25 364 ARG B O 1
ATOM 6286 N N . ARG B 1 365 ? -1.44 -38.094 -26.266 1 77.62 365 ARG B N 1
ATOM 6287 C CA . ARG B 1 365 ? -1.896 -37.656 -24.969 1 77.62 365 ARG B CA 1
ATOM 6288 C C . ARG B 1 365 ? -3.414 -37.5 -24.938 1 77.62 365 ARG B C 1
ATOM 6290 O O . ARG B 1 365 ? -4.012 -36.969 -25.859 1 77.62 365 ARG B O 1
ATOM 6297 N N . LYS B 1 366 ? -3.971 -38.156 -23.938 1 81.88 366 LYS B N 1
ATOM 6298 C CA . LYS B 1 366 ? -5.422 -38.094 -23.766 1 81.88 366 LYS B CA 1
ATOM 6299 C C . LYS B 1 366 ? -5.836 -36.812 -23.047 1 81.88 366 LYS B C 1
ATOM 6301 O O . LYS B 1 366 ? -5.121 -36.344 -22.172 1 81.88 366 LYS B O 1
ATOM 6306 N N . LYS B 1 367 ? -6.898 -36.312 -23.469 1 89.31 367 LYS B N 1
ATOM 6307 C CA . LYS B 1 367 ? -7.457 -35.125 -22.812 1 89.31 367 LYS B CA 1
ATOM 6308 C C . LYS B 1 367 ? -7.984 -35.5 -21.422 1 89.31 367 LYS B C 1
ATOM 6310 O O . LYS B 1 367 ? -8.609 -36.531 -21.234 1 89.31 367 LYS B O 1
ATOM 6315 N N . LEU B 1 368 ? -7.699 -34.594 -20.531 1 91.94 368 LEU B N 1
ATOM 6316 C CA . LEU B 1 368 ? -8.18 -34.75 -19.156 1 91.94 368 LEU B CA 1
ATOM 6317 C C . LEU B 1 368 ? -9.703 -34.656 -19.094 1 91.94 368 LEU B C 1
ATOM 6319 O O . LEU B 1 368 ? -10.297 -33.719 -19.656 1 91.94 368 LEU B O 1
ATOM 6323 N N . LYS B 1 369 ? -10.367 -35.656 -18.578 1 93.06 369 LYS B N 1
ATOM 6324 C CA . LYS B 1 369 ? -11.797 -35.594 -18.312 1 93.06 369 LYS B CA 1
ATOM 6325 C C . LYS B 1 369 ? -12.094 -34.781 -17.062 1 93.06 369 LYS B C 1
ATOM 6327 O O . LYS B 1 369 ? -12.227 -35.312 -15.969 1 93.06 369 LYS B O 1
ATOM 6332 N N . LEU B 1 370 ? -12.258 -33.594 -17.234 1 93.69 370 LEU B N 1
ATOM 6333 C CA . LEU B 1 370 ? -12.375 -32.625 -16.156 1 93.69 370 LEU B CA 1
ATOM 6334 C C . LEU B 1 370 ? -13.531 -32.969 -15.234 1 93.69 370 LEU B C 1
ATOM 6336 O O . LEU B 1 370 ? -13.43 -32.781 -14.023 1 93.69 370 LEU B O 1
ATOM 6340 N N . GLU B 1 371 ? -14.602 -33.469 -15.812 1 93.38 371 GLU B N 1
ATOM 6341 C CA . GLU B 1 371 ? -15.82 -33.781 -15.055 1 93.38 371 GLU B CA 1
ATOM 6342 C C . GLU B 1 371 ? -15.547 -34.812 -13.969 1 93.38 371 GLU B C 1
ATOM 6344 O O . GLU B 1 371 ? -16.25 -34.844 -12.953 1 93.38 371 GLU B O 1
ATOM 6349 N N . ASN B 1 372 ? -14.555 -35.594 -14.18 1 94.62 372 ASN B N 1
ATOM 6350 C CA . ASN B 1 372 ? -14.211 -36.594 -13.195 1 94.62 372 ASN B CA 1
ATOM 6351 C C . ASN B 1 372 ? -13.477 -36 -12 1 94.62 372 ASN B C 1
ATOM 6353 O O . ASN B 1 372 ? -13.391 -36.656 -10.945 1 94.62 372 ASN B O 1
ATOM 6357 N N . TRP B 1 373 ? -12.961 -34.781 -12.156 1 96.12 373 TRP B N 1
ATOM 6358 C CA . TRP B 1 373 ? -12.023 -34.281 -11.164 1 96.12 373 TRP B CA 1
ATOM 6359 C C . TRP B 1 373 ? -12.625 -33.094 -10.398 1 96.12 373 TRP B C 1
ATOM 6361 O O . TRP B 1 373 ? -12.32 -32.906 -9.219 1 96.12 373 TRP B O 1
ATOM 6371 N N . VAL B 1 374 ? -13.492 -32.375 -11.031 1 96.75 374 VAL B N 1
ATOM 6372 C CA . VAL B 1 374 ? -13.906 -31.125 -10.438 1 96.75 374 VAL B CA 1
ATOM 6373 C C . VAL B 1 374 ? -15.398 -31.188 -10.094 1 96.75 374 VAL B C 1
ATOM 6375 O O . VAL B 1 374 ? -16.125 -32.031 -10.617 1 96.75 374 VAL B O 1
ATOM 6378 N N . THR B 1 375 ? -15.836 -30.375 -9.117 1 95.75 375 THR B N 1
ATOM 6379 C CA . THR B 1 375 ? -17.234 -30.078 -8.812 1 95.75 375 THR B CA 1
ATOM 6380 C C . THR B 1 375 ? -17.5 -28.594 -8.953 1 95.75 375 THR B C 1
ATOM 6382 O O . THR B 1 375 ? -16.594 -27.766 -8.875 1 95.75 375 THR B O 1
ATOM 6385 N N . ASP B 1 376 ? -18.734 -28.25 -9.172 1 93.88 376 ASP B N 1
ATOM 6386 C CA . ASP B 1 376 ? -19.125 -26.844 -9.32 1 93.88 376 ASP B CA 1
ATOM 6387 C C . ASP B 1 376 ? -18.938 -26.094 -8.008 1 93.88 376 ASP B C 1
ATOM 6389 O O . ASP B 1 376 ? -18.953 -26.688 -6.93 1 93.88 376 ASP B O 1
ATOM 6393 N N . VAL B 1 377 ? -18.688 -24.844 -8.172 1 95.81 377 VAL B N 1
ATOM 6394 C CA . VAL B 1 377 ? -18.656 -23.953 -7.012 1 95.81 377 VAL B CA 1
ATOM 6395 C C . VAL B 1 377 ? -20.078 -23.641 -6.559 1 95.81 377 VAL B C 1
ATOM 6397 O O . VAL B 1 377 ? -20.922 -23.281 -7.371 1 95.81 377 VAL B O 1
ATOM 6400 N N . VAL B 1 378 ? -20.312 -23.828 -5.289 1 93 378 VAL B N 1
ATOM 6401 C CA . VAL B 1 378 ? -21.641 -23.578 -4.719 1 93 378 VAL B CA 1
ATOM 6402 C C . VAL B 1 378 ? -21.594 -22.328 -3.836 1 93 378 VAL B C 1
ATOM 6404 O O . VAL B 1 378 ? -20.797 -22.25 -2.902 1 93 378 VAL B O 1
ATOM 6407 N N . TRP B 1 379 ? -22.438 -21.375 -4.195 1 92.12 379 TRP B N 1
ATOM 6408 C CA . TRP B 1 379 ? -22.578 -20.156 -3.398 1 92.12 379 TRP B CA 1
ATOM 6409 C C . TRP B 1 379 ? -23.984 -19.578 -3.539 1 92.12 379 TRP B C 1
ATOM 6411 O O . TRP B 1 379 ? -24.531 -19.516 -4.645 1 92.12 379 TRP B O 1
ATOM 6421 N N . ASP B 1 380 ? -24.547 -19.172 -2.432 1 82.75 380 ASP B N 1
ATOM 6422 C CA . ASP B 1 380 ? -25.844 -18.516 -2.471 1 82.75 380 ASP B CA 1
ATOM 6423 C C . ASP B 1 380 ? -25.688 -17 -2.635 1 82.75 380 ASP B C 1
ATOM 6425 O O . ASP B 1 380 ? -25.094 -16.344 -1.785 1 82.75 380 ASP B O 1
ATOM 6429 N N . LYS B 1 381 ? -26.25 -16.422 -3.568 1 74.19 381 LYS B N 1
ATOM 6430 C CA . LYS B 1 381 ? -26.141 -15 -3.871 1 74.19 381 LYS B CA 1
ATOM 6431 C C . LYS B 1 381 ? -26.688 -14.148 -2.727 1 74.19 381 LYS B C 1
ATOM 6433 O O . LYS B 1 381 ? -26.234 -13.023 -2.508 1 7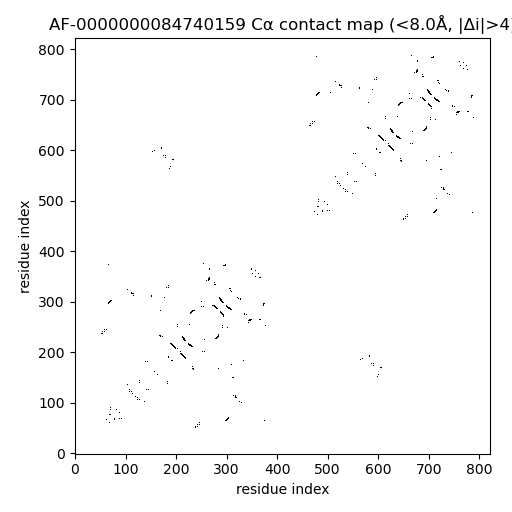4.19 381 LYS B O 1
ATOM 6438 N N . ALA B 1 382 ? -27.625 -14.594 -2.105 1 66.94 382 ALA B N 1
ATOM 6439 C CA . ALA B 1 382 ? -28.25 -13.867 -0.997 1 66.94 382 ALA B CA 1
ATOM 6440 C C . ALA B 1 382 ? -27.234 -13.617 0.121 1 66.94 382 ALA B C 1
ATOM 6442 O O . ALA B 1 382 ? -27.375 -12.672 0.896 1 66.94 382 ALA B O 1
ATOM 6443 N N . ASP B 1 383 ? -26.25 -14.414 0.201 1 65.12 383 ASP B N 1
ATOM 6444 C CA . ASP B 1 383 ? -25.25 -14.305 1.259 1 65.12 383 ASP B CA 1
ATOM 6445 C C . ASP B 1 383 ? -24.141 -13.344 0.865 1 65.12 383 ASP B C 1
ATOM 6447 O O . ASP B 1 383 ? -23.359 -12.914 1.712 1 65.12 383 ASP B O 1
ATOM 6451 N N . GLU B 1 384 ? -23.922 -12.977 -0.353 1 58.47 384 GLU B N 1
ATOM 6452 C CA . GLU B 1 384 ? -22.875 -12.07 -0.817 1 58.47 384 GLU B CA 1
ATOM 6453 C C . GLU B 1 384 ? -23.109 -10.641 -0.33 1 58.47 384 GLU B C 1
ATOM 6455 O O . GLU B 1 384 ? -22.172 -9.914 -0.038 1 58.47 384 GLU B O 1
ATOM 6460 N N . GLU B 1 385 ? -24.297 -10.078 -0.34 1 49.25 385 GLU B N 1
ATOM 6461 C CA . GLU B 1 385 ? -24.656 -8.711 0.03 1 49.25 385 GLU B CA 1
ATOM 6462 C C . GLU B 1 385 ? -24.375 -8.445 1.503 1 49.25 385 GLU B C 1
ATOM 6464 O O . GLU B 1 385 ? -24.094 -7.305 1.886 1 49.25 385 GLU B O 1
ATOM 6469 N N . ASP B 1 386 ? -24.344 -9.375 2.275 1 44.81 386 ASP B N 1
ATOM 6470 C CA . ASP B 1 386 ? -24.156 -9.164 3.707 1 44.81 386 ASP B CA 1
ATOM 6471 C C . ASP B 1 386 ? -22.688 -8.898 4.031 1 44.81 386 ASP B C 1
ATOM 6473 O O . ASP B 1 386 ? -22.375 -8.258 5.035 1 44.81 386 ASP B O 1
ATOM 6477 N N . GLU B 1 387 ? -21.844 -9.328 3.311 1 47.12 387 GLU B N 1
ATOM 6478 C CA . GLU B 1 387 ? -20.422 -9.242 3.615 1 47.12 387 GLU B CA 1
ATOM 6479 C C . GLU B 1 387 ? -19.906 -7.828 3.408 1 47.12 387 GLU B C 1
ATOM 6481 O O . GLU B 1 387 ? -18.922 -7.426 4.039 1 47.12 387 GLU B O 1
ATOM 6486 N N . GLY B 1 388 ? -20.422 -7.09 2.514 1 45.81 388 GLY B N 1
ATOM 6487 C CA . GLY B 1 388 ? -20.031 -5.695 2.361 1 45.81 388 GLY B CA 1
ATOM 6488 C C . GLY B 1 388 ? -20.406 -4.84 3.557 1 45.81 388 GLY B C 1
ATOM 6489 O O . GLY B 1 388 ? -19.844 -3.764 3.76 1 45.81 388 GLY B O 1
ATOM 6490 N N . GLY B 1 389 ? -21.391 -5.238 4.285 1 41.34 389 GLY B N 1
ATOM 6491 C CA . GLY B 1 389 ? -21.891 -4.504 5.438 1 41.34 389 GLY B CA 1
ATOM 6492 C C . GLY B 1 389 ? -21.047 -4.695 6.68 1 41.34 389 GLY B C 1
ATOM 6493 O O . GLY B 1 389 ? -21.047 -3.844 7.57 1 41.34 389 GLY B O 1
ATOM 6494 N N . GLU B 1 390 ? -20.531 -5.82 6.863 1 43.94 390 GLU B N 1
ATOM 6495 C CA . GLU B 1 390 ? -19.75 -6.09 8.062 1 43.94 390 GLU B CA 1
ATOM 6496 C C . GLU B 1 390 ? -18.406 -5.355 8.031 1 43.94 390 GLU B C 1
ATOM 6498 O O . GLU B 1 390 ? -17.828 -5.043 9.078 1 43.94 390 GLU B O 1
ATOM 6503 N N . ASP B 1 391 ? -17.875 -5.172 6.926 1 45.34 391 ASP B N 1
ATOM 6504 C CA . ASP B 1 391 ? -16.641 -4.395 6.855 1 45.34 391 ASP B CA 1
ATOM 6505 C C . ASP B 1 391 ? -16.859 -2.963 7.34 1 45.34 391 ASP B C 1
ATOM 6507 O O . ASP B 1 391 ? -15.961 -2.34 7.895 1 45.34 391 ASP B O 1
ATOM 6511 N N . ALA B 1 392 ? -18.094 -2.412 7.336 1 41.59 392 ALA B N 1
ATOM 6512 C CA . ALA B 1 392 ? -18.453 -1.088 7.832 1 41.59 392 ALA B CA 1
ATOM 6513 C C . ALA B 1 392 ? -18.469 -1.063 9.359 1 41.59 392 ALA B C 1
ATOM 6515 O O . ALA B 1 392 ? -18.266 -0.017 9.977 1 41.59 392 ALA B O 1
ATOM 6516 N N . GLU B 1 393 ? -18.75 -2.148 10.047 1 40.59 393 GLU B N 1
ATOM 6517 C CA . GLU B 1 393 ? -18.828 -2.16 11.508 1 40.59 393 GLU B CA 1
ATOM 6518 C C . GLU B 1 393 ? -17.422 -2.119 12.125 1 40.59 393 GLU B C 1
ATOM 6520 O O . GLU B 1 393 ? -17.266 -1.682 13.266 1 40.59 393 GLU B O 1
ATOM 6525 N N . ASP B 1 394 ? -16.484 -2.635 11.594 1 42.75 394 ASP B N 1
ATOM 6526 C CA . ASP B 1 394 ? -15.156 -2.564 12.188 1 42.75 394 ASP B CA 1
ATOM 6527 C C . ASP B 1 394 ? -14.656 -1.122 12.242 1 42.75 394 ASP B C 1
ATOM 6529 O O . ASP B 1 394 ? -13.695 -0.821 12.953 1 42.75 394 ASP B O 1
ATOM 6533 N N . GLU B 1 395 ? -15.164 -0.214 11.492 1 40.25 395 GLU B N 1
ATOM 6534 C CA . GLU B 1 395 ? -14.742 1.182 11.57 1 40.25 395 GLU B CA 1
ATOM 6535 C C . GLU B 1 395 ? -15.219 1.835 12.859 1 40.25 395 GLU B C 1
ATOM 6537 O O . GLU B 1 395 ? -14.594 2.771 13.359 1 40.25 395 GLU B O 1
ATOM 6542 N N . ASN B 1 396 ? -16.312 1.475 13.492 1 38.34 396 ASN B N 1
ATOM 6543 C CA . ASN B 1 396 ? -16.859 2.127 14.68 1 38.34 396 ASN B CA 1
ATOM 6544 C C . ASN B 1 396 ? -16.234 1.572 15.953 1 38.34 396 ASN B C 1
ATOM 6546 O O . ASN B 1 396 ? -16.531 2.041 17.047 1 38.34 396 ASN B O 1
ATOM 6550 N N . ASP B 1 397 ? -15.547 0.512 15.977 1 38 397 ASP B N 1
ATOM 6551 C CA . ASP B 1 397 ? -15.102 -0.057 17.234 1 38 397 ASP B CA 1
ATOM 6552 C C . ASP B 1 397 ? -13.859 0.669 17.766 1 38 397 ASP B C 1
ATOM 6554 O O . ASP B 1 397 ? -13.305 0.293 18.797 1 38 397 ASP B O 1
ATOM 6558 N N . GLU B 1 398 ? -13.227 1.595 17.172 1 36.53 398 GLU B N 1
ATOM 6559 C CA . GLU B 1 398 ? -12.039 2.234 17.719 1 36.53 398 GLU B CA 1
ATOM 6560 C C . GLU B 1 398 ? -12.344 2.912 19.062 1 36.53 398 GLU B C 1
ATOM 6562 O O . GLU B 1 398 ? -11.43 3.195 19.844 1 36.53 398 GLU B O 1
ATOM 6567 N N . ASP B 1 399 ? -13.492 3.451 19.375 1 34.47 399 ASP B N 1
ATOM 6568 C CA . ASP B 1 399 ? -13.57 4.328 20.547 1 34.47 399 ASP B CA 1
ATOM 6569 C C . ASP B 1 399 ? -13.617 3.521 21.844 1 34.47 399 ASP B C 1
ATOM 6571 O O . ASP B 1 399 ? -13.492 4.082 22.938 1 34.47 399 ASP B O 1
ATOM 6575 N N . THR B 1 400 ? -13.969 2.252 21.891 1 34.59 400 THR B N 1
ATOM 6576 C CA . THR B 1 400 ? -14.414 1.739 23.188 1 34.59 400 THR B CA 1
ATOM 6577 C C . THR B 1 400 ? -13.289 0.984 23.891 1 34.59 400 THR B C 1
ATOM 6579 O O . THR B 1 400 ? -13.438 0.578 25.047 1 34.59 400 THR B O 1
ATOM 6582 N N . ASP B 1 401 ? -12.156 0.638 23.297 1 34.66 401 ASP B N 1
ATOM 6583 C CA . ASP B 1 401 ? -11.383 -0.364 24.016 1 34.66 401 ASP B CA 1
ATOM 6584 C C . ASP B 1 401 ? -10.516 0.285 25.094 1 34.66 401 ASP B C 1
ATOM 6586 O O . ASP B 1 401 ? -9.727 -0.393 25.75 1 34.66 401 ASP B O 1
ATOM 6590 N N . ASP B 1 402 ? -10.344 1.58 25.281 1 31.66 402 ASP B N 1
ATOM 6591 C CA . ASP B 1 402 ? -9.461 2.025 26.344 1 31.66 402 ASP B CA 1
ATOM 6592 C C . ASP B 1 402 ? -9.984 1.579 27.719 1 31.66 402 ASP B C 1
ATOM 6594 O O . ASP B 1 402 ? -9.219 1.519 28.688 1 31.66 402 ASP B O 1
ATOM 6598 N N . GLU B 1 403 ? -11.273 1.409 27.953 1 30.16 403 GLU B N 1
ATOM 6599 C CA . GLU B 1 403 ? -11.664 1.357 29.359 1 30.16 403 GLU B CA 1
ATOM 6600 C C . GLU B 1 403 ? -11.477 -0.043 29.922 1 30.16 403 GLU B C 1
ATOM 6602 O O . GLU B 1 403 ? -11.648 -0.255 31.125 1 30.16 403 GLU B O 1
ATOM 6607 N N . SER B 1 404 ? -11.32 -1.123 29.156 1 32.97 404 SER B N 1
ATOM 6608 C CA . SER B 1 404 ? -11.547 -2.408 29.812 1 32.97 404 SER B CA 1
ATOM 6609 C C . SER B 1 404 ? -10.273 -2.924 30.469 1 32.97 404 SER B C 1
ATOM 6611 O O . SER B 1 404 ? -10.289 -3.963 31.141 1 32.97 404 SER B O 1
ATOM 6613 N N . GLN B 1 405 ? -9.047 -2.467 30.219 1 29.64 405 GLN B N 1
ATOM 6614 C CA . GLN B 1 405 ? -7.922 -3.162 30.844 1 29.64 405 GLN B CA 1
ATOM 6615 C C . GLN B 1 405 ? -7.844 -2.869 32.344 1 29.64 405 GLN B C 1
ATOM 6617 O O . GLN B 1 405 ? -6.984 -3.406 33.031 1 29.64 405 GLN B O 1
ATOM 6622 N N . LYS B 1 406 ? -8.531 -1.896 32.969 1 33.06 406 LYS B N 1
ATOM 6623 C CA . LYS B 1 406 ? -8.234 -1.64 34.375 1 33.06 406 LYS B CA 1
ATOM 6624 C C . LYS B 1 406 ? -8.773 -2.756 35.25 1 33.06 406 LYS B C 1
ATOM 6626 O O . LYS B 1 406 ? -8.469 -2.811 36.469 1 33.06 406 LYS B O 1
ATOM 6631 N N . SER B 1 407 ? -9.805 -3.479 34.75 1 31.39 407 SER B N 1
ATOM 6632 C CA . SER B 1 407 ? -10.5 -4.16 35.844 1 31.39 407 SER B CA 1
ATOM 6633 C C . SER B 1 407 ? -9.828 -5.488 36.188 1 31.39 407 SER B C 1
ATOM 6635 O O . SER B 1 407 ? -10.234 -6.172 37.125 1 31.39 407 SER B O 1
ATOM 6637 N N . GLU B 1 408 ? -8.969 -6.094 35.281 1 30.19 408 GLU B N 1
ATOM 6638 C CA . GLU B 1 408 ? -8.727 -7.473 35.688 1 30.19 408 GLU B CA 1
ATOM 6639 C C . GLU B 1 408 ? -7.637 -7.547 36.75 1 30.19 408 GLU B C 1
ATOM 6641 O O . GLU B 1 408 ? -7.199 -8.641 37.125 1 30.19 408 GLU B O 1
ATOM 6646 N N . GLU B 1 409 ? -6.996 -6.387 37.188 1 29.12 409 GLU B N 1
ATOM 6647 C CA . GLU B 1 409 ? -5.965 -6.664 38.188 1 29.12 409 GLU B CA 1
ATOM 6648 C C . GLU B 1 409 ? -6.57 -7.211 39.469 1 29.12 409 GLU B C 1
ATOM 6650 O O . GLU B 1 409 ? -5.855 -7.73 40.312 1 29.12 409 GLU B O 1
ATOM 6655 N N . ASN B 1 410 ? -7.781 -6.797 39.938 1 29.98 410 ASN B N 1
ATOM 6656 C CA . ASN B 1 410 ? -8.039 -7.055 41.344 1 29.98 410 ASN B CA 1
ATOM 6657 C C . ASN B 1 410 ? -8.508 -8.484 41.562 1 29.98 410 ASN B C 1
ATOM 6659 O O . ASN B 1 410 ? -8.82 -8.867 42.688 1 29.98 410 ASN B O 1
ATOM 6663 N N . ASP B 1 411 ? -9.008 -9.312 40.625 1 25.2 411 ASP B N 1
ATOM 6664 C CA . ASP B 1 411 ? -9.227 -10.617 41.25 1 25.2 411 ASP B CA 1
ATOM 6665 C C . ASP B 1 411 ? -7.934 -11.43 41.281 1 25.2 411 ASP B C 1
ATOM 6667 O O . ASP B 1 411 ? -7.176 -11.438 40.312 1 25.2 411 ASP B O 1
#

Solvent-accessible surface area (backbone atoms only — not comparable to full-atom values): 44241 Å² total; per-residue (Å²): 138,86,80,85,65,66,64,59,57,53,52,51,51,51,51,47,48,50,49,48,48,47,50,50,47,49,48,47,51,49,47,48,50,47,48,48,46,46,46,49,45,46,45,48,44,47,50,45,50,51,42,20,53,54,29,43,52,50,33,54,49,46,29,53,69,46,39,37,44,52,63,48,60,81,56,76,81,45,70,47,62,78,45,56,69,68,56,47,54,70,65,51,60,63,78,66,74,53,84,84,53,68,68,69,58,63,78,56,52,58,38,33,60,59,28,83,44,68,68,41,42,52,51,36,44,50,53,56,71,66,53,78,64,63,63,70,67,36,39,40,47,50,51,48,50,51,52,54,47,43,41,58,73,70,42,50,62,70,52,30,72,69,44,56,69,66,47,41,50,47,25,45,38,40,75,61,43,34,56,50,48,47,50,59,60,41,59,41,90,42,31,45,71,44,36,34,82,45,64,52,68,69,34,48,76,74,71,43,83,62,60,32,44,26,35,33,32,31,40,55,98,87,36,76,73,39,65,44,25,38,28,39,75,36,55,58,83,42,62,32,56,51,30,47,48,45,42,53,46,49,55,50,46,49,42,34,52,53,50,43,52,66,69,18,41,34,33,53,79,87,48,49,52,70,47,47,33,42,38,38,42,33,33,50,56,36,33,37,39,27,31,43,28,37,74,47,72,48,33,32,36,35,37,56,71,49,69,31,34,61,61,71,48,58,65,38,40,31,74,39,26,59,55,37,35,52,37,53,52,41,52,48,45,49,38,44,52,48,48,52,52,49,45,62,54,4,63,52,55,59,54,92,42,42,64,56,26,59,74,64,66,45,77,76,59,60,68,49,65,56,77,64,44,52,72,71,86,64,78,62,70,81,61,58,67,56,55,69,56,54,67,58,54,67,68,68,57,72,77,63,66,78,70,64,72,72,64,67,71,78,113,137,86,81,87,69,69,63,61,58,53,51,52,51,50,50,47,47,51,48,47,47,47,49,50,47,49,48,48,48,46,46,47,50,48,47,47,46,46,45,48,46,45,46,49,42,47,50,44,49,51,43,20,53,51,28,45,52,51,33,54,50,46,30,55,67,46,38,37,44,52,64,51,60,82,56,80,83,38,71,49,64,76,44,57,71,67,56,47,55,69,65,52,59,62,77,67,75,55,82,85,53,67,65,70,58,63,78,56,51,59,39,34,60,60,26,83,45,69,70,39,42,51,51,36,44,50,52,56,72,68,53,79,64,63,62,70,68,37,39,40,46,49,51,46,52,50,53,55,48,44,40,58,70,68,41,50,60,68,54,31,72,71,45,54,69,66,49,41,50,47,24,43,39,40,76,59,45,33,56,48,48,46,51,59,59,40,58,41,89,41,31,44,73,45,35,34,81,44,64,54,68,70,36,48,76,74,71,42,84,62,58,31,46,26,35,34,32,32,40,54,96,88,36,77,71,40,65,44,27,39,30,40,74,35,54,59,85,41,62,34,55,51,30,48,48,46,41,53,47,49,56,51,45,50,43,34,52,52,49,41,52,66,68,18,39,39,32,54,78,86,48,50,52,70,47,46,33,41,39,37,42,32,33,51,57,36,33,37,38,28,32,42,29,37,74,48,72,49,33,32,37,36,37,55,70,48,69,33,35,61,60,70,49,58,66,39,39,30,74,38,26,57,56,38,35,52,37,54,52,40,52,49,47,49,37,44,52,49,47,52,51,49,43,60,55,4,62,54,59,65,52,90,43,40,63,58,25,58,71,66,66,46,78,79,71,60,68,49,65,57,77,64,44,54,72,73,85,68,79,63,70,81,62,59,68,55,58,70,54,56,65,61,54,66,70,68,58,73,78,65,69,80,70,66,72,73,64,67,72,78,114